Protein AF-0000000074849051 (afdb_homodimer)

Organism: Aplysia californica (NCBI:txid6500)

Solvent-accessible surface area (backbone atoms only — not comparable to full-atom values): 46881 Å² total; per-residue (Å²): 101,28,69,49,35,49,88,45,81,68,52,44,63,36,78,54,76,57,68,26,38,43,44,54,73,72,44,50,68,68,58,51,54,48,49,62,74,66,61,69,73,44,70,70,88,76,58,57,57,84,92,44,90,79,45,52,95,54,55,62,46,37,62,56,48,67,58,47,50,63,47,38,49,69,78,51,81,70,65,53,46,27,7,44,43,78,42,66,39,64,47,84,60,92,54,93,43,56,38,79,38,84,91,42,92,59,33,42,12,37,44,28,42,34,34,11,22,23,81,80,28,41,59,44,35,72,48,74,52,65,50,76,85,75,53,90,62,57,90,92,46,53,68,52,47,45,51,52,51,60,66,37,54,90,53,55,62,67,64,25,32,40,21,35,45,48,85,61,42,42,58,64,49,44,52,53,35,44,75,37,43,18,34,34,38,26,33,40,55,72,83,43,71,86,49,62,66,69,63,25,66,93,67,36,85,72,49,69,77,48,76,60,48,71,47,73,59,88,65,35,31,37,35,37,38,26,59,97,56,77,45,37,38,40,25,50,76,54,74,91,50,64,40,83,42,80,41,82,26,88,90,32,79,92,36,42,39,81,42,68,42,45,44,61,57,55,53,44,68,68,30,48,51,9,42,60,51,32,52,51,61,43,58,69,54,36,79,75,69,89,53,85,47,73,62,53,33,51,48,53,46,52,50,40,51,49,52,54,39,48,42,52,51,43,40,72,72,69,45,89,68,49,72,66,55,43,51,49,51,52,49,46,69,68,45,47,64,54,43,52,48,44,53,54,48,44,49,66,50,78,55,75,68,63,44,40,47,27,35,58,65,56,74,40,58,34,64,50,89,50,84,82,53,50,49,57,9,57,52,42,45,61,70,74,36,86,39,70,14,60,29,23,25,70,58,66,69,42,32,25,36,61,67,57,35,45,43,36,53,27,63,36,91,54,44,48,63,57,54,53,59,70,77,100,100,30,69,49,35,50,90,44,81,69,51,45,64,35,77,53,77,58,68,28,37,41,45,54,73,73,45,51,67,68,57,51,54,48,50,61,74,65,62,69,72,45,70,69,86,77,59,57,57,84,94,44,90,80,46,52,95,54,54,61,46,38,61,58,49,67,59,46,52,62,48,38,49,69,79,49,82,72,66,53,45,27,7,45,44,79,43,66,40,63,46,84,58,92,56,94,45,57,39,78,39,86,90,41,94,60,32,44,11,36,43,26,42,33,33,13,21,24,84,81,26,42,60,43,35,73,48,74,52,64,51,76,85,74,52,89,62,57,90,92,46,53,66,52,50,45,51,52,52,61,65,38,55,90,53,53,63,68,63,26,32,38,23,36,45,48,87,62,42,42,57,65,49,44,52,55,35,44,75,38,42,17,35,35,37,27,34,38,54,73,83,43,72,85,50,62,67,70,64,24,66,94,65,34,84,73,47,69,77,50,77,58,48,72,47,72,60,90,64,34,32,36,37,38,38,26,59,96,54,76,45,35,37,39,25,48,78,54,73,91,51,63,40,84,42,80,40,81,27,87,90,33,80,93,36,42,39,82,44,67,43,43,44,62,57,55,54,45,68,67,31,48,50,7,42,61,51,31,51,53,60,42,58,68,53,36,79,74,68,88,52,86,46,73,59,54,32,52,48,54,46,53,50,40,50,49,52,53,40,48,43,51,51,44,38,73,73,69,44,89,66,48,72,67,56,44,51,49,52,52,47,46,69,70,44,47,65,56,44,50,48,46,52,54,49,44,48,67,50,80,56,75,67,64,43,40,48,26,38,57,64,57,73,39,58,34,65,50,88,50,84,81,52,50,49,57,9,57,50,41,45,61,70,75,35,85,40,70,13,61,29,23,24,71,59,66,70,41,32,24,37,61,66,59,34,45,44,37,52,26,63,36,90,54,42,49,62,56,54,53,58,70,78,99

Secondary structure (DSSP, 8-state):
-TTS--SSGGGGG---TTT--THHHHS-HHHHHHHHHH--SS-GGGPPPTTSTT--TTTTTHHHHHHHHHHHHHS----SEEEEEEEEEE--S--TT-EE-TTSSS-EEEEEEEEEETTT--EEEEEE---GGGS---TTS-HHHHHHHHHTGGGTTS--EEEE-TTT--HHHHHHHHHTT-EEEEE--TTSTT--GGGSTTT----TTPPPEEEEETTEEEEEEESSSEEEEEESS--S-EEEEEEE-TTSGGGEEEEEEEHHHHHHHHHTTHHHHHHHHHHTT---S--SSHHHHHHHHHHHHHHHHHHHHHHHTT----HHHHHHHHHHHHHHHHHHHHHHHHHHTT-HHHHH-TTSTT---EE-SSTT--PBPHHHHHTT---B-SEEETTTTEE--TTTHHHHHHH-SSHHHHHHHHH-/-TTS--SSGGGGG---TTT--THHHHS-HHHHHHHHHH--SS-GGGPPPTTSTT--TTTTTHHHHHHHHHHHHHS----SEEEEEEEEEE--S--TT-EE-TTSSS-EEEEEEEEEETTT--EEEEEE---GGGS---TTS-HHHHHHHHHTGGGTTS--EEEE-TTT--HHHHHHHHHTT-EEEEE--TTSTT--GGGSTTT----TTPPPEEEEETTEEEEEEESSSEEEEEESS--S-EEEEEEE-TTSGGGEEEEEEEHHHHHHHHHTTHHHHHHHHHHTT---S--SSHHHHHHHHHHHHHHHHHHHHHHHTT----HHHHHHHHHHHHHHHHHHHHHHHHHHTT-HHHHH-TTSS----EE-SSTT--PBPHHHHHTT---B-SEEETTTTEE--TTTHHHHHHH-SSHHHHHHHHH-

InterPro domains:
  IPR029526 PiggyBac transposable element-derived protein [PF13843] (1-310)

Foldseek 3Di:
DLVDDDPDLCCQCPVDPPDHHCVCLQDNSVVVVVCQVPPWDDDPVPADDPPDPPHDLCRRQVVVCVVQFVVLQVPDDADQEKEKDKDFQAADADDPQWAACPVDPRGIGWIKIFMARLPLLRTRGIDTGRDPVNDDDDPVDDPLLVVVCVRCVVPFLPQHEYFYEQVRDAPVSQVVRVVRNYKYKYWHDCPGPPRDPCQDCVNDPDDAQDDWDWDDDVQKIWIWDAHPHIIIMIINPDDQAWDWDWDADCPDDVRTDIHTHGVSVVVNVSRNCSNVVNNVQLSSRADDDHDNDNSVSVVSSSVSSVLSNVVSVCVVVPDDDDSVRSVVVVCCVVRVVVSVVVLVVVLVVLDLPQLQCVVPPAFDKDFDPDQVDFAFAPLCVLQPHGDTARIDGPSNRGGHDPPPGSVLSRHPSDSNVSVVVVVD/DLVDDDPDLCCQCPVDPPDHHCVCLQDNSVVVVVCQVPPWDDDPVPADDPPDPPHDLCRRCVVVCVVQFVVLQVPDDADQEKEKDKDFQAADADDPQWAACPVDPRGIGWIKIFMARLPLLRTRGIDTGRDPVNDDDDPVDDPLLVVVCVRCVVPFLPQHEYFYEQVRDAPVSQVVRVVRNYKYKYWHDCPGPPRDPCQDCVNDPDDAQDDWDWDDDVQKIWIWDAHPHIIIMIINPDDQAWDWDWDADCPDDVRTDIHTHGVSVVVNVSRNCSNVVNNVQLSSRADDDHDNDNSVSVVSSSVSSVLSNVVSVCVVVPDDDDSVRSVVVVCCVVRVVVSVVVLVVVLVVLDLPQLQCVVPPAFDKDFDPDQVDFAFAPLCVLQPHGDTARIDGPSNRGGHDPPPLSVLSRHPSDSNVSVVVVVD

Structure (mmCIF, N/CA/C/O backbone):
data_AF-0000000074849051-model_v1
#
loop_
_entity.id
_entity.type
_entity.pdbx_description
1 polymer 'PiggyBac transposable element-derived protein 4-like'
#
loop_
_atom_site.group_PDB
_atom_site.id
_atom_site.type_symbol
_atom_site.label_atom_id
_atom_site.label_alt_id
_atom_site.label_comp_id
_atom_site.label_asym_id
_atom_site.label_entity_id
_atom_site.label_seq_id
_atom_site.pdbx_PDB_ins_code
_atom_site.Cartn_x
_atom_site.Cartn_y
_atom_site.Cartn_z
_atom_site.occupancy
_atom_site.B_iso_or_equiv
_atom_site.auth_seq_id
_atom_site.auth_comp_id
_atom_site.auth_asym_id
_atom_site.auth_atom_id
_atom_site.pdbx_PDB_model_num
ATOM 1 N N . MET A 1 1 ? -8.211 10.969 10.969 1 91.62 1 MET A N 1
ATOM 2 C CA . MET A 1 1 ? -6.832 10.531 10.758 1 91.62 1 MET A CA 1
ATOM 3 C C . MET A 1 1 ? -6.629 10.023 9.336 1 91.62 1 MET A C 1
ATOM 5 O O . MET A 1 1 ? -5.516 10.078 8.805 1 91.62 1 MET A O 1
ATOM 9 N N . GLY A 1 2 ? -7.699 9.547 8.672 1 90.75 2 GLY A N 1
ATOM 10 C CA . GLY A 1 2 ? -7.633 9.062 7.297 1 90.75 2 GLY A CA 1
ATOM 11 C C . GLY A 1 2 ? -7.344 10.164 6.293 1 90.75 2 GLY A C 1
ATOM 12 O O . GLY A 1 2 ? -6.801 9.906 5.219 1 90.75 2 GLY A O 1
ATOM 13 N N . PHE A 1 3 ? -7.629 11.406 6.699 1 89.38 3 PHE A N 1
ATOM 14 C CA . PHE A 1 3 ? -7.426 12.539 5.805 1 89.38 3 PHE A CA 1
ATOM 15 C C . PHE A 1 3 ? -5.945 12.883 5.695 1 89.38 3 PHE A C 1
ATOM 17 O O . PHE A 1 3 ? -5.5 13.414 4.676 1 89.38 3 PHE A O 1
ATOM 24 N N . SER A 1 4 ? -5.277 12.68 6.734 1 90.06 4 SER A N 1
ATOM 25 C CA . SER A 1 4 ? -3.861 13.023 6.809 1 90.06 4 SER A CA 1
ATOM 26 C C . SER A 1 4 ? -3.074 11.961 7.566 1 90.06 4 SER A C 1
ATOM 28 O O . SER A 1 4 ? -2.607 12.211 8.68 1 90.06 4 SER A O 1
ATOM 30 N N . PRO A 1 5 ? -2.883 10.875 6.871 1 91.5 5 PRO A N 1
ATOM 31 C CA . PRO A 1 5 ? -2.186 9.789 7.559 1 91.5 5 PRO A CA 1
ATOM 32 C C . PRO A 1 5 ? -0.757 10.156 7.953 1 91.5 5 PRO A C 1
ATOM 34 O O . PRO A 1 5 ? -0.067 10.852 7.203 1 91.5 5 PRO A O 1
ATOM 37 N N . LYS A 1 6 ? -0.43 9.797 9.18 1 91.31 6 LYS A N 1
ATOM 38 C CA . LYS A 1 6 ? 0.93 9.953 9.688 1 91.31 6 LYS A CA 1
ATOM 39 C C . LYS A 1 6 ? 1.585 8.594 9.922 1 91.31 6 LYS A C 1
ATOM 41 O O . LYS A 1 6 ? 0.894 7.586 10.078 1 91.31 6 LYS A O 1
ATOM 46 N N . LYS A 1 7 ? 2.84 8.539 9.859 1 88.94 7 LYS A N 1
ATOM 47 C CA . LYS A 1 7 ? 3.553 7.277 10.031 1 88.94 7 LYS A CA 1
ATOM 48 C C . LYS A 1 7 ? 3.32 6.695 11.422 1 88.94 7 LYS A C 1
ATOM 50 O O . LYS A 1 7 ? 3.023 5.508 11.562 1 88.94 7 LYS A O 1
ATOM 55 N N . SER A 1 8 ? 3.506 7.559 12.375 1 90.75 8 SER A N 1
ATOM 56 C CA . SER A 1 8 ? 3.275 7.125 13.742 1 90.75 8 SER A CA 1
ATOM 57 C C . SER A 1 8 ? 2.07 7.832 14.352 1 90.75 8 SER A C 1
ATOM 59 O O . SER A 1 8 ? 1.768 8.977 13.992 1 90.75 8 SER A O 1
ATOM 61 N N . LEU A 1 9 ? 1.43 7.098 15.273 1 91.88 9 LEU A N 1
ATOM 62 C CA . LEU A 1 9 ? 0.254 7.656 15.93 1 91.88 9 LEU A CA 1
ATOM 63 C C . LEU A 1 9 ? 0.605 8.938 16.672 1 91.88 9 LEU A C 1
ATOM 65 O O . LEU A 1 9 ? -0.176 9.891 16.688 1 91.88 9 LEU A O 1
ATOM 69 N N . GLU A 1 10 ? 1.734 9 17.234 1 91.5 10 GLU A N 1
ATOM 70 C CA . GLU A 1 10 ? 2.152 10.141 18.047 1 91.5 10 GLU A CA 1
ATOM 71 C C . GLU A 1 10 ? 2.348 11.383 17.188 1 91.5 10 GLU A C 1
ATOM 73 O O . GLU A 1 10 ? 2.291 12.508 17.688 1 91.5 10 GLU A O 1
ATOM 78 N N . ASP A 1 11 ? 2.51 11.164 15.914 1 92 11 ASP A N 1
ATOM 79 C CA . ASP A 1 11 ? 2.805 12.258 15 1 92 11 ASP A CA 1
ATOM 80 C C . ASP A 1 11 ? 1.589 13.164 14.82 1 92 11 ASP A C 1
ATOM 82 O O . ASP A 1 11 ? 1.72 14.312 14.375 1 92 11 ASP A O 1
ATOM 86 N N . TYR A 1 12 ? 0.43 12.664 15.164 1 92.94 12 TYR A N 1
ATOM 87 C CA . TYR A 1 12 ? -0.77 13.484 15.062 1 92.94 12 TYR A CA 1
ATOM 88 C C . TYR A 1 12 ? -0.746 14.609 16.094 1 92.94 12 TYR A C 1
ATOM 90 O O . TYR A 1 12 ? -1.435 15.625 15.93 1 92.94 12 TYR A O 1
ATOM 98 N N . TRP A 1 13 ? 0.063 14.438 17.172 1 91.88 13 TRP A N 1
ATOM 99 C CA . TRP A 1 13 ? 0.177 15.43 18.234 1 91.88 13 TRP A CA 1
ATOM 100 C C . TRP A 1 13 ? 1.517 16.156 18.156 1 91.88 13 TRP A C 1
ATOM 102 O O . TRP A 1 13 ? 1.895 16.875 19.094 1 91.88 13 TRP A O 1
ATOM 112 N N . ASP A 1 14 ? 2.229 15.836 17 1 88.81 14 ASP A N 1
ATOM 113 C CA . ASP A 1 14 ? 3.49 16.531 16.766 1 88.81 14 ASP A CA 1
ATOM 114 C C . ASP A 1 14 ? 3.252 17.984 16.406 1 88.81 14 ASP A C 1
ATOM 116 O O . ASP A 1 14 ? 2.328 18.312 15.648 1 88.81 14 ASP A O 1
ATOM 120 N N . SER A 1 15 ? 4.062 18.938 16.922 1 85.12 15 SER A N 1
ATOM 121 C CA . SER A 1 15 ? 3.84 20.359 16.766 1 85.12 15 SER A CA 1
ATOM 122 C C . SER A 1 15 ? 4.789 20.953 15.727 1 85.12 15 SER A C 1
ATOM 124 O O . SER A 1 15 ? 4.984 22.172 15.672 1 85.12 15 SER A O 1
ATOM 126 N N . TYR A 1 16 ? 5.355 20.109 14.961 1 87.25 16 TYR A N 1
ATOM 127 C CA . TYR A 1 16 ? 6.203 20.641 13.891 1 87.25 16 TYR A CA 1
ATOM 128 C C . TYR A 1 16 ? 5.41 21.562 12.977 1 87.25 16 TYR A C 1
ATOM 130 O O . TYR A 1 16 ? 4.32 21.203 12.516 1 87.25 16 TYR A O 1
ATOM 138 N N . TRP A 1 17 ? 5.871 22.656 12.602 1 82.31 17 TRP A N 1
ATOM 139 C CA . TRP A 1 17 ? 5.125 23.797 12.062 1 82.31 17 TRP A CA 1
ATOM 140 C C . TRP A 1 17 ? 4.535 23.453 10.703 1 82.31 17 TRP A C 1
ATOM 142 O O . TRP A 1 17 ? 3.459 23.938 10.344 1 82.31 17 TRP A O 1
ATOM 152 N N . LEU A 1 18 ? 5.125 22.719 9.945 1 83.62 18 LEU A N 1
ATOM 153 C CA . LEU A 1 18 ? 4.75 22.531 8.547 1 83.62 18 LEU A CA 1
ATOM 154 C C . LEU A 1 18 ? 3.584 21.562 8.43 1 83.62 18 LEU A C 1
ATOM 156 O O . LEU A 1 18 ? 2.75 21.688 7.531 1 83.62 18 LEU A O 1
ATOM 160 N N . PHE A 1 19 ? 3.48 20.562 9.297 1 85.62 19 PHE A N 1
ATOM 161 C CA . PHE A 1 19 ? 2.432 19.562 9.109 1 85.62 19 PHE A CA 1
ATOM 162 C C . PHE A 1 19 ? 1.684 19.312 10.406 1 85.62 19 PHE A C 1
ATOM 164 O O . PHE A 1 19 ? 1.195 18.203 10.648 1 85.62 19 PHE A O 1
ATOM 171 N N . GLU A 1 20 ? 1.668 20.328 11.219 1 85.44 20 GLU A N 1
ATOM 172 C CA . GLU A 1 20 ? 0.929 20.234 12.477 1 85.44 20 GLU A CA 1
ATOM 173 C C . GLU A 1 20 ? -0.567 20.078 12.227 1 85.44 20 GLU A C 1
ATOM 175 O O . GLU A 1 20 ? -1.123 20.703 11.32 1 85.44 20 GLU A O 1
ATOM 180 N N . THR A 1 21 ? -1.175 19.094 12.961 1 85.69 21 THR A N 1
ATOM 181 C CA . THR A 1 21 ? -2.623 18.906 12.938 1 85.69 21 THR A CA 1
ATOM 182 C C . THR A 1 21 ? -3.246 19.344 14.258 1 85.69 21 THR A C 1
ATOM 184 O O . THR A 1 21 ? -2.539 19.531 15.25 1 85.69 21 THR A O 1
ATOM 187 N N . LYS A 1 22 ? -4.551 19.531 14.305 1 84.81 22 LYS A N 1
ATOM 188 C CA . LYS A 1 22 ? -5.223 20.062 15.484 1 84.81 22 LYS A CA 1
ATOM 189 C C . LYS A 1 22 ? -5.848 18.938 16.312 1 84.81 22 LYS A C 1
ATOM 191 O O . LYS A 1 22 ? -6.859 19.156 16.984 1 84.81 22 LYS A O 1
ATOM 196 N N . PHE A 1 23 ? -5.277 17.797 16.281 1 88.62 23 PHE A N 1
ATOM 197 C CA . PHE A 1 23 ? -5.785 16.688 17.078 1 88.62 23 PHE A CA 1
ATOM 198 C C . PHE A 1 23 ? -5.629 16.969 18.562 1 88.62 23 PHE A C 1
ATOM 200 O O . PHE A 1 23 ? -6.457 16.531 19.375 1 88.62 23 PHE A O 1
ATOM 207 N N . SER A 1 24 ? -4.559 17.719 18.859 1 87.06 24 SER A N 1
ATOM 208 C CA . SER A 1 24 ? -4.305 18.047 20.266 1 87.06 24 SER A CA 1
ATOM 209 C C . SER A 1 24 ? -5.398 18.938 20.828 1 87.06 24 SER A C 1
ATOM 211 O O . SER A 1 24 ? -5.664 18.922 22.031 1 87.06 24 SER A O 1
ATOM 213 N N . ASP A 1 25 ? -6.012 19.703 19.922 1 81.75 25 ASP A N 1
ATOM 214 C CA . ASP A 1 25 ? -7.102 20.578 20.328 1 81.75 25 ASP A CA 1
ATOM 215 C C . ASP A 1 25 ? -8.367 19.781 20.625 1 81.75 25 ASP A C 1
ATOM 217 O O . ASP A 1 25 ? -9.227 20.234 21.391 1 81.75 25 ASP A O 1
ATOM 221 N N . VAL A 1 26 ? -8.469 18.672 20.109 1 87.62 26 VAL A N 1
ATOM 222 C CA . VAL A 1 26 ? -9.664 17.844 20.266 1 87.62 26 VAL A CA 1
ATOM 223 C C . VAL A 1 26 ? -9.508 16.922 21.469 1 87.62 26 VAL A C 1
ATOM 225 O O . VAL A 1 26 ? -10.391 16.844 22.328 1 87.62 26 VAL A O 1
ATOM 228 N N . LEU A 1 27 ? -8.414 16.234 21.5 1 89.31 27 LEU A N 1
ATOM 229 C CA . LEU A 1 27 ? -8.141 15.273 22.562 1 89.31 27 LEU A CA 1
ATOM 230 C C . LEU A 1 27 ? -6.637 15.125 22.797 1 89.31 27 LEU A C 1
ATOM 232 O O . LEU A 1 27 ? -5.855 15.156 21.828 1 89.31 27 LEU A O 1
ATOM 236 N N . SER A 1 28 ? -6.277 14.945 24.078 1 91.12 28 SER A N 1
ATOM 237 C CA . SER A 1 28 ? -4.863 14.719 24.359 1 91.12 28 SER A CA 1
ATOM 238 C C . SER A 1 28 ? -4.41 13.359 23.812 1 91.12 28 SER A C 1
ATOM 240 O O . SER A 1 28 ? -5.219 12.445 23.672 1 91.12 28 SER A O 1
ATOM 242 N N . ARG A 1 29 ? -3.135 13.234 23.531 1 93.56 29 ARG A N 1
ATOM 243 C CA . ARG A 1 29 ? -2.559 11.992 23.016 1 93.56 29 ARG A CA 1
ATOM 244 C C . ARG A 1 29 ? -2.785 10.844 23.984 1 93.56 29 ARG A C 1
ATOM 246 O O . ARG A 1 29 ? -3.219 9.758 23.594 1 93.56 29 ARG A O 1
ATOM 253 N N . HIS A 1 30 ? -2.5 11.102 25.219 1 93.31 30 HIS A N 1
ATOM 254 C CA . HIS A 1 30 ? -2.637 10.078 26.25 1 93.31 30 HIS A CA 1
ATOM 255 C C . HIS A 1 30 ? -4.074 9.578 26.344 1 93.31 30 HIS A C 1
ATOM 257 O O . HIS A 1 30 ? -4.312 8.375 26.453 1 93.31 30 HIS A O 1
ATOM 263 N N . ARG A 1 31 ? -4.977 10.531 26.328 1 92.81 31 ARG A N 1
ATOM 264 C CA . ARG A 1 31 ? -6.383 10.141 26.391 1 92.81 31 ARG A CA 1
ATOM 265 C C . ARG A 1 31 ? -6.777 9.305 25.172 1 92.81 31 ARG A C 1
ATOM 267 O O . ARG A 1 31 ? -7.48 8.305 25.297 1 92.81 31 ARG A O 1
ATOM 274 N N . TYR A 1 32 ? -6.375 9.711 24.047 1 94.31 32 TYR A N 1
ATOM 275 C CA . TYR A 1 32 ? -6.664 8.953 22.844 1 94.31 32 TYR A CA 1
ATOM 276 C C . TYR A 1 32 ? -6.145 7.523 22.953 1 94.31 32 TYR A C 1
ATOM 278 O O . TYR A 1 32 ? -6.863 6.57 22.641 1 94.31 32 TYR A O 1
ATOM 286 N N . GLN A 1 33 ? -4.895 7.379 23.375 1 94 33 GLN A N 1
ATOM 287 C CA . GLN A 1 33 ? -4.262 6.066 23.484 1 94 33 GLN A CA 1
ATOM 288 C C . GLN A 1 33 ? -4.984 5.199 24.516 1 94 33 GLN A C 1
ATOM 290 O O . GLN A 1 33 ? -5.125 3.99 24.328 1 94 33 GLN A O 1
ATOM 295 N N . MET A 1 34 ? -5.465 5.812 25.547 1 94.75 34 MET A N 1
ATOM 296 C CA . MET A 1 34 ? -6.234 5.09 26.562 1 94.75 34 MET A CA 1
ATOM 297 C C . MET A 1 34 ? -7.555 4.594 25.984 1 94.75 34 MET A C 1
ATOM 299 O O . MET A 1 34 ? -7.938 3.443 26.203 1 94.75 34 MET A O 1
ATOM 303 N N . LEU A 1 35 ? -8.219 5.48 25.281 1 93.69 35 LEU A N 1
ATOM 304 C CA . LEU A 1 35 ? -9.484 5.109 24.672 1 93.69 35 LEU A CA 1
ATOM 305 C C . LEU A 1 35 ? -9.305 3.967 23.672 1 93.69 35 LEU A C 1
ATOM 307 O O . LEU A 1 35 ? -10.109 3.033 23.641 1 93.69 35 LEU A O 1
ATOM 311 N N . GLN A 1 36 ? -8.266 4.02 22.938 1 93.19 36 GLN A N 1
ATOM 312 C CA . GLN A 1 36 ? -7.984 2.973 21.969 1 93.19 36 GLN A CA 1
ATOM 313 C C . GLN A 1 36 ? -7.668 1.648 22.656 1 93.19 36 GLN A C 1
ATOM 315 O O . GLN A 1 36 ? -8.133 0.591 22.219 1 93.19 36 GLN A O 1
ATOM 320 N N . ALA A 1 37 ? -6.934 1.688 23.734 1 92.5 37 ALA A N 1
ATOM 321 C CA . ALA A 1 37 ? -6.504 0.49 24.453 1 92.5 37 ALA A CA 1
ATOM 322 C C . ALA A 1 37 ? -7.691 -0.208 25.109 1 92.5 37 ALA A C 1
ATOM 324 O O . ALA A 1 37 ? -7.742 -1.439 25.156 1 92.5 37 ALA A O 1
ATOM 325 N N . PHE A 1 38 ? -8.68 0.625 25.516 1 92.94 38 PHE A N 1
ATOM 326 C CA . PHE A 1 38 ? -9.758 0.041 26.297 1 92.94 38 PHE A CA 1
ATOM 327 C C . PHE A 1 38 ? -11.055 -0.009 25.5 1 92.94 38 PHE A C 1
ATOM 329 O O . PHE A 1 38 ? -12.117 -0.334 26.047 1 92.94 38 PHE A O 1
ATOM 336 N N . PHE A 1 39 ? -10.906 0.268 24.297 1 94.25 39 PHE A N 1
ATOM 337 C CA . PHE A 1 39 ? -12.102 0.277 23.453 1 94.25 39 PHE A CA 1
ATOM 338 C C . PHE A 1 39 ? -12.664 -1.131 23.297 1 94.25 39 PHE A C 1
ATOM 340 O O . PHE A 1 39 ? -11.938 -2.057 22.938 1 94.25 39 PHE A O 1
ATOM 347 N N . HIS A 1 40 ? -13.852 -1.395 23.688 1 93.25 40 HIS A N 1
ATOM 348 C CA . HIS A 1 40 ? -14.57 -2.652 23.516 1 93.25 40 HIS A CA 1
ATOM 349 C C . HIS A 1 40 ? -16.047 -2.408 23.219 1 93.25 40 HIS A C 1
ATOM 351 O O . HIS A 1 40 ? -16.609 -1.412 23.672 1 93.25 40 HIS A O 1
ATOM 357 N N . VAL A 1 41 ? -16.578 -3.273 22.469 1 92.06 41 VAL A N 1
ATOM 358 C CA . VAL A 1 41 ? -17.984 -3.119 22.078 1 92.06 41 VAL A CA 1
ATOM 359 C C . VAL A 1 41 ? -18.844 -4.156 22.812 1 92.06 41 VAL A C 1
ATOM 361 O O . VAL A 1 41 ? -20.062 -4.09 22.766 1 92.06 41 VAL A O 1
ATOM 364 N N . SER A 1 42 ? -18.172 -5.098 23.391 1 91.75 42 SER A N 1
ATOM 365 C CA . SER A 1 42 ? -18.859 -6.141 24.141 1 91.75 42 SER A CA 1
ATOM 366 C C . SER A 1 42 ? -18.172 -6.422 25.469 1 91.75 42 SER A C 1
ATOM 368 O O . SER A 1 42 ? -17 -6.086 25.641 1 91.75 42 SER A O 1
ATOM 370 N N . ASP A 1 43 ? -19.031 -7.023 26.297 1 88.19 43 ASP A N 1
ATOM 371 C CA . ASP A 1 43 ? -18.469 -7.387 27.594 1 88.19 43 ASP A CA 1
ATOM 372 C C . ASP A 1 43 ? -17.625 -8.656 27.484 1 88.19 43 ASP A C 1
ATOM 374 O O . ASP A 1 43 ? -18.156 -9.742 27.219 1 88.19 43 ASP A O 1
ATOM 378 N N . ILE A 1 44 ? -16.406 -8.531 27.719 1 79.94 44 ILE A N 1
ATOM 379 C CA . ILE A 1 44 ? -15.422 -9.594 27.547 1 79.94 44 ILE A CA 1
ATOM 380 C C . ILE A 1 44 ? -15.664 -10.695 28.578 1 79.94 44 ILE A C 1
ATOM 382 O O . ILE A 1 44 ? -15.391 -11.867 28.328 1 79.94 44 ILE A O 1
ATOM 386 N N . GLN A 1 45 ? -16.219 -10.305 29.672 1 81.56 45 GLN A N 1
ATOM 387 C CA . GLN A 1 45 ? -16.406 -11.242 30.766 1 81.56 45 GLN A CA 1
ATOM 388 C C . GLN A 1 45 ? -17.438 -12.305 30.422 1 81.56 45 GLN A C 1
ATOM 390 O O . GLN A 1 45 ? -17.422 -13.406 30.969 1 81.56 45 GLN A O 1
ATOM 395 N N . THR A 1 46 ? -18.234 -12.039 29.469 1 82.62 46 THR A N 1
ATOM 396 C CA . THR A 1 46 ? -19.328 -12.938 29.125 1 82.62 46 THR A CA 1
ATOM 397 C C . THR A 1 46 ? -18.938 -13.852 27.953 1 82.62 46 THR A C 1
ATOM 399 O O . THR A 1 46 ? -19.703 -14.742 27.578 1 82.62 46 THR A O 1
ATOM 402 N N . HIS A 1 47 ? -17.703 -13.758 27.547 1 85.62 47 HIS A N 1
ATOM 403 C CA . HIS A 1 47 ? -17.328 -14.484 26.328 1 85.62 47 HIS A CA 1
ATOM 404 C C . HIS A 1 47 ? -16.844 -15.898 26.656 1 85.62 47 HIS A C 1
ATOM 406 O O . HIS A 1 47 ? -16.156 -16.094 27.656 1 85.62 47 HIS A O 1
ATOM 412 N N . ILE A 1 48 ? -17.281 -16.766 25.812 1 88.81 48 ILE A N 1
ATOM 413 C CA . ILE A 1 48 ? -16.875 -18.172 25.938 1 88.81 48 ILE A CA 1
ATOM 414 C C . ILE A 1 48 ? -15.562 -18.391 25.203 1 88.81 48 ILE A C 1
ATOM 416 O O . ILE A 1 48 ? -15.43 -18.016 24.031 1 88.81 48 ILE A O 1
ATOM 420 N N . PRO A 1 49 ? -14.617 -18.922 25.906 1 86.88 49 PRO A N 1
ATOM 421 C CA . PRO A 1 49 ? -13.312 -19.141 25.266 1 86.88 49 PRO A CA 1
ATOM 422 C C . PRO A 1 49 ? -13.367 -20.203 24.172 1 86.88 49 PRO A C 1
ATOM 424 O O . PRO A 1 49 ? -14.281 -21.031 24.141 1 86.88 49 PRO A O 1
ATOM 427 N N . ARG A 1 50 ? -12.406 -20.141 23.328 1 86 50 ARG A N 1
ATOM 428 C CA . ARG A 1 50 ? -12.312 -21.062 22.219 1 86 50 ARG A CA 1
ATOM 429 C C . ARG A 1 50 ? -12.156 -22.5 22.719 1 86 50 ARG A C 1
ATOM 431 O O . ARG A 1 50 ? -11.422 -22.766 23.672 1 86 50 ARG A O 1
ATOM 438 N N . GLY A 1 51 ? -12.812 -23.406 22.016 1 84.88 51 GLY A N 1
ATOM 439 C CA . GLY A 1 51 ? -12.727 -24.797 22.391 1 84.88 51 GLY A CA 1
ATOM 440 C C . GLY A 1 51 ? -13.906 -25.266 23.234 1 84.88 51 GLY A C 1
ATOM 441 O O . GLY A 1 51 ? -14.117 -26.469 23.391 1 84.88 51 GLY A O 1
ATOM 442 N N . GLN A 1 52 ? -14.547 -24.297 23.781 1 89.25 52 GLN A N 1
ATOM 443 C CA . GLN A 1 52 ? -15.711 -24.641 24.578 1 89.25 52 GLN A CA 1
ATOM 444 C C . GLN A 1 52 ? -17 -24.562 23.766 1 89.25 52 GLN A C 1
ATOM 446 O O . GLN A 1 52 ? -17.031 -23.891 22.734 1 89.25 52 GLN A O 1
ATOM 451 N N . ASP A 1 53 ? -17.953 -25.219 24.266 1 87.88 53 ASP A N 1
ATOM 452 C CA . ASP A 1 53 ? -19.25 -25.219 23.594 1 87.88 53 ASP A CA 1
ATOM 453 C C . ASP A 1 53 ? -19.906 -23.844 23.641 1 87.88 53 ASP A C 1
ATOM 455 O O . ASP A 1 53 ? -19.922 -23.203 24.688 1 87.88 53 ASP A O 1
ATOM 459 N N . GLY A 1 54 ? -20.281 -23.422 22.484 1 86.75 54 GLY A N 1
ATOM 460 C CA . GLY A 1 54 ? -20.938 -22.141 22.422 1 86.75 54 GLY A CA 1
ATOM 461 C C . GLY A 1 54 ? -20.016 -21.016 22 1 86.75 54 GLY A C 1
ATOM 462 O O . GLY A 1 54 ? -20.422 -19.844 21.984 1 86.75 54 GLY A O 1
ATOM 463 N N . TYR A 1 55 ? -18.906 -21.375 21.75 1 90.62 55 TYR A N 1
ATOM 464 C CA . TYR A 1 55 ? -17.922 -20.375 21.328 1 90.62 55 TYR A CA 1
ATOM 465 C C . TYR A 1 55 ? -18.391 -19.672 20.062 1 90.62 55 TYR A C 1
ATOM 467 O O . TYR A 1 55 ? -18.812 -20.312 19.094 1 90.62 55 TYR A O 1
ATOM 475 N N . LYS A 1 56 ? -18.359 -18.344 20.156 1 91.31 56 LYS A N 1
ATOM 476 C CA . LYS A 1 56 ? -18.656 -17.484 19 1 91.31 56 LYS A CA 1
ATOM 477 C C . LYS A 1 56 ? -17.453 -16.625 18.641 1 91.31 56 LYS A C 1
ATOM 479 O O . LYS A 1 56 ? -17.109 -15.68 19.359 1 91.31 56 LYS A O 1
ATOM 484 N N . PRO A 1 57 ? -16.875 -16.875 17.5 1 93 57 PRO A N 1
ATOM 485 C CA . PRO A 1 57 ? -15.641 -16.188 17.125 1 93 57 PRO A CA 1
ATOM 486 C C . PRO A 1 57 ? -15.82 -14.672 17.047 1 93 57 PRO A C 1
ATOM 488 O O . PRO A 1 57 ? -14.883 -13.914 17.328 1 93 57 PRO A O 1
ATOM 491 N N . LEU A 1 58 ? -17.062 -14.242 16.75 1 95.06 58 LEU A N 1
ATOM 492 C CA . LEU A 1 58 ? -17.281 -12.82 16.516 1 95.06 58 LEU A CA 1
ATOM 493 C C . LEU A 1 58 ? -17.953 -12.18 17.734 1 95.06 58 LEU A C 1
ATOM 495 O O . LEU A 1 58 ? -18.5 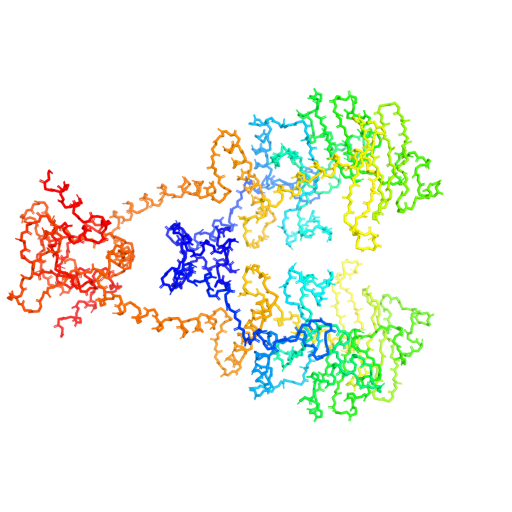-11.078 17.641 1 95.06 58 LEU A O 1
ATOM 499 N N . ALA A 1 59 ? -17.875 -12.766 18.844 1 93.88 59 ALA A N 1
ATOM 500 C CA . ALA A 1 59 ? -18.578 -12.305 20.031 1 93.88 59 ALA A CA 1
ATOM 501 C C . ALA A 1 59 ? -18.156 -10.883 20.406 1 93.88 59 ALA A C 1
ATOM 503 O O . ALA A 1 59 ? -18.984 -10.078 20.812 1 93.88 59 ALA A O 1
ATOM 504 N N . LYS A 1 60 ? -16.906 -10.57 20.219 1 93.56 60 LYS A N 1
ATOM 505 C CA . LYS A 1 60 ? -16.359 -9.289 20.656 1 93.56 60 LYS A CA 1
ATOM 506 C C . LYS A 1 60 ? -16.875 -8.148 19.781 1 93.56 60 LYS A C 1
ATOM 508 O O . LYS A 1 60 ? -16.812 -6.98 20.188 1 93.56 60 LYS A O 1
ATOM 513 N N . ILE A 1 61 ? -17.375 -8.438 18.578 1 95.56 61 ILE A N 1
ATOM 514 C CA . ILE A 1 61 ? -17.812 -7.391 17.656 1 95.56 61 ILE A CA 1
ATOM 515 C C . ILE A 1 61 ? -19.297 -7.594 17.328 1 95.56 61 ILE A C 1
ATOM 517 O O . ILE A 1 61 ? -19.891 -6.777 16.609 1 95.56 61 ILE A O 1
ATOM 521 N N . GLN A 1 62 ? -19.938 -8.57 17.875 1 95.25 62 GLN A N 1
ATOM 522 C CA . GLN A 1 62 ? -21.281 -9 17.516 1 95.25 62 GLN A CA 1
ATOM 523 C C . GLN A 1 62 ? -22.297 -7.895 17.766 1 95.25 62 GLN A C 1
ATOM 525 O O . GLN A 1 62 ? -23.188 -7.648 16.953 1 95.25 62 GLN A O 1
ATOM 530 N N . PRO A 1 63 ? -22.203 -7.203 18.906 1 95.94 63 PRO A N 1
ATOM 531 C CA . PRO A 1 63 ? -23.188 -6.145 19.156 1 95.94 63 PRO A CA 1
ATOM 532 C C . PRO A 1 63 ? -23.172 -5.078 18.062 1 95.94 63 PRO A C 1
ATOM 534 O O . PRO A 1 63 ? -24.234 -4.555 17.703 1 95.94 63 PRO A O 1
ATOM 537 N N . LEU A 1 64 ? -22.031 -4.762 17.578 1 96.75 64 LEU A N 1
ATOM 538 C CA . LEU A 1 64 ? -21.953 -3.777 16.5 1 96.75 64 LEU A CA 1
ATOM 539 C C . LEU A 1 64 ? -22.547 -4.328 15.211 1 96.75 64 LEU A C 1
ATOM 541 O O . LEU A 1 64 ? -23.25 -3.611 14.5 1 96.75 64 LEU A O 1
ATOM 545 N N . LEU A 1 65 ? -22.312 -5.523 14.93 1 97.44 65 LEU A N 1
ATOM 546 C CA . LEU A 1 65 ? -22.875 -6.176 13.758 1 97.44 65 LEU A CA 1
ATOM 547 C C . LEU A 1 65 ? -24.391 -6.211 13.836 1 97.44 65 LEU A C 1
ATOM 549 O O . LEU A 1 65 ? -25.078 -5.922 12.852 1 97.44 65 LEU A O 1
ATOM 553 N N . ASP A 1 66 ? -24.859 -6.543 15.008 1 96.62 66 ASP A N 1
ATOM 554 C CA . ASP A 1 66 ? -26.312 -6.645 15.219 1 96.62 66 ASP A CA 1
ATOM 555 C C . ASP A 1 66 ? -26.984 -5.289 15.031 1 96.62 66 ASP A C 1
ATOM 557 O O . ASP A 1 66 ? -28.141 -5.223 14.625 1 96.62 66 ASP A O 1
ATOM 561 N N . LEU A 1 67 ? -26.25 -4.312 15.32 1 96.12 67 LEU A N 1
ATOM 562 C CA . LEU A 1 67 ? -26.797 -2.963 15.195 1 96.12 67 LEU A CA 1
ATOM 563 C C . LEU A 1 67 ? -26.734 -2.486 13.75 1 96.12 67 LEU A C 1
ATOM 565 O O . LEU A 1 67 ? -27.688 -1.903 13.234 1 96.12 67 LEU A O 1
ATOM 569 N N . LEU A 1 68 ? -25.703 -2.738 13.055 1 97.12 68 LEU A N 1
ATOM 570 C CA . LEU A 1 68 ? -25.391 -2.111 11.773 1 97.12 68 LEU A CA 1
ATOM 571 C C . LEU A 1 68 ? -26.016 -2.895 10.625 1 97.12 68 LEU A C 1
ATOM 573 O O . LEU A 1 68 ? -26.625 -2.311 9.734 1 97.12 68 LEU A O 1
ATOM 577 N N . VAL A 1 69 ? -25.922 -4.207 10.578 1 96.56 69 VAL A N 1
ATOM 578 C CA . VAL A 1 69 ? -26.203 -5.031 9.414 1 96.56 69 VAL A CA 1
ATOM 579 C C . VAL A 1 69 ? -27.688 -4.918 9.055 1 96.56 69 VAL A C 1
ATOM 581 O O . VAL A 1 69 ? -28.031 -4.68 7.895 1 96.56 69 VAL A O 1
ATOM 584 N N . PRO A 1 70 ? -28.562 -4.969 10.055 1 95.75 70 PRO A N 1
ATOM 585 C CA . PRO A 1 70 ? -29.984 -4.82 9.703 1 95.75 70 PRO A CA 1
ATOM 586 C C . PRO A 1 70 ? -30.297 -3.445 9.125 1 95.75 70 PRO A C 1
ATOM 588 O O . PRO A 1 70 ? -31.219 -3.314 8.312 1 95.75 70 PRO A O 1
ATOM 591 N N . GLN A 1 71 ? -29.531 -2.488 9.492 1 95.44 71 GLN A N 1
ATOM 592 C CA . GLN A 1 71 ? -29.781 -1.126 9.039 1 95.44 71 GLN A CA 1
ATOM 593 C C . GLN A 1 71 ? -29.375 -0.951 7.578 1 95.44 71 GLN A C 1
ATOM 595 O O . GLN A 1 71 ? -29.922 -0.098 6.875 1 95.44 71 GLN A O 1
ATOM 600 N N . LEU A 1 72 ? -28.484 -1.693 7.109 1 96.31 72 LEU A N 1
ATOM 601 C CA . LEU A 1 72 ? -28 -1.589 5.738 1 96.31 72 LEU A CA 1
ATOM 602 C C . LEU A 1 72 ? -29.141 -1.778 4.742 1 96.31 72 LEU A C 1
ATOM 604 O O . LEU A 1 72 ? -29.234 -1.04 3.76 1 96.31 72 LEU A O 1
ATOM 608 N N . SER A 1 73 ? -29.984 -2.748 5.039 1 92.19 73 SER A N 1
ATOM 609 C CA . SER A 1 73 ? -31.078 -3.07 4.121 1 92.19 73 SER A CA 1
ATOM 610 C C . SER A 1 73 ? -32.344 -2.27 4.445 1 92.19 73 SER A C 1
ATOM 612 O O . SER A 1 73 ? -33.219 -2.109 3.596 1 92.19 73 SER A O 1
ATOM 614 N N . ALA A 1 74 ? -32.375 -1.733 5.602 1 93.31 74 ALA A N 1
ATOM 615 C CA . ALA A 1 74 ? -33.594 -1.056 6.051 1 93.31 74 ALA A CA 1
ATOM 616 C C . ALA A 1 74 ? -33.75 0.312 5.391 1 93.31 74 ALA A C 1
ATOM 618 O O . ALA A 1 74 ? -34.844 0.762 5.113 1 93.31 74 ALA A O 1
ATOM 619 N N . VAL A 1 75 ? -32.688 0.922 5.059 1 92.94 75 VAL A N 1
ATOM 620 C CA . VAL A 1 75 ? -32.781 2.33 4.68 1 92.94 75 VAL A CA 1
ATOM 621 C C . VAL A 1 75 ? -32.531 2.479 3.182 1 92.94 75 VAL A C 1
ATOM 623 O O . VAL A 1 75 ? -32.562 3.59 2.646 1 92.94 75 VAL A O 1
ATOM 626 N N . TYR A 1 76 ? -32.344 1.351 2.453 1 95.38 76 TYR A N 1
ATOM 627 C CA . TYR A 1 76 ? -31.938 1.444 1.053 1 95.38 76 TYR A CA 1
ATOM 628 C C . TYR A 1 76 ? -32.469 0.258 0.257 1 95.38 76 TYR A C 1
ATOM 630 O O . TYR A 1 76 ? -32.375 -0.887 0.709 1 95.38 76 TYR A O 1
ATOM 638 N N . TYR A 1 77 ? -33.031 0.562 -0.891 1 95.06 77 TYR A N 1
ATOM 639 C CA . TYR A 1 77 ? -33.438 -0.468 -1.838 1 95.06 77 TYR A CA 1
ATOM 640 C C . TYR A 1 77 ? -32.562 -0.443 -3.084 1 95.06 77 TYR A C 1
ATOM 642 O O . TYR A 1 77 ? -32.469 0.584 -3.76 1 95.06 77 TYR A O 1
ATOM 650 N N . PRO A 1 78 ? -31.969 -1.51 -3.414 1 96.94 78 PRO A N 1
ATOM 651 C CA . PRO A 1 78 ? -30.969 -1.527 -4.477 1 96.94 78 PRO A CA 1
ATOM 652 C C . PRO A 1 78 ? -31.578 -1.514 -5.875 1 96.94 78 PRO A C 1
ATOM 654 O O . PRO A 1 78 ? -32.781 -1.714 -6.023 1 96.94 78 PRO A O 1
ATOM 657 N N . HIS A 1 79 ? -30.781 -1.213 -6.879 1 97.62 79 HIS A N 1
ATOM 658 C CA . HIS A 1 79 ? -31.141 -1.405 -8.281 1 97.62 79 HIS A CA 1
ATOM 659 C C . HIS A 1 79 ? -31.25 -2.887 -8.617 1 97.62 79 HIS A C 1
ATOM 661 O O . HIS A 1 79 ? -31.047 -3.744 -7.758 1 97.62 79 HIS A O 1
ATOM 667 N N . ARG A 1 80 ? -31.594 -3.145 -9.82 1 98.19 80 ARG A N 1
ATOM 668 C CA . ARG A 1 80 ? -31.828 -4.512 -10.273 1 98.19 80 ARG A CA 1
ATOM 669 C C . ARG A 1 80 ? -30.562 -5.348 -10.188 1 98.19 80 ARG A C 1
ATOM 671 O O . ARG A 1 80 ? -30.609 -6.52 -9.805 1 98.19 80 ARG A O 1
ATOM 678 N N . GLU A 1 81 ? -29.453 -4.742 -10.508 1 98.69 81 GLU A N 1
ATOM 679 C CA . GLU A 1 81 ? -28.188 -5.461 -10.578 1 98.69 81 GLU A CA 1
ATOM 680 C C . GLU A 1 81 ? -27.469 -5.457 -9.227 1 98.69 81 GLU A C 1
ATOM 682 O O . GLU A 1 81 ? -27.219 -4.395 -8.656 1 98.69 81 GLU A O 1
ATOM 687 N N . ILE A 1 82 ? -27.172 -6.578 -8.742 1 98.56 82 ILE A N 1
ATOM 688 C CA . ILE A 1 82 ? -26.484 -6.773 -7.465 1 98.56 82 ILE A CA 1
ATOM 689 C C . ILE A 1 82 ? -25.234 -7.621 -7.676 1 98.56 82 ILE A C 1
ATOM 691 O O . ILE A 1 82 ? -25.203 -8.492 -8.547 1 98.56 82 ILE A O 1
ATOM 695 N N . SER A 1 83 ? -24.203 -7.359 -6.957 1 98.56 83 SER A N 1
ATOM 696 C CA . SER A 1 83 ? -22.969 -8.148 -7.066 1 98.56 83 SER A CA 1
ATOM 697 C C . SER A 1 83 ? -22.531 -8.68 -5.703 1 98.56 83 SER A C 1
ATOM 699 O O . SER A 1 83 ? -22.781 -8.047 -4.676 1 98.56 83 SER A O 1
ATOM 701 N N . ILE A 1 84 ? -21.938 -9.852 -5.676 1 98.44 84 ILE A N 1
ATOM 702 C CA . ILE A 1 84 ? -21.422 -10.469 -4.465 1 98.44 84 ILE A CA 1
ATOM 703 C C . ILE A 1 84 ? -19.938 -10.805 -4.664 1 98.44 84 ILE A C 1
ATOM 705 O O . ILE A 1 84 ? -19.531 -11.227 -5.75 1 98.44 84 ILE A O 1
ATOM 709 N N . ASP A 1 85 ? -19.109 -10.555 -3.746 1 97.69 85 ASP A N 1
ATOM 710 C CA . ASP A 1 85 ? -17.688 -10.867 -3.781 1 97.69 85 ASP A CA 1
ATOM 711 C C . ASP A 1 85 ? -17.062 -10.75 -2.393 1 97.69 85 ASP A C 1
ATOM 713 O O . ASP A 1 85 ? -17.766 -10.445 -1.419 1 97.69 85 ASP A O 1
ATOM 717 N N . GLU A 1 86 ? -15.82 -11.047 -2.297 1 96.38 86 GLU A N 1
ATOM 718 C CA . GLU A 1 86 ? -15.102 -10.984 -1.029 1 96.38 86 GLU A CA 1
ATOM 719 C C . GLU A 1 86 ? -14.406 -9.641 -0.851 1 96.38 86 GLU A C 1
ATOM 721 O O . GLU A 1 86 ? -13.852 -9.086 -1.806 1 96.38 86 GLU A O 1
ATOM 726 N N . SER A 1 87 ? -14.586 -9.055 0.251 1 97.06 87 SER A N 1
ATOM 727 C CA . SER A 1 87 ? -13.836 -7.891 0.708 1 97.06 87 SER A CA 1
ATOM 728 C C . SER A 1 87 ? -12.867 -8.258 1.827 1 97.06 87 SER A C 1
ATOM 730 O O . SER A 1 87 ? -13.086 -9.227 2.555 1 97.06 87 SER A O 1
ATOM 732 N N . MET A 1 88 ? -11.758 -7.543 1.958 1 96.31 88 MET A N 1
ATOM 733 C CA . MET A 1 88 ? -10.758 -7.867 2.971 1 96.31 88 MET A CA 1
ATOM 734 C C . MET A 1 88 ? -10.602 -6.723 3.971 1 96.31 88 MET A C 1
ATOM 736 O O . MET A 1 88 ? -10.438 -5.566 3.578 1 96.31 88 MET A O 1
ATOM 740 N N . ALA A 1 89 ? -10.695 -7.016 5.23 1 96.56 89 ALA A N 1
ATOM 741 C CA . ALA A 1 89 ? -10.289 -6.109 6.301 1 96.56 89 ALA A CA 1
ATOM 742 C C . ALA A 1 89 ? -8.867 -6.406 6.754 1 96.56 89 ALA A C 1
ATOM 744 O O . ALA A 1 89 ? -8.594 -7.469 7.316 1 96.56 89 ALA A O 1
ATOM 745 N N . ARG A 1 90 ? -8.039 -5.473 6.562 1 95.25 90 ARG A N 1
ATOM 746 C CA . ARG A 1 90 ? -6.617 -5.676 6.805 1 95.25 90 ARG A CA 1
ATOM 747 C C . ARG A 1 90 ? -6.344 -5.93 8.281 1 95.25 90 ARG A C 1
ATOM 749 O O . ARG A 1 90 ? -6.812 -5.184 9.141 1 95.25 90 ARG A O 1
ATOM 756 N N . PHE A 1 91 ? -5.633 -7.008 8.602 1 96.56 91 PHE A N 1
ATOM 757 C CA . PHE A 1 91 ? -5.172 -7.352 9.938 1 96.56 91 PHE A CA 1
ATOM 758 C C . PHE A 1 91 ? -3.994 -8.32 9.875 1 96.56 91 PHE A C 1
ATOM 760 O O . PHE A 1 91 ? -4.078 -9.367 9.227 1 96.56 91 PHE A O 1
ATOM 767 N N . LYS A 1 92 ? -2.887 -8 10.57 1 93.19 92 LYS A N 1
ATOM 768 C CA . LYS A 1 92 ? -1.688 -8.836 10.484 1 93.19 92 LYS A CA 1
ATOM 769 C C . LYS A 1 92 ? -1.382 -9.484 11.836 1 93.19 92 LYS A C 1
ATOM 771 O O . LYS A 1 92 ? -0.411 -10.234 11.961 1 93.19 92 LYS A O 1
ATOM 776 N N . GLY A 1 93 ? -2.174 -9.242 12.797 1 92.62 93 GLY A N 1
ATOM 777 C CA . GLY A 1 93 ? -1.939 -9.82 14.109 1 92.62 93 GLY A CA 1
ATOM 778 C C . GLY A 1 93 ? -2.363 -11.273 14.203 1 92.62 93 GLY A C 1
ATOM 779 O O . GLY A 1 93 ? -2.67 -11.906 13.188 1 92.62 93 GLY A O 1
ATOM 780 N N . ARG A 1 94 ? -2.271 -11.805 15.328 1 89.94 94 ARG A N 1
ATOM 781 C CA . ARG A 1 94 ? -2.615 -13.211 15.555 1 89.94 94 ARG A CA 1
ATOM 782 C C . ARG A 1 94 ? -4.121 -13.383 15.727 1 89.94 94 ARG A C 1
ATOM 784 O O . ARG A 1 94 ? -4.727 -12.758 16.594 1 89.94 94 ARG A O 1
ATOM 791 N N . CYS A 1 95 ? -4.703 -14.156 14.867 1 92.88 95 CYS A N 1
ATOM 792 C CA . CYS A 1 95 ? -6.113 -14.523 14.914 1 92.88 95 CYS A CA 1
ATOM 793 C C . CYS A 1 95 ? -6.375 -15.789 14.102 1 92.88 95 CYS A C 1
ATOM 795 O O . CYS A 1 95 ? -5.879 -15.93 12.984 1 92.88 95 CYS A O 1
ATOM 797 N N . HIS A 1 96 ? -7.102 -16.688 14.711 1 90.56 96 HIS A N 1
ATOM 798 C CA . HIS A 1 96 ? -7.223 -18.016 14.141 1 90.56 96 HIS A CA 1
ATOM 799 C C . HIS A 1 96 ? -8.031 -18 12.844 1 90.56 96 HIS A C 1
ATOM 801 O O . HIS A 1 96 ? -7.914 -18.906 12.016 1 90.56 96 HIS A O 1
ATOM 807 N N . PHE A 1 97 ? -8.875 -17.031 12.648 1 94.06 97 PHE A N 1
ATOM 808 C CA . PHE A 1 97 ? -9.672 -17.047 11.43 1 94.06 97 PHE A CA 1
ATOM 809 C C . PHE A 1 97 ? -9.172 -15.992 10.438 1 94.06 97 PHE A C 1
ATOM 811 O O . PHE A 1 97 ? -9.898 -15.594 9.523 1 94.06 97 PHE A O 1
ATOM 818 N N . ARG A 1 98 ? -8 -15.484 10.672 1 94.62 98 ARG A N 1
ATOM 819 C CA . ARG A 1 98 ? -7.352 -14.633 9.688 1 94.62 98 ARG A CA 1
ATOM 820 C C . ARG A 1 98 ? -7.133 -15.375 8.375 1 94.62 98 ARG A C 1
ATOM 822 O O . ARG A 1 98 ? -6.805 -16.562 8.375 1 94.62 98 ARG A O 1
ATOM 829 N N . GLN A 1 99 ? -7.352 -14.664 7.266 1 94.88 99 GLN A N 1
ATOM 830 C CA . GLN A 1 99 ? -7.23 -15.266 5.941 1 94.88 99 GLN A CA 1
ATOM 831 C C . GLN A 1 99 ? -6.043 -14.688 5.176 1 94.88 99 GLN A C 1
ATOM 833 O O . GLN A 1 99 ? -5.586 -13.578 5.477 1 94.88 99 GLN A O 1
ATOM 838 N N . PHE A 1 100 ? -5.461 -15.477 4.352 1 91.88 100 PHE A N 1
ATOM 839 C CA . PHE A 1 100 ? -4.426 -15.055 3.414 1 91.88 100 PHE A CA 1
ATOM 840 C C . PHE A 1 100 ? -4.914 -15.18 1.977 1 91.88 100 PHE A C 1
ATOM 842 O O . PHE A 1 100 ? -5.18 -16.297 1.502 1 91.88 100 PHE A O 1
ATOM 849 N N . MET A 1 101 ? -5.137 -14.039 1.288 1 91.25 101 MET A N 1
ATOM 850 C CA . MET A 1 101 ? -5.594 -13.961 -0.097 1 91.25 101 MET A CA 1
ATOM 851 C C . MET A 1 101 ? -4.539 -13.297 -0.977 1 91.25 101 MET A C 1
ATOM 853 O O . MET A 1 101 ? -4.531 -12.07 -1.122 1 91.25 101 MET A O 1
ATOM 857 N N . PRO A 1 102 ? -3.682 -14.039 -1.703 1 84.88 102 PRO A N 1
ATOM 858 C CA . PRO A 1 102 ? -2.533 -13.484 -2.424 1 84.88 102 PRO A CA 1
ATOM 859 C C . PRO A 1 102 ? -2.943 -12.609 -3.607 1 84.88 102 PRO A C 1
ATOM 861 O O . PRO A 1 102 ? -2.207 -11.695 -3.986 1 84.88 102 PRO A O 1
ATOM 864 N N . ASP A 1 103 ? -4.102 -12.875 -4.199 1 83.19 103 ASP A N 1
ATOM 865 C CA . ASP A 1 103 ? -4.496 -12.18 -5.422 1 83.19 103 ASP A CA 1
ATOM 866 C C . ASP A 1 103 ? -5.188 -10.859 -5.102 1 83.19 103 ASP A C 1
ATOM 868 O O . ASP A 1 103 ? -5.465 -10.062 -6.004 1 83.19 103 ASP A O 1
ATOM 872 N N . LYS A 1 104 ? -5.52 -10.68 -3.816 1 85.88 104 LYS A N 1
ATOM 873 C CA . LYS A 1 104 ? -6.164 -9.438 -3.414 1 85.88 104 LYS A CA 1
ATOM 874 C C . LYS A 1 104 ? -5.129 -8.398 -2.984 1 85.88 104 LYS A C 1
ATOM 876 O O . LYS A 1 104 ? -4.039 -8.75 -2.529 1 85.88 104 LYS A O 1
ATOM 881 N N . PRO A 1 105 ? -5.457 -7.152 -3.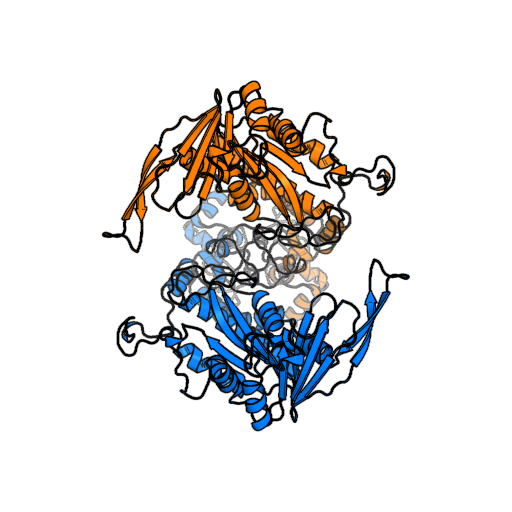23 1 82.75 105 PRO A N 1
ATOM 882 C CA . PRO A 1 105 ? -4.539 -6.109 -2.762 1 82.75 105 PRO A CA 1
ATOM 883 C C . PRO A 1 105 ? -4.215 -6.234 -1.276 1 82.75 105 PRO A C 1
ATOM 885 O O . PRO A 1 105 ? -3.059 -6.074 -0.878 1 82.75 105 PRO A O 1
ATOM 888 N N . THR A 1 106 ? -5.238 -6.391 -0.47 1 89 106 THR A N 1
ATOM 889 C CA . THR A 1 106 ? -5.051 -6.762 0.929 1 89 106 THR A CA 1
ATOM 890 C C . THR A 1 106 ? -4.953 -8.273 1.081 1 89 106 THR A C 1
ATOM 892 O O . THR A 1 106 ? -5.957 -8.984 0.987 1 89 106 THR A O 1
ATOM 895 N N . LYS A 1 107 ? -3.732 -8.695 1.372 1 88.75 107 LYS A N 1
ATOM 896 C CA . LYS A 1 107 ? -3.482 -10.125 1.286 1 88.75 107 LYS A CA 1
ATOM 897 C C . LYS A 1 107 ? -3.842 -10.828 2.594 1 88.75 107 LYS A C 1
ATOM 899 O O . LYS A 1 107 ? -4.242 -11.992 2.592 1 88.75 107 LYS A O 1
ATOM 904 N N . ARG A 1 108 ? -3.625 -10.086 3.688 1 93.38 108 ARG A N 1
ATOM 905 C CA . ARG A 1 108 ? -3.842 -10.711 4.992 1 93.38 108 ARG A CA 1
ATOM 906 C C . ARG A 1 108 ? -4.883 -9.938 5.797 1 93.38 108 ARG A C 1
ATOM 908 O O . ARG A 1 108 ? -4.867 -8.703 5.824 1 93.38 108 ARG A O 1
ATOM 915 N N . GLY A 1 109 ? -5.793 -10.617 6.352 1 96.94 109 GLY A N 1
ATOM 916 C CA . GLY A 1 109 ? -6.816 -10.016 7.184 1 96.94 109 GLY A CA 1
ATOM 917 C C . GLY A 1 109 ? -8.078 -10.852 7.277 1 96.94 109 GLY A C 1
ATOM 918 O O . GLY A 1 109 ? -8.016 -12.086 7.332 1 96.94 109 GLY A O 1
ATOM 919 N N . PHE A 1 110 ? -9.133 -10.203 7.434 1 97.81 110 PHE A N 1
ATOM 920 C CA . PHE A 1 110 ? -10.414 -10.883 7.57 1 97.81 110 PHE A CA 1
ATOM 921 C C . PHE A 1 110 ? -11.195 -10.852 6.262 1 97.81 110 PHE A C 1
ATOM 923 O O . PHE A 1 110 ? -11.305 -9.797 5.625 1 97.81 110 PHE A O 1
ATOM 930 N N . LYS A 1 111 ? -11.625 -12.016 5.906 1 97.06 111 LYS A N 1
ATOM 931 C CA . LYS A 1 111 ? -12.453 -12.148 4.711 1 97.06 111 LYS A CA 1
ATOM 932 C C . LYS A 1 111 ? -13.914 -11.828 5.02 1 97.06 111 LYS A C 1
ATOM 934 O O . LYS A 1 111 ? -14.5 -12.414 5.934 1 97.06 111 LYS A O 1
ATOM 939 N N . VAL A 1 112 ? -14.453 -10.859 4.277 1 97.94 112 VAL A N 1
ATOM 940 C CA . VAL A 1 112 ? -15.844 -10.469 4.441 1 97.94 112 VAL A CA 1
ATOM 941 C C . VAL A 1 112 ? -16.594 -10.664 3.127 1 97.94 112 VAL A C 1
ATOM 943 O O . VAL A 1 112 ? -16.234 -10.086 2.1 1 97.94 112 VAL A O 1
ATOM 946 N N . PHE A 1 113 ? -17.625 -11.516 3.154 1 97.94 113 PHE A N 1
ATOM 947 C CA . PHE A 1 113 ? -18.516 -11.617 2.004 1 97.94 113 PHE A CA 1
ATOM 948 C C . PHE A 1 113 ? -19.5 -10.445 1.968 1 97.94 113 PHE A C 1
ATOM 950 O O . PHE A 1 113 ? -20.234 -10.219 2.926 1 97.94 113 PHE A O 1
ATOM 957 N N . VAL A 1 114 ? -19.453 -9.727 0.879 1 98.38 114 VAL A N 1
ATOM 958 C CA . VAL A 1 114 ? -20.266 -8.516 0.808 1 98.38 114 VAL A CA 1
ATOM 959 C C . VAL A 1 114 ? -21.156 -8.562 -0.432 1 98.38 114 VAL A C 1
ATOM 961 O O . VAL A 1 114 ? -20.734 -9.031 -1.489 1 98.38 114 VAL A O 1
ATOM 964 N N . VAL A 1 115 ? -22.375 -8.172 -0.299 1 98.38 115 VAL A N 1
ATOM 965 C CA . VAL A 1 115 ? -23.312 -7.934 -1.392 1 98.38 115 VAL A CA 1
ATOM 966 C C . VAL A 1 115 ? -23.5 -6.434 -1.602 1 98.38 115 VAL A C 1
ATOM 968 O O . VAL A 1 115 ? -23.797 -5.699 -0.656 1 98.38 115 VAL A O 1
ATOM 971 N N . CYS A 1 116 ? -23.281 -5.992 -2.812 1 98.62 116 CYS A N 1
ATOM 972 C CA . CYS A 1 116 ? -23.359 -4.566 -3.105 1 98.62 116 CYS A CA 1
ATOM 973 C C . CYS A 1 116 ? -24.297 -4.289 -4.27 1 98.62 116 CYS A C 1
ATOM 975 O O . CYS A 1 116 ? -24.531 -5.168 -5.102 1 98.62 116 CYS A O 1
ATOM 977 N N . ASP A 1 117 ? -24.906 -3.143 -4.23 1 98.56 117 ASP A N 1
ATOM 978 C CA . ASP A 1 117 ? -25.531 -2.621 -5.441 1 98.56 117 ASP A CA 1
ATOM 979 C C . ASP A 1 117 ? -24.484 -2.43 -6.551 1 98.56 117 ASP A C 1
ATOM 981 O O . ASP A 1 117 ? -23.484 -1.742 -6.352 1 98.56 117 ASP A O 1
ATOM 985 N N . ALA A 1 118 ? -24.719 -2.99 -7.695 1 98.25 118 ALA A N 1
ATOM 986 C CA . ALA A 1 118 ? -23.703 -3.01 -8.75 1 98.25 118 ALA A CA 1
ATOM 987 C C . ALA A 1 118 ? -23.594 -1.645 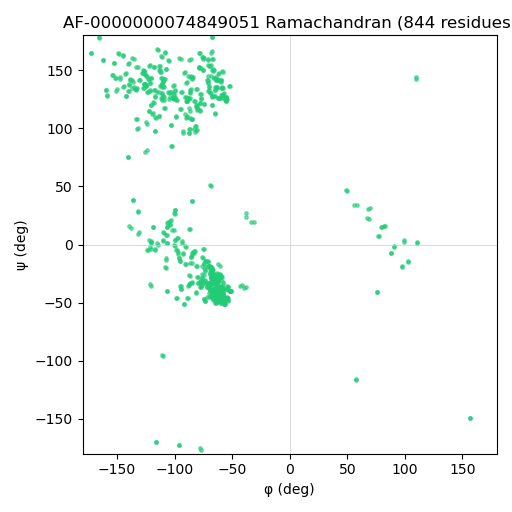-9.43 1 98.25 118 ALA A C 1
ATOM 989 O O . ALA A 1 118 ? -22.641 -1.385 -10.164 1 98.25 118 ALA A O 1
ATOM 990 N N . ARG A 1 119 ? -24.469 -0.76 -9.195 1 97 119 ARG A N 1
ATOM 991 C CA . ARG A 1 119 ? -24.5 0.516 -9.898 1 97 119 ARG A CA 1
ATOM 992 C C . ARG A 1 119 ? -23.859 1.619 -9.062 1 97 119 ARG A C 1
ATOM 994 O O . ARG A 1 119 ? -23.094 2.439 -9.586 1 97 119 ARG A O 1
ATOM 1001 N N . ASN A 1 120 ? -24.219 1.667 -7.789 1 96.75 120 ASN A N 1
ATOM 1002 C CA . ASN A 1 120 ? -23.656 2.75 -6.98 1 96.75 120 ASN A CA 1
ATOM 1003 C C . ASN A 1 120 ? -22.781 2.217 -5.855 1 96.75 120 ASN A C 1
ATOM 1005 O O . ASN A 1 120 ? -22.297 2.986 -5.027 1 96.75 120 ASN A O 1
ATOM 1009 N N . TYR A 1 121 ? -22.688 0.871 -5.691 1 97.94 121 TYR A N 1
ATOM 1010 C CA . TYR A 1 121 ? -21.688 0.187 -4.875 1 97.94 121 TYR A CA 1
ATOM 1011 C C . TYR A 1 121 ? -22.062 0.235 -3.398 1 97.94 121 TYR A C 1
ATOM 1013 O O . TYR A 1 121 ? -21.219 0.054 -2.527 1 97.94 121 TYR A O 1
ATOM 1021 N N . TYR A 1 122 ? -23.391 0.609 -3.096 1 98.38 122 TYR A N 1
ATOM 1022 C CA . TYR A 1 122 ? -23.922 0.541 -1.739 1 98.38 122 TYR A CA 1
ATOM 1023 C C . TYR A 1 122 ? -23.828 -0.875 -1.185 1 98.38 122 TYR A C 1
ATOM 1025 O O . TYR A 1 122 ? -24.234 -1.836 -1.841 1 98.38 122 TYR A O 1
ATOM 1033 N N . ALA A 1 123 ? -23.219 -1.033 -0.02 1 98.69 123 ALA A N 1
ATOM 1034 C CA . ALA A 1 123 ? -23.156 -2.34 0.627 1 98.69 123 ALA A CA 1
ATOM 1035 C C . ALA A 1 123 ? -24.5 -2.721 1.229 1 98.69 123 ALA A C 1
ATOM 1037 O O . ALA A 1 123 ? -24.984 -2.062 2.152 1 98.69 123 ALA A O 1
ATOM 1038 N N . LEU A 1 124 ? -25.047 -3.811 0.8 1 98.44 124 LEU A N 1
ATOM 1039 C CA . LEU A 1 124 ? -26.406 -4.223 1.161 1 98.44 124 LEU A CA 1
ATOM 1040 C C . LEU A 1 124 ? -26.375 -5.164 2.363 1 98.44 124 LEU A C 1
ATOM 1042 O O . LEU A 1 124 ? -27.297 -5.145 3.188 1 98.44 124 LEU A O 1
ATOM 1046 N N . ASN A 1 125 ? -25.438 -5.98 2.387 1 98.19 125 ASN A N 1
ATOM 1047 C CA . ASN A 1 125 ? -25.297 -7.008 3.412 1 98.19 125 ASN A CA 1
ATOM 1048 C C . ASN A 1 125 ? -23.875 -7.555 3.453 1 98.19 125 ASN A C 1
ATOM 1050 O O . ASN A 1 125 ? -23.094 -7.359 2.514 1 98.19 125 ASN A O 1
ATOM 1054 N N . LEU A 1 126 ? -23.531 -8.164 4.621 1 98.31 126 LEU A N 1
ATOM 1055 C CA . LEU A 1 126 ? -22.188 -8.727 4.727 1 98.31 126 LEU A CA 1
ATOM 1056 C C . LEU A 1 126 ? -22.172 -9.883 5.723 1 98.31 126 LEU A C 1
ATOM 1058 O O . LEU A 1 126 ? -23.062 -10.016 6.547 1 98.31 126 LEU A O 1
ATOM 1062 N N . MET A 1 127 ? -21.219 -10.758 5.559 1 96.88 127 MET A N 1
ATOM 1063 C CA . MET A 1 127 ? -20.938 -11.859 6.469 1 96.88 127 MET A CA 1
ATOM 1064 C C . MET A 1 127 ? -19.422 -12.094 6.598 1 96.88 127 MET A C 1
ATOM 1066 O O . MET A 1 127 ? -18.719 -12.203 5.594 1 96.88 127 MET A O 1
ATOM 1070 N N . ILE A 1 128 ? -18.953 -12.117 7.848 1 97.31 128 ILE A N 1
ATOM 1071 C CA . ILE A 1 128 ? -17.531 -12.305 8.094 1 97.31 128 ILE A CA 1
ATOM 1072 C C . ILE A 1 128 ? -17.203 -13.789 8.141 1 97.31 128 ILE A C 1
ATOM 1074 O O . ILE A 1 128 ? -17.891 -14.57 8.805 1 97.31 128 ILE A O 1
ATOM 1078 N N . TYR A 1 129 ? -16.203 -14.164 7.422 1 96.75 129 TYR A N 1
ATOM 1079 C CA . TYR A 1 129 ? -15.781 -15.562 7.379 1 96.75 129 TYR A CA 1
ATOM 1080 C C . TYR A 1 129 ? -14.922 -15.906 8.586 1 96.75 129 TYR A C 1
ATOM 1082 O O . TYR A 1 129 ? -13.867 -15.312 8.797 1 96.75 129 TYR A O 1
ATOM 1090 N N . THR A 1 130 ? -15.336 -16.828 9.422 1 94.81 130 THR A N 1
ATOM 1091 C CA . THR A 1 130 ? -14.602 -17.219 10.625 1 94.81 130 THR A CA 1
ATOM 1092 C C . THR A 1 130 ? -14.211 -18.703 10.562 1 94.81 130 THR A C 1
ATOM 1094 O O . THR A 1 130 ? -13.844 -19.297 11.578 1 94.81 130 THR A O 1
ATOM 1097 N N . GLY A 1 131 ? -14.312 -19.25 9.391 1 90.81 131 GLY A N 1
ATOM 1098 C CA . GLY A 1 131 ? -14.102 -20.672 9.211 1 90.81 131 GLY A CA 1
ATOM 1099 C C . GLY A 1 131 ? -15.383 -21.422 8.883 1 90.81 131 GLY A C 1
ATOM 1100 O O . GLY A 1 131 ? -16.453 -21.094 9.398 1 90.81 131 GLY A O 1
ATOM 1101 N N . LYS A 1 132 ? -15.32 -22.453 8.023 1 85.44 132 LYS A N 1
ATOM 1102 C CA . LYS A 1 132 ? -16.484 -23.203 7.547 1 85.44 132 LYS A CA 1
ATOM 1103 C C . LYS A 1 132 ? -17.219 -23.844 8.711 1 85.44 132 LYS A C 1
ATOM 1105 O O . LYS A 1 132 ? -18.453 -23.938 8.688 1 85.44 132 LYS A O 1
ATOM 1110 N N . GLU A 1 133 ? -16.516 -24.125 9.75 1 81.19 133 GLU A N 1
ATOM 1111 C CA . GLU A 1 133 ? -17.078 -24.859 10.875 1 81.19 133 GLU A CA 1
ATOM 1112 C C . GLU A 1 133 ? -18.031 -23.984 11.688 1 81.19 133 GLU A C 1
ATOM 1114 O O . GLU A 1 133 ? -18.891 -24.5 12.414 1 81.19 133 GLU A O 1
ATOM 1119 N N . HIS A 1 134 ? -17.953 -22.734 11.438 1 83.81 134 HIS A N 1
ATOM 1120 C CA . HIS A 1 134 ? -18.75 -21.844 12.273 1 83.81 134 HIS A CA 1
ATOM 1121 C C . HIS A 1 134 ? -20.047 -21.438 11.555 1 83.81 134 HIS A C 1
ATOM 1123 O O . HIS A 1 134 ? -20.844 -20.688 12.109 1 83.81 134 HIS A O 1
ATOM 1129 N N . PHE A 1 135 ? -20.156 -21.953 10.336 1 83.75 135 PHE A N 1
ATOM 1130 C CA . PHE A 1 135 ? -21.375 -21.719 9.586 1 83.75 135 PHE A CA 1
ATOM 1131 C C . PHE A 1 135 ? -22.312 -22.922 9.695 1 83.75 135 PHE A C 1
ATOM 1133 O O . PHE A 1 135 ? -21.891 -24.062 9.539 1 83.75 135 PHE A O 1
ATOM 1140 N N . VAL A 1 136 ? -23.469 -22.641 10.133 1 82.5 136 VAL A N 1
ATOM 1141 C CA . VAL A 1 136 ? -24.469 -23.703 10.172 1 82.5 136 VAL A CA 1
ATOM 1142 C C . VAL A 1 136 ? -25.094 -23.875 8.789 1 82.5 136 VAL A C 1
ATOM 1144 O O . VAL A 1 136 ? -26.016 -23.141 8.414 1 82.5 136 VAL A O 1
ATOM 1147 N N . VAL A 1 137 ? -24.609 -24.844 8.07 1 85.81 137 VAL A N 1
ATOM 1148 C CA . VAL A 1 137 ? -25.062 -25.078 6.707 1 85.81 137 VAL A CA 1
ATOM 1149 C C . VAL A 1 137 ? -26.047 -26.234 6.68 1 85.81 137 VAL A C 1
ATOM 1151 O O . VAL A 1 137 ? -25.766 -27.312 7.203 1 85.81 137 VAL A O 1
ATOM 1154 N N . PRO A 1 138 ? -27.156 -25.984 6.141 1 87.44 138 PRO A N 1
ATOM 1155 C CA . PRO A 1 138 ? -28.109 -27.094 5.984 1 87.44 138 PRO A CA 1
ATOM 1156 C C . PRO A 1 138 ? -27.547 -28.234 5.152 1 87.44 138 PRO A C 1
ATOM 1158 O O . PRO A 1 138 ? -26.734 -28.016 4.246 1 87.44 138 PRO A O 1
ATOM 1161 N N . GLN A 1 139 ? -27.953 -29.453 5.41 1 85.06 139 GLN A N 1
ATOM 1162 C CA . GLN A 1 139 ? -27.422 -30.656 4.801 1 85.06 139 GLN A CA 1
ATOM 1163 C C . GLN A 1 139 ? -27.672 -30.672 3.295 1 85.06 139 GLN A C 1
ATOM 1165 O O . GLN A 1 139 ? -26.891 -31.266 2.535 1 85.06 139 GLN A O 1
ATOM 1170 N N . ASP A 1 140 ? -28.672 -29.969 2.826 1 83.88 140 ASP A N 1
ATOM 1171 C CA . ASP A 1 140 ? -29.078 -30.062 1.428 1 83.88 140 ASP A CA 1
ATOM 1172 C C . ASP A 1 140 ? -28.406 -28.984 0.585 1 83.88 140 ASP A C 1
ATOM 1174 O O . ASP A 1 140 ? -28.641 -28.891 -0.621 1 83.88 140 ASP A O 1
ATOM 1178 N N . LYS A 1 141 ? -27.547 -28.219 1.274 1 86.69 141 LYS A N 1
ATOM 1179 C CA . LYS A 1 141 ? -26.953 -27.094 0.544 1 86.69 141 LYS A CA 1
ATOM 1180 C C . LYS A 1 141 ? -25.438 -27.094 0.677 1 86.69 141 LYS A C 1
ATOM 1182 O O . LYS A 1 141 ? -24.891 -27.547 1.681 1 86.69 141 LYS A O 1
ATOM 1187 N N . SER A 1 142 ? -24.844 -26.625 -0.37 1 88.75 142 SER A N 1
ATOM 1188 C CA . SER A 1 142 ? -23.422 -26.359 -0.281 1 88.75 142 SER A CA 1
ATOM 1189 C C . SER A 1 142 ? -23.141 -25.094 0.505 1 88.75 142 SER A C 1
ATOM 1191 O O . SER A 1 142 ? -24.047 -24.281 0.729 1 88.75 142 SER A O 1
ATOM 1193 N N . PHE A 1 143 ? -21.953 -24.938 0.961 1 90.38 143 PHE A N 1
ATOM 1194 C CA . PHE A 1 143 ? -21.547 -23.75 1.705 1 90.38 143 PHE A CA 1
ATOM 1195 C C . PHE A 1 143 ? -21.844 -22.484 0.916 1 90.38 143 PHE A C 1
ATOM 1197 O O . PHE A 1 143 ? -22.438 -21.531 1.445 1 90.38 143 PHE A O 1
ATOM 1204 N N . THR A 1 144 ? -21.5 -22.5 -0.33 1 91.19 144 THR A N 1
ATOM 1205 C CA . THR A 1 144 ? -21.656 -21.328 -1.168 1 91.19 144 THR A CA 1
ATOM 1206 C C . THR A 1 144 ? -23.141 -21.016 -1.379 1 91.19 144 THR A C 1
ATOM 1208 O O . THR A 1 144 ? -23.547 -19.844 -1.366 1 91.19 144 THR A O 1
ATOM 1211 N N . GLU A 1 145 ? -23.906 -22.031 -1.626 1 93.19 145 GLU A N 1
ATOM 1212 C CA . GLU A 1 145 ? -25.344 -21.844 -1.793 1 93.19 145 GLU A CA 1
ATOM 1213 C C . GLU A 1 145 ? -25.969 -21.234 -0.539 1 93.19 145 GLU A C 1
ATOM 1215 O O . GLU A 1 145 ? -26.797 -20.312 -0.626 1 93.19 145 GLU A O 1
ATOM 1220 N N . HIS A 1 146 ? -25.578 -21.766 0.574 1 94.06 146 HIS A N 1
ATOM 1221 C CA . HIS A 1 146 ? -26.078 -21.234 1.833 1 94.06 146 HIS A CA 1
ATOM 1222 C C . HIS A 1 146 ? -25.656 -19.781 2.025 1 94.06 146 HIS A C 1
ATOM 1224 O O . HIS A 1 146 ? -26.484 -18.938 2.404 1 94.06 146 HIS A O 1
ATOM 1230 N N . LEU A 1 147 ? -24.438 -19.531 1.782 1 95.62 147 LEU A N 1
ATOM 1231 C CA . LEU A 1 147 ? -23.875 -18.188 1.927 1 95.62 147 LEU A CA 1
ATOM 1232 C C . LEU A 1 147 ? -24.641 -17.188 1.066 1 95.62 147 LEU A C 1
ATOM 1234 O O . LEU A 1 147 ? -25.109 -16.172 1.567 1 95.62 147 LEU A O 1
ATOM 1238 N N . VAL A 1 148 ? -24.812 -17.5 -0.231 1 97.5 148 VAL A N 1
ATOM 1239 C CA . VAL A 1 148 ? -25.438 -16.594 -1.185 1 97.5 148 VAL A CA 1
ATOM 1240 C C . VAL A 1 148 ? -26.906 -16.391 -0.82 1 97.5 148 VAL A C 1
ATOM 1242 O O . VAL A 1 148 ? -27.406 -15.266 -0.792 1 97.5 148 VAL A O 1
ATOM 1245 N N . THR A 1 149 ? -27.594 -17.484 -0.496 1 95.94 149 THR A N 1
ATOM 1246 C CA . THR A 1 149 ? -29.016 -17.391 -0.181 1 95.94 149 THR A CA 1
ATOM 1247 C C . THR A 1 149 ? -29.219 -16.609 1.112 1 95.94 149 THR A C 1
ATOM 1249 O O . THR A 1 149 ? -30.203 -15.875 1.248 1 95.94 149 THR A O 1
ATOM 1252 N N . THR A 1 150 ? -28.281 -16.719 2.051 1 95.19 150 THR A N 1
ATOM 1253 C CA . THR A 1 150 ? -28.375 -15.969 3.303 1 95.19 150 THR A CA 1
ATOM 1254 C C . THR A 1 150 ? -28.141 -14.484 3.07 1 95.19 150 THR A C 1
ATOM 1256 O O . THR A 1 150 ? -28.906 -13.648 3.553 1 95.19 150 THR A O 1
ATOM 1259 N N . LEU A 1 151 ? -27.188 -14.172 2.342 1 96.94 151 LEU A N 1
ATOM 1260 C CA . LEU A 1 151 ? -26.828 -12.789 2.078 1 96.94 151 LEU A CA 1
ATOM 1261 C C . LEU A 1 151 ? -27.891 -12.102 1.233 1 96.94 151 LEU A C 1
ATOM 1263 O O . LEU A 1 151 ? -28.141 -10.898 1.385 1 96.94 151 LEU A O 1
ATOM 1267 N N . MET A 1 152 ? -28.641 -12.867 0.366 1 97.56 152 MET A N 1
ATOM 1268 C CA . MET A 1 152 ? -29.609 -12.32 -0.569 1 97.56 152 MET A CA 1
ATOM 1269 C C . MET A 1 152 ? -31.031 -12.461 -0.014 1 97.56 152 MET A C 1
ATOM 1271 O O . MET A 1 152 ? -32 -12.086 -0.678 1 97.56 152 MET A O 1
ATOM 1275 N N . ALA A 1 153 ? -31.141 -12.938 1.174 1 95.44 153 ALA A N 1
ATOM 1276 C CA . ALA A 1 153 ? -32.438 -13.32 1.733 1 95.44 153 ALA A CA 1
ATOM 1277 C C . ALA A 1 153 ? -33.469 -12.195 1.586 1 95.44 153 ALA A C 1
ATOM 1279 O O . ALA A 1 153 ? -34.594 -12.43 1.203 1 95.44 153 ALA A O 1
ATOM 1280 N N . ARG A 1 154 ? -33.094 -10.992 1.783 1 95.19 154 ARG A N 1
ATOM 1281 C CA . ARG A 1 154 ? -34 -9.859 1.771 1 95.19 154 ARG A CA 1
ATOM 1282 C C . ARG A 1 154 ? -34.25 -9.367 0.347 1 95.19 154 ARG A C 1
ATOM 1284 O O . ARG A 1 154 ? -35.156 -8.555 0.109 1 95.19 154 ARG A O 1
ATOM 1291 N N . TYR A 1 155 ? -33.531 -9.914 -0.584 1 96.88 155 TYR A N 1
ATOM 1292 C CA . TYR A 1 155 ? -33.594 -9.367 -1.937 1 96.88 155 TYR A CA 1
ATOM 1293 C C . TYR A 1 155 ? -34.062 -10.43 -2.932 1 96.88 155 TYR A C 1
ATOM 1295 O O . TYR A 1 155 ? -34.125 -10.164 -4.133 1 96.88 155 TYR A O 1
ATOM 1303 N N . MET A 1 156 ? -34.375 -11.578 -2.414 1 96.38 156 MET A N 1
ATOM 1304 C CA . MET A 1 156 ? -34.906 -12.648 -3.248 1 96.38 156 MET A CA 1
ATOM 1305 C C . MET A 1 156 ? -36.375 -12.414 -3.576 1 96.38 156 MET A C 1
ATOM 1307 O O . MET A 1 156 ? -37.062 -11.711 -2.842 1 96.38 156 MET A O 1
ATOM 1311 N N . ASP A 1 157 ? -36.812 -12.922 -4.711 1 96.69 157 ASP A N 1
ATOM 1312 C CA . ASP A 1 157 ? -38.188 -12.844 -5.172 1 96.69 157 ASP A CA 1
ATOM 1313 C C . ASP A 1 157 ? -38.594 -11.414 -5.527 1 96.69 157 ASP A C 1
ATOM 1315 O O . ASP A 1 157 ? -39.719 -11 -5.324 1 96.69 157 ASP A O 1
ATOM 1319 N N . LYS A 1 158 ? -37.625 -10.664 -5.965 1 96.69 158 LYS A N 1
ATOM 1320 C CA . LYS A 1 158 ? -37.906 -9.258 -6.25 1 96.69 158 LYS A CA 1
ATOM 1321 C C . LYS A 1 158 ? -37.375 -8.867 -7.637 1 96.69 158 LYS A C 1
ATOM 1323 O O . LYS A 1 158 ? -37.281 -7.684 -7.957 1 96.69 158 LYS A O 1
ATOM 1328 N N . GLY A 1 159 ? -37 -9.836 -8.375 1 97.38 159 GLY A N 1
ATOM 1329 C CA . GLY A 1 159 ? -36.625 -9.594 -9.766 1 97.38 159 GLY A CA 1
ATOM 1330 C C . GLY A 1 159 ? -35.188 -9.094 -9.922 1 97.38 159 GLY A C 1
ATOM 1331 O O . GLY A 1 159 ? -34.844 -8.523 -10.961 1 97.38 159 GLY A O 1
ATOM 1332 N N . HIS A 1 160 ? -34.375 -9.219 -8.945 1 98.38 160 HIS A N 1
ATOM 1333 C CA . HIS A 1 160 ? -32.969 -8.789 -9.008 1 98.38 160 HIS A CA 1
ATOM 1334 C C . HIS A 1 160 ? -32.156 -9.758 -9.836 1 98.38 160 HIS A C 1
ATOM 1336 O O . HIS A 1 160 ? -32.562 -10.875 -10.117 1 98.38 160 HIS A O 1
ATOM 1342 N N . VAL A 1 161 ? -30.984 -9.289 -10.32 1 98.69 161 VAL A N 1
ATOM 1343 C CA . VAL A 1 161 ? -29.984 -10.109 -11 1 98.69 161 VAL A CA 1
ATOM 1344 C C . VAL A 1 161 ? -28.672 -10.086 -10.219 1 98.69 161 VAL A C 1
ATOM 1346 O O . VAL A 1 161 ? -28.109 -9.016 -9.977 1 98.69 161 VAL A O 1
ATOM 1349 N N . LEU A 1 162 ? -28.25 -11.203 -9.859 1 98.75 162 LEU A N 1
ATOM 1350 C CA . LEU A 1 162 ? -27.047 -11.328 -9.031 1 98.75 162 LEU A CA 1
ATOM 1351 C C . LEU A 1 162 ? -25.844 -11.688 -9.891 1 98.75 162 LEU A C 1
ATOM 1353 O O . LEU A 1 162 ? -25.906 -12.625 -10.688 1 98.75 162 LEU A O 1
ATOM 1357 N N . PHE A 1 163 ? -24.812 -10.914 -9.766 1 98.81 163 PHE A N 1
ATOM 1358 C CA . PHE A 1 163 ? -23.562 -11.172 -10.461 1 98.81 163 PHE A CA 1
ATOM 1359 C C . PHE A 1 163 ? -22.516 -11.742 -9.508 1 98.81 163 PHE A C 1
ATOM 1361 O O . PHE A 1 163 ? -22.328 -11.211 -8.414 1 98.81 163 PHE A O 1
ATOM 1368 N N . MET A 1 164 ? -21.859 -12.812 -9.859 1 97.56 164 MET A N 1
ATOM 1369 C CA . MET A 1 164 ? -20.906 -13.453 -8.953 1 97.56 164 MET A CA 1
ATOM 1370 C C . MET A 1 164 ? -19.781 -14.109 -9.734 1 97.56 164 MET A C 1
ATOM 1372 O O . MET A 1 164 ? -19.859 -14.273 -10.953 1 97.56 164 MET A O 1
ATOM 1376 N N . ASP A 1 165 ? -18.688 -14.453 -9.102 1 96.12 165 ASP A N 1
ATOM 1377 C CA . ASP A 1 165 ? -17.531 -15.047 -9.766 1 96.12 165 ASP A CA 1
ATOM 1378 C C . ASP A 1 165 ? -17.547 -16.562 -9.664 1 96.12 165 ASP A C 1
ATOM 1380 O O . ASP A 1 165 ? -18.547 -17.156 -9.227 1 96.12 165 ASP A O 1
ATOM 1384 N N . ASN A 1 166 ? -16.5 -17.234 -10.086 1 94.62 166 ASN A N 1
ATOM 1385 C CA . ASN A 1 166 ? -16.469 -18.688 -10.234 1 94.62 166 ASN A CA 1
ATOM 1386 C C . ASN A 1 166 ? -16.453 -19.391 -8.875 1 94.62 166 ASN A C 1
ATOM 1388 O O . ASN A 1 166 ? -16.75 -20.578 -8.781 1 94.62 166 ASN A O 1
ATOM 1392 N N . PHE A 1 167 ? -16.188 -18.641 -7.844 1 93.5 167 PHE A N 1
ATOM 1393 C CA . PHE A 1 167 ? -16.234 -19.203 -6.5 1 93.5 167 PHE A CA 1
ATOM 1394 C C . PHE A 1 167 ? -17.656 -19.531 -6.102 1 93.5 167 PHE A C 1
ATOM 1396 O O . PHE A 1 167 ? -17.906 -20.578 -5.484 1 93.5 167 PHE A O 1
ATOM 1403 N N . TYR A 1 168 ? -18.516 -18.703 -6.512 1 96.06 168 TYR A N 1
ATOM 1404 C CA . TYR A 1 168 ? -19.906 -18.812 -6.082 1 96.06 168 TYR A CA 1
ATOM 1405 C C . TYR A 1 168 ? -20.734 -19.578 -7.102 1 96.06 168 TYR A C 1
ATOM 1407 O O . TYR A 1 168 ? -21.594 -20.375 -6.73 1 96.06 168 TYR A O 1
ATOM 1415 N N . SER A 1 169 ? -20.469 -19.422 -8.32 1 95.94 169 SER A N 1
ATOM 1416 C CA . SER A 1 169 ? -21.328 -19.812 -9.422 1 95.94 169 SER A CA 1
ATOM 1417 C C . SER A 1 169 ? -21.453 -21.328 -9.539 1 95.94 169 SER A C 1
ATOM 1419 O O . SER A 1 169 ? -20.438 -22.031 -9.5 1 95.94 169 SER A O 1
ATOM 1421 N N . SER A 1 170 ? -22.609 -21.828 -9.633 1 95.06 170 SER A N 1
ATOM 1422 C CA . SER A 1 170 ? -22.938 -23.219 -9.922 1 95.06 170 SER A CA 1
ATOM 1423 C C . SER A 1 170 ? -24.328 -23.328 -10.57 1 95.06 170 SER A C 1
ATOM 1425 O O . SER A 1 170 ? -25.203 -22.516 -10.297 1 95.06 170 SER A O 1
ATOM 1427 N N . PRO A 1 171 ? -24.438 -24.297 -11.461 1 94.69 171 PRO A N 1
ATOM 1428 C CA . PRO A 1 171 ? -25.75 -24.484 -12.062 1 94.69 171 PRO A CA 1
ATOM 1429 C C . PRO A 1 171 ? -26.859 -24.688 -11.023 1 94.69 171 PRO A C 1
ATOM 1431 O O . PRO A 1 171 ? -27.953 -24.141 -11.172 1 94.69 171 PRO A O 1
ATOM 1434 N N . SER A 1 172 ? -26.547 -25.406 -9.992 1 93.81 172 SER A N 1
ATOM 1435 C CA . SER A 1 172 ? -27.531 -25.656 -8.938 1 93.81 172 SER A CA 1
ATOM 1436 C C . SER A 1 172 ? -27.938 -24.375 -8.242 1 93.81 172 SER A C 1
ATOM 1438 O O . SER A 1 172 ? -29.141 -24.125 -8.031 1 93.81 172 SER A O 1
ATOM 1440 N N . LEU A 1 173 ? -26.984 -23.594 -7.871 1 96 173 LEU A N 1
ATOM 1441 C CA . LEU A 1 173 ? -27.281 -22.328 -7.223 1 96 173 LEU A CA 1
ATOM 1442 C C . LEU A 1 173 ? -28.094 -21.422 -8.141 1 96 173 LEU A C 1
ATOM 1444 O O . LEU A 1 173 ? -29.047 -20.781 -7.691 1 96 173 LEU A O 1
ATOM 1448 N N . PHE A 1 174 ? -27.781 -21.406 -9.43 1 97.25 174 PHE A N 1
ATOM 1449 C CA . PHE A 1 174 ? -28.484 -20.562 -10.391 1 97.25 174 PHE A CA 1
ATOM 1450 C C . PHE A 1 174 ? -29.938 -20.984 -10.523 1 97.25 174 PHE A C 1
ATOM 1452 O O . PHE A 1 174 ? -30.828 -20.141 -10.617 1 97.25 174 PHE A O 1
ATOM 1459 N N . ALA A 1 175 ? -30.109 -22.281 -10.539 1 95.25 175 ALA A N 1
ATOM 1460 C CA . ALA A 1 175 ? -31.469 -22.797 -10.586 1 95.25 175 ALA A CA 1
ATOM 1461 C C . ALA A 1 175 ? -32.25 -22.375 -9.352 1 95.25 175 ALA A C 1
ATOM 1463 O O . ALA A 1 175 ? -33.438 -21.984 -9.461 1 95.25 175 ALA A O 1
ATOM 1464 N N . THR A 1 176 ? -31.594 -22.469 -8.195 1 95 176 THR A N 1
ATOM 1465 C CA . THR A 1 176 ? -32.219 -22.078 -6.941 1 95 176 THR A CA 1
ATOM 1466 C C . THR A 1 176 ? -32.625 -20.609 -6.973 1 95 176 THR A C 1
ATOM 1468 O O . THR A 1 176 ? -33.75 -20.266 -6.594 1 95 176 THR A O 1
ATOM 1471 N N . LEU A 1 177 ? -31.766 -19.797 -7.391 1 97.38 177 LEU A N 1
ATOM 1472 C CA . LEU A 1 177 ? -32.031 -18.359 -7.461 1 97.38 177 LEU A CA 1
ATOM 1473 C C . LEU A 1 177 ? -33.156 -18.062 -8.453 1 97.38 177 LEU A C 1
ATOM 1475 O O . LEU A 1 177 ? -34.031 -17.25 -8.18 1 97.38 177 LEU A O 1
ATOM 1479 N N . GLN A 1 178 ? -33.094 -18.703 -9.594 1 96.56 178 GLN A N 1
ATOM 1480 C CA . GLN A 1 178 ? -34.125 -18.531 -10.609 1 96.56 178 GLN A CA 1
ATOM 1481 C C . GLN A 1 178 ? -35.5 -18.906 -10.062 1 96.56 178 GLN A C 1
ATOM 1483 O O . GLN A 1 178 ? -36.5 -18.234 -10.352 1 96.56 178 GLN A O 1
ATOM 1488 N N . GLY A 1 179 ? -35.5 -19.969 -9.352 1 95.62 179 GLY A N 1
ATOM 1489 C CA . GLY A 1 179 ? -36.75 -20.406 -8.727 1 95.62 179 GLY A CA 1
ATOM 1490 C C . GLY A 1 179 ? -37.312 -19.375 -7.766 1 95.62 179 GLY A C 1
ATOM 1491 O O . GLY A 1 179 ? -38.531 -19.359 -7.52 1 95.62 179 GLY A O 1
ATOM 1492 N N . ALA A 1 180 ? -36.438 -18.578 -7.25 1 96.62 180 ALA A N 1
ATOM 1493 C CA . ALA A 1 180 ? -36.844 -17.5 -6.34 1 96.62 180 ALA A CA 1
ATOM 1494 C C . ALA A 1 180 ? -36.906 -16.172 -7.066 1 96.62 180 ALA A C 1
ATOM 1496 O O . ALA A 1 180 ? -36.562 -15.125 -6.492 1 96.62 180 ALA A O 1
ATOM 1497 N N . LEU A 1 181 ? -37.125 -16.172 -8.336 1 97.25 181 LEU A N 1
ATOM 1498 C CA . LEU A 1 181 ? -37.312 -15 -9.18 1 97.25 181 LEU A CA 1
ATOM 1499 C C . LEU A 1 181 ? -36.094 -14.086 -9.102 1 97.25 181 LEU A C 1
ATOM 1501 O O . LEU A 1 181 ? -36.25 -12.859 -9.023 1 97.25 181 LEU A O 1
ATOM 1505 N N . THR A 1 182 ? -35 -14.602 -8.961 1 98 182 THR A N 1
ATOM 1506 C CA . THR A 1 182 ? -33.719 -13.875 -8.93 1 98 182 THR A CA 1
ATOM 1507 C C . THR A 1 182 ? -32.781 -14.383 -10.023 1 98 182 THR A C 1
ATOM 1509 O O . THR A 1 182 ? -32.438 -15.57 -10.062 1 98 182 THR A O 1
ATOM 1512 N N . GLY A 1 183 ? -32.5 -13.5 -10.953 1 98.12 183 GLY A N 1
ATOM 1513 C CA . GLY A 1 183 ? -31.562 -13.867 -12 1 98.12 183 GLY A CA 1
ATOM 1514 C C . GLY A 1 183 ? -30.141 -13.977 -11.508 1 98.12 183 GLY A C 1
ATOM 1515 O O . GLY A 1 183 ? -29.781 -13.438 -10.461 1 98.12 183 GLY A O 1
ATOM 1516 N N . ALA A 1 184 ? -29.328 -14.695 -12.25 1 98.25 184 ALA A N 1
ATOM 1517 C CA . ALA A 1 184 ? -27.922 -14.867 -11.875 1 98.25 184 ALA A CA 1
ATOM 1518 C C . ALA A 1 184 ? -27.016 -14.906 -13.109 1 98.25 184 ALA A C 1
ATOM 1520 O O . ALA A 1 184 ? -27.391 -15.469 -14.141 1 98.25 184 ALA A O 1
ATOM 1521 N N . VAL A 1 185 ? -25.969 -14.234 -13.016 1 98.5 185 VAL A N 1
ATOM 1522 C CA . VAL A 1 185 ? -24.922 -14.219 -14.047 1 98.5 185 VAL A CA 1
ATOM 1523 C C . VAL A 1 185 ? -23.547 -14.375 -13.406 1 98.5 185 VAL A C 1
ATOM 1525 O O . VAL A 1 185 ? -23.25 -13.734 -12.391 1 98.5 185 VAL A O 1
ATOM 1528 N N . GLY A 1 186 ? -22.672 -15.242 -13.945 1 97.94 186 GLY A N 1
ATOM 1529 C CA . GLY A 1 186 ? -21.359 -15.383 -13.352 1 97.94 186 GLY A CA 1
ATOM 1530 C C . GLY A 1 186 ? -20.422 -16.25 -14.164 1 97.94 186 GLY A C 1
ATOM 1531 O O . GLY A 1 186 ? -20.859 -16.906 -15.117 1 97.94 186 GLY A O 1
ATOM 1532 N N . THR A 1 187 ? -19.203 -16.219 -13.914 1 97.31 187 THR A N 1
ATOM 1533 C CA . THR A 1 187 ? -18.234 -17.156 -14.484 1 97.31 187 THR A CA 1
ATOM 1534 C C . THR A 1 187 ? -18.281 -18.5 -13.758 1 97.31 187 THR A C 1
ATOM 1536 O O . THR A 1 187 ? -18.75 -18.562 -12.617 1 97.31 187 THR A O 1
ATOM 1539 N N . VAL A 1 188 ? -17.938 -19.547 -14.406 1 96.19 188 VAL A N 1
ATOM 1540 C CA . VAL A 1 188 ? -18 -20.875 -13.805 1 96.19 188 VAL A CA 1
ATOM 1541 C C . VAL A 1 188 ? -16.781 -21.688 -14.211 1 96.19 188 VAL A C 1
ATOM 1543 O O . VAL A 1 188 ? -16.312 -21.578 -15.344 1 96.19 188 VAL A O 1
ATOM 1546 N N . VAL A 1 189 ? -16.25 -22.375 -13.273 1 94.62 189 VAL A N 1
ATOM 1547 C CA . VAL A 1 189 ? -15.125 -23.266 -13.57 1 94.62 189 VAL A CA 1
ATOM 1548 C C . VAL A 1 189 ? -15.633 -24.516 -14.289 1 94.62 189 VAL A C 1
ATOM 1550 O O . VAL A 1 189 ? -16.75 -24.984 -14.031 1 94.62 189 VAL A O 1
ATOM 1553 N N . GLU A 1 190 ? -14.844 -25.078 -15.094 1 91.62 190 GLU A N 1
ATOM 1554 C CA . GLU A 1 190 ? -15.258 -26.188 -15.93 1 91.62 190 GLU A CA 1
ATOM 1555 C C . GLU A 1 190 ? -15.508 -27.438 -15.094 1 91.62 190 GLU A C 1
ATOM 1557 O O . GLU A 1 190 ? -16.266 -28.328 -15.5 1 91.62 190 GLU A O 1
ATOM 1562 N N . SER A 1 191 ? -14.883 -27.531 -13.961 1 92.19 191 SER A N 1
ATOM 1563 C CA . SER A 1 191 ? -14.984 -28.734 -13.133 1 92.19 191 SER A CA 1
ATOM 1564 C C . SER A 1 191 ? -16.234 -28.703 -12.273 1 92.19 191 SER A C 1
ATOM 1566 O O . SER A 1 191 ? -16.547 -29.672 -11.586 1 92.19 191 SER A O 1
ATOM 1568 N N . ARG A 1 192 ? -16.984 -27.578 -12.305 1 92.31 192 ARG A N 1
ATOM 1569 C CA . ARG A 1 192 ? -18.188 -27.453 -11.492 1 92.31 192 ARG A CA 1
ATOM 1570 C C . ARG A 1 192 ? -19.203 -28.531 -11.852 1 92.31 192 ARG A C 1
ATOM 1572 O O . ARG A 1 192 ? -19.406 -28.828 -13.031 1 92.31 192 ARG A O 1
ATOM 1579 N N . ARG A 1 193 ? -19.859 -29.016 -10.766 1 90.56 193 ARG A N 1
ATOM 1580 C CA . ARG A 1 193 ? -20.875 -30.031 -10.977 1 90.56 193 ARG A CA 1
ATOM 1581 C C . ARG A 1 193 ? -21.984 -29.531 -11.883 1 90.56 193 ARG A C 1
ATOM 1583 O O . ARG A 1 193 ? -22.438 -28.391 -11.75 1 90.56 193 ARG A O 1
ATOM 1590 N N . ASP A 1 194 ? -22.438 -30.328 -12.898 1 90.19 194 ASP A N 1
ATOM 1591 C CA . ASP A 1 194 ? -23.578 -30.094 -13.789 1 90.19 194 ASP A CA 1
ATOM 1592 C C . ASP A 1 194 ? -23.234 -29.062 -14.859 1 90.19 194 ASP A C 1
ATOM 1594 O O . ASP A 1 194 ? -24.125 -28.562 -15.555 1 90.19 194 ASP A O 1
ATOM 1598 N N . PHE A 1 195 ? -21.969 -28.688 -14.906 1 93.5 195 PHE A N 1
ATOM 1599 C CA . PHE A 1 195 ? -21.531 -27.906 -16.062 1 93.5 195 PHE A CA 1
ATOM 1600 C C . PHE A 1 195 ? -21.516 -28.766 -17.312 1 93.5 195 PHE A C 1
ATOM 1602 O O . PHE A 1 195 ? -21.109 -29.922 -17.281 1 93.5 195 PHE A O 1
ATOM 1609 N N . PRO A 1 196 ? -22.016 -28.266 -18.438 1 93.5 196 PRO A N 1
ATOM 1610 C CA . PRO A 1 196 ? -22.109 -29.094 -19.641 1 93.5 196 PRO A CA 1
ATOM 1611 C C . PRO A 1 196 ? -20.766 -29.672 -20.078 1 93.5 196 PRO A C 1
ATOM 1613 O O . PRO A 1 196 ? -19.812 -28.922 -20.312 1 93.5 196 PRO A O 1
ATOM 1616 N N . ALA A 1 197 ? -20.75 -30.875 -20.297 1 92.19 197 ALA A N 1
ATOM 1617 C CA . ALA A 1 197 ? -19.531 -31.578 -20.703 1 92.19 197 ALA A CA 1
ATOM 1618 C C . ALA A 1 197 ? -19.031 -31.094 -22.062 1 92.19 197 ALA A C 1
ATOM 1620 O O . ALA A 1 197 ? -17.828 -31.078 -22.328 1 92.19 197 ALA A O 1
ATOM 1621 N N . GLU A 1 198 ? -19.969 -30.656 -22.906 1 91.94 198 GLU A N 1
ATOM 1622 C CA . GLU A 1 198 ? -19.672 -30.234 -24.266 1 91.94 198 GLU A CA 1
ATOM 1623 C C . GLU A 1 198 ? -18.828 -28.953 -24.281 1 91.94 198 GLU A C 1
ATOM 1625 O O . GLU A 1 198 ? -18.125 -28.672 -25.25 1 91.94 198 GLU A O 1
ATOM 1630 N N . LEU A 1 199 ? -18.922 -28.25 -23.188 1 94.19 199 LEU A N 1
ATOM 1631 C CA . LEU A 1 199 ? -18.234 -26.953 -23.141 1 94.19 199 LEU A CA 1
ATOM 1632 C C . LEU A 1 199 ? -16.891 -27.078 -22.453 1 94.19 199 LEU A C 1
ATOM 1634 O O . LEU A 1 199 ? -16.109 -26.109 -22.422 1 94.19 199 LEU A O 1
ATOM 1638 N N . LYS A 1 200 ? -16.594 -28.188 -21.922 1 93.44 200 LYS A N 1
ATOM 1639 C CA . LYS A 1 200 ? -15.312 -28.375 -21.25 1 93.44 200 LYS A CA 1
ATOM 1640 C C . LYS A 1 200 ? -14.156 -28.312 -22.234 1 93.44 200 LYS A C 1
ATOM 1642 O O . LYS A 1 200 ? -14.305 -28.703 -23.391 1 93.44 200 LYS A O 1
ATOM 1647 N N . ARG A 1 201 ? -13.023 -27.891 -21.766 1 91.31 201 ARG A N 1
ATOM 1648 C CA . ARG A 1 201 ? -11.844 -27.688 -22.594 1 91.31 201 ARG A CA 1
ATOM 1649 C C . ARG A 1 201 ? -11.453 -28.969 -23.328 1 91.31 201 ARG A C 1
ATOM 1651 O O . ARG A 1 201 ? -10.977 -28.938 -24.453 1 91.31 201 ARG A O 1
ATOM 1658 N N . ALA A 1 202 ? -11.586 -30.125 -22.625 1 90.44 202 ALA A N 1
ATOM 1659 C CA . ALA A 1 202 ? -11.227 -31.422 -23.188 1 90.44 202 ALA A CA 1
ATOM 1660 C C . ALA A 1 202 ? -12.062 -31.734 -24.422 1 90.44 202 ALA A C 1
ATOM 1662 O O . ALA A 1 202 ? -11.594 -32.406 -25.344 1 90.44 202 ALA A O 1
ATOM 1663 N N . ASN A 1 203 ? -13.289 -31.203 -24.469 1 91.62 203 ASN A N 1
ATOM 1664 C CA . ASN A 1 203 ? -14.219 -31.562 -25.531 1 91.62 203 ASN A CA 1
ATOM 1665 C C . ASN A 1 203 ? -14.398 -30.406 -26.516 1 91.62 203 ASN A C 1
ATOM 1667 O O . ASN A 1 203 ? -14.898 -30.609 -27.625 1 91.62 203 ASN A O 1
ATOM 1671 N N . LEU A 1 204 ? -14.086 -29.266 -26.109 1 91.75 204 LEU A N 1
ATOM 1672 C CA . LEU A 1 204 ? -14.25 -28.078 -26.953 1 91.75 204 LEU A CA 1
ATOM 1673 C C . LEU A 1 204 ? -12.984 -27.234 -26.953 1 91.75 204 LEU A C 1
ATOM 1675 O O . LEU A 1 204 ? -12.75 -26.453 -26.031 1 91.75 204 LEU A O 1
ATOM 1679 N N . ILE A 1 205 ? -12.18 -27.359 -28 1 91.31 205 ILE A N 1
ATOM 1680 C CA . ILE A 1 205 ? -10.977 -26.562 -28.141 1 91.31 205 ILE A CA 1
ATOM 1681 C C . ILE A 1 205 ? -11.32 -25.234 -28.812 1 91.31 205 ILE A C 1
ATOM 1683 O O . ILE A 1 205 ? -11.883 -25.219 -29.922 1 91.31 205 ILE A O 1
ATOM 1687 N N . LEU A 1 206 ? -11.156 -24.156 -28.078 1 91.44 206 LEU A N 1
ATOM 1688 C CA . LEU A 1 206 ? -11.414 -22.828 -28.594 1 91.44 206 LEU A CA 1
ATOM 1689 C C . LEU A 1 206 ? -10.117 -22.047 -28.75 1 91.44 206 LEU A C 1
ATOM 1691 O O . LEU A 1 206 ? -9.227 -22.141 -27.906 1 91.44 206 LEU A O 1
ATOM 1695 N N . LYS A 1 207 ? -9.938 -21.375 -29.812 1 88.44 207 LYS A N 1
ATOM 1696 C CA . LYS A 1 207 ? -8.82 -20.469 -30.062 1 88.44 207 LYS A CA 1
ATOM 1697 C C . LYS A 1 207 ? -9.289 -19.016 -30.094 1 88.44 207 LYS A C 1
ATOM 1699 O O . LYS A 1 207 ? -10.492 -18.75 -30.203 1 88.44 207 LYS A O 1
ATOM 1704 N N . LYS A 1 208 ? -8.336 -18.188 -29.922 1 87.12 208 LYS A N 1
ATOM 1705 C CA . LYS A 1 208 ? -8.633 -16.766 -30 1 87.12 208 LYS A CA 1
ATOM 1706 C C . LYS A 1 208 ? -9.289 -16.422 -31.328 1 87.12 208 LYS A C 1
ATOM 1708 O O . LYS A 1 208 ? -8.781 -16.781 -32.406 1 87.12 208 LYS A O 1
ATOM 1713 N N . GLY A 1 209 ? -10.445 -15.82 -31.234 1 82.5 209 GLY A N 1
ATOM 1714 C CA . GLY A 1 209 ? -11.133 -15.422 -32.438 1 82.5 209 GLY A CA 1
ATOM 1715 C C . GLY A 1 209 ? -12.289 -16.344 -32.812 1 82.5 209 GLY A C 1
ATOM 1716 O O . GLY A 1 209 ? -13.133 -15.992 -33.625 1 82.5 209 GLY A O 1
ATOM 1717 N N . ASP A 1 210 ? -12.383 -17.547 -32.219 1 89 210 ASP A N 1
ATOM 1718 C CA . ASP A 1 210 ? -13.484 -18.453 -32.469 1 89 210 ASP A CA 1
ATOM 1719 C C . ASP A 1 210 ? -14.805 -17.891 -31.938 1 89 210 ASP A C 1
ATOM 1721 O O . ASP A 1 210 ? -14.805 -17.062 -31.016 1 89 210 ASP A O 1
ATOM 1725 N N . ASP A 1 211 ? -15.891 -18.234 -32.594 1 90.62 211 ASP A N 1
ATOM 1726 C CA . ASP A 1 211 ? -17.203 -17.844 -32.094 1 90.62 211 ASP A CA 1
ATOM 1727 C C . ASP A 1 211 ? -17.531 -18.484 -30.75 1 90.62 211 ASP A C 1
ATOM 1729 O O . ASP A 1 211 ? -17.141 -19.625 -30.5 1 90.62 211 ASP A O 1
ATOM 1733 N N . PRO A 1 212 ? -18.188 -17.766 -29.938 1 95.38 212 PRO A N 1
ATOM 1734 C CA . PRO A 1 212 ? -18.609 -18.359 -28.672 1 95.38 212 PRO A CA 1
ATOM 1735 C C . PRO A 1 212 ? -19.562 -19.547 -28.875 1 95.38 212 PRO A C 1
ATOM 1737 O O . PRO A 1 212 ? -20.312 -19.578 -29.844 1 95.38 212 PRO A O 1
ATOM 1740 N N . VAL A 1 213 ? -19.5 -20.531 -28.031 1 96 213 VAL A N 1
ATOM 1741 C CA . VAL A 1 213 ? -20.359 -21.703 -28.094 1 96 213 VAL A CA 1
ATOM 1742 C C . VAL A 1 213 ? -21.328 -21.688 -26.922 1 96 213 VAL A C 1
ATOM 1744 O O . VAL A 1 213 ? -20.922 -21.578 -25.766 1 96 213 VAL A O 1
ATOM 1747 N N . PHE A 1 214 ? -22.625 -21.797 -27.25 1 96.31 214 PHE A N 1
ATOM 1748 C CA . PHE A 1 214 ? -23.688 -21.703 -26.234 1 96.31 214 PHE A CA 1
ATOM 1749 C C . PHE A 1 214 ? -24.359 -23.062 -26.031 1 96.31 214 PHE A C 1
ATOM 1751 O O . PHE A 1 214 ? -24.484 -23.844 -26.969 1 96.31 214 PHE A O 1
ATOM 1758 N N . TYR A 1 215 ? -24.641 -23.344 -24.859 1 95.75 215 TYR A N 1
ATOM 1759 C CA . TYR A 1 215 ? -25.484 -24.453 -24.469 1 95.75 215 TYR A CA 1
ATOM 1760 C C . TYR A 1 215 ? -26.625 -24 -23.578 1 95.75 215 TYR A C 1
ATOM 1762 O O . TYR A 1 215 ? -26.438 -23.141 -22.703 1 95.75 215 TYR A O 1
ATOM 1770 N N . ARG A 1 216 ? -27.797 -24.516 -23.812 1 93.75 216 ARG A N 1
ATOM 1771 C CA . ARG A 1 216 ? -28.953 -24.094 -23.031 1 93.75 216 ARG A CA 1
ATOM 1772 C C . ARG A 1 216 ? -29.625 -25.297 -22.359 1 93.75 216 ARG A C 1
ATOM 1774 O O . ARG A 1 216 ? -29.734 -26.375 -22.953 1 93.75 216 ARG A O 1
ATOM 1781 N N . SER A 1 217 ? -29.859 -25.156 -21.172 1 91.06 217 SER A N 1
ATOM 1782 C CA . SER A 1 217 ? -30.719 -26.062 -20.406 1 91.06 217 SER A CA 1
ATOM 1783 C C . SER A 1 217 ? -31.844 -25.312 -19.719 1 91.06 217 SER A C 1
ATOM 1785 O O . SER A 1 217 ? -31.625 -24.609 -18.719 1 91.06 217 SER A O 1
ATOM 1787 N N . ASN A 1 218 ? -33.062 -25.406 -20.203 1 88.25 218 ASN A N 1
ATOM 1788 C CA . ASN A 1 218 ? -34.188 -24.641 -19.734 1 88.25 218 ASN A CA 1
ATOM 1789 C C . ASN A 1 218 ? -33.938 -23.141 -19.828 1 88.25 218 ASN A C 1
ATOM 1791 O O . ASN A 1 218 ? -33.594 -22.625 -20.906 1 88.25 218 ASN A O 1
ATOM 1795 N N . ASP A 1 219 ? -33.906 -22.531 -18.719 1 88.62 219 ASP A N 1
ATOM 1796 C CA . ASP A 1 219 ? -33.75 -21.094 -18.75 1 88.62 219 ASP A CA 1
ATOM 1797 C C . ASP A 1 219 ? -32.312 -20.672 -18.422 1 88.62 219 ASP A C 1
ATOM 1799 O O . ASP A 1 219 ? -32.031 -19.484 -18.281 1 88.62 219 ASP A O 1
ATOM 1803 N N . MET A 1 220 ? -31.484 -21.625 -18.438 1 95.19 220 MET A N 1
ATOM 1804 C CA . MET A 1 220 ? -30.078 -21.344 -18.109 1 95.19 220 MET A CA 1
ATOM 1805 C C . MET A 1 220 ? -29.203 -21.5 -19.359 1 95.19 220 MET A C 1
ATOM 1807 O O . MET A 1 220 ? -29.375 -22.438 -20.125 1 95.19 220 MET A O 1
ATOM 1811 N N . VAL A 1 221 ? -28.438 -20.531 -19.594 1 96.88 221 VAL A N 1
ATOM 1812 C CA . VAL A 1 221 ? -27.547 -20.531 -20.734 1 96.88 221 VAL A CA 1
ATOM 1813 C C . VAL A 1 221 ? -26.094 -20.578 -20.25 1 96.88 221 VAL A C 1
ATOM 1815 O O . VAL A 1 221 ? -25.734 -19.906 -19.297 1 96.88 221 VAL A O 1
ATOM 1818 N N . ALA A 1 222 ? -25.297 -21.469 -20.797 1 97.19 222 ALA A N 1
ATOM 1819 C CA . ALA A 1 222 ? -23.859 -21.547 -20.594 1 97.19 222 ALA A CA 1
ATOM 1820 C C . ALA A 1 222 ? -23.094 -21.188 -21.859 1 97.19 222 ALA A C 1
ATOM 1822 O O . ALA A 1 222 ? -23.516 -21.531 -22.969 1 97.19 222 ALA A O 1
ATOM 1823 N N . VAL A 1 223 ? -22.078 -20.438 -21.734 1 96.62 223 VAL A N 1
ATOM 1824 C CA . VAL A 1 223 ? -21.312 -20.047 -22.906 1 96.62 223 VAL A CA 1
ATOM 1825 C C . VAL A 1 223 ? -19.812 -20.188 -22.625 1 96.62 223 VAL A C 1
ATOM 1827 O O . VAL A 1 223 ? -19.359 -19.891 -21.516 1 96.62 223 VAL A O 1
ATOM 1830 N N . SER A 1 224 ? -19.047 -20.719 -23.5 1 96.69 224 SER A N 1
ATOM 1831 C CA . SER A 1 224 ? -17.578 -20.719 -23.5 1 96.69 224 SER A CA 1
ATOM 1832 C C . SER A 1 224 ? -17.031 -19.844 -24.609 1 96.69 224 SER A C 1
ATOM 1834 O O . SER A 1 224 ? -17.484 -19.922 -25.75 1 96.69 224 SER A O 1
ATOM 1836 N N . TRP A 1 225 ? -16.141 -18.938 -24.219 1 94.56 225 TRP A N 1
ATOM 1837 C CA . TRP A 1 225 ? -15.609 -17.938 -25.141 1 94.56 225 TRP A CA 1
ATOM 1838 C C . TRP A 1 225 ? -14.117 -17.719 -24.906 1 94.56 225 TRP A C 1
ATOM 1840 O O . TRP A 1 225 ? -13.664 -17.688 -23.75 1 94.56 225 TRP A O 1
ATOM 1850 N N . HIS A 1 226 ? -13.336 -17.734 -26 1 92.62 226 HIS A N 1
ATOM 1851 C CA . HIS A 1 226 ? -11.898 -17.547 -25.891 1 92.62 226 HIS A CA 1
ATOM 1852 C C . HIS A 1 226 ? -11.453 -16.266 -26.609 1 92.62 226 HIS A C 1
ATOM 1854 O O . HIS A 1 226 ? -11.484 -16.203 -27.844 1 92.62 226 HIS A O 1
ATOM 1860 N N . ASP A 1 227 ? -11.07 -15.266 -25.828 1 87.25 227 ASP A N 1
ATOM 1861 C CA . ASP A 1 227 ? -10.414 -14.078 -26.375 1 87.25 227 ASP A CA 1
ATOM 1862 C C . ASP A 1 227 ? -8.945 -14.023 -25.969 1 87.25 227 ASP A C 1
ATOM 1864 O O . ASP A 1 227 ? -8.117 -14.773 -26.5 1 87.25 227 ASP A O 1
ATOM 1868 N N . THR A 1 228 ? -8.68 -13.273 -24.875 1 81.06 228 THR A N 1
ATOM 1869 C CA . THR A 1 228 ? -7.332 -13.344 -24.328 1 81.06 228 THR A CA 1
ATOM 1870 C C . THR A 1 228 ? -7.141 -14.625 -23.516 1 81.06 228 THR A C 1
ATOM 1872 O O . THR A 1 228 ? -6.082 -15.258 -23.594 1 81.06 228 THR A O 1
ATOM 1875 N N . LYS A 1 229 ? -8.203 -14.969 -22.859 1 88.81 229 LYS A N 1
ATOM 1876 C CA . LYS A 1 229 ? -8.281 -16.234 -22.125 1 88.81 229 LYS A CA 1
ATOM 1877 C C . LYS A 1 229 ? -9.648 -16.875 -22.297 1 88.81 229 LYS A C 1
ATOM 1879 O O . LYS A 1 229 ? -10.617 -16.219 -22.688 1 88.81 229 LYS A O 1
ATOM 1884 N N . ARG A 1 230 ? -9.648 -18.125 -22.125 1 93.75 230 ARG A N 1
ATOM 1885 C CA . ARG A 1 230 ? -10.922 -18.844 -22.172 1 93.75 230 ARG A CA 1
ATOM 1886 C C . ARG A 1 230 ? -11.758 -18.531 -20.938 1 93.75 230 ARG A C 1
ATOM 1888 O O . ARG A 1 230 ? -11.25 -18.516 -19.812 1 93.75 230 ARG A O 1
ATOM 1895 N N . VAL A 1 231 ? -12.992 -18.219 -21.172 1 95.12 231 VAL A N 1
ATOM 1896 C CA . VAL A 1 231 ? -13.898 -17.938 -20.062 1 95.12 231 VAL A CA 1
ATOM 1897 C C . VAL A 1 231 ? -15.203 -18.688 -20.25 1 95.12 231 VAL A C 1
ATOM 1899 O O . VAL A 1 231 ? -15.711 -18.797 -21.375 1 95.12 231 VAL A O 1
ATOM 1902 N N . ASN A 1 232 ? -15.719 -19.328 -19.219 1 97.06 232 ASN A N 1
ATOM 1903 C CA . ASN A 1 232 ? -17.047 -19.938 -19.172 1 97.06 232 ASN A CA 1
ATOM 1904 C C . ASN A 1 232 ? -18.016 -19.109 -18.328 1 97.06 232 ASN A C 1
ATOM 1906 O O . ASN A 1 232 ? -17.672 -18.703 -17.219 1 97.06 232 ASN A O 1
ATOM 1910 N N . LEU A 1 233 ? -19.172 -18.859 -18.891 1 97.69 233 LEU A N 1
ATOM 1911 C CA . LEU A 1 233 ? -20.156 -18.062 -18.172 1 97.69 233 LEU A CA 1
ATOM 1912 C C . LEU A 1 233 ? -21.5 -18.781 -18.094 1 97.69 233 LEU A C 1
ATOM 1914 O O . LEU A 1 233 ? -21.797 -19.625 -18.938 1 97.69 233 LEU A O 1
ATOM 1918 N N . LEU A 1 234 ? -22.219 -18.547 -17.078 1 97.25 234 LEU A N 1
ATOM 1919 C CA . LEU A 1 234 ? -23.578 -19.031 -16.859 1 97.25 234 LEU A CA 1
ATOM 1920 C C . LEU A 1 234 ? -24.531 -17.859 -16.656 1 97.25 234 LEU A C 1
ATOM 1922 O O . LEU A 1 234 ? -24.188 -16.875 -16.016 1 97.25 234 LEU A O 1
ATOM 1926 N N . SER A 1 235 ? -25.719 -17.922 -17.234 1 98.06 235 SER A N 1
ATOM 1927 C CA . SER A 1 235 ? -26.719 -16.891 -17.031 1 98.06 235 SER A CA 1
ATOM 1928 C C . SER A 1 235 ? -28.125 -17.469 -17.078 1 98.06 235 SER A C 1
ATOM 1930 O O . SER A 1 235 ? -28.406 -18.391 -17.844 1 98.06 235 SER A O 1
ATOM 1932 N N . THR A 1 236 ? -28.953 -16.922 -16.266 1 97.94 236 THR A N 1
ATOM 1933 C CA . THR A 1 236 ? -30.375 -17.281 -16.297 1 97.94 236 THR A CA 1
ATOM 1934 C C . THR A 1 236 ? -31.203 -16.156 -16.906 1 97.94 236 THR A C 1
ATOM 1936 O O . THR A 1 236 ? -32.438 -16.266 -16.984 1 97.94 236 THR A O 1
ATOM 1939 N N . VAL A 1 237 ? -30.547 -15.086 -17.328 1 97 237 VAL A N 1
ATOM 1940 C CA . VAL A 1 237 ? -31.328 -13.93 -17.781 1 97 237 VAL A CA 1
ATOM 1941 C C . VAL A 1 237 ? -30.969 -13.602 -19.219 1 97 237 VAL A C 1
ATOM 1943 O O . VAL A 1 237 ? -31.547 -12.695 -19.828 1 97 237 VAL A O 1
ATOM 1946 N N . HIS A 1 238 ? -30.062 -14.312 -19.75 1 96.31 238 HIS A N 1
ATOM 1947 C CA . HIS A 1 238 ? -29.594 -13.992 -21.094 1 96.31 238 HIS A CA 1
ATOM 1948 C C . HIS A 1 238 ? -29.922 -15.117 -22.078 1 96.31 238 HIS A C 1
ATOM 1950 O O . HIS A 1 238 ? -30.328 -16.203 -21.672 1 96.31 238 HIS A O 1
ATOM 1956 N N . THR A 1 239 ? -29.734 -14.742 -23.375 1 93.94 239 THR A N 1
ATOM 1957 C CA . THR A 1 239 ? -29.844 -15.688 -24.469 1 93.94 239 THR A CA 1
ATOM 1958 C C . THR A 1 239 ? -28.5 -15.844 -25.188 1 93.94 239 THR A C 1
ATOM 1960 O O . THR A 1 239 ? -27.453 -15.484 -24.641 1 93.94 239 THR A O 1
ATOM 1963 N N . ASN A 1 240 ? -28.453 -16.5 -26.328 1 91.69 240 ASN A N 1
ATOM 1964 C CA . ASN A 1 240 ? -27.219 -16.766 -27.047 1 91.69 240 ASN A CA 1
ATOM 1965 C C . ASN A 1 240 ? -26.828 -15.594 -27.953 1 91.69 240 ASN A C 1
ATOM 1967 O O . ASN A 1 240 ? -26.234 -15.781 -29 1 91.69 240 ASN A O 1
ATOM 1971 N N . ASN A 1 241 ? -27.062 -14.375 -27.469 1 92.5 241 ASN A N 1
ATOM 1972 C CA . ASN A 1 241 ? -26.766 -13.188 -28.25 1 92.5 241 ASN A CA 1
ATOM 1973 C C . ASN A 1 241 ? -25.312 -12.758 -28.094 1 92.5 241 ASN A C 1
ATOM 1975 O O . ASN A 1 241 ? -24.703 -13 -27.062 1 92.5 241 ASN A O 1
ATOM 1979 N N . THR A 1 242 ? -24.797 -12.258 -29.188 1 93.12 242 THR A N 1
ATOM 1980 C CA . THR A 1 242 ? -23.438 -11.703 -29.188 1 93.12 242 THR A CA 1
ATOM 1981 C C . THR A 1 242 ? -23.453 -10.242 -29.625 1 93.12 242 THR A C 1
ATOM 1983 O O . THR A 1 242 ? -24.438 -9.773 -30.203 1 93.12 242 THR A O 1
ATOM 1986 N N . VAL A 1 243 ? -22.516 -9.484 -29.234 1 90.56 243 VAL A N 1
ATOM 1987 C CA . VAL A 1 243 ? -22.344 -8.102 -29.656 1 90.56 243 VAL A CA 1
ATOM 1988 C C . VAL A 1 243 ? -21.016 -7.949 -30.406 1 90.56 243 VAL A C 1
ATOM 1990 O O . VAL A 1 243 ? -20 -8.5 -29.984 1 90.56 243 VAL A O 1
ATOM 1993 N N . HIS A 1 244 ? -21.094 -7.266 -31.562 1 88.94 244 HIS A N 1
ATOM 1994 C CA . HIS A 1 244 ? -19.906 -7.008 -32.344 1 88.94 244 HIS A CA 1
ATOM 1995 C C . HIS A 1 244 ? -19.109 -5.832 -31.797 1 88.94 244 HIS A C 1
ATOM 1997 O O . HIS A 1 244 ? -19.656 -4.746 -31.594 1 88.94 244 HIS A O 1
ATOM 2003 N N . LYS A 1 245 ? -17.906 -6.105 -31.344 1 86.75 245 LYS A N 1
ATOM 2004 C CA . LYS A 1 245 ? -17.062 -5.051 -30.797 1 86.75 245 LYS A CA 1
ATOM 2005 C C . LYS A 1 245 ? -15.734 -4.965 -31.562 1 86.75 245 LYS A C 1
ATOM 2007 O O . LYS A 1 245 ? -15.203 -5.98 -32 1 86.75 245 LYS A O 1
ATOM 2012 N N . ARG A 1 246 ? -15.211 -3.641 -31.766 1 83.19 246 ARG A N 1
ATOM 2013 C CA . ARG A 1 246 ? -13.883 -3.395 -32.312 1 83.19 246 ARG A CA 1
ATOM 2014 C C . ARG A 1 246 ? -12.883 -3.1 -31.203 1 83.19 246 ARG A C 1
ATOM 2016 O O . ARG A 1 246 ? -13.047 -2.137 -30.453 1 83.19 246 ARG A O 1
ATOM 2023 N N . ILE A 1 247 ? -11.969 -4.059 -30.984 1 80.81 247 ILE A N 1
ATOM 2024 C CA . ILE A 1 247 ? -10.992 -3.881 -29.922 1 80.81 247 ILE A CA 1
ATOM 2025 C C . ILE A 1 247 ? -9.617 -3.615 -30.516 1 80.81 247 ILE A C 1
ATOM 2027 O O . ILE A 1 247 ? -9.289 -4.129 -31.594 1 80.81 247 ILE A O 1
ATOM 2031 N N . ARG A 1 248 ? -8.867 -2.717 -29.828 1 78.5 248 ARG A N 1
ATOM 2032 C CA . ARG A 1 248 ? -7.516 -2.381 -30.266 1 78.5 248 ARG A CA 1
ATOM 2033 C C . ARG A 1 248 ? -6.609 -3.607 -30.219 1 78.5 248 ARG A C 1
ATOM 2035 O O . ARG A 1 248 ? -6.66 -4.398 -29.281 1 78.5 248 ARG A O 1
ATOM 2042 N N . ALA A 1 249 ? -5.957 -3.943 -31.281 1 74.94 249 ALA A N 1
ATOM 2043 C CA . ALA A 1 249 ? -5.008 -5.047 -31.406 1 74.94 249 ALA A CA 1
ATOM 2044 C C . ALA A 1 249 ? -3.729 -4.594 -32.094 1 74.94 249 ALA A C 1
ATOM 2046 O O . ALA A 1 249 ? -3.754 -4.191 -33.25 1 74.94 249 ALA A O 1
ATOM 2047 N N . LYS A 1 250 ? -2.646 -4.5 -31.312 1 74.75 250 LYS A N 1
ATOM 2048 C CA . LYS A 1 250 ? -1.373 -3.984 -31.797 1 74.75 250 LYS A CA 1
ATOM 2049 C C . LYS A 1 250 ? -0.945 -4.703 -33.062 1 74.75 250 LYS A C 1
ATOM 2051 O O . LYS A 1 250 ? -0.44 -4.074 -34 1 74.75 250 LYS A 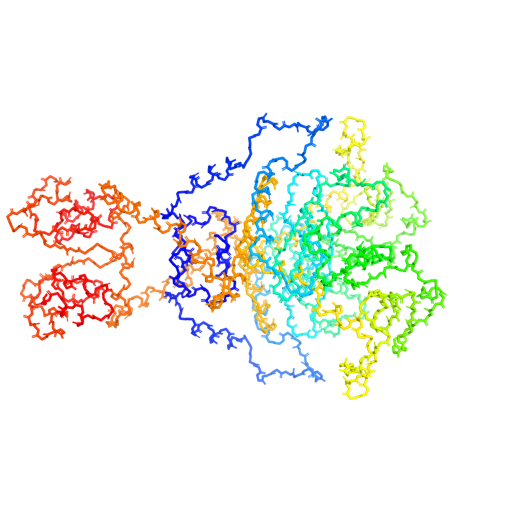O 1
ATOM 2056 N N . ASP A 1 251 ? -1.15 -6.109 -33.188 1 70.69 251 ASP A N 1
ATOM 2057 C CA . ASP A 1 251 ? -0.634 -6.91 -34.281 1 70.69 251 ASP A CA 1
ATOM 2058 C C . ASP A 1 251 ? -1.646 -6.988 -35.406 1 70.69 251 ASP A C 1
ATOM 2060 O O . ASP A 1 251 ? -1.367 -7.582 -36.469 1 70.69 251 ASP A O 1
ATOM 2064 N N . ALA A 1 252 ? -2.816 -6.336 -35.188 1 75.38 252 ALA A N 1
ATOM 2065 C CA . ALA A 1 252 ? -3.826 -6.41 -36.25 1 75.38 252 ALA A CA 1
ATOM 2066 C C . ALA A 1 252 ? -3.639 -5.289 -37.25 1 75.38 252 ALA A C 1
ATOM 2068 O O . ALA A 1 252 ? -3.15 -4.211 -36.906 1 75.38 252 ALA A O 1
ATOM 2069 N N . PRO A 1 253 ? -3.928 -5.668 -38.469 1 76 253 PRO A N 1
ATOM 2070 C CA . PRO A 1 253 ? -3.904 -4.613 -39.469 1 76 253 PRO A CA 1
ATOM 2071 C C . PRO A 1 253 ? -4.816 -3.439 -39.125 1 76 253 PRO A C 1
ATOM 2073 O O . PRO A 1 253 ? -6 -3.639 -38.844 1 76 253 PRO A O 1
ATOM 2076 N N . GLY A 1 254 ? -4.371 -2.174 -39.031 1 79.56 254 GLY A N 1
ATOM 2077 C CA . GLY A 1 254 ? -5.117 -0.97 -38.688 1 79.56 254 GLY A CA 1
ATOM 2078 C C . GLY A 1 254 ? -5.188 -0.704 -37.219 1 79.56 254 GLY A C 1
ATOM 2079 O O . GLY A 1 254 ? -5.805 0.269 -36.781 1 79.56 254 GLY A O 1
ATOM 2080 N N . GLY A 1 255 ? -4.676 -1.733 -36.469 1 81 255 GLY A N 1
ATOM 2081 C CA . GLY A 1 255 ? -4.578 -1.523 -35.031 1 81 255 GLY A CA 1
ATOM 2082 C C . GLY A 1 255 ? -5.816 -1.975 -34.281 1 81 255 GLY A C 1
ATOM 2083 O O . GLY A 1 255 ? -5.922 -1.77 -33.062 1 81 255 GLY A O 1
ATOM 2084 N N . TYR A 1 256 ? -6.918 -2.502 -35.094 1 83.88 256 TYR A N 1
ATOM 2085 C CA . TYR A 1 256 ? -8.156 -2.939 -34.438 1 83.88 256 TYR A CA 1
ATOM 2086 C C . TYR A 1 256 ? -8.555 -4.332 -34.938 1 83.88 256 TYR A C 1
ATOM 2088 O O . TYR A 1 256 ? -8.258 -4.711 -36.062 1 83.88 256 TYR A O 1
ATOM 2096 N N . ARG A 1 257 ? -9.031 -5.113 -34.094 1 82.12 257 ARG A N 1
ATOM 2097 C CA . ARG A 1 257 ? -9.625 -6.395 -34.469 1 82.12 257 ARG A CA 1
ATOM 2098 C C . ARG A 1 257 ? -11.094 -6.461 -34.031 1 82.12 257 ARG A C 1
ATOM 2100 O O . ARG A 1 257 ? -11.484 -5.863 -33.031 1 82.12 257 ARG A O 1
ATOM 2107 N N . SER A 1 258 ? -11.898 -7.129 -34.938 1 83.56 258 SER A N 1
ATOM 2108 C CA . SER A 1 258 ? -13.32 -7.309 -34.656 1 83.56 258 SER A CA 1
ATOM 2109 C C . SER A 1 258 ? -13.57 -8.617 -33.906 1 83.56 258 SER A C 1
ATOM 2111 O O . SER A 1 258 ? -13.008 -9.656 -34.25 1 83.56 258 SER A O 1
ATOM 2113 N N . VAL A 1 259 ? -14.281 -8.469 -32.75 1 86.5 259 VAL A N 1
ATOM 2114 C CA . VAL A 1 259 ? -14.594 -9.672 -31.984 1 86.5 259 VAL A CA 1
ATOM 2115 C C . VAL A 1 259 ? -16.094 -9.75 -31.719 1 86.5 259 VAL A C 1
ATOM 2117 O O . VAL A 1 259 ? -16.75 -8.719 -31.531 1 86.5 259 VAL A O 1
ATOM 2120 N N . ASP A 1 260 ? -16.719 -10.984 -31.844 1 88.31 260 ASP A N 1
ATOM 2121 C CA . ASP A 1 260 ? -18.078 -11.234 -31.422 1 88.31 260 ASP A CA 1
ATOM 2122 C C . ASP A 1 260 ? -18.141 -11.641 -29.953 1 88.31 260 ASP A C 1
ATOM 2124 O O . ASP A 1 260 ? -18 -12.82 -29.625 1 88.31 260 ASP A O 1
ATOM 2128 N N . LYS A 1 261 ? -18.391 -10.703 -29.062 1 92 261 LYS A N 1
ATOM 2129 C CA . LYS A 1 261 ? -18.406 -10.914 -27.609 1 92 261 LYS A CA 1
ATOM 2130 C C . LYS A 1 261 ? -19.812 -11.312 -27.141 1 92 261 LYS A C 1
ATOM 2132 O O . LYS A 1 261 ? -20.797 -10.656 -27.469 1 92 261 LYS A O 1
ATOM 2137 N N . PRO A 1 262 ? -19.891 -12.445 -26.484 1 95 262 PRO A N 1
ATOM 2138 C CA . PRO A 1 262 ? -21.203 -12.766 -25.906 1 95 262 PRO A CA 1
ATOM 2139 C C . PRO A 1 262 ? -21.766 -11.633 -25.047 1 95 262 PRO A C 1
ATOM 2141 O O . PRO A 1 262 ? -21.031 -11.055 -24.234 1 95 262 PRO A O 1
ATOM 2144 N N . VAL A 1 263 ? -23.062 -11.32 -25.188 1 96.19 263 VAL A N 1
ATOM 2145 C CA . VAL A 1 263 ? -23.703 -10.281 -24.406 1 96.19 263 VAL A CA 1
ATOM 2146 C C . VAL A 1 263 ? -23.578 -10.586 -22.922 1 96.19 263 VAL A C 1
ATOM 2148 O O . VAL A 1 263 ? -23.406 -9.672 -22.109 1 96.19 263 VAL A O 1
ATOM 2151 N N . ILE A 1 264 ? -23.578 -11.906 -22.609 1 96.75 264 ILE A N 1
ATOM 2152 C CA . ILE A 1 264 ? -23.422 -12.344 -21.219 1 96.75 264 ILE A CA 1
ATOM 2153 C C . ILE A 1 264 ? -22.109 -11.828 -20.656 1 96.75 264 ILE A C 1
ATOM 2155 O O . ILE A 1 264 ? -22.062 -11.328 -19.531 1 96.75 264 ILE A O 1
ATOM 2159 N N . ALA A 1 265 ? -21.062 -11.938 -21.422 1 95.5 265 ALA A N 1
ATOM 2160 C CA . ALA A 1 265 ? -19.75 -11.5 -20.969 1 95.5 265 ALA A CA 1
ATOM 2161 C C . ALA A 1 265 ? -19.703 -9.984 -20.797 1 95.5 265 ALA A C 1
ATOM 2163 O O . ALA A 1 265 ? -19.125 -9.477 -19.828 1 95.5 265 ALA A O 1
ATOM 2164 N N . ASP A 1 266 ? -20.312 -9.289 -21.672 1 94.19 266 ASP A N 1
ATOM 2165 C CA . ASP A 1 266 ? -20.359 -7.828 -21.609 1 94.19 266 ASP A CA 1
ATOM 2166 C C . ASP A 1 266 ? -21.109 -7.359 -20.375 1 94.19 266 ASP A C 1
ATOM 2168 O O . ASP A 1 266 ? -20.641 -6.473 -19.656 1 94.19 266 ASP A O 1
ATOM 2172 N N . THR A 1 267 ? -22.25 -7.949 -20.156 1 95.94 267 THR A N 1
ATOM 2173 C CA . THR A 1 267 ? -23.062 -7.609 -19 1 95.94 267 THR A CA 1
ATOM 2174 C C . THR A 1 267 ? -22.344 -7.953 -17.703 1 95.94 267 THR A C 1
ATOM 2176 O O . THR A 1 267 ? -22.328 -7.16 -16.766 1 95.94 267 THR A O 1
ATOM 2179 N N . TYR A 1 268 ? -21.75 -9.094 -17.719 1 97.25 268 TYR A N 1
ATOM 2180 C CA . TYR A 1 268 ? -20.984 -9.531 -16.547 1 97.25 268 TYR A CA 1
ATOM 2181 C C . TYR A 1 268 ? -19.906 -8.523 -16.188 1 97.25 268 TYR A C 1
ATOM 2183 O O . TYR A 1 268 ? -19.797 -8.109 -15.031 1 97.25 268 TYR A O 1
ATOM 2191 N N . ASN A 1 269 ? -19.141 -8.078 -17.156 1 94.06 269 ASN A N 1
ATOM 2192 C CA . ASN A 1 269 ? -18.031 -7.148 -16.953 1 94.06 269 ASN A CA 1
ATOM 2193 C C . ASN A 1 269 ? -18.531 -5.797 -16.438 1 94.06 269 ASN A C 1
ATOM 2195 O O . ASN A 1 269 ? -17.828 -5.121 -15.688 1 94.06 269 ASN A O 1
ATOM 2199 N N . SER A 1 270 ? -19.703 -5.465 -16.75 1 95.75 270 SER A N 1
ATOM 2200 C CA . SER A 1 270 ? -20.25 -4.164 -16.391 1 95.75 270 SER A CA 1
ATOM 2201 C C . SER A 1 270 ? -20.719 -4.137 -14.93 1 95.75 270 SER A C 1
ATOM 2203 O O . SER A 1 270 ? -20.688 -3.088 -14.289 1 95.75 270 SER A O 1
ATOM 2205 N N . PHE A 1 271 ? -21.125 -5.352 -14.391 1 97.88 271 PHE A N 1
ATOM 2206 C CA . PHE A 1 271 ? -21.844 -5.273 -13.117 1 97.88 271 PHE A CA 1
ATOM 2207 C C . PHE A 1 271 ? -21.156 -6.117 -12.055 1 97.88 271 PHE A C 1
ATOM 2209 O O . PHE A 1 271 ? -21.5 -6.043 -10.875 1 97.88 271 PHE A O 1
ATOM 2216 N N . MET A 1 272 ? -20.094 -6.875 -12.398 1 97.56 272 MET A N 1
ATOM 2217 C CA . MET A 1 272 ? -19.406 -7.723 -11.43 1 97.56 272 MET A CA 1
ATOM 2218 C C . MET A 1 272 ? -18.547 -6.887 -10.492 1 97.56 272 MET A C 1
ATOM 2220 O O . MET A 1 272 ? -18.25 -7.305 -9.367 1 97.56 272 MET A O 1
ATOM 2224 N N . GLY A 1 273 ? -18.172 -5.703 -10.812 1 96.12 273 GLY A N 1
ATOM 2225 C CA . GLY A 1 273 ? -17.172 -4.918 -10.102 1 96.12 273 GLY A CA 1
ATOM 2226 C C . GLY A 1 273 ? -17.75 -4.129 -8.938 1 96.12 273 GLY A C 1
ATOM 2227 O O . GLY A 1 273 ? -17.109 -3.209 -8.43 1 96.12 273 GLY A O 1
ATOM 2228 N N . GLY A 1 274 ? -18.953 -4.402 -8.523 1 96.94 274 GLY A N 1
ATOM 2229 C CA . GLY A 1 274 ? -19.578 -3.627 -7.469 1 96.94 274 GLY A CA 1
ATOM 2230 C C . GLY A 1 274 ? -18.797 -3.643 -6.164 1 96.94 274 GLY A C 1
ATOM 2231 O O . GLY A 1 274 ? -18.547 -2.59 -5.578 1 96.94 274 GLY A O 1
ATOM 2232 N N . VAL A 1 275 ? -18.406 -4.816 -5.75 1 97.56 275 VAL A N 1
ATOM 2233 C CA . VAL A 1 275 ? -17.703 -4.961 -4.48 1 97.56 275 VAL A CA 1
ATOM 2234 C C . VAL A 1 275 ? -16.297 -4.367 -4.598 1 97.56 275 VAL A C 1
ATOM 2236 O O . VAL A 1 275 ? -15.789 -3.756 -3.652 1 97.56 275 VAL A O 1
ATOM 2239 N N . ASP A 1 276 ? -15.656 -4.539 -5.734 1 95.69 276 ASP A N 1
ATOM 2240 C CA . ASP A 1 276 ? -14.344 -3.953 -5.965 1 95.69 276 ASP A CA 1
ATOM 2241 C C . ASP A 1 276 ? -14.391 -2.432 -5.844 1 95.69 276 ASP A C 1
ATOM 2243 O O . ASP A 1 276 ? -13.5 -1.825 -5.242 1 95.69 276 ASP A O 1
ATOM 2247 N N . HIS A 1 277 ? -15.422 -1.873 -6.441 1 97.25 277 HIS A N 1
ATOM 2248 C CA . HIS A 1 277 ? -15.578 -0.426 -6.355 1 97.25 277 HIS A CA 1
ATOM 2249 C C . HIS A 1 277 ? -15.898 0.009 -4.926 1 97.25 277 HIS A C 1
ATOM 2251 O O . HIS A 1 277 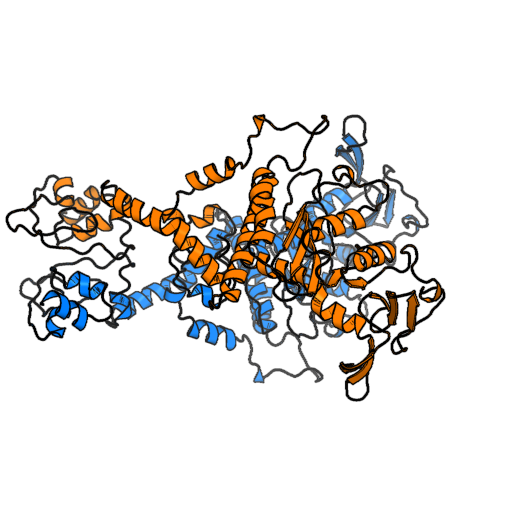? -15.391 1.032 -4.461 1 97.25 277 HIS A O 1
ATOM 2257 N N . PHE A 1 278 ? -16.734 -0.73 -4.281 1 97.75 278 PHE A N 1
ATOM 2258 C CA . PHE A 1 278 ? -17 -0.494 -2.865 1 97.75 278 PHE A CA 1
ATOM 2259 C C . PHE A 1 278 ? -15.703 -0.488 -2.062 1 97.75 278 PHE A C 1
ATOM 2261 O O . PHE A 1 278 ? -15.469 0.419 -1.262 1 97.75 278 PHE A O 1
ATOM 2268 N N . ASP A 1 279 ? -14.828 -1.47 -2.303 1 96.69 279 ASP A N 1
ATOM 2269 C CA . ASP A 1 279 ? -13.547 -1.569 -1.615 1 96.69 279 ASP A CA 1
ATOM 2270 C C . ASP A 1 279 ? -12.664 -0.356 -1.914 1 96.69 279 ASP A C 1
ATOM 2272 O O . ASP A 1 279 ? -11.93 0.115 -1.043 1 96.69 279 ASP A O 1
ATOM 2276 N N . GLN A 1 280 ? -12.734 0.083 -3.154 1 94.75 280 GLN A N 1
ATOM 2277 C CA . GLN A 1 280 ? -11.969 1.268 -3.527 1 94.75 280 GLN A CA 1
ATOM 2278 C C . GLN A 1 280 ? -12.422 2.488 -2.732 1 94.75 280 GLN A C 1
ATOM 2280 O O . GLN A 1 280 ? -11.594 3.275 -2.268 1 94.75 280 GLN A O 1
ATOM 2285 N N . LEU A 1 281 ? -13.695 2.635 -2.59 1 95.88 281 LEU A N 1
ATOM 2286 C CA . LEU A 1 281 ? -14.242 3.746 -1.82 1 95.88 281 LEU A CA 1
ATOM 2287 C C . LEU A 1 281 ? -13.836 3.648 -0.354 1 95.88 281 LEU A C 1
ATOM 2289 O O . LEU A 1 281 ? -13.516 4.66 0.273 1 95.88 281 LEU A O 1
ATOM 2293 N N . MET A 1 282 ? -13.82 2.453 0.094 1 95.38 282 MET A N 1
ATOM 2294 C CA . MET A 1 282 ? -13.469 2.197 1.486 1 95.38 282 MET A CA 1
ATOM 2295 C C . MET A 1 282 ? -12.008 2.572 1.755 1 95.38 282 MET A C 1
ATOM 2297 O O . MET A 1 282 ? -11.672 3.025 2.85 1 95.38 282 MET A O 1
ATOM 2301 N N . LYS A 1 283 ? -11.18 2.43 0.797 1 92.5 283 LYS A N 1
ATOM 2302 C CA . LYS A 1 283 ? -9.742 2.6 0.958 1 92.5 283 LYS A CA 1
ATOM 2303 C C . LYS A 1 283 ? -9.352 4.074 0.921 1 92.5 283 LYS A C 1
ATOM 2305 O O . LYS A 1 283 ? -8.281 4.453 1.391 1 92.5 283 LYS A O 1
ATOM 2310 N N . ASN A 1 284 ? -10.141 4.988 0.418 1 89.81 284 ASN A N 1
ATOM 2311 C CA . ASN A 1 284 ? -9.797 6.383 0.164 1 89.81 284 ASN A CA 1
ATOM 2312 C C . ASN A 1 284 ? -9.422 7.113 1.452 1 89.81 284 ASN A C 1
ATOM 2314 O O . ASN A 1 284 ? -8.477 7.902 1.469 1 89.81 284 ASN A O 1
ATOM 2318 N N . TYR A 1 285 ? -10.062 6.918 2.537 1 92.06 285 TYR A N 1
ATOM 2319 C CA . TYR A 1 285 ? -9.812 7.598 3.803 1 92.06 285 TYR A CA 1
ATOM 2320 C C . TYR A 1 285 ? -9.844 6.617 4.969 1 92.06 285 TYR A C 1
ATOM 2322 O O . TYR A 1 285 ? -10.344 6.941 6.047 1 92.06 285 TYR A O 1
ATOM 2330 N N . ALA A 1 286 ? -9.312 5.48 4.68 1 92.75 286 ALA A N 1
ATOM 2331 C CA . ALA A 1 286 ? -9.336 4.422 5.684 1 92.75 286 ALA A CA 1
ATOM 2332 C C . ALA A 1 286 ? -8.398 4.742 6.844 1 92.75 286 ALA A C 1
ATOM 2334 O O . ALA A 1 286 ? -7.461 5.527 6.695 1 92.75 286 ALA A O 1
ATOM 2335 N N . TYR A 1 287 ? -8.711 4.191 7.984 1 93.69 287 TYR A N 1
ATOM 2336 C CA . TYR A 1 287 ? -7.82 4.277 9.141 1 93.69 287 TYR A CA 1
ATOM 2337 C C . TYR A 1 287 ? -6.43 3.758 8.797 1 93.69 287 TYR A C 1
ATOM 2339 O O . TYR A 1 287 ? -6.277 2.615 8.352 1 93.69 287 TYR A O 1
ATOM 2347 N N . PRO A 1 288 ? -5.414 4.555 9.023 1 91.88 288 PRO A N 1
ATOM 2348 C CA . PRO A 1 288 ? -4.109 4.25 8.43 1 91.88 288 PRO A CA 1
ATOM 2349 C C . PRO A 1 288 ? -3.227 3.418 9.359 1 91.88 288 PRO A C 1
ATOM 2351 O O . PRO A 1 288 ? -2.176 2.926 8.945 1 91.88 288 PRO A O 1
ATOM 2354 N N . HIS A 1 289 ? -3.559 3.162 10.586 1 92.94 289 HIS A N 1
ATOM 2355 C CA . HIS A 1 289 ? -2.633 2.564 11.547 1 92.94 289 HIS A CA 1
ATOM 2356 C C . HIS A 1 289 ? -2.973 1.098 11.797 1 92.94 289 HIS A C 1
ATOM 2358 O O . HIS A 1 289 ? -4.098 0.664 11.531 1 92.94 289 HIS A O 1
ATOM 2364 N N . ARG A 1 290 ? -1.971 0.429 12.266 1 90.12 290 ARG A N 1
ATOM 2365 C CA . ARG A 1 290 ? -2.133 -0.985 12.586 1 90.12 290 ARG A CA 1
ATOM 2366 C C . ARG A 1 290 ? -2.992 -1.168 13.828 1 90.12 290 ARG A C 1
ATOM 2368 O O . ARG A 1 290 ? -2.939 -0.351 14.75 1 90.12 290 ARG A O 1
ATOM 2375 N N . ASN A 1 291 ? -3.799 -2.186 13.75 1 92.12 291 ASN A N 1
ATOM 2376 C CA . ASN A 1 291 ? -4.602 -2.562 14.914 1 92.12 291 ASN A CA 1
ATOM 2377 C C . ASN A 1 291 ? -3.979 -3.736 15.664 1 92.12 291 ASN A C 1
ATOM 2379 O O . ASN A 1 291 ? -3.561 -4.719 15.055 1 92.12 291 ASN A O 1
ATOM 2383 N N . TYR A 1 292 ? -3.883 -3.619 16.969 1 90.81 292 TYR A N 1
ATOM 2384 C CA . TYR A 1 292 ? -3.311 -4.691 17.781 1 90.81 292 TYR A CA 1
ATOM 2385 C C . TYR A 1 292 ? -4.367 -5.734 18.125 1 90.81 292 TYR A C 1
ATOM 2387 O O . TYR A 1 292 ? -4.047 -6.914 18.297 1 90.81 292 TYR A O 1
ATOM 2395 N N . LYS A 1 293 ? -5.52 -5.281 18.281 1 94 293 LYS A N 1
ATOM 2396 C CA . LYS A 1 293 ? -6.645 -6.172 18.547 1 94 293 LYS A CA 1
ATOM 2397 C C . LYS A 1 293 ? -7.461 -6.426 17.281 1 94 293 LYS A C 1
ATOM 2399 O O . LYS A 1 293 ? -7.777 -5.492 16.547 1 94 293 LYS A O 1
ATOM 2404 N N . TRP A 1 294 ? -7.824 -7.691 17.125 1 95.44 294 TRP A N 1
ATOM 2405 C CA . TRP A 1 294 ? -8.453 -8.062 15.859 1 95.44 294 TRP A CA 1
ATOM 2406 C C . TRP A 1 294 ? -9.805 -7.363 15.695 1 95.44 294 TRP A C 1
ATOM 2408 O O . TRP A 1 294 ? -10.18 -6.984 14.586 1 95.44 294 TRP A O 1
ATOM 2418 N N . TYR A 1 295 ? -10.562 -7.199 16.781 1 95.56 295 TYR A N 1
ATOM 2419 C CA . TYR A 1 295 ? -11.906 -6.641 16.656 1 95.56 295 TYR A CA 1
ATOM 2420 C C . TYR A 1 295 ? -11.844 -5.137 16.406 1 95.56 295 TYR A C 1
ATOM 2422 O O . TYR A 1 295 ? -12.828 -4.531 15.969 1 95.56 295 TYR A O 1
ATOM 2430 N N . HIS A 1 296 ? -10.688 -4.445 16.656 1 96.31 296 HIS A N 1
ATOM 2431 C CA . HIS A 1 296 ? -10.508 -3.055 16.266 1 96.31 296 HIS A CA 1
ATOM 2432 C C . HIS A 1 296 ? -10.461 -2.922 14.742 1 96.31 296 HIS A C 1
ATOM 2434 O O . HIS A 1 296 ? -10.984 -1.962 14.18 1 96.31 296 HIS A O 1
ATOM 2440 N N . ALA A 1 297 ? -9.789 -3.896 14.133 1 96.81 297 ALA A N 1
ATOM 2441 C CA . ALA A 1 297 ? -9.711 -3.891 12.672 1 96.81 297 ALA A CA 1
ATOM 2442 C C . ALA A 1 297 ? -11.094 -3.979 12.047 1 96.81 297 ALA A C 1
ATOM 2444 O O . ALA A 1 297 ? -11.406 -3.244 11.109 1 96.81 297 ALA A O 1
ATOM 2445 N N . LEU A 1 298 ? -11.906 -4.801 12.594 1 97.62 298 LEU A N 1
ATOM 2446 C CA . LEU A 1 298 ? -13.258 -4.969 12.086 1 97.62 298 LEU A CA 1
ATOM 2447 C C . LEU A 1 298 ? -14.117 -3.754 12.414 1 97.62 298 LEU A C 1
ATOM 2449 O O . LEU A 1 298 ? -15 -3.379 11.641 1 97.62 298 LEU A O 1
ATOM 2453 N N . TYR A 1 299 ? -13.883 -3.18 13.594 1 97.19 299 TYR A N 1
ATOM 2454 C CA . TYR A 1 299 ? -14.578 -1.946 13.945 1 97.19 299 TYR A CA 1
ATOM 2455 C C . TYR A 1 299 ? -14.328 -0.863 12.906 1 97.19 299 TYR A C 1
ATOM 2457 O O . TYR A 1 299 ? -15.273 -0.214 12.438 1 97.19 299 TYR A O 1
ATOM 2465 N N . HIS A 1 300 ? -13.07 -0.627 12.594 1 97 300 HIS A N 1
ATOM 2466 C CA . HIS A 1 300 ? -12.727 0.4 11.617 1 97 300 HIS A CA 1
ATOM 2467 C C . HIS A 1 300 ? -13.305 0.071 10.242 1 97 300 HIS A C 1
ATOM 2469 O O . HIS A 1 300 ? -13.734 0.968 9.516 1 97 300 HIS A O 1
ATOM 2475 N N . TYR A 1 301 ? -13.32 -1.22 9.883 1 97.81 301 TYR A N 1
ATOM 2476 C CA . TYR A 1 301 ? -13.93 -1.658 8.625 1 97.81 301 TYR A CA 1
ATOM 2477 C C . TYR A 1 301 ? -15.406 -1.288 8.578 1 97.81 301 TYR A C 1
ATOM 2479 O O . TYR A 1 301 ? -15.875 -0.698 7.602 1 97.81 301 TYR A O 1
ATOM 2487 N N . LEU A 1 302 ? -16.094 -1.632 9.625 1 98.06 302 LEU A N 1
ATOM 2488 C CA . LEU A 1 302 ? -17.531 -1.381 9.688 1 98.06 302 LEU A CA 1
ATOM 2489 C C . LEU A 1 302 ? -17.812 0.116 9.742 1 98.06 302 LEU A C 1
ATOM 2491 O O . LEU A 1 302 ? -18.812 0.581 9.172 1 98.06 302 LEU A O 1
ATOM 2495 N N . LYS A 1 303 ? -17.016 0.81 10.445 1 96.5 303 LYS A N 1
ATOM 2496 C CA . LYS A 1 303 ? -17.141 2.264 10.484 1 96.5 303 LYS A CA 1
ATOM 2497 C C . LYS A 1 303 ? -17 2.863 9.086 1 96.5 303 LYS A C 1
ATOM 2499 O O . LYS A 1 303 ? -17.812 3.68 8.672 1 96.5 303 LYS A O 1
ATOM 2504 N N . ASP A 1 304 ? -15.977 2.479 8.359 1 97 304 ASP A N 1
ATOM 2505 C CA . ASP A 1 304 ? -15.75 2.986 7.008 1 97 304 ASP A CA 1
ATOM 2506 C C . ASP A 1 304 ? -16.891 2.584 6.074 1 97 304 ASP A C 1
ATOM 2508 O O . ASP A 1 304 ? -17.297 3.369 5.219 1 97 304 ASP A O 1
ATOM 2512 N N . LEU A 1 305 ? -17.359 1.356 6.262 1 98.12 305 LEU A N 1
ATOM 2513 C CA . LEU A 1 305 ? -18.5 0.901 5.492 1 98.12 305 LEU A CA 1
ATOM 2514 C C . LEU A 1 305 ? -19.703 1.825 5.699 1 98.12 305 LEU A C 1
ATOM 2516 O O . LEU A 1 305 ? -20.359 2.221 4.738 1 98.12 305 LEU A O 1
ATOM 2520 N N . SER A 1 306 ? -19.922 2.166 6.922 1 97.69 306 SER A N 1
ATOM 2521 C CA . SER A 1 306 ? -21.031 3.049 7.258 1 97.69 306 SER A CA 1
ATOM 2522 C C . SER A 1 306 ? -20.859 4.426 6.629 1 97.69 306 SER A C 1
ATOM 2524 O O . SER A 1 306 ? -21.828 5.027 6.152 1 97.69 306 SER A O 1
ATOM 2526 N N . LEU A 1 307 ? -19.672 4.918 6.641 1 97.31 307 LEU A N 1
ATOM 2527 C CA . LEU A 1 307 ? -19.375 6.227 6.066 1 97.31 307 LEU A CA 1
ATOM 2528 C C . LEU A 1 307 ? -19.578 6.207 4.551 1 97.31 307 LEU A C 1
ATOM 2530 O O . LEU A 1 307 ? -20.125 7.152 3.979 1 97.31 307 LEU A O 1
ATOM 2534 N N . VAL A 1 308 ? -19.125 5.168 3.865 1 97.88 308 VAL A N 1
ATOM 2535 C CA . VAL A 1 308 ? -19.281 5.031 2.422 1 97.88 308 VAL A CA 1
ATOM 2536 C C . VAL A 1 308 ? -20.766 4.945 2.074 1 97.88 308 VAL A C 1
ATOM 2538 O O . VAL A 1 308 ? -21.25 5.684 1.216 1 97.88 308 VAL A O 1
ATOM 2541 N N . ASN A 1 309 ? -21.516 4.066 2.789 1 98.19 309 ASN A N 1
ATOM 2542 C CA . ASN A 1 309 ? -22.953 3.941 2.568 1 98.19 309 ASN A CA 1
ATOM 2543 C C . ASN A 1 309 ? -23.672 5.258 2.834 1 98.19 309 ASN A C 1
ATOM 2545 O O . ASN A 1 309 ? -24.578 5.637 2.082 1 98.19 309 ASN A O 1
ATOM 2549 N N . GLY A 1 310 ? -23.25 5.906 3.932 1 97.5 310 GLY A N 1
ATOM 2550 C CA . GLY A 1 310 ? -23.859 7.195 4.242 1 97.5 310 GLY A CA 1
ATOM 2551 C C . GLY A 1 310 ? -23.672 8.219 3.141 1 97.5 310 GLY A C 1
ATOM 2552 O O . GLY A 1 310 ? -24.609 8.953 2.797 1 97.5 310 GLY A O 1
ATOM 2553 N N . CYS A 1 311 ? -22.516 8.32 2.615 1 97.56 311 CYS A N 1
ATOM 2554 C CA . CYS A 1 311 ? -22.234 9.25 1.527 1 97.56 311 CYS A CA 1
ATOM 2555 C C . CYS A 1 311 ? -23.078 8.93 0.3 1 97.56 311 CYS A C 1
ATOM 2557 O O . CYS A 1 311 ? -23.641 9.828 -0.327 1 97.56 311 CYS A O 1
ATOM 2559 N N . ILE A 1 312 ? -23.203 7.648 -0.046 1 97.44 312 ILE A N 1
ATOM 2560 C CA . ILE A 1 312 ? -23.984 7.207 -1.199 1 97.44 312 ILE A CA 1
ATOM 2561 C C . ILE A 1 312 ? -25.453 7.609 -1.022 1 97.44 312 ILE A C 1
ATOM 2563 O O . ILE A 1 312 ? -26.094 8.078 -1.968 1 97.44 312 ILE A O 1
ATOM 2567 N N . LEU A 1 313 ? -25.969 7.469 0.188 1 96.94 313 LEU A N 1
ATOM 2568 C CA . LEU A 1 313 ? -27.344 7.848 0.481 1 96.94 313 LEU A CA 1
ATOM 2569 C C . LEU A 1 313 ? -27.547 9.352 0.316 1 96.94 313 LEU A C 1
ATOM 2571 O O . LEU A 1 313 ? -28.562 9.789 -0.227 1 96.94 313 LEU A O 1
ATOM 2575 N N . MET A 1 314 ? -26.562 10.07 0.759 1 96.19 314 MET A N 1
ATOM 2576 C CA . MET A 1 314 ? -26.656 11.523 0.648 1 96.19 314 MET A CA 1
ATOM 2577 C C . MET A 1 314 ? -26.688 11.953 -0.814 1 96.19 314 MET A C 1
ATOM 2579 O O . MET A 1 314 ? -27.453 12.836 -1.188 1 96.19 314 MET A O 1
ATOM 2583 N N . VAL A 1 315 ? -25.875 11.359 -1.593 1 95.62 315 VAL A N 1
ATOM 2584 C CA . VAL A 1 315 ? -25.812 11.68 -3.016 1 95.62 315 VAL A CA 1
ATOM 2585 C C . VAL A 1 315 ? -27.109 11.258 -3.695 1 95.62 315 VAL A C 1
ATOM 2587 O O . VAL A 1 315 ? -27.641 11.992 -4.527 1 95.62 315 VAL A O 1
ATOM 2590 N N . ARG A 1 316 ? -27.609 10.141 -3.398 1 93.44 316 ARG A N 1
ATOM 2591 C CA . ARG A 1 316 ? -28.859 9.648 -3.959 1 93.44 316 ARG A CA 1
ATOM 2592 C C . ARG A 1 316 ? -30.016 10.586 -3.633 1 93.44 316 ARG A C 1
ATOM 2594 O O . ARG A 1 316 ? -30.938 10.758 -4.441 1 93.44 316 ARG A O 1
ATOM 2601 N N . ASP A 1 317 ? -29.953 11.141 -2.459 1 92.88 317 ASP A N 1
ATOM 2602 C CA . ASP A 1 317 ? -31 12.047 -2.016 1 92.88 317 ASP A CA 1
ATOM 2603 C C . ASP A 1 317 ? -30.891 13.398 -2.719 1 92.88 317 ASP A C 1
ATOM 2605 O O . ASP A 1 317 ? -31.688 14.297 -2.465 1 92.88 317 ASP A O 1
ATOM 2609 N N . GLY A 1 318 ? -29.922 13.625 -3.514 1 91.88 318 GLY A N 1
ATOM 2610 C CA . GLY A 1 318 ? -29.859 14.812 -4.355 1 91.88 318 GLY A CA 1
ATOM 2611 C C . GLY A 1 318 ? -28.781 15.797 -3.93 1 91.88 318 GLY A C 1
ATOM 2612 O O . GLY A 1 318 ? -28.594 16.828 -4.57 1 91.88 318 GLY A O 1
ATOM 2613 N N . HIS A 1 319 ? -28.047 15.422 -2.881 1 91.94 319 HIS A N 1
ATOM 2614 C CA . HIS A 1 319 ? -27 16.328 -2.424 1 91.94 319 HIS A CA 1
ATOM 2615 C C . HIS A 1 319 ? -25.703 16.109 -3.199 1 91.94 319 HIS A C 1
ATOM 2617 O O . HIS A 1 319 ? -25.359 14.961 -3.525 1 91.94 319 HIS A O 1
ATOM 2623 N N . SER A 1 320 ? -25.172 17.141 -3.594 1 91.56 320 SER A N 1
ATOM 2624 C CA . SER A 1 320 ? -23.859 17.047 -4.23 1 91.56 320 SER A CA 1
ATOM 2625 C C . SER A 1 320 ? -22.734 17.109 -3.201 1 91.56 320 SER A C 1
ATOM 2627 O O . SER A 1 320 ? -22.562 18.109 -2.516 1 91.56 320 SER A O 1
ATOM 2629 N N . THR A 1 321 ? -22.219 16 -2.84 1 93 321 THR A N 1
ATOM 2630 C CA . THR A 1 321 ? -21.125 15.945 -1.866 1 93 321 THR A CA 1
ATOM 2631 C C . THR A 1 321 ? -20.078 14.914 -2.285 1 93 321 THR A C 1
ATOM 2633 O O . THR A 1 321 ? -20.406 13.93 -2.941 1 93 321 THR A O 1
ATOM 2636 N N . SER A 1 322 ? -18.875 15.219 -2.059 1 93.44 322 SER A N 1
ATOM 2637 C CA . SER A 1 322 ? -17.797 14.25 -2.248 1 93.44 322 SER A CA 1
ATOM 2638 C C . SER A 1 322 ? -17.578 13.406 -0.996 1 93.44 322 SER A C 1
ATOM 2640 O O . SER A 1 322 ? -18.062 13.75 0.083 1 93.44 322 SER A O 1
ATOM 2642 N N . ALA A 1 323 ? -16.969 12.25 -1.202 1 93.5 323 ALA A N 1
ATOM 2643 C CA . ALA A 1 323 ? -16.641 11.398 -0.059 1 93.5 323 ALA A CA 1
ATOM 2644 C C . ALA A 1 323 ? -15.875 12.18 1.005 1 93.5 323 ALA A C 1
ATOM 2646 O O . ALA A 1 323 ? -16.141 12.039 2.201 1 93.5 323 ALA A O 1
ATOM 2647 N N . LYS A 1 324 ? -14.984 13.023 0.561 1 93.31 324 LYS A N 1
ATOM 2648 C CA . LYS A 1 324 ? -14.18 13.852 1.458 1 93.31 324 LYS A CA 1
ATOM 2649 C C . LYS A 1 324 ? -15.055 14.828 2.238 1 93.31 324 LYS A C 1
ATOM 2651 O O . LYS A 1 324 ? -14.969 14.906 3.465 1 93.31 324 LYS A O 1
ATOM 2656 N N . ASP A 1 325 ? -15.875 15.516 1.526 1 94.12 325 ASP A N 1
ATOM 2657 C CA . ASP A 1 325 ? -16.719 16.547 2.15 1 94.12 325 ASP A CA 1
ATOM 2658 C C . ASP A 1 325 ? -17.75 15.914 3.086 1 94.12 325 ASP A C 1
ATOM 2660 O O . ASP A 1 325 ? -18.047 16.469 4.141 1 94.12 325 ASP A O 1
ATOM 2664 N N . PHE A 1 326 ? -18.312 14.844 2.682 1 96.25 326 PHE A N 1
ATOM 2665 C CA . PHE A 1 326 ? -19.25 14.141 3.553 1 96.25 326 PHE A CA 1
ATOM 2666 C C . PHE A 1 326 ? -18.578 13.758 4.867 1 96.25 326 PHE A C 1
ATOM 2668 O O . PHE A 1 326 ? -19.141 13.992 5.941 1 96.25 326 PHE A O 1
ATOM 2675 N N . ARG A 1 327 ? -17.391 13.156 4.797 1 94.69 327 ARG A N 1
ATOM 2676 C CA . ARG A 1 327 ? -16.656 12.75 5.992 1 94.69 327 ARG A CA 1
ATOM 2677 C C . ARG A 1 327 ? -16.312 13.953 6.863 1 94.69 327 ARG A C 1
ATOM 2679 O O . ARG A 1 327 ? -16.391 13.875 8.094 1 94.69 327 ARG A O 1
ATOM 2686 N N . LYS A 1 328 ? -15.93 15.102 6.207 1 93.75 328 LYS A N 1
ATOM 2687 C CA . LYS A 1 328 ? -15.68 16.328 6.953 1 93.75 328 LYS A CA 1
ATOM 2688 C C . LYS A 1 328 ? -16.922 16.75 7.734 1 93.75 328 LYS A C 1
ATOM 2690 O O . LYS A 1 328 ? -16.828 17.156 8.898 1 93.75 328 LYS A O 1
ATOM 2695 N N . SER A 1 329 ? -18.047 16.688 7.051 1 94.62 329 SER A N 1
ATOM 2696 C CA . SER A 1 329 ? -19.297 17.078 7.691 1 94.62 329 SER A CA 1
ATOM 2697 C C . SER A 1 329 ? -19.594 16.203 8.898 1 94.62 329 SER A C 1
ATOM 2699 O O . SER A 1 329 ? -20.078 16.688 9.922 1 94.62 329 SER A O 1
ATOM 2701 N N . VAL A 1 330 ? -19.375 14.93 8.734 1 95.25 330 VAL A N 1
ATOM 2702 C CA . VAL A 1 330 ? -19.594 14 9.844 1 95.25 330 VAL A CA 1
ATOM 2703 C C . VAL A 1 330 ? -18.656 14.336 11 1 95.25 330 VAL A C 1
ATOM 2705 O O . VAL A 1 330 ? -19.078 14.375 12.156 1 95.25 330 VAL A O 1
ATOM 2708 N N . VAL A 1 331 ? -17.375 14.586 10.703 1 93.69 331 VAL A N 1
ATOM 2709 C CA . VAL A 1 331 ? -16.391 14.938 11.719 1 93.69 331 VAL A CA 1
ATOM 2710 C C . VAL A 1 331 ? -16.812 16.219 12.445 1 93.69 331 VAL A C 1
ATOM 2712 O O . VAL A 1 331 ? -16.781 16.266 13.672 1 93.69 331 VAL A O 1
ATOM 2715 N N . ASP A 1 332 ? -17.219 17.188 11.688 1 91.44 332 ASP A N 1
ATOM 2716 C CA . ASP A 1 332 ? -17.641 18.453 12.273 1 91.44 332 ASP A CA 1
ATOM 2717 C C . ASP A 1 332 ? -18.844 18.266 13.203 1 91.44 332 ASP A C 1
ATOM 2719 O O . ASP A 1 332 ? -18.891 18.828 14.289 1 91.44 332 ASP A O 1
ATOM 2723 N N . ALA A 1 333 ? -19.75 17.438 12.758 1 93.06 333 ALA A N 1
ATOM 2724 C CA . ALA A 1 333 ? -20.969 17.188 13.547 1 93.06 333 ALA A CA 1
ATOM 2725 C C . ALA A 1 333 ? -20.625 16.469 14.852 1 93.06 333 ALA A C 1
ATOM 2727 O O . ALA A 1 333 ? -21.266 16.703 15.875 1 93.06 333 ALA A O 1
ATOM 2728 N N . LEU A 1 334 ? -19.625 15.656 14.828 1 91.62 334 LEU A N 1
ATOM 2729 C CA . LEU A 1 334 ? -19.297 14.844 16 1 91.62 334 LEU A CA 1
ATOM 2730 C C . LEU A 1 334 ? -18.359 15.602 16.938 1 91.62 334 LEU A C 1
ATOM 2732 O O . LEU A 1 334 ? -18.438 15.445 18.156 1 91.62 334 LEU A O 1
ATOM 2736 N N . ILE A 1 335 ? -17.406 16.422 16.453 1 89.25 335 ILE A N 1
ATOM 2737 C CA . ILE A 1 335 ? -16.312 16.938 17.25 1 89.25 335 ILE A CA 1
ATOM 2738 C C . ILE A 1 335 ? -16.547 18.422 17.562 1 89.25 335 ILE A C 1
ATOM 2740 O O . ILE A 1 335 ? -16.281 18.875 18.672 1 89.25 335 ILE A O 1
ATOM 2744 N N . ARG A 1 336 ? -17.031 19.25 16.688 1 80.94 336 ARG A N 1
ATOM 2745 C CA . ARG A 1 336 ? -17.094 20.703 16.797 1 80.94 336 ARG A CA 1
ATOM 2746 C C . ARG A 1 336 ? -17.906 21.125 18.016 1 80.94 336 ARG A C 1
ATOM 2748 O O . ARG A 1 336 ? -17.516 22.031 18.766 1 80.94 336 ARG A O 1
ATOM 2755 N N . PRO A 1 337 ? -19.016 20.438 18.219 1 77.56 337 PRO A N 1
ATOM 2756 C CA . PRO A 1 337 ? -19.781 20.844 19.391 1 77.56 337 PRO A CA 1
ATOM 2757 C C . PRO A 1 337 ? -19 20.656 20.703 1 77.56 337 PRO A C 1
ATOM 2759 O O . PRO A 1 337 ? -19.141 21.453 21.625 1 77.56 337 PRO A O 1
ATOM 2762 N N . HIS A 1 338 ? -18.203 19.688 20.703 1 77.31 338 HIS A N 1
ATOM 2763 C CA . HIS A 1 338 ? -17.422 19.422 21.906 1 77.31 338 HIS A CA 1
ATOM 2764 C C . HIS A 1 338 ? -16.266 20.391 22.047 1 77.31 338 HIS A C 1
ATOM 2766 O O . HIS A 1 338 ? -15.859 20.734 23.156 1 77.31 338 HIS A O 1
ATOM 2772 N N . MET A 1 339 ? -15.711 20.734 20.922 1 73.75 339 MET A N 1
ATOM 2773 C CA . MET A 1 339 ? -14.602 21.688 20.938 1 73.75 339 MET A CA 1
ATOM 2774 C C . MET A 1 339 ? -15.07 23.047 21.422 1 73.75 339 MET A C 1
ATOM 2776 O O . MET A 1 339 ? -14.375 23.719 22.188 1 73.75 339 MET A O 1
ATOM 2780 N N . ILE A 1 340 ? -16.172 23.453 21.016 1 57.5 340 ILE A N 1
ATOM 2781 C CA . ILE A 1 340 ? -16.766 24.734 21.406 1 57.5 340 ILE A CA 1
ATOM 2782 C C . ILE A 1 340 ? -17.047 24.719 22.906 1 57.5 340 ILE A C 1
ATOM 2784 O O . ILE A 1 340 ? -16.75 25.703 23.609 1 57.5 340 ILE A O 1
ATOM 2788 N N . ARG A 1 341 ? -17.547 23.672 23.375 1 57.09 341 ARG A N 1
ATOM 2789 C CA . ARG A 1 341 ? -17.828 23.578 24.797 1 57.09 341 ARG A CA 1
ATOM 2790 C C . ARG A 1 341 ? -16.562 23.672 25.625 1 57.09 341 ARG A C 1
ATOM 2792 O O . ARG A 1 341 ? -16.531 24.344 26.656 1 57.09 341 ARG A O 1
ATOM 2799 N N . ARG A 1 342 ? -15.594 22.969 25.062 1 60 342 ARG A N 1
ATOM 2800 C CA . ARG A 1 342 ? -14.312 22.984 25.766 1 60 342 ARG A CA 1
ATOM 2801 C C . ARG A 1 342 ? -13.711 24.391 25.797 1 60 342 ARG A C 1
ATOM 2803 O O . ARG A 1 342 ? -13.148 24.797 26.812 1 60 342 ARG A O 1
ATOM 2810 N N . GLN A 1 343 ? -13.766 24.969 24.594 1 55.59 343 GLN A N 1
ATOM 2811 C CA . GLN A 1 343 ? -13.273 26.344 24.516 1 55.59 343 GLN A CA 1
ATOM 2812 C C . GLN A 1 343 ? -14.047 27.266 25.453 1 55.59 343 GLN A C 1
ATOM 2814 O O . GLN A 1 343 ? -13.453 28.125 26.109 1 55.59 343 GLN A O 1
ATOM 2819 N N . ASN A 1 344 ? -15.375 26.953 25.484 1 48.22 344 ASN A N 1
ATOM 2820 C CA . ASN A 1 344 ? -16.219 27.734 26.391 1 48.22 344 ASN A CA 1
ATOM 2821 C C . ASN A 1 344 ? -15.914 27.406 27.844 1 48.22 344 ASN A C 1
ATOM 2823 O O . ASN A 1 344 ? -15.906 28.312 28.703 1 48.22 344 ASN A O 1
ATOM 2827 N N . ASP A 1 345 ? -15.75 26.125 28.016 1 47.25 345 ASP A N 1
ATOM 2828 C CA . ASP A 1 345 ? -15.438 25.719 29.375 1 47.25 345 ASP A CA 1
ATOM 2829 C C . ASP A 1 345 ? -14.047 26.203 29.797 1 47.25 345 ASP A C 1
ATOM 2831 O O . ASP A 1 345 ? -13.828 26.578 30.953 1 47.25 345 ASP A O 1
ATOM 2835 N N . ARG A 1 346 ? -13.039 26.047 28.828 1 48.12 346 ARG A N 1
ATOM 2836 C CA . ARG A 1 346 ? -11.688 26.547 29.094 1 48.12 346 ARG A CA 1
ATOM 2837 C C . ARG A 1 346 ? -11.703 28.047 29.328 1 48.12 346 ARG A C 1
ATOM 2839 O O . ARG A 1 346 ? -10.914 28.562 30.125 1 48.12 346 ARG A O 1
ATOM 2846 N N . HIS A 1 347 ? -12.531 28.672 28.562 1 41.81 347 HIS A N 1
ATOM 2847 C CA . HIS A 1 347 ? -12.688 30.094 28.844 1 41.81 347 HIS A CA 1
ATOM 2848 C C . HIS A 1 347 ? -13.055 30.328 30.297 1 41.81 347 HIS A C 1
ATOM 2850 O O . HIS A 1 347 ? -12.648 31.328 30.891 1 41.81 347 HIS A O 1
ATOM 2856 N N . GLN A 1 348 ? -13.828 29.391 30.766 1 37.25 348 GLN A N 1
ATOM 2857 C CA . GLN A 1 348 ? -14.133 29.625 32.156 1 37.25 348 GLN A CA 1
ATOM 2858 C C . GLN A 1 348 ? -12.93 29.328 33.062 1 37.25 348 GLN A C 1
ATOM 2860 O O . GLN A 1 348 ? -12.727 29.984 34.094 1 37.25 348 GLN A O 1
ATOM 2865 N N . THR A 1 349 ? -12.297 28.156 32.875 1 37.72 349 THR A N 1
ATOM 2866 C CA . THR A 1 349 ? -11.156 27.859 33.719 1 37.72 349 THR A CA 1
ATOM 2867 C C . THR A 1 349 ? -9.891 28.516 33.188 1 37.72 349 THR A C 1
ATOM 2869 O O . THR A 1 349 ? -9.57 28.406 32 1 37.72 349 THR A O 1
ATOM 2872 N N . ASN A 1 350 ? -9.297 29.688 33.531 1 39.53 350 ASN A N 1
ATOM 2873 C CA . ASN A 1 350 ? -8.172 30.578 33.281 1 39.53 350 ASN A CA 1
ATOM 2874 C C . ASN A 1 350 ? -6.887 29.797 33.031 1 39.53 350 ASN A C 1
ATOM 2876 O O . ASN A 1 350 ? -6.051 29.656 33.906 1 39.53 350 ASN A O 1
ATOM 2880 N N . ASN A 1 351 ? -6.809 28.641 32.562 1 40.06 351 ASN A N 1
ATOM 2881 C CA . ASN A 1 351 ? -5.543 27.906 32.594 1 40.06 351 ASN A CA 1
ATOM 2882 C C . ASN A 1 351 ? -4.539 28.5 31.609 1 40.06 351 ASN A C 1
ATOM 2884 O O . ASN A 1 351 ? -4.93 29.125 30.609 1 40.06 351 ASN A O 1
ATOM 2888 N N . ALA A 1 352 ? -3.162 28.562 31.844 1 44.12 352 ALA A N 1
ATOM 2889 C CA . ALA A 1 352 ? -1.892 28.969 31.25 1 44.12 352 ALA A CA 1
ATOM 2890 C C . ALA A 1 352 ? -1.836 28.609 29.766 1 44.12 352 ALA A C 1
ATOM 2892 O O . ALA A 1 352 ? -1.313 29.359 28.953 1 44.12 352 ALA A O 1
ATOM 2893 N N . VAL A 1 353 ? -2.371 27.5 29.359 1 44.75 353 VAL A N 1
ATOM 2894 C CA . VAL A 1 353 ? -2.123 26.938 28.031 1 44.75 353 VAL A CA 1
ATOM 2895 C C . VAL A 1 353 ? -2.83 27.766 26.969 1 44.75 353 VAL A C 1
ATOM 2897 O O . VAL A 1 353 ? -2.266 28.047 25.906 1 44.75 353 VAL A O 1
ATOM 2900 N N . ASP A 1 354 ? -3.973 28.328 27.297 1 50.22 354 ASP A N 1
ATOM 2901 C CA . ASP A 1 354 ? -4.773 29.016 26.297 1 50.22 354 ASP A CA 1
ATOM 2902 C C . ASP A 1 354 ? -4.215 30.406 26 1 50.22 354 ASP A C 1
ATOM 2904 O O . ASP A 1 354 ? -4.293 30.891 24.875 1 50.22 354 ASP A O 1
ATOM 2908 N N . ARG A 1 355 ? -3.615 31 27.031 1 58.84 355 ARG A N 1
ATOM 2909 C CA . ARG A 1 355 ? -3.088 32.344 26.844 1 58.84 355 ARG A CA 1
ATOM 2910 C C . ARG A 1 355 ? -1.938 32.344 25.844 1 58.84 355 ARG A C 1
ATOM 2912 O O . ARG A 1 355 ? -1.718 33.312 25.125 1 58.84 355 ARG A O 1
ATOM 2919 N N . LEU A 1 356 ? -1.274 31.156 25.906 1 54.84 356 LEU A N 1
ATOM 2920 C CA . LEU A 1 356 ? -0.069 31.125 25.078 1 54.84 356 LEU A CA 1
ATOM 2921 C C . LEU A 1 356 ? -0.398 30.688 23.656 1 54.84 356 LEU A C 1
ATOM 2923 O O . LEU A 1 356 ? 0.428 30.844 22.75 1 54.84 356 LEU A O 1
ATOM 2927 N N . ASN A 1 357 ? -1.372 30 23.484 1 46.97 357 ASN A N 1
ATOM 2928 C CA . ASN A 1 357 ? -1.719 29.609 22.125 1 46.97 357 ASN A CA 1
ATOM 2929 C C . ASN A 1 357 ? -2.178 30.797 21.297 1 46.97 357 ASN A C 1
ATOM 2931 O O . ASN A 1 357 ? -3.379 31.047 21.156 1 46.97 357 ASN A O 1
ATOM 2935 N N . ALA A 1 358 ? -1.473 31.812 21.281 1 46.25 358 ALA A N 1
ATOM 2936 C CA . ALA A 1 358 ? -1.578 33.031 20.5 1 46.25 358 ALA A CA 1
ATOM 2937 C C . ALA A 1 358 ? -2.035 32.75 19.078 1 46.25 358 ALA A C 1
ATOM 2939 O O . ALA A 1 358 ? -2.52 33.656 18.391 1 46.25 358 ALA A O 1
ATOM 2940 N N . ALA A 1 359 ? -1.548 31.656 18.641 1 41.25 359 ALA A N 1
ATOM 2941 C CA . ALA A 1 359 ? -1.904 31.344 17.266 1 41.25 359 ALA A CA 1
ATOM 2942 C C . ALA A 1 359 ? -3.416 31.406 17.062 1 41.25 359 ALA A C 1
ATOM 2944 O O . ALA A 1 359 ? -3.895 31.484 15.922 1 41.25 359 ALA A O 1
ATOM 2945 N N . ALA A 1 360 ? -4.172 30.938 17.984 1 40.41 360 ALA A N 1
ATOM 2946 C CA . ALA A 1 360 ? -5.617 31.078 17.859 1 40.41 360 ALA A CA 1
ATOM 2947 C C . ALA A 1 360 ? -6.02 32.562 17.906 1 40.41 360 ALA A C 1
ATOM 2949 O O . ALA A 1 360 ? -5.527 33.312 18.734 1 40.41 360 ALA A O 1
ATOM 2950 N N . PHE A 1 361 ? -6.582 33.281 16.812 1 47.28 361 PHE A N 1
ATOM 2951 C CA . PHE A 1 361 ? -7.125 34.469 16.188 1 47.28 361 PHE A CA 1
ATOM 2952 C C . PHE A 1 361 ? -7.84 35.344 17.219 1 47.28 361 PHE A C 1
ATOM 2954 O O . PHE A 1 361 ? -8.312 36.438 16.891 1 47.28 361 PHE A O 1
ATOM 2961 N N . GLY A 1 362 ? -7.578 35.188 18.484 1 55.41 362 GLY A N 1
ATOM 2962 C CA . GLY A 1 362 ? -8.719 35.812 19.125 1 55.41 362 GLY A CA 1
ATOM 2963 C C . GLY A 1 362 ? -8.344 36.656 20.312 1 55.41 362 GLY A C 1
ATOM 2964 O O . GLY A 1 362 ? -9.211 37.125 21.062 1 55.41 362 GLY A O 1
ATOM 2965 N N . HIS A 1 363 ? -6.91 37.062 20.547 1 70.75 363 HIS A N 1
ATOM 2966 C CA . HIS A 1 363 ? -6.695 37.844 21.766 1 70.75 363 HIS A CA 1
ATOM 2967 C C . HIS A 1 363 ? -6.523 39.312 21.422 1 70.75 363 HIS A C 1
ATOM 2969 O O . HIS A 1 363 ? -5.414 39.75 21.125 1 70.75 363 HIS A O 1
ATOM 2975 N N . PHE A 1 364 ? -7.562 40 21.297 1 77.44 364 PHE A N 1
ATOM 2976 C CA . PHE A 1 364 ? -7.543 41.438 21.016 1 77.44 364 PHE A CA 1
ATOM 2977 C C . PHE A 1 364 ? -8.023 42.219 22.234 1 77.44 364 PHE A C 1
ATOM 2979 O O . PHE A 1 364 ? -8.961 41.812 22.906 1 77.44 364 PHE A O 1
ATOM 2986 N N . PRO A 1 365 ? -7.27 43.312 22.5 1 80.5 365 PRO A N 1
ATOM 2987 C CA . PRO A 1 365 ? -7.66 44.094 23.672 1 80.5 365 PRO A CA 1
ATOM 2988 C C . PRO A 1 365 ? -9.031 44.75 23.5 1 80.5 365 PRO A C 1
ATOM 2990 O O . PRO A 1 365 ? -9.438 45.062 22.391 1 80.5 365 PRO A O 1
ATOM 2993 N N . ALA A 1 366 ? -9.773 44.812 24.531 1 82.19 366 ALA A N 1
ATOM 2994 C CA . ALA A 1 366 ? -11.039 45.531 24.625 1 82.19 366 ALA A CA 1
ATOM 2995 C C . ALA A 1 366 ? -11.102 46.344 25.891 1 82.19 366 ALA A C 1
ATOM 2997 O O . ALA A 1 366 ? -10.375 46.094 26.859 1 82.19 366 ALA A O 1
ATOM 2998 N N . LYS A 1 367 ? -11.875 47.406 25.828 1 83.06 367 LYS A N 1
ATOM 2999 C CA . LYS A 1 367 ? -12.102 48.25 27.016 1 83.06 367 LYS A CA 1
ATOM 3000 C C . LYS A 1 367 ? -13.227 47.688 27.875 1 83.06 367 LYS A C 1
ATOM 3002 O O . LYS A 1 367 ? -14.188 47.094 27.359 1 83.06 367 LYS A O 1
ATOM 3007 N N . PHE A 1 368 ? -12.969 47.844 29.141 1 81.81 368 PHE A N 1
ATOM 3008 C CA . PHE A 1 368 ? -14.055 47.469 30.047 1 81.81 368 PHE A CA 1
ATOM 3009 C C . PHE A 1 368 ? -15.266 48.375 29.812 1 81.81 368 PHE A C 1
ATOM 3011 O O . PHE A 1 368 ? -15.117 49.562 29.562 1 81.81 368 PHE A O 1
ATOM 3018 N N . ALA A 1 369 ? -16.469 47.875 29.891 1 80.25 369 ALA A N 1
ATOM 3019 C CA . ALA A 1 369 ? -17.703 48.594 29.703 1 80.25 369 ALA A CA 1
ATOM 3020 C C . ALA A 1 369 ? -17.859 49.688 30.75 1 80.25 369 ALA A C 1
ATOM 3022 O O . ALA A 1 369 ? -18.297 50.812 30.438 1 80.25 369 ALA A O 1
ATOM 3023 N N . ASP A 1 370 ? -17.531 49.344 31.938 1 76.81 370 ASP A N 1
ATOM 3024 C CA . ASP A 1 370 ? -17.562 50.312 33.031 1 76.81 370 ASP A CA 1
ATOM 3025 C C . ASP A 1 370 ? -16.219 51.031 33.188 1 76.81 370 ASP A C 1
ATOM 3027 O O . ASP A 1 370 ? -15.211 50.406 33.562 1 76.81 370 ASP A O 1
ATOM 3031 N N . PRO A 1 371 ? -16.172 52.281 32.844 1 76.38 371 PRO A N 1
ATOM 3032 C CA . PRO A 1 371 ? -14.906 53.031 32.906 1 76.38 371 PRO A CA 1
ATOM 3033 C C . PRO A 1 371 ? -14.344 53.094 34.312 1 76.38 371 PRO A C 1
ATOM 3035 O O . PRO A 1 371 ? -13.156 53.375 34.5 1 76.38 371 PRO A O 1
ATOM 3038 N N . LYS A 1 372 ? -15.164 52.844 35.25 1 82.62 372 LYS A N 1
ATOM 3039 C CA . LYS A 1 372 ? -14.695 52.875 36.625 1 82.62 372 LYS A CA 1
ATOM 3040 C C . LYS A 1 372 ? -14.07 51.562 37.031 1 82.62 372 LYS A C 1
ATOM 3042 O O . LYS A 1 372 ? -13.344 51.5 38.031 1 82.62 372 LYS A O 1
ATOM 3047 N N . HIS A 1 373 ? -14.336 50.625 36.281 1 80.25 373 HIS A N 1
ATOM 3048 C CA . HIS A 1 373 ? -13.789 49.281 36.562 1 80.25 373 HIS A CA 1
ATOM 3049 C C . HIS A 1 373 ? -12.367 49.156 36.062 1 80.25 373 HIS A C 1
ATOM 3051 O O . HIS A 1 373 ? -12.148 49.062 34.844 1 80.25 373 HIS A O 1
ATOM 3057 N N . ARG A 1 374 ? -11.445 49.25 36.938 1 85.69 374 ARG A N 1
ATOM 3058 C CA . ARG A 1 374 ? -10.031 49.188 36.562 1 85.69 374 ARG A CA 1
ATOM 3059 C C . ARG A 1 374 ? -9.312 48.094 37.375 1 85.69 374 ARG A C 1
ATOM 3061 O O . ARG A 1 374 ? -8.664 48.375 38.375 1 85.69 374 ARG A O 1
ATOM 3068 N N . PRO A 1 375 ? -9.484 46.875 36.938 1 86.94 375 PRO A N 1
ATOM 3069 C CA . PRO A 1 375 ? -8.781 45.812 37.625 1 86.94 375 PRO A CA 1
ATOM 3070 C C . PRO A 1 375 ? -7.27 45.875 37.438 1 86.94 375 PRO A C 1
ATOM 3072 O O . PRO A 1 375 ? -6.781 46.594 36.562 1 86.94 375 PRO A O 1
ATOM 3075 N N . VAL A 1 376 ? -6.621 45.094 38.281 1 87.94 376 VAL A N 1
ATOM 3076 C CA . VAL A 1 376 ? -5.164 45.094 38.281 1 87.94 376 VAL A CA 1
ATOM 3077 C C . VAL A 1 376 ? -4.66 44.188 37.156 1 87.94 376 VAL A C 1
ATOM 3079 O O . VAL A 1 376 ? -5.238 43.125 36.906 1 87.94 376 VAL A O 1
ATOM 3082 N N . CYS A 1 377 ? -3.732 44.656 36.438 1 89.06 377 CYS A N 1
ATOM 3083 C CA . CYS A 1 377 ? -3.086 43.875 35.375 1 89.06 377 CYS A CA 1
ATOM 3084 C C . CYS A 1 377 ? -2.521 42.562 35.906 1 89.06 377 CYS A C 1
ATOM 3086 O O . CYS A 1 377 ? -1.767 42.562 36.906 1 89.06 377 CYS A O 1
ATOM 3088 N N . LYS A 1 378 ? -2.854 41.562 35.344 1 86.44 378 LYS A N 1
ATOM 3089 C CA . LYS A 1 378 ? -2.416 40.25 35.781 1 86.44 378 LYS A CA 1
ATOM 3090 C C . LYS A 1 378 ? -0.899 40.094 35.688 1 86.44 378 LYS A C 1
ATOM 3092 O O . LYS A 1 378 ? -0.265 39.5 36.531 1 86.44 378 LYS A O 1
ATOM 3097 N N . VAL A 1 379 ? -0.276 40.625 34.719 1 87.44 379 VAL A N 1
ATOM 3098 C CA . VAL A 1 379 ? 1.162 40.531 34.5 1 87.44 379 VAL A CA 1
ATOM 3099 C C . VAL A 1 379 ? 1.907 41.406 35.469 1 87.44 379 VAL A C 1
ATOM 3101 O O . VAL A 1 379 ? 2.879 41 36.094 1 87.44 379 VAL A O 1
ATOM 3104 N N . CYS A 1 380 ? 1.429 42.656 35.594 1 86.44 380 CYS A N 1
ATOM 3105 C CA . CYS A 1 380 ? 2.057 43.562 36.562 1 86.44 380 CYS A CA 1
ATOM 3106 C C . CYS A 1 380 ? 1.915 43.031 37.969 1 86.44 380 CYS A C 1
ATOM 3108 O O . CYS A 1 380 ? 2.838 43.188 38.781 1 86.44 380 CYS A O 1
ATOM 3110 N N . ALA A 1 381 ? 0.838 42.438 38.25 1 86.44 381 ALA A N 1
ATOM 3111 C CA . ALA A 1 381 ? 0.608 41.906 39.562 1 86.44 381 ALA A CA 1
ATOM 3112 C C . ALA A 1 381 ? 1.623 40.812 39.906 1 86.44 381 ALA A C 1
ATOM 3114 O O . ALA A 1 381 ? 1.985 40.625 41.094 1 86.44 381 ALA A O 1
ATOM 3115 N N . SER A 1 382 ? 2.027 40.125 38.906 1 83.81 382 SER A N 1
ATOM 3116 C CA . SER A 1 382 ? 2.969 39.031 39.125 1 83.81 382 SER A CA 1
ATOM 3117 C C . SER A 1 382 ? 4.316 39.562 39.625 1 83.81 382 SER A C 1
ATOM 3119 O O . SER A 1 382 ? 5.07 38.812 40.25 1 83.81 382 SER A O 1
ATOM 3121 N N . VAL A 1 383 ? 4.621 40.781 39.312 1 86.12 383 VAL A N 1
ATOM 3122 C CA . VAL A 1 383 ? 5.863 41.375 39.812 1 86.12 383 VAL A CA 1
ATOM 3123 C C . VAL A 1 383 ? 5.566 42.375 40.938 1 86.12 383 VAL A C 1
ATOM 3125 O O . VAL A 1 383 ? 6.355 43.281 41.188 1 86.12 383 VAL A O 1
ATOM 3128 N N . LYS A 1 384 ? 4.43 42.281 41.531 1 81.75 384 LYS A N 1
ATOM 3129 C CA . LYS A 1 384 ? 4 43.062 42.688 1 81.75 384 LYS A CA 1
ATOM 3130 C C . LYS A 1 384 ? 3.818 44.531 42.344 1 81.75 384 LYS A C 1
ATOM 3132 O O . LYS A 1 384 ? 4.098 45.406 43.156 1 81.75 384 LYS A O 1
ATOM 3137 N N . LYS A 1 385 ? 3.621 44.812 41.156 1 83.5 385 LYS A N 1
ATOM 3138 C CA . LYS A 1 385 ? 3.252 46.156 40.719 1 83.5 385 LYS A CA 1
ATOM 3139 C C . LYS A 1 385 ? 1.752 46.25 40.438 1 83.5 385 LYS A C 1
ATOM 3141 O O . LYS A 1 385 ? 1.16 45.344 39.844 1 83.5 385 LYS A O 1
ATOM 3146 N N . ARG A 1 386 ? 1.259 47.156 41.062 1 82.12 386 ARG A N 1
ATOM 3147 C CA . ARG A 1 386 ? -0.178 47.344 40.875 1 82.12 386 ARG A CA 1
ATOM 3148 C C . ARG A 1 386 ? -0.471 48.344 39.781 1 82.12 386 ARG A C 1
ATOM 3150 O O . ARG A 1 386 ? -0.258 49.562 39.938 1 82.12 386 ARG A O 1
ATOM 3157 N N . ALA A 1 387 ? -0.743 47.938 38.625 1 85.19 387 ALA A N 1
ATOM 3158 C CA . ALA A 1 387 ? -1.163 48.781 37.531 1 85.19 387 ALA A CA 1
ATOM 3159 C C . ALA A 1 387 ? -2.633 48.562 37.188 1 85.19 387 ALA A C 1
ATOM 3161 O O . ALA A 1 387 ? -3.055 47.406 36.938 1 85.19 387 ALA A O 1
ATOM 3162 N N . GLN A 1 388 ? -3.332 49.562 37.344 1 85.62 388 GLN A N 1
ATOM 3163 C CA . GLN A 1 388 ? -4.746 49.5 36.969 1 85.62 388 GLN A CA 1
ATOM 3164 C C . GLN A 1 388 ? -4.938 49.594 35.469 1 85.62 388 GLN A C 1
ATOM 3166 O O . GLN A 1 388 ? -4.316 50.438 34.812 1 85.62 388 GLN A O 1
ATOM 3171 N N . CYS A 1 389 ? -5.699 48.656 34.969 1 86.12 389 CYS A N 1
ATOM 3172 C CA . CYS A 1 389 ? -5.852 48.562 33.531 1 86.12 389 CYS A CA 1
ATOM 3173 C C . CYS A 1 389 ? -7.273 48.938 33.125 1 86.12 389 CYS A C 1
ATOM 3175 O O . CYS A 1 389 ? -8.234 48.625 33.844 1 86.12 389 CYS A O 1
ATOM 3177 N N . ARG A 1 390 ? -7.289 49.625 31.938 1 84.81 390 ARG A N 1
ATOM 3178 C CA . ARG A 1 390 ? -8.57 49.938 31.312 1 84.81 390 ARG A CA 1
ATOM 3179 C C . ARG A 1 390 ? -8.938 48.875 30.266 1 84.81 390 ARG A C 1
ATOM 3181 O O . ARG A 1 390 ? -10.094 48.781 29.859 1 84.81 390 ARG A O 1
ATOM 3188 N N . HIS A 1 391 ? -7.977 48.125 29.938 1 87 391 HIS A N 1
ATOM 3189 C CA . HIS A 1 391 ? -8.164 47.156 28.859 1 87 391 HIS A CA 1
ATOM 3190 C C . HIS A 1 391 ? -7.996 45.75 29.359 1 87 391 HIS A C 1
ATOM 3192 O O . HIS A 1 391 ? -7.387 45.5 30.406 1 87 391 HIS A O 1
ATOM 3198 N N . TYR A 1 392 ? -8.656 44.844 28.672 1 84.44 392 TYR A N 1
ATOM 3199 C CA . TYR A 1 392 ? -8.562 43.438 28.984 1 84.44 392 TYR A CA 1
ATOM 3200 C C . TYR A 1 392 ? -8.633 42.594 27.719 1 84.44 392 TYR A C 1
ATOM 3202 O O . TYR A 1 392 ? -8.938 43.125 26.625 1 84.44 392 TYR A O 1
ATOM 3210 N N . CYS A 1 393 ? -8.234 41.375 27.797 1 79.31 393 CYS A N 1
ATOM 3211 C CA . CYS A 1 393 ? -8.461 40.406 26.734 1 79.31 393 CYS A CA 1
ATOM 3212 C C . CYS A 1 393 ? -9.773 39.656 26.953 1 79.31 393 CYS A C 1
ATOM 3214 O O . CYS A 1 393 ? -9.922 38.906 27.922 1 79.31 393 CYS A O 1
ATOM 3216 N N . PRO A 1 394 ? -10.688 39.938 26.062 1 75.94 394 PRO A N 1
ATOM 3217 C CA . PRO A 1 394 ? -11.984 39.281 26.25 1 75.94 394 PRO A CA 1
ATOM 3218 C C . PRO A 1 394 ? -11.898 37.781 26.172 1 75.94 394 PRO A C 1
ATOM 3220 O O . PRO A 1 394 ? -12.695 37.062 26.797 1 75.94 394 PRO A O 1
ATOM 3223 N N . THR A 1 395 ? -10.992 37.312 25.406 1 71.38 395 THR A N 1
ATOM 3224 C CA . THR A 1 395 ? -10.844 35.875 25.234 1 71.38 395 THR A CA 1
ATOM 3225 C C . THR A 1 395 ? -10.328 35.219 26.5 1 71.38 395 THR A C 1
ATOM 3227 O O . THR A 1 395 ? -10.805 34.156 26.891 1 71.38 395 THR A O 1
ATOM 3230 N N . CYS A 1 396 ? -9.445 35.875 27.109 1 72.62 396 CYS A N 1
ATOM 3231 C CA . CYS A 1 396 ? -8.844 35.344 28.328 1 72.62 396 CYS A CA 1
ATOM 3232 C C . CYS A 1 396 ? -9.531 35.906 29.562 1 72.62 396 CYS A C 1
ATOM 3234 O O . CYS A 1 396 ? -9.344 35.406 30.672 1 72.62 396 CYS A O 1
ATOM 3236 N N . ASN A 1 397 ? -10.336 36.875 29.453 1 78.06 397 ASN A N 1
ATOM 3237 C CA . ASN A 1 397 ? -10.984 37.625 30.531 1 78.06 397 ASN A CA 1
ATOM 3238 C C . ASN A 1 397 ? -9.984 38.062 31.609 1 78.06 397 ASN A C 1
ATOM 3240 O O . ASN A 1 397 ? -10.203 37.812 32.812 1 78.06 397 ASN A O 1
ATOM 3244 N N . VAL A 1 398 ? -8.898 38.594 31.188 1 83.5 398 VAL A N 1
ATOM 3245 C CA . VAL A 1 398 ? -7.844 39.062 32.062 1 83.5 398 VAL A CA 1
ATOM 3246 C C . VAL A 1 398 ? -7.492 40.531 31.734 1 83.5 398 VAL A C 1
ATOM 3248 O O . VAL A 1 398 ? -7.449 40.906 30.547 1 83.5 398 VAL A O 1
ATOM 3251 N N . ALA A 1 399 ? -7.363 41.344 32.781 1 87 399 ALA A N 1
ATOM 3252 C CA . ALA A 1 399 ? -6.941 42.719 32.594 1 87 399 ALA A CA 1
ATOM 3253 C C . ALA A 1 399 ? -5.441 42.812 32.344 1 87 399 ALA A C 1
ATOM 3255 O O . ALA A 1 399 ? -4.648 42.188 33.062 1 87 399 ALA A O 1
ATOM 3256 N N . LEU A 1 400 ? -5.078 43.406 31.297 1 87.5 400 LEU A N 1
ATOM 3257 C CA . LEU A 1 400 ? -3.674 43.531 30.922 1 87.5 400 LEU A CA 1
ATOM 3258 C C . LEU A 1 400 ? -3.346 44.938 30.438 1 87.5 400 LEU A C 1
ATOM 3260 O O . LEU A 1 400 ? -4.16 45.594 29.781 1 87.5 400 LEU A O 1
ATOM 3264 N N . CYS A 1 401 ? -2.17 45.375 30.859 1 87 401 CYS A N 1
ATOM 3265 C CA . CYS A 1 401 ? -1.665 46.594 30.266 1 87 401 CYS A CA 1
ATOM 3266 C C . CYS A 1 401 ? -1.426 46.438 28.781 1 87 401 CYS A C 1
ATOM 3268 O O . CYS A 1 401 ? -0.973 45.375 28.328 1 87 401 CYS A O 1
ATOM 3270 N N . ILE A 1 402 ? -1.866 47.438 28.031 1 82.81 402 ILE A N 1
ATOM 3271 C CA . ILE A 1 402 ? -1.723 47.375 26.578 1 82.81 402 ILE A CA 1
ATOM 3272 C C . ILE A 1 402 ? -0.242 47.375 26.203 1 82.81 402 ILE A C 1
ATOM 3274 O O . ILE A 1 402 ? 0.156 46.688 25.234 1 82.81 402 ILE A O 1
ATOM 3278 N N . ASP A 1 403 ? 0.476 48.062 27.078 1 77.38 403 ASP A N 1
ATOM 3279 C CA . ASP A 1 403 ? 1.905 48.156 26.812 1 77.38 403 ASP A CA 1
ATOM 3280 C C . ASP A 1 403 ? 2.66 46.938 27.344 1 77.38 403 ASP A C 1
ATOM 3282 O O . ASP A 1 403 ? 2.785 46.781 28.562 1 77.38 403 ASP A O 1
ATOM 3286 N N . ASN A 1 404 ? 3.145 46.031 26.469 1 81.06 404 ASN A N 1
ATOM 3287 C CA . ASN A 1 404 ? 4.062 44.938 26.734 1 81.06 404 ASN A CA 1
ATOM 3288 C C . ASN A 1 404 ? 3.361 43.781 27.438 1 81.06 404 ASN A C 1
ATOM 3290 O O . ASN A 1 404 ? 3.594 42.625 27.109 1 81.06 404 ASN A O 1
ATOM 3294 N N . CYS A 1 405 ? 2.457 44.156 28.438 1 85.94 405 CYS A N 1
ATOM 3295 C CA . CYS A 1 405 ? 1.87 43.094 29.234 1 85.94 405 CYS A CA 1
ATOM 3296 C C . CYS A 1 405 ? 0.959 42.219 28.391 1 85.94 405 CYS A C 1
ATOM 3298 O O . CYS A 1 405 ? 0.906 41 28.594 1 85.94 405 CYS A O 1
ATOM 3300 N N . PHE A 1 406 ? 0.239 42.812 27.516 1 84 406 PHE A N 1
ATOM 3301 C CA . PHE A 1 406 ? -0.639 42.031 26.641 1 84 406 PHE A CA 1
ATOM 3302 C C . PHE A 1 406 ? 0.156 41 25.844 1 84 406 PHE A C 1
ATOM 3304 O O . PHE A 1 406 ? -0.25 39.844 25.719 1 84 406 PHE A O 1
ATOM 3311 N N . ARG A 1 407 ? 1.215 41.438 25.344 1 80.38 407 ARG A N 1
ATOM 3312 C CA . ARG A 1 407 ? 2.102 40.562 24.594 1 80.38 407 ARG A CA 1
ATOM 3313 C C . ARG A 1 407 ? 2.703 39.469 25.484 1 80.38 407 ARG A C 1
ATOM 3315 O O . ARG A 1 407 ? 2.699 38.312 25.141 1 80.38 407 ARG A O 1
ATOM 3322 N N . ILE A 1 408 ? 3.191 39.875 26.578 1 80.69 408 ILE A N 1
ATOM 3323 C CA . ILE A 1 408 ? 3.867 38.969 27.5 1 80.69 408 ILE A CA 1
ATOM 3324 C C . ILE A 1 408 ? 2.906 37.875 27.938 1 80.69 408 ILE A C 1
ATOM 3326 O O . ILE A 1 408 ? 3.262 36.688 27.953 1 80.69 408 ILE A O 1
ATOM 3330 N N . TYR A 1 409 ? 1.806 38.281 28.281 1 81.56 409 TYR A N 1
ATOM 3331 C CA . TYR A 1 409 ? 0.814 37.344 28.766 1 81.56 409 TYR A CA 1
ATOM 3332 C C . TYR A 1 409 ? 0.522 36.281 27.719 1 81.56 409 TYR A C 1
ATOM 3334 O O . TYR A 1 409 ? 0.353 35.094 28.062 1 81.56 409 TYR A O 1
ATOM 3342 N N . HIS A 1 410 ? 0.485 36.656 26.5 1 76.5 410 HIS A N 1
ATOM 3343 C CA . HIS A 1 410 ? 0.002 35.75 25.469 1 76.5 410 HIS A CA 1
ATOM 3344 C C . HIS A 1 410 ? 1.16 35.062 24.75 1 76.5 410 HIS A C 1
ATOM 3346 O O . HIS A 1 410 ? 0.944 34.219 23.875 1 76.5 410 HIS A O 1
ATOM 3352 N N . THR A 1 411 ? 2.381 35.406 25.047 1 74.12 411 THR A N 1
ATOM 3353 C CA . THR A 1 411 ? 3.508 34.812 24.344 1 74.12 411 THR A CA 1
ATOM 3354 C C . THR A 1 411 ? 4.441 34.094 25.328 1 74.12 411 THR A C 1
ATOM 3356 O O . THR A 1 411 ? 5.094 33.125 24.969 1 74.12 411 THR A O 1
ATOM 3359 N N . ALA A 1 412 ? 4.539 34.656 26.438 1 73.44 412 ALA A N 1
ATOM 3360 C CA . ALA A 1 412 ? 5.535 34.156 27.375 1 73.44 412 ALA A CA 1
ATOM 3361 C C . ALA A 1 412 ? 4.953 33.031 28.25 1 73.44 412 ALA A C 1
ATOM 3363 O O . ALA A 1 412 ? 3.842 33.156 28.766 1 73.44 412 ALA A O 1
ATOM 3364 N N . LYS A 1 413 ? 5.586 31.859 28.297 1 73.19 413 LYS A N 1
ATOM 3365 C CA . LYS A 1 413 ? 5.207 30.75 29.188 1 73.19 413 LYS A CA 1
ATOM 3366 C C . LYS A 1 413 ? 5.281 31.188 30.656 1 73.19 413 LYS A C 1
ATOM 3368 O O . LYS A 1 413 ? 4.355 30.922 31.422 1 73.19 413 LYS A O 1
ATOM 3373 N N . ASP A 1 414 ? 6.414 31.844 31.016 1 74.62 414 ASP A N 1
ATOM 3374 C CA . ASP A 1 414 ? 6.598 32.406 32.344 1 74.62 414 ASP A CA 1
ATOM 3375 C C . ASP A 1 414 ? 6.41 33.906 32.344 1 74.62 414 ASP A C 1
ATOM 3377 O O . ASP A 1 414 ? 7.32 34.656 31.984 1 74.62 414 ASP A O 1
ATOM 3381 N N . ILE A 1 415 ? 5.297 34.344 32.812 1 80.44 415 ILE A N 1
ATOM 3382 C CA . ILE A 1 415 ? 4.875 35.75 32.781 1 80.44 415 ILE A CA 1
ATOM 3383 C C . ILE A 1 415 ? 5.762 36.562 33.688 1 80.44 415 ILE A C 1
ATOM 3385 O O . ILE A 1 415 ? 6.164 37.688 33.344 1 80.44 415 ILE A O 1
ATOM 3389 N N . LYS A 1 416 ? 6.145 36.094 34.844 1 81.75 416 LYS A N 1
ATOM 3390 C CA . LYS A 1 416 ? 6.941 36.812 35.844 1 81.75 416 LYS A CA 1
ATOM 3391 C C . LYS A 1 416 ? 8.344 37.125 35.281 1 81.75 416 LYS A C 1
ATOM 3393 O O . LYS A 1 416 ? 8.82 38.25 35.375 1 81.75 416 LYS A O 1
ATOM 3398 N N . GLU A 1 417 ? 8.867 36.125 34.781 1 78.19 417 GLU A N 1
ATOM 3399 C CA . GLU A 1 417 ? 10.227 36.281 34.281 1 78.19 417 GLU A CA 1
ATOM 3400 C C . GLU A 1 417 ? 10.266 37.25 33.094 1 78.19 417 GLU A C 1
ATOM 3402 O O . GLU A 1 417 ? 11.164 38.094 33 1 78.19 417 GLU A O 1
ATOM 3407 N N . ALA A 1 418 ? 9.352 37.125 32.25 1 79.5 418 ALA A N 1
ATOM 3408 C CA . ALA A 1 418 ? 9.305 37.969 31.047 1 79.5 418 ALA A CA 1
ATOM 3409 C C . ALA A 1 418 ? 9.086 39.438 31.438 1 79.5 418 ALA A C 1
ATOM 3411 O O . ALA A 1 418 ? 9.688 40.344 30.828 1 79.5 418 ALA A O 1
ATOM 3412 N N . ARG A 1 419 ? 8.242 39.75 32.438 1 84 419 ARG A N 1
ATOM 3413 C CA . ARG A 1 419 ? 7.965 41.125 32.875 1 84 419 ARG A CA 1
ATOM 3414 C C . ARG A 1 419 ? 9.164 41.719 33.594 1 84 419 ARG A C 1
ATOM 3416 O O . ARG A 1 419 ? 9.453 42.906 33.469 1 84 419 ARG A O 1
ATOM 3423 N N . GLN A 1 420 ? 9.859 40.906 34.281 1 77.12 420 GLN A N 1
ATOM 3424 C CA . GLN A 1 420 ? 11.047 41.344 35.031 1 77.12 420 GLN A CA 1
ATOM 3425 C C . GLN A 1 420 ? 12.156 41.75 34.062 1 77.12 420 GLN A C 1
ATOM 3427 O O . GLN A 1 420 ? 12.883 42.719 34.312 1 77.12 420 GLN A O 1
ATOM 3432 N N . GLN A 1 421 ? 12.258 41.125 33 1 74.94 421 GLN A N 1
ATOM 3433 C CA . GLN A 1 421 ? 13.281 41.406 31.984 1 74.94 421 GLN A CA 1
ATOM 3434 C C . GLN A 1 421 ? 13.023 42.75 31.312 1 74.94 421 GLN A C 1
ATOM 3436 O O . GLN A 1 421 ? 13.961 43.406 30.859 1 74.94 421 GLN A O 1
ATOM 3441 N N . LEU A 1 422 ? 11.812 43.156 31.156 1 72.75 422 LEU A N 1
ATOM 3442 C CA . LEU A 1 422 ? 11.453 44.438 30.547 1 72.75 422 LEU A CA 1
ATOM 3443 C C . LEU A 1 422 ? 11.75 45.594 31.5 1 72.75 422 LEU A C 1
ATOM 3445 O O . LEU A 1 422 ? 12.023 46.719 31.047 1 72.75 422 LEU A O 1
ATOM 3449 N N . THR A 1 423 ? 11.672 45.469 32.812 1 61.12 423 THR A N 1
ATOM 3450 C CA . THR A 1 423 ? 11.898 46.531 33.812 1 61.12 423 THR A CA 1
ATOM 3451 C C . THR A 1 423 ? 13.391 46.656 34.125 1 61.12 423 THR A C 1
ATOM 3453 O O . THR A 1 423 ? 13.797 47.625 34.781 1 61.12 423 THR A O 1
ATOM 3456 N N . GLN A 1 424 ? 14.242 45.812 33.656 1 53.53 424 GLN A N 1
ATOM 3457 C CA . GLN A 1 424 ? 15.68 46 33.812 1 53.53 424 GLN A CA 1
ATOM 3458 C C . GLN A 1 424 ? 16.266 46.688 32.562 1 53.53 424 GLN A C 1
ATOM 3460 O O . GLN A 1 424 ? 15.789 46.5 31.453 1 53.53 424 GLN A O 1
ATOM 3465 N N . MET B 1 1 ? 5.883 16.656 2.148 1 91.88 1 MET B N 1
ATOM 3466 C CA . MET B 1 1 ? 4.613 16.016 1.818 1 91.88 1 MET B CA 1
ATOM 3467 C C . MET B 1 1 ? 4.609 14.555 2.275 1 91.88 1 MET B C 1
ATOM 3469 O O . MET B 1 1 ? 3.549 13.992 2.557 1 91.88 1 MET B O 1
ATOM 3473 N N . GLY B 1 2 ? 5.793 13.914 2.406 1 91.06 2 GLY B N 1
ATOM 3474 C CA . GLY B 1 2 ? 5.914 12.547 2.875 1 91.06 2 GLY B CA 1
ATOM 3475 C C . GLY B 1 2 ? 5.535 12.375 4.336 1 91.06 2 GLY B C 1
ATOM 3476 O O . GLY B 1 2 ? 5.109 11.297 4.75 1 91.06 2 GLY B O 1
ATOM 3477 N N . PHE B 1 3 ? 5.602 13.484 5.07 1 89.75 3 PHE B N 1
ATOM 3478 C CA . PHE B 1 3 ? 5.293 13.438 6.496 1 89.75 3 PHE B CA 1
ATOM 3479 C C . PHE B 1 3 ? 3.789 13.344 6.723 1 89.75 3 PHE B C 1
ATOM 3481 O O . PHE B 1 3 ? 3.34 12.805 7.734 1 89.75 3 PHE B O 1
ATOM 3488 N N . SER B 1 4 ? 3.086 13.93 5.871 1 90.38 4 SER B N 1
ATOM 3489 C CA . SER B 1 4 ? 1.632 13.984 5.988 1 90.38 4 SER B CA 1
ATOM 3490 C C . SER B 1 4 ? 0.962 13.805 4.629 1 90.38 4 SER B C 1
ATOM 3492 O O . SER B 1 4 ? 0.383 14.758 4.09 1 90.38 4 SER B O 1
ATOM 3494 N N . PRO B 1 5 ? 0.982 12.57 4.199 1 91.56 5 PRO B N 1
ATOM 3495 C CA . PRO B 1 5 ? 0.409 12.336 2.871 1 91.56 5 PRO B CA 1
ATOM 3496 C C . PRO B 1 5 ? -1.084 12.648 2.811 1 91.56 5 PRO B C 1
ATOM 3498 O O . PRO B 1 5 ? -1.814 12.383 3.768 1 91.56 5 PRO B O 1
ATOM 3501 N N . LYS B 1 6 ? -1.442 13.336 1.74 1 91.31 6 LYS B N 1
ATOM 3502 C CA . LYS B 1 6 ? -2.842 13.625 1.442 1 91.31 6 LYS B CA 1
ATOM 3503 C C . LYS B 1 6 ? -3.295 12.898 0.18 1 91.31 6 LYS B C 1
ATOM 3505 O O . LYS B 1 6 ? -2.471 12.531 -0.662 1 91.31 6 LYS B O 1
ATOM 3510 N N . LYS B 1 7 ? -4.52 12.617 0.071 1 88.94 7 LYS B N 1
ATOM 3511 C CA . LYS B 1 7 ? -5.043 11.883 -1.078 1 88.94 7 LYS B CA 1
ATOM 3512 C C . LYS B 1 7 ? -4.832 12.664 -2.371 1 88.94 7 LYS B C 1
ATOM 3514 O O . LYS B 1 7 ? -4.371 12.109 -3.371 1 88.94 7 LYS B O 1
ATOM 3519 N N . SER 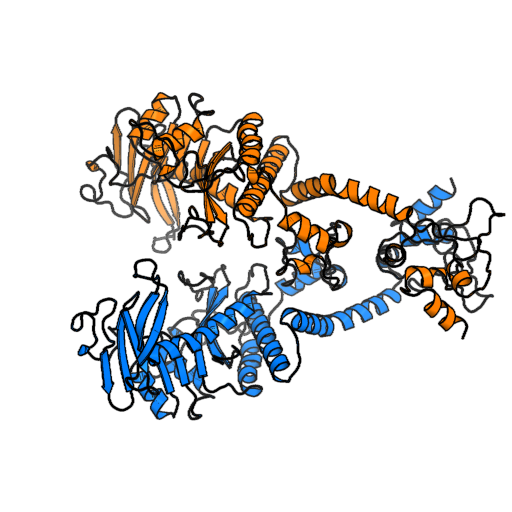B 1 8 ? -5.207 13.906 -2.295 1 90.69 8 SER B N 1
ATOM 3520 C CA . SER B 1 8 ? -5.02 14.758 -3.463 1 90.69 8 SER B CA 1
ATOM 3521 C C . SER B 1 8 ? -3.986 15.852 -3.191 1 90.69 8 SER B C 1
ATOM 3523 O O . SER B 1 8 ? -3.836 16.297 -2.055 1 90.69 8 SER B O 1
ATOM 3525 N N . LEU B 1 9 ? -3.326 16.219 -4.277 1 91.88 9 LEU B N 1
ATOM 3526 C CA . LEU B 1 9 ? -2.303 17.25 -4.16 1 91.88 9 LEU B CA 1
ATOM 3527 C C . LEU B 1 9 ? -2.902 18.562 -3.641 1 91.88 9 LEU B C 1
ATOM 3529 O O . LEU B 1 9 ? -2.279 19.266 -2.84 1 91.88 9 LEU B O 1
ATOM 3533 N N . GLU B 1 10 ? -4.062 18.859 -4.031 1 91.62 10 GLU B N 1
ATOM 3534 C CA . GLU B 1 10 ? -4.715 20.109 -3.664 1 91.62 10 GLU B CA 1
ATOM 3535 C C . GLU B 1 10 ? -5.027 20.156 -2.17 1 91.62 10 GLU B C 1
ATOM 3537 O O . GLU B 1 10 ? -5.18 21.234 -1.593 1 91.62 10 GLU B O 1
ATOM 3542 N N . ASP B 1 11 ? -5.055 19 -1.566 1 92 11 ASP B N 1
ATOM 3543 C CA . ASP B 1 11 ? -5.438 18.891 -0.162 1 92 11 ASP B CA 1
ATOM 3544 C C . ASP B 1 11 ? -4.363 19.484 0.746 1 92 11 ASP B C 1
ATOM 3546 O O . ASP B 1 11 ? -4.629 19.812 1.905 1 92 11 ASP B O 1
ATOM 3550 N N . TYR B 1 12 ? -3.178 19.641 0.221 1 93 12 TYR B N 1
ATOM 3551 C CA . TYR B 1 12 ? -2.111 20.234 1.017 1 93 12 TYR B CA 1
ATOM 3552 C C . TYR B 1 12 ? -2.379 21.719 1.264 1 93 12 TYR B C 1
ATOM 3554 O O . TYR B 1 12 ? -1.836 22.297 2.201 1 93 12 TYR B O 1
ATOM 3562 N N . TRP B 1 13 ? -3.225 22.328 0.403 1 91.88 13 TRP B N 1
ATOM 3563 C CA . TRP B 1 13 ? -3.566 23.75 0.52 1 91.88 13 TRP B CA 1
ATOM 3564 C C . TRP B 1 13 ? -4.992 23.922 1.034 1 91.88 13 TRP B C 1
ATOM 3566 O O . TRP B 1 13 ? -5.543 25.016 0.996 1 91.88 13 TRP B O 1
ATOM 3576 N N . ASP B 1 14 ? -5.555 22.703 1.442 1 88.75 14 ASP B N 1
ATOM 3577 C CA . ASP B 1 14 ? -6.887 22.75 2.033 1 88.75 14 ASP B CA 1
ATOM 3578 C C . ASP B 1 14 ? -6.852 23.375 3.428 1 88.75 14 ASP B C 1
ATOM 3580 O O . ASP B 1 14 ? -5.934 23.109 4.207 1 88.75 14 ASP B O 1
ATOM 3584 N N . SER B 1 15 ? -7.84 24.219 3.775 1 84.94 15 SER B N 1
ATOM 3585 C CA . SER B 1 15 ? -7.824 24.984 5.023 1 84.94 15 SER B CA 1
ATOM 3586 C C . SER B 1 15 ? -8.781 24.391 6.047 1 84.94 15 SER B C 1
ATOM 3588 O O . SER B 1 15 ? -9.172 25.047 7.008 1 84.94 15 SER B O 1
ATOM 3590 N N . TYR B 1 16 ? -9.148 23.188 5.816 1 87 16 TYR B N 1
ATOM 3591 C CA . TYR B 1 16 ? -9.984 22.531 6.82 1 87 16 TYR B CA 1
ATOM 3592 C C . TYR B 1 16 ? -9.273 22.5 8.172 1 87 16 TYR B C 1
ATOM 3594 O O . TYR B 1 16 ? -8.109 22.094 8.258 1 87 16 TYR B O 1
ATOM 3602 N N . TRP B 1 17 ? -9.875 22.797 9.234 1 82.25 17 TRP B N 1
ATOM 3603 C CA . TRP B 1 17 ? -9.266 23.188 10.508 1 82.25 17 TRP B CA 1
ATOM 3604 C C . TRP B 1 17 ? -8.531 22 11.133 1 82.25 17 TRP B C 1
ATOM 3606 O O . TRP B 1 17 ? -7.523 22.188 11.812 1 82.25 17 TRP B O 1
ATOM 3616 N N . LEU B 1 18 ? -8.945 20.891 10.984 1 83.69 18 LEU B N 1
ATOM 3617 C CA . LEU B 1 18 ? -8.438 19.734 11.727 1 83.69 18 LEU B CA 1
ATOM 3618 C C . LEU B 1 18 ? -7.129 19.234 11.117 1 83.69 18 LEU B C 1
ATOM 3620 O O . LEU B 1 18 ? -6.266 18.719 11.836 1 83.69 18 LEU B O 1
ATOM 3624 N N . PHE B 1 19 ? -6.945 19.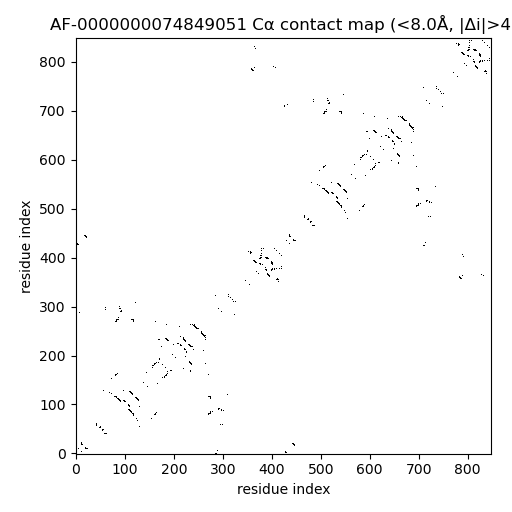328 9.812 1 85.69 19 PHE B N 1
ATOM 3625 C CA . PHE B 1 19 ? -5.746 18.734 9.227 1 85.69 19 PHE B CA 1
ATOM 3626 C C . PHE B 1 19 ? -5.066 19.719 8.281 1 85.69 19 PHE B C 1
ATOM 3628 O O . PHE B 1 19 ? -4.441 19.312 7.301 1 85.69 19 PHE B O 1
ATOM 3635 N N . GLU B 1 20 ? -5.25 20.969 8.578 1 85.25 20 GLU B N 1
ATOM 3636 C CA . GLU B 1 20 ? -4.602 22 7.785 1 85.25 20 GLU B CA 1
ATOM 3637 C C . GLU B 1 20 ? -3.082 21.938 7.93 1 85.25 20 GLU B C 1
ATOM 3639 O O . GLU B 1 20 ? -2.566 21.703 9.023 1 85.25 20 GLU B O 1
ATOM 3644 N N . THR B 1 21 ? -2.387 22 6.75 1 85.75 21 THR B N 1
ATOM 3645 C CA . THR B 1 21 ? -0.932 22.094 6.742 1 85.75 21 THR B CA 1
ATOM 3646 C C . THR B 1 21 ? -0.484 23.484 6.309 1 85.75 21 THR B C 1
ATOM 3648 O O . THR B 1 21 ? -1.283 24.266 5.785 1 85.75 21 THR B O 1
ATOM 3651 N N . LYS B 1 22 ? 0.767 23.828 6.512 1 84.94 22 LYS B N 1
ATOM 3652 C CA . LYS B 1 22 ? 1.26 25.172 6.246 1 84.94 22 LYS B CA 1
ATOM 3653 C C . LYS B 1 22 ? 1.988 25.25 4.906 1 84.94 22 LYS B C 1
ATOM 3655 O O . LYS B 1 22 ? 2.902 26.047 4.727 1 84.94 22 LYS B O 1
ATOM 3660 N N . PHE B 1 23 ? 1.597 24.438 3.996 1 88.5 23 PHE B N 1
ATOM 3661 C CA . PHE B 1 23 ? 2.211 24.453 2.674 1 88.5 23 PHE B CA 1
ATOM 3662 C C . PHE B 1 23 ? 1.905 25.766 1.954 1 88.5 23 PHE B C 1
ATOM 3664 O O . PHE B 1 23 ? 2.725 26.25 1.175 1 88.5 23 PHE B O 1
ATOM 3671 N N . SER B 1 24 ? 0.714 26.297 2.277 1 87.06 24 SER B N 1
ATOM 3672 C CA . SER B 1 24 ? 0.308 27.547 1.65 1 87.06 24 SER B CA 1
ATOM 3673 C C . SER B 1 24 ? 1.206 28.703 2.086 1 87.06 24 SER B C 1
ATOM 3675 O O . SER B 1 24 ? 1.379 29.672 1.347 1 87.06 24 SER B O 1
ATOM 3677 N N . ASP B 1 25 ? 1.766 28.531 3.283 1 81.88 25 ASP B N 1
ATOM 3678 C CA . ASP B 1 25 ? 2.674 29.547 3.803 1 81.88 25 ASP B CA 1
ATOM 3679 C C . ASP B 1 25 ? 4.02 29.5 3.084 1 81.88 25 ASP B C 1
ATOM 3681 O O . ASP B 1 25 ? 4.746 30.5 3.049 1 81.88 25 ASP B O 1
ATOM 3685 N N . VAL B 1 26 ? 4.32 28.438 2.531 1 87.5 26 VAL B N 1
ATOM 3686 C CA . VAL B 1 26 ? 5.613 28.234 1.883 1 87.5 26 VAL B CA 1
ATOM 3687 C C . VAL B 1 26 ? 5.508 28.609 0.403 1 87.5 26 VAL B C 1
ATOM 3689 O O . VAL B 1 26 ? 6.332 29.359 -0.116 1 87.5 26 VAL B O 1
ATOM 3692 N N . LEU B 1 27 ? 4.539 28.062 -0.24 1 89.25 27 LEU B N 1
ATOM 3693 C CA . LEU B 1 27 ? 4.328 28.266 -1.669 1 89.25 27 LEU B CA 1
ATOM 3694 C C . LEU B 1 27 ? 2.854 28.141 -2.029 1 89.25 27 LEU B C 1
ATOM 3696 O O . LEU B 1 27 ? 2.15 27.281 -1.475 1 89.25 27 LEU B O 1
ATOM 3700 N N . SER B 1 28 ? 2.436 29 -3.008 1 91.25 28 SER B N 1
ATOM 3701 C CA . SER B 1 28 ? 1.056 28.859 -3.463 1 91.25 28 SER B CA 1
ATOM 3702 C C . SER B 1 28 ? 0.852 27.562 -4.23 1 91.25 28 SER B C 1
ATOM 3704 O O . SER B 1 28 ? 1.798 27.016 -4.805 1 91.25 28 SER B O 1
ATOM 3706 N N . ARG B 1 29 ? -0.363 27.062 -4.234 1 93.62 29 ARG B N 1
ATOM 3707 C CA . ARG B 1 29 ? -0.707 25.828 -4.934 1 93.62 29 ARG B CA 1
ATOM 3708 C C . ARG B 1 29 ? -0.383 25.922 -6.422 1 93.62 29 ARG B C 1
ATOM 3710 O O . ARG B 1 29 ? 0.235 25.031 -6.992 1 93.62 29 ARG B O 1
ATOM 3717 N N . HIS B 1 30 ? -0.797 27 -7.004 1 93.5 30 HIS B N 1
ATOM 3718 C CA . HIS B 1 30 ? -0.584 27.203 -8.43 1 93.5 30 HIS B CA 1
ATOM 3719 C C . HIS B 1 30 ? 0.902 27.203 -8.773 1 93.5 30 HIS B C 1
ATOM 3721 O O . HIS B 1 30 ? 1.312 26.594 -9.766 1 93.5 30 HIS B O 1
ATOM 3727 N N . ARG B 1 31 ? 1.648 27.891 -7.949 1 92.94 31 ARG B N 1
ATOM 3728 C CA . ARG B 1 31 ? 3.088 27.922 -8.18 1 92.94 31 ARG B CA 1
ATOM 3729 C C . ARG B 1 31 ? 3.691 26.516 -8.062 1 92.94 31 ARG B C 1
ATOM 3731 O O . ARG B 1 31 ? 4.527 26.125 -8.875 1 92.94 31 ARG B O 1
ATOM 3738 N N . TYR B 1 32 ? 3.314 25.828 -7.086 1 94.44 32 TYR B N 1
ATOM 3739 C CA . TYR B 1 32 ? 3.809 24.469 -6.906 1 94.44 32 TYR B CA 1
ATOM 3740 C C . TYR B 1 32 ? 3.504 23.609 -8.125 1 94.44 32 TYR B C 1
ATOM 3742 O O . TYR B 1 32 ? 4.379 22.906 -8.633 1 94.44 32 TYR B O 1
ATOM 3750 N N . GLN B 1 33 ? 2.256 23.672 -8.586 1 94.12 33 GLN B N 1
ATOM 3751 C CA . GLN B 1 33 ? 1.822 22.875 -9.727 1 94.12 33 GLN B CA 1
ATOM 3752 C C . GLN B 1 33 ? 2.588 23.266 -10.992 1 94.12 33 GLN B C 1
ATOM 3754 O O . GLN B 1 33 ? 2.924 22.406 -11.805 1 94.12 33 GLN B O 1
ATOM 3759 N N . MET B 1 34 ? 2.898 24.531 -11.109 1 94.88 34 MET B N 1
ATOM 3760 C CA . MET B 1 34 ? 3.688 25 -12.242 1 94.88 34 MET B CA 1
ATOM 3761 C C . MET B 1 34 ? 5.113 24.453 -12.18 1 94.88 34 MET B C 1
ATOM 3763 O O . MET B 1 34 ? 5.648 23.984 -13.188 1 94.88 34 MET B O 1
ATOM 3767 N N . LEU B 1 35 ? 5.695 24.531 -11.008 1 93.81 35 LEU B N 1
ATOM 3768 C CA . LEU B 1 35 ? 7.051 24.031 -10.82 1 93.81 35 LEU B CA 1
ATOM 3769 C C . LEU B 1 35 ? 7.121 22.547 -11.117 1 93.81 35 LEU B C 1
ATOM 3771 O O . LEU B 1 35 ? 8.062 22.078 -11.766 1 93.81 35 LEU B O 1
ATOM 3775 N N . GLN B 1 36 ? 6.137 21.828 -10.695 1 93.25 36 GLN B N 1
ATOM 3776 C CA . GLN B 1 36 ? 6.09 20.391 -10.93 1 93.25 36 GLN B CA 1
ATOM 3777 C C . GLN B 1 36 ? 5.93 20.078 -12.414 1 93.25 36 GLN B C 1
ATOM 3779 O O . GLN B 1 36 ? 6.586 19.188 -12.938 1 93.25 36 GLN B O 1
ATOM 3784 N N . ALA B 1 37 ? 5.117 20.828 -13.109 1 92.62 37 ALA B N 1
ATOM 3785 C CA . ALA B 1 37 ? 4.824 20.594 -14.523 1 92.62 37 ALA B CA 1
ATOM 3786 C C . ALA B 1 37 ? 6.051 20.875 -15.383 1 92.62 37 ALA B C 1
ATOM 3788 O O . ALA B 1 37 ? 6.289 20.172 -16.375 1 92.62 37 ALA B O 1
ATOM 3789 N N . PHE B 1 38 ? 6.871 21.859 -14.906 1 93 38 PHE B N 1
ATOM 3790 C CA . PHE B 1 38 ? 7.961 22.281 -15.773 1 93 38 PHE B CA 1
ATOM 3791 C C . PHE B 1 38 ? 9.305 21.828 -15.219 1 93 38 PHE B C 1
ATOM 3793 O O . PHE B 1 38 ? 10.359 22.234 -15.719 1 93 38 PHE B O 1
ATOM 3800 N N . PHE B 1 39 ? 9.203 21.016 -14.258 1 94.25 39 PHE B N 1
ATOM 3801 C CA . PHE B 1 39 ? 10.438 20.547 -13.648 1 94.25 39 PHE B CA 1
ATOM 3802 C C . PHE B 1 39 ? 11.219 19.672 -14.609 1 94.25 39 PHE B C 1
ATOM 3804 O O . PHE B 1 39 ? 10.672 18.703 -15.148 1 94.25 39 PHE B O 1
ATOM 3811 N N . HIS B 1 40 ? 12.414 20 -14.969 1 93.25 40 HIS B N 1
ATOM 3812 C CA . HIS B 1 40 ? 13.328 19.219 -15.797 1 93.25 40 HIS B CA 1
ATOM 3813 C C . HIS B 1 40 ? 14.766 19.375 -15.328 1 93.25 40 HIS B C 1
ATOM 3815 O O . HIS B 1 40 ? 15.141 20.422 -14.797 1 93.25 40 HIS B O 1
ATOM 3821 N N . VAL B 1 41 ? 15.477 18.344 -15.484 1 92.06 41 VAL B N 1
ATOM 3822 C CA . VAL B 1 41 ? 16.859 18.359 -15.016 1 92.06 41 VAL B CA 1
ATOM 3823 C C . VAL B 1 41 ? 17.812 18.422 -16.219 1 92.06 41 VAL B C 1
ATOM 3825 O O . VAL B 1 41 ? 19.016 18.625 -16.047 1 92.06 41 VAL B O 1
ATOM 3828 N N . SER B 1 42 ? 17.25 18.219 -17.375 1 91.69 42 SER B N 1
ATOM 3829 C CA . SER B 1 42 ? 18.047 18.281 -18.594 1 91.69 42 SER B CA 1
ATOM 3830 C C . SER B 1 42 ? 17.312 19.047 -19.688 1 91.69 42 SER B C 1
ATOM 3832 O O . SER B 1 42 ? 16.094 19.219 -19.625 1 91.69 42 SER B O 1
ATOM 3834 N N . ASP B 1 43 ? 18.188 19.453 -20.609 1 88.19 43 ASP B N 1
ATOM 3835 C CA . ASP B 1 43 ? 17.609 20.172 -21.75 1 88.19 43 ASP B CA 1
ATOM 3836 C C . ASP B 1 43 ? 16.969 19.203 -22.734 1 88.19 43 ASP B C 1
ATOM 3838 O O . ASP B 1 43 ? 17.672 18.406 -23.375 1 88.19 43 ASP B O 1
ATOM 3842 N N . ILE B 1 44 ? 15.727 19.281 -22.875 1 79.69 44 ILE B N 1
ATOM 3843 C CA . ILE B 1 44 ? 14.938 18.359 -23.688 1 79.69 44 ILE B CA 1
ATOM 3844 C C . ILE B 1 44 ? 15.273 18.547 -25.156 1 79.69 44 ILE B C 1
ATOM 3846 O O . ILE B 1 44 ? 15.203 17.594 -25.953 1 79.69 44 ILE B O 1
ATOM 3850 N N . GLN B 1 45 ? 15.688 19.719 -25.469 1 81.38 45 GLN B N 1
ATOM 3851 C CA . GLN B 1 45 ? 15.93 20.047 -26.875 1 81.38 45 GLN B CA 1
ATOM 3852 C C . GLN B 1 45 ? 17.141 19.281 -27.406 1 81.38 45 GLN B C 1
ATOM 3854 O O . GLN B 1 45 ? 17.25 19.047 -28.609 1 81.38 45 GLN B O 1
ATOM 3859 N N . THR B 1 46 ? 17.938 18.812 -26.562 1 82.25 46 THR B N 1
ATOM 3860 C CA . THR B 1 46 ? 19.172 18.156 -26.969 1 82.25 46 THR B CA 1
ATOM 3861 C C . THR B 1 46 ? 19 16.641 -26.984 1 82.25 46 THR B C 1
ATOM 3863 O O . THR B 1 46 ? 19.922 15.914 -27.391 1 82.25 46 THR B O 1
ATOM 3866 N N . HIS B 1 47 ? 17.797 16.188 -26.75 1 85.31 47 HIS B N 1
ATOM 3867 C CA . HIS B 1 47 ? 17.625 14.75 -26.594 1 85.31 47 HIS B CA 1
ATOM 3868 C C . HIS B 1 47 ? 17.344 14.086 -27.938 1 85.31 47 HIS B C 1
ATOM 3870 O O . HIS B 1 47 ? 16.625 14.648 -28.781 1 85.31 47 HIS B O 1
ATOM 3876 N N . ILE B 1 48 ? 17.953 12.953 -28.062 1 88.56 48 ILE B N 1
ATOM 3877 C CA . ILE B 1 48 ? 17.766 12.148 -29.266 1 88.56 48 ILE B CA 1
ATOM 3878 C C . ILE B 1 48 ? 16.562 11.234 -29.094 1 88.56 48 ILE B C 1
ATOM 3880 O O . ILE B 1 48 ? 16.469 10.516 -28.094 1 88.56 48 ILE B O 1
ATOM 3884 N N . PRO B 1 49 ? 15.656 11.312 -30.016 1 86.69 49 PRO B N 1
ATOM 3885 C CA . PRO B 1 49 ? 14.453 10.477 -29.891 1 86.69 49 PRO B CA 1
ATOM 3886 C C . PRO B 1 49 ? 14.75 8.984 -30.031 1 86.69 49 PRO B C 1
ATOM 3888 O O . PRO B 1 49 ? 15.781 8.609 -30.594 1 86.69 49 PRO B O 1
ATOM 3891 N N . ARG B 1 50 ? 13.867 8.242 -29.547 1 85.88 50 ARG B N 1
ATOM 3892 C CA . ARG B 1 50 ? 14 6.785 -29.594 1 85.88 50 ARG B CA 1
ATOM 3893 C C . ARG B 1 50 ? 14.039 6.293 -31.031 1 85.88 50 ARG B C 1
ATOM 3895 O O . ARG B 1 50 ? 13.289 6.777 -31.891 1 85.88 50 ARG B O 1
ATOM 3902 N N . GLY B 1 51 ? 14.875 5.297 -31.266 1 84.62 51 GLY B N 1
ATOM 3903 C CA . GLY B 1 51 ? 14.977 4.746 -32.625 1 84.62 51 GLY B CA 1
ATOM 3904 C C . GLY B 1 51 ? 16.141 5.305 -33.406 1 84.62 51 GLY B C 1
ATOM 3905 O O . GLY B 1 51 ? 16.531 4.746 -34.438 1 84.62 51 GLY B O 1
ATOM 3906 N N . GLN B 1 52 ? 16.594 6.41 -32.906 1 89.06 52 GLN B N 1
ATOM 3907 C CA . GLN B 1 52 ? 17.734 7.02 -33.594 1 89.06 52 GLN B CA 1
ATOM 3908 C C . GLN B 1 52 ? 19.047 6.625 -32.938 1 89.06 52 GLN B C 1
ATOM 3910 O O . GLN B 1 52 ? 19.062 6.223 -31.766 1 89.06 52 GLN B O 1
ATOM 3915 N N . ASP B 1 53 ? 20.047 6.77 -33.656 1 87.69 53 ASP B N 1
ATOM 3916 C CA . ASP B 1 53 ? 21.375 6.445 -33.156 1 87.69 53 ASP B CA 1
ATOM 3917 C C . ASP B 1 53 ? 21.797 7.41 -32.062 1 87.69 53 ASP B C 1
ATOM 3919 O O . ASP B 1 53 ? 21.625 8.625 -32.188 1 87.69 53 ASP B O 1
ATOM 3923 N N . GLY B 1 54 ? 22.172 6.812 -31 1 86.69 54 GLY B N 1
ATOM 3924 C CA . GLY B 1 54 ? 22.641 7.629 -29.891 1 86.69 54 GLY B CA 1
ATOM 3925 C C . GLY B 1 54 ? 21.594 7.84 -28.828 1 86.69 54 GLY B C 1
ATOM 3926 O O . GLY B 1 54 ? 21.797 8.594 -27.875 1 86.69 54 GLY B O 1
ATOM 3927 N N . TYR B 1 55 ? 20.578 7.254 -29.031 1 90.5 55 TYR B N 1
ATOM 3928 C CA . TYR B 1 55 ? 19.484 7.355 -28.062 1 90.5 55 TYR B CA 1
ATOM 3929 C C . TYR B 1 55 ? 19.938 6.859 -26.703 1 90.5 55 TYR B C 1
ATOM 3931 O O . TYR B 1 55 ? 20.516 5.777 -26.578 1 90.5 55 TYR B O 1
ATOM 3939 N N . LYS B 1 56 ? 19.688 7.719 -25.734 1 91.19 56 LYS B N 1
ATOM 3940 C CA . LYS B 1 56 ? 19.938 7.379 -24.328 1 91.19 56 LYS B CA 1
ATOM 3941 C C . LYS B 1 56 ? 18.656 7.441 -23.516 1 91.19 56 LYS B C 1
ATOM 3943 O O . LYS B 1 56 ? 18.125 8.523 -23.25 1 91.19 56 LYS B O 1
ATOM 3948 N N . PRO B 1 57 ? 18.203 6.301 -23.062 1 92.88 57 PRO B N 1
ATOM 3949 C CA . PRO B 1 57 ? 16.906 6.25 -22.375 1 92.88 57 PRO B CA 1
ATOM 3950 C C . PRO B 1 57 ? 16.859 7.125 -21.125 1 92.88 57 PRO B C 1
ATOM 3952 O O . PRO B 1 57 ? 15.812 7.652 -20.766 1 92.88 57 PRO B O 1
ATOM 3955 N N . LEU B 1 58 ? 18.047 7.328 -20.516 1 94.94 58 LEU B N 1
ATOM 3956 C CA . LEU B 1 58 ? 18.062 8.047 -19.25 1 94.94 58 LEU B CA 1
ATOM 3957 C C . LEU B 1 58 ? 18.531 9.484 -19.438 1 94.94 58 LEU B C 1
ATOM 3959 O O . LEU B 1 58 ? 18.922 10.148 -18.484 1 94.94 58 LEU B O 1
ATOM 3963 N N . ALA B 1 59 ? 18.453 9.984 -20.594 1 93.75 59 ALA B N 1
ATOM 3964 C CA . ALA B 1 59 ? 18.984 11.305 -20.922 1 93.75 59 ALA B CA 1
ATOM 3965 C C . ALA B 1 59 ? 18.344 12.383 -20.062 1 93.75 59 ALA B C 1
ATOM 3967 O O . ALA B 1 59 ? 19 13.328 -19.625 1 93.75 59 ALA B O 1
ATOM 3968 N N . LYS B 1 60 ? 17.062 12.242 -19.797 1 93.5 60 LYS B N 1
ATOM 3969 C CA . LYS B 1 60 ? 16.312 13.281 -19.094 1 93.5 60 LYS B CA 1
ATOM 3970 C C . LYS B 1 60 ? 16.703 13.359 -17.625 1 93.5 60 LYS B C 1
ATOM 3972 O O . LYS B 1 60 ? 16.438 14.359 -16.969 1 93.5 60 LYS B O 1
ATOM 3977 N N . ILE B 1 61 ? 17.328 12.305 -17.078 1 95.5 61 ILE B N 1
ATOM 3978 C CA . ILE B 1 61 ? 17.688 12.289 -15.656 1 95.5 61 ILE B CA 1
ATOM 3979 C C . ILE B 1 61 ? 19.188 12.125 -15.5 1 95.5 61 ILE B C 1
ATOM 3981 O O . ILE B 1 61 ? 19.703 12.164 -14.383 1 95.5 61 ILE B O 1
ATOM 3985 N N . GLN B 1 62 ? 19.938 12.07 -16.562 1 95.19 62 GLN B N 1
ATOM 3986 C CA . GLN B 1 62 ? 21.359 11.734 -16.562 1 95.19 62 GLN B CA 1
ATOM 3987 C C . GLN B 1 62 ? 22.172 12.766 -15.789 1 95.19 62 GLN B C 1
ATOM 3989 O O . GLN B 1 62 ? 23.062 12.398 -15.016 1 95.19 62 GLN B O 1
ATOM 3994 N N . PRO B 1 63 ? 21.875 14.047 -15.953 1 95.81 63 PRO B N 1
ATOM 3995 C CA . PRO B 1 63 ? 22.672 15.023 -15.195 1 95.81 63 PRO B CA 1
ATOM 3996 C C . PRO B 1 63 ? 22.578 14.805 -13.688 1 95.81 63 PRO B C 1
ATOM 3998 O O . PRO B 1 63 ? 23.562 15.008 -12.977 1 95.81 63 PRO B O 1
ATOM 4001 N N . LEU B 1 64 ? 21.438 14.445 -13.234 1 96.75 64 LEU B N 1
ATOM 4002 C CA . LEU B 1 64 ? 21.281 14.188 -11.805 1 96.75 64 LEU B CA 1
ATOM 4003 C C . LEU B 1 64 ? 22.047 12.938 -11.398 1 96.75 64 LEU B C 1
ATOM 4005 O O . LEU B 1 64 ? 22.688 12.914 -10.344 1 96.75 64 LEU B O 1
ATOM 4009 N N . LEU B 1 65 ? 22.031 11.953 -12.188 1 97.38 65 LEU B N 1
ATOM 4010 C CA . LEU B 1 65 ? 22.766 10.727 -11.93 1 97.38 65 LEU B CA 1
ATOM 4011 C C . LEU B 1 65 ? 24.266 11 -11.891 1 97.38 65 LEU B C 1
ATOM 4013 O O . LEU B 1 65 ? 24.969 10.5 -11.008 1 97.38 65 LEU B O 1
ATOM 4017 N N . ASP B 1 66 ? 24.703 11.797 -12.836 1 96.56 66 ASP B N 1
ATOM 4018 C CA . ASP B 1 66 ? 26.109 12.125 -12.938 1 96.56 66 ASP B CA 1
ATOM 4019 C C . ASP B 1 66 ? 26.594 12.906 -11.703 1 96.56 66 ASP B C 1
ATOM 4021 O O . ASP B 1 66 ? 27.75 12.805 -11.312 1 96.56 66 ASP B O 1
ATOM 4025 N N . LEU B 1 67 ? 25.703 13.586 -11.172 1 96 67 LEU B N 1
ATOM 4026 C CA . LEU B 1 67 ? 26.031 14.383 -9.992 1 96 67 LEU B CA 1
ATOM 4027 C C . LEU B 1 67 ? 26.016 13.523 -8.734 1 96 67 LEU B C 1
ATOM 4029 O O . LEU B 1 67 ? 26.906 13.633 -7.887 1 96 67 LEU B O 1
ATOM 4033 N N . LEU B 1 68 ? 25.094 12.672 -8.594 1 97.06 68 LEU B N 1
ATOM 4034 C CA . LEU B 1 68 ? 24.797 12 -7.336 1 97.06 68 LEU B CA 1
ATOM 4035 C C . LEU B 1 68 ? 25.609 10.719 -7.191 1 97.06 68 LEU B C 1
ATOM 4037 O O . LEU B 1 68 ? 26.188 10.469 -6.137 1 97.06 68 LEU B O 1
ATOM 4041 N N . VAL B 1 69 ? 25.703 9.875 -8.195 1 96.44 69 VAL B N 1
ATOM 4042 C CA . VAL B 1 69 ? 26.203 8.508 -8.102 1 96.44 69 VAL B CA 1
ATOM 4043 C C . VAL B 1 69 ? 27.672 8.523 -7.684 1 96.44 69 VAL B C 1
ATOM 4045 O O . VAL B 1 69 ? 28.078 7.812 -6.758 1 96.44 69 VAL B O 1
ATOM 4048 N N . PRO B 1 70 ? 28.484 9.422 -8.266 1 95.62 70 PRO B N 1
ATOM 4049 C CA . PRO B 1 70 ? 29.875 9.453 -7.832 1 95.62 70 PRO B CA 1
ATOM 4050 C C . PRO B 1 70 ? 30.031 9.875 -6.375 1 95.62 70 PRO B C 1
ATOM 4052 O O . PRO B 1 70 ? 30.984 9.453 -5.703 1 95.62 70 PRO B O 1
ATOM 4055 N N . GLN B 1 71 ? 29.094 10.625 -5.902 1 95.31 71 GLN B N 1
ATOM 4056 C CA . GLN B 1 71 ? 29.188 11.125 -4.535 1 95.31 71 GLN B CA 1
ATOM 4057 C C . GLN B 1 71 ? 28.859 10.023 -3.525 1 95.31 71 GLN B C 1
ATOM 4059 O O . GLN B 1 71 ? 29.328 10.07 -2.383 1 95.31 71 GLN B O 1
ATOM 4064 N N . LEU B 1 72 ? 28.125 9.078 -3.887 1 96.25 72 LEU B N 1
ATOM 4065 C CA . LEU B 1 72 ? 27.734 7.992 -2.994 1 96.25 72 LEU B CA 1
ATOM 4066 C C . LEU B 1 72 ? 28.969 7.27 -2.443 1 96.25 72 LEU B C 1
ATOM 4068 O O . LEU B 1 72 ? 29.016 6.961 -1.251 1 96.25 72 LEU B O 1
ATOM 4072 N N . SER B 1 73 ? 29.938 7.051 -3.336 1 92 73 SER B N 1
ATOM 4073 C CA . SER B 1 73 ? 31.125 6.301 -2.941 1 92 73 SER B CA 1
ATOM 4074 C C . SER B 1 73 ? 32.219 7.23 -2.424 1 92 73 SER B C 1
ATOM 4076 O O . SER B 1 73 ? 33.125 6.793 -1.705 1 92 73 SER B O 1
ATOM 4078 N N . ALA B 1 74 ? 32.094 8.461 -2.707 1 93.12 74 ALA B N 1
ATOM 4079 C CA . ALA B 1 74 ? 33.156 9.414 -2.367 1 93.12 74 ALA B CA 1
ATOM 4080 C C . ALA B 1 74 ? 33.156 9.742 -0.876 1 93.12 74 ALA B C 1
ATOM 4082 O O . ALA B 1 74 ? 34.188 9.961 -0.273 1 93.12 74 ALA B O 1
ATOM 4083 N N . VAL B 1 75 ? 32.031 9.672 -0.274 1 92.75 75 VAL B N 1
ATOM 4084 C CA . VAL B 1 75 ? 31.938 10.234 1.067 1 92.75 75 VAL B CA 1
ATOM 4085 C C . VAL B 1 75 ? 31.781 9.109 2.09 1 92.75 75 VAL B C 1
ATOM 4087 O O . VAL B 1 75 ? 31.688 9.367 3.293 1 92.75 75 VAL B O 1
ATOM 4090 N N . TYR B 1 76 ? 31.828 7.836 1.639 1 95.25 76 TYR B N 1
ATOM 4091 C CA . TYR B 1 76 ? 31.531 6.734 2.545 1 95.25 76 TYR B CA 1
ATOM 4092 C C . TYR B 1 76 ? 32.281 5.477 2.145 1 95.25 76 TYR B C 1
ATOM 4094 O O . TYR B 1 76 ? 32.344 5.125 0.963 1 95.25 76 TYR B O 1
ATOM 4102 N N . TYR B 1 77 ? 32.906 4.855 3.125 1 94.94 77 TYR B N 1
ATOM 4103 C CA . TYR B 1 77 ? 33.531 3.557 2.934 1 94.94 77 TYR B CA 1
ATOM 4104 C C . TYR B 1 77 ? 32.75 2.463 3.658 1 94.94 77 TYR B C 1
ATOM 4106 O O . TYR B 1 77 ? 32.562 2.535 4.871 1 94.94 77 TYR B O 1
ATOM 4114 N N . PRO B 1 78 ? 32.344 1.468 2.98 1 96.88 78 PRO B N 1
ATOM 4115 C CA . PRO B 1 78 ? 31.422 0.473 3.551 1 96.88 78 PRO B CA 1
ATOM 4116 C C . PRO B 1 78 ? 32.125 -0.521 4.465 1 96.88 78 PRO B C 1
ATOM 4118 O O . PRO B 1 78 ? 33.375 -0.576 4.488 1 96.88 78 PRO B O 1
ATOM 4121 N N . HIS B 1 79 ? 31.375 -1.25 5.266 1 97.56 79 HIS B N 1
ATOM 4122 C CA . HIS B 1 79 ? 31.859 -2.41 6.004 1 97.56 79 HIS B CA 1
ATOM 4123 C C . HIS B 1 79 ? 32.219 -3.553 5.062 1 97.56 79 HIS B C 1
ATOM 4125 O O . HIS B 1 79 ? 32.094 -3.42 3.844 1 97.56 79 HIS B O 1
ATOM 4131 N N . ARG B 1 80 ? 32.688 -4.598 5.629 1 98.12 80 ARG B N 1
ATOM 4132 C CA . ARG B 1 80 ? 33.156 -5.742 4.859 1 98.12 80 ARG B CA 1
ATOM 4133 C C . ARG B 1 80 ? 32.031 -6.371 4.055 1 98.12 80 ARG B C 1
ATOM 4135 O O . ARG B 1 80 ? 32.219 -6.773 2.908 1 98.12 80 ARG B O 1
ATOM 4142 N N . GLU B 1 81 ? 30.875 -6.418 4.645 1 98.69 81 GLU B N 1
ATOM 4143 C CA . GLU B 1 81 ? 29.734 -7.105 4.027 1 98.69 81 GLU B CA 1
ATOM 4144 C C . GLU B 1 81 ? 28.938 -6.152 3.146 1 98.69 81 GLU B C 1
ATOM 4146 O O . GLU B 1 81 ? 28.484 -5.102 3.607 1 98.69 81 GLU B O 1
ATOM 4151 N N . ILE B 1 82 ? 28.781 -6.484 1.948 1 98.56 82 ILE B N 1
ATOM 4152 C CA . ILE B 1 82 ? 28.031 -5.711 0.958 1 98.56 82 ILE B CA 1
ATOM 4153 C C . ILE B 1 82 ? 26.938 -6.578 0.333 1 98.56 82 ILE B C 1
ATOM 4155 O O . ILE B 1 82 ? 27.109 -7.793 0.187 1 98.56 82 ILE B O 1
ATOM 4159 N N . SER B 1 83 ? 25.828 -6.02 0.024 1 98.62 83 SER B N 1
ATOM 4160 C CA . SER B 1 83 ? 24.75 -6.766 -0.615 1 98.62 83 SER B CA 1
ATOM 4161 C C . SER B 1 83 ? 24.297 -6.094 -1.907 1 98.62 83 SER B C 1
ATOM 4163 O O . SER B 1 83 ? 24.359 -4.867 -2.027 1 98.62 83 SER B O 1
ATOM 4165 N N . ILE B 1 84 ? 23.891 -6.863 -2.879 1 98.44 84 ILE B N 1
ATOM 4166 C CA . ILE B 1 84 ? 23.375 -6.375 -4.148 1 98.44 84 ILE B CA 1
ATOM 4167 C C . ILE B 1 84 ? 21.984 -6.961 -4.398 1 98.44 84 ILE B C 1
ATOM 4169 O O . ILE B 1 84 ? 21.734 -8.125 -4.09 1 98.44 84 ILE B O 1
ATOM 4173 N N . ASP B 1 85 ? 21.062 -6.219 -4.832 1 97.69 85 ASP B N 1
ATOM 4174 C CA . ASP B 1 85 ? 19.703 -6.648 -5.156 1 97.69 85 ASP B CA 1
ATOM 4175 C C . ASP B 1 85 ? 18.969 -5.586 -5.969 1 97.69 85 ASP B C 1
ATOM 4177 O O . ASP B 1 85 ? 19.547 -4.539 -6.293 1 97.69 85 ASP B O 1
ATOM 4181 N N . GLU B 1 86 ? 17.766 -5.871 -6.344 1 96.5 86 GLU B N 1
ATOM 4182 C CA . GLU B 1 86 ? 16.953 -4.957 -7.137 1 96.5 86 GLU B CA 1
ATOM 4183 C C . GLU B 1 86 ? 16.062 -4.105 -6.242 1 96.5 86 GLU B C 1
ATOM 4185 O O . GLU B 1 86 ? 15.5 -4.605 -5.262 1 96.5 86 GLU B O 1
ATOM 4190 N N . SER B 1 87 ? 16.062 -2.867 -6.453 1 97.12 87 SER B N 1
ATOM 4191 C CA . SER B 1 87 ? 15.109 -1.919 -5.875 1 97.12 87 SER B CA 1
ATOM 4192 C C . SER B 1 87 ? 14.125 -1.413 -6.926 1 97.12 87 SER B C 1
ATOM 4194 O O . SER B 1 87 ? 14.438 -1.395 -8.117 1 97.12 87 SER B O 1
ATOM 4196 N N . MET B 1 88 ? 12.906 -1.049 -6.531 1 96.38 88 MET B N 1
ATOM 4197 C CA . MET B 1 88 ? 11.891 -0.603 -7.484 1 96.38 88 MET B CA 1
ATOM 4198 C C . MET B 1 88 ? 11.492 0.846 -7.219 1 96.38 88 MET B C 1
ATOM 4200 O O . MET B 1 88 ? 11.195 1.213 -6.082 1 96.38 88 MET B O 1
ATOM 4204 N N . ALA B 1 89 ? 11.555 1.664 -8.219 1 96.62 89 ALA B N 1
ATOM 4205 C CA . ALA B 1 89 ? 10.938 2.988 -8.195 1 96.62 89 ALA B CA 1
ATOM 4206 C C . ALA B 1 89 ? 9.539 2.953 -8.812 1 96.62 89 ALA B C 1
ATOM 4208 O O . ALA B 1 89 ? 9.391 2.715 -10.008 1 96.62 89 ALA B O 1
ATOM 4209 N N . ARG B 1 90 ? 8.602 3.244 -8.031 1 95.38 90 ARG B N 1
ATOM 4210 C CA . ARG B 1 90 ? 7.207 3.096 -8.445 1 95.38 90 ARG B CA 1
ATOM 4211 C C . ARG B 1 90 ? 6.867 4.062 -9.578 1 95.38 90 ARG B C 1
ATOM 4213 O O . ARG B 1 90 ? 7.141 5.258 -9.484 1 95.38 90 ARG B O 1
ATOM 4220 N N . PHE B 1 91 ? 6.316 3.555 -10.672 1 96.5 91 PHE B N 1
ATOM 4221 C CA . PHE B 1 91 ? 5.812 4.328 -11.805 1 96.5 91 PHE B CA 1
ATOM 4222 C C . PHE B 1 91 ? 4.805 3.516 -12.609 1 96.5 91 PHE B C 1
ATOM 4224 O O . PHE B 1 91 ? 5.094 2.389 -13.016 1 96.5 91 PHE B O 1
ATOM 4231 N N . LYS B 1 92 ? 3.604 4.082 -12.859 1 93.12 92 LYS B N 1
ATOM 4232 C CA . LYS B 1 92 ? 2.559 3.336 -13.555 1 93.12 92 LYS B CA 1
ATOM 4233 C C . LYS B 1 92 ? 2.254 3.953 -14.922 1 93.12 92 LYS B C 1
ATOM 4235 O O . LYS B 1 92 ? 1.403 3.453 -15.656 1 93.12 92 LYS B O 1
ATOM 4240 N N . GLY B 1 93 ? 2.916 4.988 -15.258 1 92.62 93 GLY B N 1
ATOM 4241 C CA . GLY B 1 93 ? 2.676 5.633 -16.547 1 92.62 93 GLY B CA 1
ATOM 4242 C C . GLY B 1 93 ? 3.311 4.898 -17.703 1 92.62 93 GLY B C 1
ATOM 4243 O O . GLY B 1 93 ? 3.797 3.775 -17.547 1 92.62 93 GLY B O 1
ATOM 4244 N N . ARG B 1 94 ? 3.205 5.43 -18.828 1 89.94 94 ARG B N 1
ATOM 4245 C CA . ARG B 1 94 ? 3.742 4.812 -20.047 1 89.94 94 ARG B CA 1
ATOM 4246 C C . ARG B 1 94 ? 5.238 5.078 -20.172 1 89.94 94 ARG B C 1
ATOM 4248 O O . ARG B 1 94 ? 5.672 6.23 -20.172 1 89.94 94 ARG B O 1
ATOM 4255 N N . CYS B 1 95 ? 5.996 4.02 -20.203 1 92.88 95 CYS B N 1
ATOM 4256 C CA . CYS B 1 95 ? 7.438 4.055 -20.422 1 92.88 95 CYS B CA 1
ATOM 4257 C C . CYS B 1 95 ? 7.949 2.697 -20.891 1 92.88 95 CYS B C 1
ATOM 4259 O O . CYS B 1 95 ? 7.57 1.66 -20.344 1 92.88 95 CYS B O 1
ATOM 4261 N N . HIS B 1 96 ? 8.75 2.748 -21.922 1 90.62 96 HIS B N 1
ATOM 4262 C CA . HIS B 1 96 ? 9.117 1.514 -22.609 1 90.62 96 HIS B CA 1
ATOM 4263 C C . HIS B 1 96 ? 10.008 0.639 -21.734 1 90.62 96 HIS B C 1
ATOM 4265 O O . HIS B 1 96 ? 10.094 -0.574 -21.938 1 90.62 96 HIS B O 1
ATOM 4271 N N . PHE B 1 97 ? 10.695 1.192 -20.781 1 94 97 PHE B N 1
ATOM 4272 C CA . PHE B 1 97 ? 11.578 0.348 -19.984 1 94 97 PHE B CA 1
ATOM 4273 C C . PHE B 1 97 ? 11 0.13 -18.594 1 94 97 PHE B C 1
ATOM 4275 O O . PHE B 1 97 ? 11.727 -0.229 -17.656 1 94 97 PHE B O 1
ATOM 4282 N N . ARG B 1 98 ? 9.766 0.429 -18.422 1 94.5 98 ARG B N 1
ATOM 4283 C CA . ARG B 1 98 ? 9.07 0.072 -17.188 1 94.5 98 ARG B CA 1
ATOM 4284 C C . ARG B 1 98 ? 9.062 -1.438 -16.969 1 94.5 98 ARG B C 1
ATOM 4286 O O . ARG B 1 98 ? 8.93 -2.203 -17.938 1 94.5 98 ARG B O 1
ATOM 4293 N N . GLN B 1 99 ? 9.242 -1.843 -15.719 1 94.94 99 GLN B N 1
ATOM 4294 C CA . GLN B 1 99 ? 9.312 -3.262 -15.383 1 94.94 99 GLN B CA 1
ATOM 4295 C C . GLN B 1 99 ? 8.117 -3.689 -14.539 1 94.94 99 GLN B C 1
ATOM 4297 O O . GLN B 1 99 ? 7.477 -2.857 -13.898 1 94.94 99 GLN B O 1
ATOM 4302 N N . PHE B 1 100 ? 7.719 -4.918 -14.703 1 91.69 100 PHE B N 1
ATOM 4303 C CA . PHE B 1 100 ? 6.711 -5.555 -13.859 1 91.69 100 PHE B CA 1
ATOM 4304 C C . PHE B 1 100 ? 7.328 -6.688 -13.047 1 91.69 100 PHE B C 1
ATOM 4306 O O . PHE B 1 100 ? 7.789 -7.684 -13.602 1 91.69 100 PHE B O 1
ATOM 4313 N N . MET B 1 101 ? 7.434 -6.508 -11.711 1 91.44 101 MET B N 1
ATOM 4314 C CA . MET B 1 101 ? 7.98 -7.48 -10.766 1 91.44 101 MET B CA 1
ATOM 4315 C C . MET B 1 101 ? 6.922 -7.922 -9.766 1 91.44 101 MET B C 1
ATOM 4317 O O . MET B 1 101 ? 6.75 -7.297 -8.711 1 91.44 101 MET B O 1
ATOM 4321 N N . PRO B 1 102 ? 6.242 -9.07 -9.945 1 85 102 PRO B N 1
ATOM 4322 C CA . PRO B 1 102 ? 5.09 -9.477 -9.133 1 85 102 PRO B CA 1
ATOM 4323 C C . PRO B 1 102 ? 5.465 -9.805 -7.695 1 85 102 PRO B C 1
ATOM 4325 O O . PRO B 1 102 ? 4.641 -9.664 -6.785 1 85 102 PRO B O 1
ATOM 4328 N N . ASP B 1 103 ? 6.695 -10.242 -7.457 1 83.44 103 ASP B N 1
ATOM 4329 C CA . ASP B 1 103 ? 7.09 -10.719 -6.137 1 83.44 103 ASP B CA 1
ATOM 4330 C C . ASP B 1 103 ? 7.551 -9.562 -5.25 1 83.44 103 ASP B C 1
ATOM 4332 O O . ASP B 1 103 ? 7.793 -9.75 -4.055 1 83.44 103 ASP B O 1
ATOM 4336 N N . LYS B 1 104 ? 7.73 -8.406 -5.879 1 86.19 104 LYS B N 1
ATOM 4337 C CA . LYS B 1 104 ? 8.141 -7.238 -5.109 1 86.19 104 LYS B CA 1
ATOM 4338 C C . LYS B 1 104 ? 6.934 -6.438 -4.633 1 86.19 104 LYS B C 1
ATOM 4340 O O . LYS B 1 104 ? 5.879 -6.457 -5.27 1 86.19 104 LYS B O 1
ATOM 4345 N N . PRO B 1 105 ? 7.082 -5.82 -3.475 1 82.75 105 PRO B N 1
ATOM 4346 C CA . PRO B 1 105 ? 5.98 -4.973 -3.012 1 82.75 105 PRO B CA 1
ATOM 4347 C C . PRO B 1 105 ? 5.562 -3.932 -4.047 1 82.75 105 PRO B C 1
ATOM 4349 O O . PRO B 1 105 ? 4.367 -3.701 -4.246 1 82.75 105 PRO B O 1
ATOM 4352 N N . THR B 1 106 ? 6.52 -3.246 -4.602 1 89.12 106 THR B N 1
ATOM 4353 C CA . THR B 1 106 ? 6.273 -2.402 -5.77 1 89.12 106 THR B CA 1
ATOM 4354 C C . THR B 1 106 ? 6.395 -3.211 -7.055 1 89.12 106 THR B C 1
ATOM 4356 O O . THR B 1 106 ? 7.5 -3.557 -7.48 1 89.12 106 THR B O 1
ATOM 4359 N N . LYS B 1 107 ? 5.254 -3.422 -7.664 1 88.75 107 LYS B N 1
ATOM 4360 C CA . LYS B 1 107 ? 5.23 -4.387 -8.758 1 88.75 107 LYS B CA 1
ATOM 4361 C C . LYS B 1 107 ? 5.59 -3.727 -10.086 1 88.75 107 LYS B C 1
ATOM 4363 O O . LYS B 1 107 ? 6.156 -4.367 -10.969 1 88.75 107 LYS B O 1
ATOM 4368 N N . ARG B 1 108 ? 5.172 -2.453 -10.188 1 93.25 108 ARG B N 1
ATOM 4369 C CA . ARG B 1 108 ? 5.375 -1.769 -11.461 1 93.25 108 ARG B CA 1
ATOM 4370 C C . ARG B 1 108 ? 6.227 -0.517 -11.281 1 93.25 108 ARG B C 1
ATOM 4372 O O . ARG B 1 108 ? 6.031 0.24 -10.328 1 93.25 108 ARG B O 1
ATOM 4379 N N . GLY B 1 109 ? 7.184 -0.356 -12.094 1 96.94 109 GLY B N 1
ATOM 4380 C CA . GLY B 1 109 ? 8.039 0.819 -12.062 1 96.94 109 GLY B CA 1
ATOM 4381 C C . GLY B 1 109 ? 9.398 0.581 -12.688 1 96.94 109 GLY B C 1
ATOM 4382 O O . GLY B 1 109 ? 9.516 -0.123 -13.695 1 96.94 109 GLY B O 1
ATOM 4383 N N . PHE B 1 110 ? 10.328 1.244 -12.195 1 97.75 110 PHE B N 1
ATOM 4384 C CA . PHE B 1 110 ? 11.68 1.137 -12.719 1 97.75 110 PHE B CA 1
ATOM 4385 C C . PHE B 1 110 ? 12.539 0.251 -11.828 1 97.75 110 PHE B C 1
ATOM 4387 O O . PHE B 1 110 ? 12.539 0.408 -10.602 1 97.75 110 PHE B O 1
ATOM 4394 N N . LYS B 1 111 ? 13.172 -0.672 -12.484 1 97.12 111 LYS B N 1
ATOM 4395 C CA . LYS B 1 111 ? 14.094 -1.56 -11.789 1 97.12 111 LYS B CA 1
ATOM 4396 C C . LYS B 1 111 ? 15.469 -0.903 -11.625 1 97.12 111 LYS B C 1
ATOM 4398 O O . LYS B 1 111 ? 16.062 -0.451 -12.602 1 97.12 111 LYS B O 1
ATOM 4403 N N . VAL B 1 112 ? 15.898 -0.817 -10.359 1 97.94 112 VAL B N 1
ATOM 4404 C CA . VAL B 1 112 ? 17.203 -0.236 -10.047 1 97.94 112 VAL B CA 1
ATOM 4405 C C . VAL B 1 112 ? 18.062 -1.27 -9.336 1 97.94 112 VAL B C 1
ATOM 4407 O O . VAL B 1 112 ? 17.688 -1.788 -8.281 1 97.94 112 VAL B O 1
ATOM 4410 N N . PHE B 1 113 ? 19.219 -1.603 -9.945 1 97.94 113 PHE B N 1
ATOM 4411 C CA . PHE B 1 113 ? 20.188 -2.43 -9.25 1 97.94 113 PHE B CA 1
ATOM 4412 C C . PHE B 1 113 ? 20.984 -1.602 -8.234 1 97.94 113 PHE B C 1
ATOM 4414 O O . PHE B 1 113 ? 21.594 -0.599 -8.594 1 97.94 113 PHE B O 1
ATOM 4421 N N . VAL B 1 114 ? 20.906 -2.029 -7.008 1 98.38 114 VAL B N 1
ATOM 4422 C CA . VAL B 1 114 ? 21.531 -1.232 -5.957 1 98.38 114 VAL B CA 1
ATOM 4423 C C . VAL B 1 114 ? 22.516 -2.098 -5.164 1 98.38 114 VAL B C 1
ATOM 4425 O O . VAL B 1 114 ? 22.25 -3.273 -4.91 1 98.38 114 VAL B O 1
ATOM 4428 N N . VAL B 1 115 ? 23.656 -1.572 -4.855 1 98.38 115 VAL B N 1
ATOM 4429 C CA . VAL B 1 115 ? 24.625 -2.141 -3.924 1 98.38 115 VAL B CA 1
ATOM 4430 C C . VAL B 1 115 ? 24.578 -1.373 -2.605 1 98.38 115 VAL B C 1
ATOM 4432 O O . VAL B 1 115 ? 24.688 -0.145 -2.592 1 98.38 115 VAL B O 1
ATOM 4435 N N . CYS B 1 116 ? 24.406 -2.09 -1.526 1 98.62 116 CYS B N 1
ATOM 4436 C CA . CYS B 1 116 ? 24.281 -1.446 -0.223 1 98.62 116 CYS B CA 1
ATOM 4437 C C . CYS B 1 116 ? 25.266 -2.047 0.779 1 98.62 116 CYS B C 1
ATOM 4439 O O . CYS B 1 116 ? 25.688 -3.193 0.624 1 98.62 116 CYS B O 1
ATOM 4441 N N . ASP B 1 117 ? 25.672 -1.233 1.691 1 98.56 117 ASP B N 1
ATOM 4442 C CA . ASP B 1 117 ? 26.297 -1.774 2.895 1 98.56 117 ASP B CA 1
ATOM 4443 C C . ASP B 1 117 ? 25.344 -2.684 3.652 1 98.56 117 ASP B C 1
ATOM 4445 O O . ASP B 1 117 ? 24.234 -2.27 3.996 1 98.56 117 ASP B O 1
ATOM 4449 N N . ALA B 1 118 ? 25.734 -3.893 3.938 1 98.25 118 ALA B N 1
ATOM 4450 C CA . ALA B 1 118 ? 24.812 -4.887 4.504 1 98.25 118 ALA B CA 1
ATOM 4451 C C . ALA B 1 118 ? 24.547 -4.602 5.98 1 98.25 118 ALA B C 1
ATOM 4453 O O . ALA B 1 118 ? 23.609 -5.16 6.562 1 98.25 118 ALA B O 1
ATOM 4454 N N . ARG B 1 119 ? 25.266 -3.758 6.586 1 96.94 119 ARG B N 1
ATOM 4455 C CA . ARG B 1 119 ? 25.156 -3.537 8.023 1 96.94 119 ARG B CA 1
ATOM 4456 C C . ARG B 1 119 ? 24.281 -2.316 8.328 1 96.94 119 ARG B C 1
ATOM 4458 O O . ARG B 1 119 ? 23.453 -2.346 9.227 1 96.94 119 ARG B O 1
ATOM 4465 N N . ASN B 1 120 ? 24.531 -1.237 7.602 1 96.75 120 ASN B N 1
ATOM 4466 C CA . ASN B 1 120 ? 23.766 -0.036 7.91 1 96.75 120 ASN B CA 1
ATOM 4467 C C . ASN B 1 120 ? 22.891 0.391 6.73 1 96.75 120 ASN B C 1
ATOM 4469 O O . ASN B 1 120 ? 22.219 1.427 6.789 1 96.75 120 ASN B O 1
ATOM 4473 N N . TYR B 1 121 ? 23 -0.298 5.57 1 97.88 121 TYR B N 1
ATOM 4474 C CA . TYR B 1 121 ? 22.062 -0.224 4.457 1 97.88 121 TYR B CA 1
ATOM 4475 C C . TYR B 1 121 ? 22.312 1.021 3.615 1 97.88 121 TYR B C 1
ATOM 4477 O O . TYR B 1 121 ? 21.422 1.463 2.873 1 97.88 121 TYR B O 1
ATOM 4485 N N . TYR B 1 122 ? 23.531 1.683 3.818 1 98.38 122 TYR B N 1
ATOM 4486 C CA . TYR B 1 122 ? 23.969 2.787 2.969 1 98.38 122 TYR B CA 1
ATOM 4487 C C . TYR B 1 122 ? 24.031 2.354 1.509 1 98.38 122 TYR B C 1
ATOM 4489 O O . TYR B 1 122 ? 24.641 1.323 1.188 1 98.38 122 TYR B O 1
ATOM 4497 N N . ALA B 1 123 ? 23.375 3.082 0.627 1 98.69 123 ALA B N 1
ATOM 4498 C CA . ALA B 1 123 ? 23.453 2.791 -0.802 1 98.69 123 ALA B CA 1
ATOM 4499 C C . ALA B 1 123 ? 24.797 3.238 -1.375 1 98.69 123 ALA B C 1
ATOM 4501 O O . ALA B 1 123 ? 25.109 4.434 -1.392 1 98.69 123 ALA B O 1
ATOM 4502 N N . LEU B 1 124 ? 25.531 2.332 -1.929 1 98.38 124 LEU B N 1
ATOM 4503 C CA . LEU B 1 124 ? 26.906 2.574 -2.377 1 98.38 124 LEU B CA 1
ATOM 4504 C C . LEU B 1 124 ? 26.938 2.943 -3.857 1 98.38 124 LEU B C 1
ATOM 4506 O O . LEU B 1 124 ? 27.766 3.742 -4.285 1 98.38 124 LEU B O 1
ATOM 4510 N N . ASN B 1 125 ? 26.125 2.324 -4.574 1 98.19 125 ASN B N 1
ATOM 4511 C CA . ASN B 1 125 ? 26.062 2.486 -6.023 1 98.19 125 ASN B CA 1
ATOM 4512 C C . ASN B 1 125 ? 24.734 1.97 -6.586 1 98.19 125 ASN B C 1
ATOM 4514 O O . ASN B 1 125 ? 24.016 1.232 -5.91 1 98.19 125 ASN B O 1
ATOM 4518 N N . LEU B 1 126 ? 24.406 2.463 -7.797 1 98.25 126 LEU B N 1
ATOM 4519 C CA . LEU B 1 126 ? 23.156 2.002 -8.406 1 98.25 126 LEU B CA 1
ATOM 4520 C C . LEU B 1 126 ? 23.234 2.082 -9.922 1 98.25 126 LEU B C 1
ATOM 4522 O O . LEU B 1 126 ? 24.094 2.785 -10.477 1 98.25 126 LEU B O 1
ATOM 4526 N N . MET B 1 127 ? 22.438 1.281 -10.57 1 96.88 127 MET B N 1
ATOM 4527 C CA . MET B 1 127 ? 22.266 1.283 -12.023 1 96.88 127 MET B CA 1
ATOM 4528 C C . MET B 1 127 ? 20.812 1.016 -12.391 1 96.88 127 MET B C 1
ATOM 4530 O O . MET B 1 127 ? 20.219 0.054 -11.914 1 96.88 127 MET B O 1
ATOM 4534 N N . ILE B 1 128 ? 20.266 1.909 -13.219 1 97.31 128 ILE B N 1
ATOM 4535 C CA . ILE B 1 128 ? 18.859 1.775 -13.625 1 97.31 128 ILE B CA 1
ATOM 4536 C C . ILE B 1 128 ? 18.766 0.862 -14.844 1 97.31 128 ILE B C 1
ATOM 4538 O O . ILE B 1 128 ? 19.5 1.026 -15.812 1 97.31 128 ILE B O 1
ATOM 4542 N N . TYR B 1 129 ? 17.891 -0.084 -14.766 1 96.75 129 TYR B N 1
ATOM 4543 C CA . TYR B 1 129 ? 17.688 -1.022 -15.867 1 96.75 129 TYR B CA 1
ATOM 4544 C C . TYR B 1 129 ? 16.812 -0.414 -16.953 1 96.75 129 TYR B C 1
ATOM 4546 O O . TYR B 1 129 ? 15.656 -0.051 -16.688 1 96.75 129 TYR B O 1
ATOM 4554 N N . THR B 1 130 ? 17.297 -0.247 -18.156 1 94.81 130 THR B N 1
ATOM 4555 C CA . THR B 1 130 ? 16.547 0.348 -19.25 1 94.81 130 THR B CA 1
ATOM 4556 C C . THR B 1 130 ? 16.391 -0.646 -20.406 1 94.81 130 THR B C 1
ATOM 4558 O O . THR B 1 130 ? 16.062 -0.259 -21.516 1 94.81 130 THR B O 1
ATOM 4561 N N . GLY B 1 131 ? 16.656 -1.883 -20.109 1 90.75 131 GLY B N 1
ATOM 4562 C CA . GLY B 1 131 ? 16.688 -2.912 -21.141 1 90.75 131 GLY B CA 1
ATOM 4563 C C . GLY B 1 131 ? 18.078 -3.428 -21.438 1 90.75 131 GLY B C 1
ATOM 4564 O O . GLY B 1 131 ? 19.047 -2.662 -21.422 1 90.75 131 GLY B O 1
ATOM 4565 N N . LYS B 1 132 ? 18.234 -4.73 -21.703 1 85.19 132 LYS B N 1
ATOM 4566 C CA . LYS B 1 132 ? 19.516 -5.375 -21.906 1 85.19 132 LYS B CA 1
ATOM 4567 C C . LYS B 1 132 ? 20.266 -4.738 -23.078 1 85.19 132 LYS B C 1
ATOM 4569 O O . LYS B 1 132 ? 21.5 -4.617 -23.047 1 85.19 132 LYS B O 1
ATOM 4574 N N . GLU B 1 133 ? 19.531 -4.195 -24 1 81.19 133 GLU B N 1
ATOM 4575 C CA . GLU B 1 133 ? 20.109 -3.668 -25.234 1 81.19 133 GLU B CA 1
ATOM 4576 C C . GLU B 1 133 ? 20.859 -2.363 -24.969 1 81.19 133 GLU B C 1
ATOM 4578 O O . GLU B 1 133 ? 21.719 -1.97 -25.766 1 81.19 133 GLU B O 1
ATOM 4583 N N . HIS B 1 134 ? 20.609 -1.827 -23.828 1 83.69 134 HIS B N 1
ATOM 4584 C CA . HIS B 1 134 ? 21.203 -0.519 -23.594 1 83.69 134 HIS B CA 1
ATOM 4585 C C . HIS B 1 134 ? 22.453 -0.636 -22.734 1 83.69 134 HIS B C 1
ATOM 4587 O O . HIS B 1 134 ? 23.109 0.37 -22.438 1 83.69 134 HIS B O 1
ATOM 4593 N N . PHE B 1 135 ? 22.719 -1.907 -22.375 1 83.38 135 PHE B N 1
ATOM 4594 C CA . PHE B 1 135 ? 23.953 -2.162 -21.641 1 83.38 135 PHE B CA 1
ATOM 4595 C C . PHE B 1 135 ? 25.047 -2.654 -22.594 1 83.38 135 PHE B C 1
ATOM 4597 O O . PHE B 1 135 ? 24.812 -3.527 -23.422 1 83.38 135 PHE B O 1
ATOM 4604 N N . VAL B 1 136 ? 26.125 -1.958 -22.562 1 82.19 136 VAL B N 1
ATOM 4605 C CA . VAL B 1 136 ? 27.266 -2.414 -23.344 1 82.19 136 VAL B CA 1
ATOM 4606 C C . VAL B 1 136 ? 28 -3.51 -22.578 1 82.19 136 VAL B C 1
ATOM 4608 O O . VAL B 1 136 ? 28.828 -3.221 -21.703 1 82.19 136 VAL B O 1
ATOM 4611 N N . VAL B 1 137 ? 27.719 -4.742 -22.938 1 85.56 137 VAL B N 1
ATOM 4612 C CA . VAL B 1 137 ? 28.312 -5.883 -22.25 1 85.56 137 VAL B CA 1
ATOM 4613 C C . VAL B 1 137 ? 29.469 -6.457 -23.078 1 85.56 137 VAL B C 1
ATOM 4615 O O . VAL B 1 137 ? 29.297 -6.734 -24.266 1 85.56 137 VAL B O 1
ATOM 4618 N N . PRO B 1 138 ? 30.547 -6.547 -22.469 1 87.19 138 PRO B N 1
ATOM 4619 C CA . PRO B 1 138 ? 31.672 -7.191 -23.156 1 87.19 138 PRO B CA 1
ATOM 4620 C C . PRO B 1 138 ? 31.344 -8.625 -23.578 1 87.19 138 PRO B C 1
ATOM 4622 O O . PRO B 1 138 ? 30.578 -9.32 -22.906 1 87.19 138 PRO B O 1
ATOM 4625 N N . GLN B 1 139 ? 31.891 -9.094 -24.656 1 84.81 139 GLN B N 1
ATOM 4626 C CA . GLN B 1 139 ? 31.594 -10.391 -25.266 1 84.81 139 GLN B CA 1
ATOM 4627 C C . GLN B 1 139 ? 31.953 -11.539 -24.328 1 84.81 139 GLN B C 1
ATOM 4629 O O . GLN B 1 139 ? 31.328 -12.602 -24.375 1 84.81 139 GLN B O 1
ATOM 4634 N N . ASP B 1 140 ? 32.875 -11.32 -23.422 1 83.56 140 ASP B N 1
ATOM 4635 C CA . ASP B 1 140 ? 33.406 -12.414 -22.609 1 83.56 140 ASP B CA 1
ATOM 4636 C C . ASP B 1 140 ? 32.625 -12.516 -21.297 1 83.56 140 ASP B C 1
ATOM 4638 O O . ASP B 1 140 ? 32.938 -13.375 -20.453 1 83.56 140 ASP B O 1
ATOM 4642 N N . LYS B 1 141 ? 31.641 -11.641 -21.172 1 86.56 141 LYS B N 1
ATOM 4643 C CA . LYS B 1 141 ? 30.953 -11.625 -19.891 1 86.56 141 LYS B CA 1
ATOM 4644 C C . LYS B 1 141 ? 29.438 -11.75 -20.078 1 86.56 141 LYS B C 1
ATOM 4646 O O . LYS B 1 141 ? 28.906 -11.336 -21.094 1 86.56 141 LYS B O 1
ATOM 4651 N N . SER B 1 142 ? 28.875 -12.391 -19.094 1 88.62 142 SER B N 1
ATOM 4652 C CA . SER B 1 142 ? 27.406 -12.375 -19.047 1 88.62 142 SER B CA 1
ATOM 4653 C C . SER B 1 142 ? 26.891 -11.031 -18.547 1 88.62 142 SER B C 1
ATOM 4655 O O . SER B 1 142 ? 27.641 -10.234 -17.984 1 88.62 142 SER B O 1
ATOM 4657 N N . PHE B 1 143 ? 25.672 -10.766 -18.797 1 90.31 143 PHE B N 1
ATOM 4658 C CA . PHE B 1 143 ? 25.031 -9.523 -18.359 1 90.31 143 PHE B CA 1
ATOM 4659 C C . PHE B 1 143 ? 25.188 -9.336 -16.844 1 90.31 143 PHE B C 1
ATOM 4661 O O . PHE B 1 143 ? 25.594 -8.258 -16.391 1 90.31 143 PHE B O 1
ATOM 4668 N N . THR B 1 144 ? 24.953 -10.375 -16.141 1 91.19 144 THR B N 1
ATOM 4669 C CA . THR B 1 144 ? 25.016 -10.289 -14.68 1 91.19 144 THR B CA 1
ATOM 4670 C C . THR B 1 144 ? 26.438 -10.047 -14.203 1 91.19 144 THR B C 1
ATOM 4672 O O . THR B 1 144 ? 26.656 -9.273 -13.273 1 91.19 144 THR B O 1
ATOM 4675 N N . GLU B 1 145 ? 27.359 -10.734 -14.789 1 93.19 145 GLU B N 1
ATOM 4676 C CA . GLU B 1 145 ? 28.75 -10.531 -14.43 1 93.19 145 GLU B CA 1
ATOM 4677 C C . GLU B 1 145 ? 29.188 -9.094 -14.688 1 93.19 145 GLU B C 1
ATOM 4679 O O . GLU B 1 145 ? 29.859 -8.477 -13.852 1 93.19 145 GLU B O 1
ATOM 4684 N N . HIS B 1 146 ? 28.781 -8.594 -15.812 1 94.06 146 HIS B N 1
ATOM 4685 C CA . HIS B 1 146 ? 29.109 -7.207 -16.141 1 94.06 146 HIS B CA 1
ATOM 4686 C C . HIS B 1 146 ? 28.469 -6.246 -15.148 1 94.06 146 HIS B C 1
ATOM 4688 O O . HIS B 1 146 ? 29.109 -5.316 -14.664 1 94.06 146 HIS B O 1
ATOM 4694 N N . LEU B 1 147 ? 27.25 -6.484 -14.891 1 95.62 147 LEU B N 1
ATOM 4695 C CA . LEU B 1 147 ? 26.484 -5.648 -13.977 1 95.62 147 LEU B CA 1
ATOM 4696 C C . LEU B 1 147 ? 27.156 -5.602 -12.602 1 95.62 147 LEU B C 1
ATOM 4698 O O . LEU B 1 147 ? 27.422 -4.52 -12.078 1 95.62 147 LEU B O 1
ATOM 4702 N N . VAL B 1 148 ? 27.469 -6.77 -12.031 1 97.56 148 VAL B N 1
ATOM 4703 C CA . VAL B 1 148 ? 28.016 -6.871 -10.688 1 97.56 148 VAL B CA 1
ATOM 4704 C C . VAL B 1 148 ? 29.406 -6.242 -10.648 1 97.56 148 VAL B C 1
ATOM 4706 O O . VAL B 1 148 ? 29.719 -5.465 -9.742 1 97.56 148 VAL B O 1
ATOM 4709 N N . THR B 1 149 ? 30.219 -6.551 -11.656 1 95.94 149 THR B N 1
ATOM 4710 C CA . THR B 1 149 ? 31.578 -6.023 -11.664 1 95.94 149 THR B CA 1
ATOM 4711 C C . THR B 1 149 ? 31.578 -4.508 -11.836 1 95.94 149 THR B C 1
ATOM 4713 O O . THR B 1 149 ? 32.406 -3.811 -11.273 1 95.94 149 THR B O 1
ATOM 4716 N N . THR B 1 150 ? 30.578 -3.986 -12.562 1 95.12 150 THR B N 1
ATOM 4717 C CA . THR B 1 150 ? 30.469 -2.545 -12.75 1 95.12 150 THR B CA 1
ATOM 4718 C C . THR B 1 150 ? 30.031 -1.863 -11.461 1 95.12 150 THR B C 1
ATOM 4720 O O . THR B 1 150 ? 30.625 -0.864 -11.047 1 95.12 150 THR B O 1
ATOM 4723 N N . LEU B 1 151 ? 29.094 -2.395 -10.836 1 96.94 151 LEU B N 1
ATOM 4724 C CA . LEU B 1 151 ? 28.547 -1.817 -9.617 1 96.94 151 LEU B CA 1
ATOM 4725 C C . LEU B 1 151 ? 29.562 -1.898 -8.477 1 96.94 151 LEU B C 1
ATOM 4727 O O . LEU B 1 151 ? 29.609 -1.021 -7.613 1 96.94 151 LEU B O 1
ATOM 4731 N N . MET B 1 152 ? 30.484 -2.926 -8.492 1 97.56 152 MET B N 1
ATOM 4732 C CA . MET B 1 152 ? 31.438 -3.178 -7.414 1 97.56 152 MET B CA 1
ATOM 4733 C C . MET B 1 152 ? 32.812 -2.607 -7.758 1 97.56 152 MET B C 1
ATOM 4735 O O . MET B 1 152 ? 33.75 -2.754 -6.984 1 97.56 152 MET B O 1
ATOM 4739 N N . ALA B 1 153 ? 32.906 -1.945 -8.867 1 95.44 153 ALA B N 1
ATOM 4740 C CA . ALA B 1 153 ? 34.188 -1.54 -9.414 1 95.44 153 ALA B CA 1
ATOM 4741 C C . ALA B 1 153 ? 35.031 -0.821 -8.367 1 95.44 153 ALA B C 1
ATOM 4743 O O . ALA B 1 153 ? 36.219 -1.092 -8.227 1 95.44 153 ALA B O 1
ATOM 4744 N N . ARG B 1 154 ? 34.469 -0.002 -7.566 1 95.19 154 ARG B N 1
ATOM 4745 C CA . ARG B 1 154 ? 35.188 0.815 -6.602 1 95.19 154 ARG B CA 1
ATOM 4746 C C . ARG B 1 154 ? 35.469 0.037 -5.32 1 95.19 154 ARG B C 1
ATOM 4748 O O . ARG B 1 154 ? 36.25 0.485 -4.469 1 95.19 154 ARG B O 1
ATOM 4755 N N . TYR B 1 155 ? 34.938 -1.146 -5.234 1 96.94 155 TYR B N 1
ATOM 4756 C CA . TYR B 1 155 ? 35 -1.865 -3.969 1 96.94 155 TYR B CA 1
ATOM 4757 C C . TYR B 1 155 ? 35.688 -3.213 -4.148 1 96.94 155 TYR B C 1
ATOM 4759 O O . TYR B 1 155 ? 35.812 -3.984 -3.193 1 96.94 155 TYR B O 1
ATOM 4767 N N . MET B 1 156 ? 36.156 -3.453 -5.348 1 96.38 156 MET B N 1
ATOM 4768 C CA . MET B 1 156 ? 36.906 -4.676 -5.633 1 96.38 156 MET B CA 1
ATOM 4769 C C . MET B 1 156 ? 38.344 -4.562 -5.133 1 96.38 156 MET B C 1
ATOM 4771 O O . MET B 1 156 ? 38.875 -3.459 -4.977 1 96.38 156 MET B O 1
ATOM 4775 N N . ASP B 1 157 ? 38.938 -5.68 -4.793 1 96.69 157 ASP B N 1
ATOM 4776 C CA . ASP B 1 157 ? 40.344 -5.785 -4.348 1 96.69 157 ASP B CA 1
ATOM 4777 C C . ASP B 1 157 ? 40.5 -5.145 -2.973 1 96.69 157 ASP B C 1
ATOM 4779 O O . ASP B 1 157 ? 41.562 -4.559 -2.691 1 96.69 157 ASP B O 1
ATOM 4783 N N . LYS B 1 158 ? 39.5 -5.188 -2.18 1 96.69 158 LYS B N 1
ATOM 4784 C CA . LYS B 1 158 ? 39.562 -4.523 -0.881 1 96.69 158 LYS B CA 1
ATOM 4785 C C . LYS B 1 158 ? 39.094 -5.453 0.237 1 96.69 158 LYS B C 1
ATOM 4787 O O . LYS B 1 158 ? 38.844 -5.008 1.354 1 96.69 158 LYS B O 1
ATOM 4792 N N . GLY B 1 159 ? 38.906 -6.676 -0.096 1 97.31 159 GLY B N 1
ATOM 4793 C CA . GLY B 1 159 ? 38.594 -7.672 0.918 1 97.31 159 GLY B CA 1
ATOM 4794 C C . GLY B 1 159 ? 37.125 -7.711 1.304 1 97.31 159 GLY B C 1
ATOM 4795 O O . GLY B 1 159 ? 36.781 -8.234 2.361 1 97.31 159 GLY B O 1
ATOM 4796 N N . HIS B 1 160 ? 36.281 -7.148 0.539 1 98.38 160 HIS B N 1
ATOM 4797 C CA . HIS B 1 160 ? 34.844 -7.152 0.816 1 98.38 160 HIS B CA 1
ATOM 4798 C C . HIS B 1 160 ? 34.219 -8.516 0.506 1 98.38 160 HIS B C 1
ATOM 4800 O O . HIS B 1 160 ? 34.844 -9.344 -0.162 1 98.38 160 HIS B O 1
ATOM 4806 N N . VAL B 1 161 ? 33.062 -8.789 1.085 1 98.69 161 VAL B N 1
ATOM 4807 C CA . VAL B 1 161 ? 32.25 -9.969 0.785 1 98.69 161 VAL B CA 1
ATOM 4808 C C . VAL B 1 161 ? 30.891 -9.547 0.229 1 98.69 161 VAL B C 1
ATOM 4810 O O . VAL B 1 161 ? 30.156 -8.797 0.878 1 98.69 161 VAL B O 1
ATOM 4813 N N . LEU B 1 162 ? 30.625 -10 -0.908 1 98.75 162 LEU B N 1
ATOM 4814 C CA . LEU B 1 162 ? 29.406 -9.609 -1.597 1 98.75 162 LEU B CA 1
ATOM 4815 C C . LEU B 1 162 ? 28.328 -10.68 -1.447 1 98.75 162 LEU B C 1
ATOM 4817 O O . LEU B 1 162 ? 28.594 -11.867 -1.688 1 98.75 162 LEU B O 1
ATOM 4821 N N . PHE B 1 163 ? 27.203 -10.273 -0.993 1 98.81 163 PHE B N 1
ATOM 4822 C CA . PHE B 1 163 ? 26.047 -11.164 -0.857 1 98.81 163 PHE B CA 1
ATOM 4823 C C . PHE B 1 163 ? 25.047 -10.922 -1.972 1 98.81 163 PHE B C 1
ATOM 4825 O O . PHE B 1 163 ? 24.688 -9.773 -2.248 1 98.81 163 PHE B O 1
ATOM 4832 N N . MET B 1 164 ? 24.578 -11.945 -2.631 1 97.5 164 MET B N 1
ATOM 4833 C CA . MET B 1 164 ? 23.672 -11.766 -3.76 1 97.5 164 MET B CA 1
ATOM 4834 C C . MET B 1 164 ? 22.703 -12.945 -3.879 1 97.5 164 MET B C 1
ATOM 4836 O O . MET B 1 164 ? 22.906 -13.984 -3.244 1 97.5 164 MET B O 1
ATOM 4840 N N . ASP B 1 165 ? 21.641 -12.828 -4.621 1 96.19 165 ASP B N 1
ATOM 4841 C CA . ASP B 1 165 ? 20.641 -13.875 -4.758 1 96.19 165 ASP B CA 1
ATOM 4842 C C . ASP B 1 165 ? 20.891 -14.711 -6.016 1 96.19 165 ASP B C 1
ATOM 4844 O O . ASP B 1 165 ? 21.922 -14.57 -6.664 1 96.19 165 ASP B O 1
ATOM 4848 N N . ASN B 1 166 ? 19.984 -15.602 -6.355 1 94.81 166 ASN B N 1
ATOM 4849 C CA . ASN B 1 166 ? 20.172 -16.594 -7.402 1 94.81 166 ASN B CA 1
ATOM 4850 C C . ASN B 1 166 ? 20.172 -15.961 -8.789 1 94.81 166 ASN B C 1
ATOM 4852 O O . ASN B 1 166 ? 20.641 -16.562 -9.758 1 94.81 166 ASN B O 1
ATOM 4856 N N . PHE B 1 167 ? 19.703 -14.734 -8.859 1 93.56 167 PHE B N 1
ATOM 4857 C CA . PHE B 1 167 ? 19.734 -14.008 -10.125 1 93.56 167 PHE B CA 1
ATOM 4858 C C . PHE B 1 167 ? 21.172 -13.688 -10.531 1 93.56 167 PHE B C 1
ATOM 4860 O O . PHE B 1 167 ? 21.516 -13.789 -11.711 1 93.56 167 PHE B O 1
ATOM 4867 N N . TYR B 1 168 ? 21.906 -13.375 -9.57 1 96.12 168 TYR B N 1
ATOM 4868 C CA . TYR B 1 168 ? 23.266 -12.891 -9.812 1 96.12 168 TYR B CA 1
ATOM 4869 C C . TYR B 1 168 ? 24.281 -14.023 -9.727 1 96.12 168 TYR B C 1
ATOM 4871 O O . TYR B 1 168 ? 25.219 -14.078 -10.516 1 96.12 168 TYR B O 1
ATOM 4879 N N . SER B 1 169 ? 24.078 -14.938 -8.867 1 96.06 169 SER B N 1
ATOM 4880 C CA . SER B 1 169 ? 25.078 -15.898 -8.43 1 96.06 169 SER B CA 1
ATOM 4881 C C . SER B 1 169 ? 25.422 -16.891 -9.539 1 96.06 169 SER B C 1
ATOM 4883 O O . SER B 1 169 ? 24.531 -17.438 -10.18 1 96.06 169 SER B O 1
ATOM 4885 N N . SER B 1 170 ? 26.656 -17.078 -9.797 1 95.12 170 SER B N 1
ATOM 4886 C CA . SER B 1 170 ? 27.219 -18.094 -10.68 1 95.12 170 SER B CA 1
ATOM 4887 C C . SER B 1 170 ? 28.641 -18.453 -10.273 1 95.12 170 SER B C 1
ATOM 4889 O O . SER B 1 170 ? 29.375 -17.609 -9.734 1 95.12 170 SER B O 1
ATOM 4891 N N . PRO B 1 171 ? 28.969 -19.719 -10.461 1 94.81 171 PRO B N 1
ATOM 4892 C CA . PRO B 1 171 ? 30.344 -20.109 -10.133 1 94.81 171 PRO B CA 1
ATOM 4893 C C . PRO B 1 171 ? 31.375 -19.25 -10.852 1 94.81 171 PRO B C 1
ATOM 4895 O O . PRO B 1 171 ? 32.375 -18.859 -10.25 1 94.81 171 PRO B O 1
ATOM 4898 N N . SER B 1 172 ? 31.109 -18.906 -12.078 1 93.88 172 SER B N 1
ATOM 4899 C CA . SER B 1 172 ? 32.031 -18.094 -12.852 1 93.88 172 SER B CA 1
ATOM 4900 C C . SER B 1 172 ? 32.219 -16.703 -12.242 1 93.88 172 SER B C 1
ATOM 4902 O O . SER B 1 172 ? 33.312 -16.219 -12.086 1 93.88 172 SER B O 1
ATOM 4904 N N . LEU B 1 173 ? 31.109 -16.094 -11.93 1 96.06 173 LEU B N 1
ATOM 4905 C CA . LEU B 1 173 ? 31.156 -14.773 -11.312 1 96.06 173 LEU B CA 1
ATOM 4906 C C . LEU B 1 173 ? 31.891 -14.828 -9.977 1 96.06 173 LEU B C 1
ATOM 4908 O O . LEU B 1 173 ? 32.688 -13.945 -9.68 1 96.06 173 LEU B O 1
ATOM 4912 N N . PHE B 1 174 ? 31.672 -15.883 -9.195 1 97.31 174 PHE B N 1
ATOM 4913 C CA . PHE B 1 174 ? 32.312 -16.016 -7.891 1 97.31 174 PHE B CA 1
ATOM 4914 C C . PHE B 1 174 ? 33.812 -16.156 -8.031 1 97.31 174 PHE B C 1
ATOM 4916 O O . PHE B 1 174 ? 34.594 -15.594 -7.246 1 97.31 174 PHE B O 1
ATOM 4923 N N . ALA B 1 175 ? 34.188 -16.922 -9.023 1 95.38 175 ALA B N 1
ATOM 4924 C CA . ALA B 1 175 ? 35.625 -17.062 -9.297 1 95.38 175 ALA B CA 1
ATOM 4925 C C . ALA B 1 175 ? 36.25 -15.727 -9.672 1 95.38 175 ALA B C 1
ATOM 4927 O O . ALA B 1 175 ? 37.344 -15.391 -9.219 1 95.38 175 ALA B O 1
ATOM 4928 N N . THR B 1 176 ? 35.5 -14.977 -10.508 1 95.06 176 THR B N 1
ATOM 4929 C CA . THR B 1 176 ? 35.969 -13.664 -10.93 1 95.06 176 THR B CA 1
ATOM 4930 C C . THR B 1 176 ? 36.156 -12.742 -9.734 1 95.06 176 THR B C 1
ATOM 4932 O O . THR B 1 176 ? 37.188 -12.062 -9.609 1 95.06 176 THR B O 1
ATOM 4935 N N . LEU B 1 177 ? 35.219 -12.711 -8.891 1 97.44 177 LEU B N 1
ATOM 4936 C CA . LEU B 1 177 ? 35.25 -11.867 -7.699 1 97.44 177 LEU B CA 1
ATOM 4937 C C . LEU B 1 177 ? 36.406 -12.297 -6.773 1 97.44 177 LEU B C 1
ATOM 4939 O O . LEU B 1 177 ? 37.125 -11.453 -6.238 1 97.44 177 LEU B O 1
ATOM 4943 N N . GLN B 1 178 ? 36.5 -13.578 -6.59 1 96.56 178 GLN B N 1
ATOM 4944 C CA . GLN B 1 178 ? 37.594 -14.109 -5.75 1 96.56 178 GLN B CA 1
ATOM 4945 C C . GLN B 1 178 ? 38.938 -13.695 -6.281 1 96.56 178 GLN B C 1
ATOM 4947 O O . GLN B 1 178 ? 39.844 -13.367 -5.504 1 96.56 178 GLN B O 1
ATOM 4952 N N . GLY B 1 179 ? 39.062 -13.773 -7.555 1 95.69 179 GLY B N 1
ATOM 4953 C CA . GLY B 1 179 ? 40.312 -13.359 -8.188 1 95.69 179 GLY B CA 1
ATOM 4954 C C . GLY B 1 179 ? 40.656 -11.898 -7.934 1 95.69 179 GLY B C 1
ATOM 4955 O O . GLY B 1 179 ? 41.812 -11.516 -7.98 1 95.69 179 GLY B O 1
ATOM 4956 N N . ALA B 1 180 ? 39.625 -11.141 -7.676 1 96.69 180 ALA B N 1
ATOM 4957 C CA . ALA B 1 180 ? 39.781 -9.727 -7.367 1 96.69 180 ALA B CA 1
ATOM 4958 C C . ALA B 1 180 ? 39.688 -9.477 -5.867 1 96.69 180 ALA B C 1
ATOM 4960 O O . ALA B 1 180 ? 39.156 -8.445 -5.43 1 96.69 180 ALA B O 1
ATOM 4961 N N . LEU B 1 181 ? 40.031 -10.445 -5.074 1 97.25 181 LEU B N 1
ATOM 4962 C CA . LEU B 1 181 ? 40.062 -10.375 -3.619 1 97.25 181 LEU B CA 1
ATOM 4963 C C . LEU B 1 181 ? 38.719 -9.945 -3.041 1 97.25 181 LEU B C 1
ATOM 4965 O O . LEU B 1 181 ? 38.688 -9.125 -2.117 1 97.25 181 LEU B O 1
ATOM 4969 N N . THR B 1 182 ? 37.719 -10.312 -3.619 1 98.06 182 THR B N 1
ATOM 4970 C CA . THR B 1 182 ? 36.375 -10.047 -3.162 1 98.06 182 THR B CA 1
ATOM 4971 C C . THR B 1 182 ? 35.594 -11.352 -2.953 1 98.06 182 THR B C 1
ATOM 4973 O O . THR B 1 182 ? 35.438 -12.148 -3.883 1 98.06 182 THR B O 1
ATOM 4976 N N . GLY B 1 183 ? 35.25 -11.586 -1.714 1 98.12 183 GLY B N 1
ATOM 4977 C CA . GLY B 1 183 ? 34.469 -12.773 -1.42 1 98.12 183 GLY B CA 1
ATOM 4978 C C . GLY B 1 183 ? 33.031 -12.672 -1.92 1 98.12 183 GLY B C 1
ATOM 4979 O O . GLY B 1 183 ? 32.531 -11.578 -2.168 1 98.12 183 GLY B O 1
ATOM 4980 N N . ALA B 1 184 ? 32.375 -13.82 -2.082 1 98.25 184 ALA B N 1
ATOM 4981 C CA . ALA B 1 184 ? 31.016 -13.836 -2.557 1 98.25 184 ALA B CA 1
ATOM 4982 C C . ALA B 1 184 ? 30.219 -14.969 -1.895 1 98.25 184 ALA B C 1
ATOM 4984 O O . ALA B 1 184 ? 30.75 -16.062 -1.674 1 98.25 184 ALA B O 1
ATOM 4985 N N . VAL B 1 185 ? 29.062 -14.648 -1.5 1 98.56 185 VAL B N 1
ATOM 4986 C CA . VAL B 1 185 ? 28.125 -15.602 -0.927 1 98.56 185 VAL B CA 1
ATOM 4987 C C . VAL B 1 185 ? 26.734 -15.406 -1.549 1 98.56 185 VAL B C 1
ATOM 4989 O O . VAL B 1 185 ? 26.266 -14.273 -1.691 1 98.56 185 VAL B O 1
ATOM 4992 N N . GLY B 1 186 ? 26.047 -16.484 -1.955 1 98 186 GLY B N 1
ATOM 4993 C CA . GLY B 1 186 ? 24.734 -16.297 -2.529 1 98 186 GLY B CA 1
ATOM 4994 C C . GLY B 1 186 ? 24 -17.609 -2.779 1 98 186 GLY B C 1
ATOM 4995 O O . GLY B 1 186 ? 24.609 -18.688 -2.674 1 98 186 GLY B O 1
ATOM 4996 N N . THR B 1 187 ? 22.781 -17.578 -2.998 1 97.38 187 THR B N 1
ATOM 4997 C CA . THR B 1 187 ? 22.016 -18.734 -3.447 1 97.38 187 THR B CA 1
ATOM 4998 C C . THR B 1 187 ? 22.203 -18.969 -4.945 1 97.38 187 THR B C 1
ATOM 5000 O O . THR B 1 187 ? 22.594 -18.047 -5.672 1 97.38 187 THR B O 1
ATOM 5003 N N . VAL B 1 188 ? 22.062 -20.156 -5.391 1 96.31 188 VAL B N 1
ATOM 5004 C CA . VAL B 1 188 ? 22.281 -20.484 -6.797 1 96.31 188 VAL B CA 1
ATOM 5005 C C . VAL B 1 188 ? 21.234 -21.469 -7.277 1 96.31 188 VAL B C 1
ATOM 5007 O O . VAL B 1 188 ? 20.844 -22.375 -6.531 1 96.31 188 VAL B O 1
ATOM 5010 N N . VAL B 1 189 ? 20.734 -21.25 -8.445 1 94.75 189 VAL B N 1
ATOM 5011 C CA . VAL B 1 189 ? 19.797 -22.188 -9.039 1 94.75 189 VAL B CA 1
ATOM 5012 C C . VAL B 1 189 ? 20.531 -23.422 -9.539 1 94.75 189 VAL B C 1
ATOM 5014 O O . VAL B 1 189 ? 21.672 -23.328 -9.984 1 94.75 189 VAL B O 1
ATOM 5017 N N . GLU B 1 190 ? 19.891 -24.516 -9.531 1 91.88 190 GLU B N 1
ATOM 5018 C CA . GLU B 1 190 ? 20.531 -25.781 -9.859 1 91.88 190 GLU B CA 1
ATOM 5019 C C . GLU B 1 190 ? 20.906 -25.844 -11.336 1 91.88 190 GLU B C 1
ATOM 5021 O O . GLU B 1 190 ? 21.828 -26.578 -11.719 1 91.88 190 GLU B O 1
ATOM 5026 N N . SER B 1 191 ? 20.219 -25.109 -12.156 1 92.25 191 SER B N 1
ATOM 5027 C CA . SER B 1 191 ? 20.438 -25.156 -13.594 1 92.25 191 SER B CA 1
ATOM 5028 C C . SER B 1 191 ? 21.609 -24.281 -14.016 1 92.25 191 SER B C 1
ATOM 5030 O O . SER B 1 191 ? 22.016 -24.281 -15.18 1 92.25 191 SER B O 1
ATOM 5032 N N . ARG B 1 192 ? 22.172 -23.516 -13.047 1 92.38 192 ARG B N 1
ATOM 5033 C CA . ARG B 1 192 ? 23.281 -22.609 -13.359 1 92.38 192 ARG B CA 1
ATOM 5034 C C . ARG B 1 192 ? 24.469 -23.391 -13.914 1 92.38 192 ARG B C 1
ATOM 5036 O O . ARG B 1 192 ? 24.812 -24.469 -13.414 1 92.38 192 ARG B O 1
ATOM 5043 N N . ARG B 1 193 ? 25.109 -22.719 -14.93 1 90.69 193 ARG B N 1
ATOM 5044 C CA . ARG B 1 193 ? 26.281 -23.344 -15.523 1 90.69 193 ARG B CA 1
ATOM 5045 C C . ARG B 1 193 ? 27.359 -23.594 -14.477 1 90.69 193 ARG B C 1
ATOM 5047 O O . ARG B 1 193 ? 27.625 -22.719 -13.641 1 90.69 193 ARG B O 1
ATOM 5054 N N . ASP B 1 194 ? 28.016 -24.797 -14.43 1 90.38 194 ASP B N 1
ATOM 5055 C CA . ASP B 1 194 ? 29.172 -25.172 -13.625 1 90.38 194 ASP B CA 1
ATOM 5056 C C . ASP B 1 194 ? 28.766 -25.453 -12.18 1 90.38 194 ASP B C 1
ATOM 5058 O O . ASP B 1 194 ? 29.625 -25.547 -11.297 1 90.38 194 ASP B O 1
ATOM 5062 N N . PHE B 1 195 ? 27.453 -25.453 -11.961 1 93.75 195 PHE B N 1
ATOM 5063 C CA . PHE B 1 195 ? 27 -25.938 -10.672 1 93.75 195 PHE B CA 1
ATOM 5064 C C . PHE B 1 195 ? 27.203 -27.453 -10.562 1 93.75 195 PHE B C 1
ATOM 5066 O O . PHE B 1 195 ? 26.969 -28.188 -11.523 1 93.75 195 PHE B O 1
ATOM 5073 N N . PRO B 1 196 ? 27.703 -27.969 -9.445 1 93.81 196 PRO B N 1
ATOM 5074 C CA . PRO B 1 196 ? 28.016 -29.391 -9.344 1 93.81 196 PRO B CA 1
ATOM 5075 C C . PRO B 1 196 ? 26.812 -30.281 -9.617 1 93.81 196 PRO B C 1
ATOM 5077 O O . PRO B 1 196 ? 25.781 -30.156 -8.961 1 93.81 196 PRO B O 1
ATOM 5080 N N . ALA B 1 197 ? 26.984 -31.188 -10.438 1 92.5 197 ALA B N 1
ATOM 5081 C CA . ALA B 1 197 ? 25.922 -32.094 -10.836 1 92.5 197 ALA B CA 1
ATOM 5082 C C . ALA B 1 197 ? 25.469 -32.969 -9.656 1 92.5 197 ALA B C 1
ATOM 5084 O O . ALA B 1 197 ? 24.297 -33.312 -9.562 1 92.5 197 ALA B O 1
ATOM 5085 N N . GLU B 1 198 ? 26.391 -33.219 -8.719 1 92.25 198 GLU B N 1
ATOM 5086 C CA . GLU B 1 198 ? 26.125 -34.062 -7.562 1 92.25 198 GLU B CA 1
ATOM 5087 C C . GLU B 1 198 ? 25.109 -33.438 -6.625 1 92.25 198 GLU B C 1
ATOM 5089 O O . GLU B 1 198 ? 24.438 -34.125 -5.859 1 92.25 198 GLU B O 1
ATOM 5094 N N . LEU B 1 199 ? 25 -32.156 -6.734 1 94.44 199 LEU B N 1
ATOM 5095 C CA . LEU B 1 199 ? 24.141 -31.438 -5.793 1 94.44 199 LEU B CA 1
ATOM 5096 C C . LEU B 1 199 ? 22.766 -31.188 -6.41 1 94.44 199 LEU B C 1
ATOM 5098 O O . LEU B 1 199 ? 21.859 -30.703 -5.73 1 94.44 199 LEU B O 1
ATOM 5102 N N . LYS B 1 200 ? 22.609 -31.469 -7.629 1 93.56 200 LYS B N 1
ATOM 5103 C CA . LYS B 1 200 ? 21.328 -31.266 -8.297 1 93.56 200 LYS B CA 1
ATOM 5104 C C . LYS B 1 200 ? 20.25 -32.188 -7.719 1 93.56 200 LYS B C 1
ATOM 5106 O O . LYS B 1 200 ? 20.547 -33.281 -7.293 1 93.56 200 LYS B O 1
ATOM 5111 N N . ARG B 1 201 ? 19.031 -31.719 -7.758 1 91.56 201 ARG B N 1
ATOM 5112 C CA . ARG B 1 201 ? 17.906 -32.438 -7.172 1 91.56 201 ARG B CA 1
ATOM 5113 C C . ARG B 1 201 ? 17.766 -33.844 -7.766 1 91.56 201 ARG B C 1
ATOM 5115 O O . ARG B 1 201 ? 17.375 -34.781 -7.07 1 91.56 201 ARG B O 1
ATOM 5122 N N . ALA B 1 202 ? 18.031 -33.938 -9.094 1 90.56 202 ALA B N 1
ATOM 5123 C CA . ALA B 1 202 ? 17.906 -35.219 -9.789 1 90.56 202 ALA B CA 1
ATOM 5124 C C . ALA B 1 202 ? 18.875 -36.25 -9.219 1 90.56 202 ALA B C 1
ATOM 5126 O O . ALA B 1 202 ? 18.578 -37.469 -9.211 1 90.56 202 ALA B O 1
ATOM 5127 N N . ASN B 1 203 ? 20 -35.781 -8.672 1 91.88 203 ASN B N 1
ATOM 5128 C CA . ASN B 1 203 ? 21.062 -36.688 -8.227 1 91.88 203 ASN B CA 1
ATOM 5129 C C . ASN B 1 203 ? 21.141 -36.75 -6.703 1 91.88 203 ASN B C 1
ATOM 5131 O O . ASN B 1 203 ? 21.75 -37.656 -6.145 1 91.88 203 ASN B O 1
ATOM 5135 N N . LEU B 1 204 ? 20.609 -35.812 -6.074 1 91.94 204 LEU B N 1
ATOM 5136 C CA . LEU B 1 204 ? 20.656 -35.719 -4.617 1 91.94 204 LEU B CA 1
ATOM 5137 C C . LEU B 1 204 ? 19.281 -35.406 -4.039 1 91.94 204 LEU B C 1
ATOM 5139 O O . LEU B 1 204 ? 18.875 -34.25 -4.023 1 91.94 204 LEU B O 1
ATOM 5143 N N . ILE B 1 205 ? 18.609 -36.438 -3.562 1 91.62 205 ILE B N 1
ATOM 5144 C CA . ILE B 1 205 ? 17.312 -36.219 -2.93 1 91.62 205 ILE B CA 1
ATOM 5145 C C . ILE B 1 205 ? 17.5 -35.906 -1.448 1 91.62 205 ILE B C 1
ATOM 5147 O O . ILE B 1 205 ? 18.141 -36.656 -0.723 1 91.62 205 ILE B O 1
ATOM 5151 N N . LEU B 1 206 ? 17.094 -34.719 -1.086 1 91.62 206 LEU B N 1
ATOM 5152 C CA . LEU B 1 206 ? 17.203 -34.281 0.302 1 91.62 206 LEU B CA 1
ATOM 5153 C C . LEU B 1 206 ? 15.812 -34.125 0.923 1 91.62 206 LEU B C 1
ATOM 5155 O O . LEU B 1 206 ? 14.883 -33.656 0.263 1 91.62 206 LEU B O 1
ATOM 5159 N N . LYS B 1 207 ? 15.625 -34.562 2.076 1 88.69 207 LYS B N 1
ATOM 5160 C CA . LYS B 1 207 ? 14.406 -34.375 2.861 1 88.69 207 LYS B CA 1
ATOM 5161 C C . LYS B 1 207 ? 14.656 -33.469 4.055 1 88.69 207 LYS B C 1
ATOM 5163 O O . LYS B 1 207 ? 15.805 -33.219 4.422 1 88.69 207 LYS B O 1
ATOM 5168 N N . LYS B 1 208 ? 13.578 -33 4.531 1 87.25 208 LYS B N 1
ATOM 5169 C CA . LYS B 1 208 ? 13.664 -32.156 5.727 1 87.25 208 LYS B CA 1
ATOM 5170 C C . LYS B 1 208 ? 14.367 -32.875 6.863 1 87.25 208 LYS B C 1
ATOM 5172 O O . LYS B 1 208 ? 14.016 -34.031 7.188 1 87.25 208 LYS B O 1
ATOM 5177 N N . GLY B 1 209 ? 15.406 -32.25 7.355 1 82.44 209 GLY B N 1
ATOM 5178 C CA . GLY B 1 209 ? 16.125 -32.875 8.469 1 82.44 209 GLY B CA 1
ATOM 5179 C C . GLY B 1 209 ? 17.422 -33.531 8.047 1 82.44 209 GLY B C 1
ATOM 5180 O O . GLY B 1 209 ? 18.266 -33.844 8.891 1 82.44 209 GLY B O 1
ATOM 5181 N N . ASP B 1 210 ? 17.641 -33.75 6.742 1 89.12 210 ASP B N 1
ATOM 5182 C CA . ASP B 1 210 ? 18.891 -34.344 6.262 1 89.12 210 ASP B CA 1
ATOM 5183 C C . ASP B 1 210 ? 20.062 -33.375 6.484 1 89.12 210 ASP B C 1
ATOM 5185 O O . ASP B 1 210 ? 19.875 -32.188 6.559 1 89.12 210 ASP B O 1
ATOM 5189 N N . ASP B 1 211 ? 21.234 -33.938 6.68 1 90.56 211 ASP B N 1
ATOM 5190 C CA . ASP B 1 211 ? 22.438 -33.125 6.801 1 90.56 211 ASP B CA 1
ATOM 5191 C C . ASP B 1 211 ? 22.75 -32.406 5.488 1 90.56 211 ASP B C 1
ATOM 5193 O O . ASP B 1 211 ? 22.516 -32.969 4.406 1 90.56 211 ASP B O 1
ATOM 5197 N N . PRO B 1 212 ? 23.219 -31.234 5.594 1 95.44 212 PRO B N 1
ATOM 5198 C CA . PRO B 1 212 ? 23.641 -30.547 4.375 1 95.44 212 PRO B CA 1
ATOM 5199 C C . PRO B 1 212 ? 24.766 -31.266 3.639 1 95.44 212 PRO B C 1
ATOM 5201 O O . PRO B 1 212 ? 25.578 -31.938 4.266 1 95.44 212 PRO B O 1
ATOM 5204 N N . VAL B 1 213 ? 24.797 -31.188 2.35 1 96.06 213 VAL B N 1
ATOM 5205 C CA . VAL B 1 213 ? 25.828 -31.812 1.531 1 96.06 213 VAL B CA 1
ATOM 5206 C C . VAL B 1 213 ? 26.688 -30.734 0.881 1 96.06 213 VAL B C 1
ATOM 5208 O O . VAL B 1 213 ? 26.172 -29.828 0.226 1 96.06 213 VAL B O 1
ATOM 5211 N N . PHE B 1 214 ? 28.016 -30.859 1.1 1 96.44 214 PHE B N 1
ATOM 5212 C CA . PHE B 1 214 ? 28.953 -29.859 0.631 1 96.44 214 PHE B CA 1
ATOM 5213 C C . PHE B 1 214 ? 29.812 -30.406 -0.507 1 96.44 214 PHE B C 1
ATOM 5215 O O . PHE B 1 214 ? 30.156 -31.594 -0.519 1 96.44 214 PHE B O 1
ATOM 5222 N N . TYR B 1 215 ? 30.047 -29.625 -1.439 1 95.88 215 TYR B N 1
ATOM 5223 C CA . TYR B 1 215 ? 31.031 -29.875 -2.49 1 95.88 215 TYR B CA 1
ATOM 5224 C C . TYR B 1 215 ? 32 -28.703 -2.6 1 95.88 215 TYR B C 1
ATOM 5226 O O . TYR B 1 215 ? 31.625 -27.547 -2.479 1 95.88 215 TYR B O 1
ATOM 5234 N N . ARG B 1 216 ? 33.25 -29.016 -2.768 1 93.94 216 ARG B N 1
ATOM 5235 C CA . ARG B 1 216 ? 34.281 -27.969 -2.844 1 93.94 216 ARG B CA 1
ATOM 5236 C C . ARG B 1 216 ? 35.062 -28.062 -4.148 1 93.94 216 ARG B C 1
ATOM 5238 O O . ARG B 1 216 ? 35.375 -29.156 -4.613 1 93.94 216 ARG B O 1
ATOM 5245 N N . SER B 1 217 ? 35.188 -27.016 -4.758 1 91.25 217 SER B N 1
ATOM 5246 C CA . SER B 1 217 ? 36.094 -26.828 -5.879 1 91.25 217 SER B CA 1
ATOM 5247 C C . SER B 1 217 ? 37.062 -25.672 -5.629 1 91.25 217 SER B C 1
ATOM 5249 O O . SER B 1 217 ? 36.656 -24.5 -5.707 1 91.25 217 SER B O 1
ATOM 5251 N N . ASN B 1 218 ? 38.281 -25.938 -5.312 1 88.44 218 ASN B N 1
ATOM 5252 C CA . ASN B 1 218 ? 39.281 -24.922 -4.914 1 88.44 218 ASN B CA 1
ATOM 5253 C C . ASN B 1 218 ? 38.781 -24.141 -3.697 1 88.44 218 ASN B C 1
ATOM 5255 O O . ASN B 1 218 ? 38.469 -24.719 -2.66 1 88.44 218 ASN B O 1
ATOM 5259 N N . ASP B 1 219 ? 38.594 -22.906 -3.914 1 88.75 219 ASP B N 1
ATOM 5260 C CA . ASP B 1 219 ? 38.219 -22.078 -2.768 1 88.75 219 ASP B CA 1
ATOM 5261 C C . ASP B 1 219 ? 36.719 -21.797 -2.75 1 88.75 219 ASP B C 1
ATOM 5263 O O . ASP B 1 219 ? 36.25 -21 -1.943 1 88.75 219 ASP B O 1
ATOM 5267 N N . MET B 1 220 ? 36.031 -22.5 -3.549 1 95.31 220 MET B N 1
ATOM 5268 C CA . MET B 1 220 ? 34.594 -22.297 -3.631 1 95.31 220 MET B CA 1
ATOM 5269 C C . MET B 1 220 ? 33.844 -23.5 -3.055 1 95.31 220 MET B C 1
ATOM 5271 O O . MET B 1 220 ? 34.219 -24.641 -3.293 1 95.31 220 MET B O 1
ATOM 5275 N N . VAL B 1 221 ? 32.938 -23.219 -2.219 1 96.94 221 VAL B N 1
ATOM 5276 C CA . VAL B 1 221 ? 32.156 -24.266 -1.581 1 96.94 221 VAL B CA 1
ATOM 5277 C C . VAL B 1 221 ? 30.688 -24.141 -2.02 1 96.94 221 VAL B C 1
ATOM 5279 O O . VAL B 1 221 ? 30.156 -23.031 -2.104 1 96.94 221 VAL B O 1
ATOM 5282 N N . ALA B 1 222 ? 30.094 -25.219 -2.426 1 97.25 222 ALA B N 1
ATOM 5283 C CA . ALA B 1 222 ? 28.672 -25.328 -2.719 1 97.25 222 ALA B CA 1
ATOM 5284 C C . ALA B 1 222 ? 27.969 -26.203 -1.699 1 97.25 222 ALA B C 1
ATOM 5286 O O . ALA B 1 222 ? 28.516 -27.219 -1.26 1 97.25 222 ALA B O 1
ATOM 5287 N N . VAL B 1 223 ? 26.828 -25.828 -1.286 1 96.75 223 VAL B N 1
ATOM 5288 C CA . VAL B 1 223 ? 26.094 -26.625 -0.303 1 96.75 223 VAL B CA 1
ATOM 5289 C C . VAL B 1 223 ? 24.625 -26.719 -0.695 1 96.75 223 VAL B C 1
ATOM 5291 O O . VAL B 1 223 ? 24.047 -25.734 -1.188 1 96.75 223 VAL B O 1
ATOM 5294 N N . SER B 1 224 ? 24.016 -27.828 -0.643 1 96.75 224 SER B N 1
ATOM 5295 C CA . SER B 1 224 ? 22.578 -28.062 -0.749 1 96.75 224 SER B CA 1
ATOM 5296 C C . SER B 1 224 ? 21.984 -28.484 0.59 1 96.75 224 SER B C 1
ATOM 5298 O O . SER B 1 224 ? 22.516 -29.359 1.26 1 96.75 224 SER B O 1
ATOM 5300 N N . TRP B 1 225 ? 20.953 -27.781 0.993 1 94.62 225 TRP B N 1
ATOM 5301 C CA . TRP B 1 225 ? 20.328 -27.969 2.305 1 94.62 225 TRP B CA 1
ATOM 5302 C C . TRP B 1 225 ? 18.812 -27.891 2.215 1 94.62 225 TRP B C 1
ATOM 5304 O O . TRP B 1 225 ? 18.281 -27.031 1.501 1 94.62 225 TRP B O 1
ATOM 5314 N N . HIS B 1 226 ? 18.141 -28.875 2.836 1 92.75 226 HIS B N 1
ATOM 5315 C CA . HIS B 1 226 ? 16.672 -28.891 2.807 1 92.75 226 HIS B CA 1
ATOM 5316 C C . HIS B 1 226 ? 16.094 -28.75 4.211 1 92.75 226 HIS B C 1
ATOM 5318 O O . HIS B 1 226 ? 16.219 -29.672 5.027 1 92.75 226 HIS B O 1
ATOM 5324 N N . ASP B 1 227 ? 15.492 -27.609 4.5 1 87.38 227 ASP B N 1
ATOM 5325 C CA . ASP B 1 227 ? 14.703 -27.438 5.715 1 87.38 227 ASP B CA 1
ATOM 5326 C C . ASP B 1 227 ? 13.219 -27.297 5.395 1 87.38 227 ASP B C 1
ATOM 5328 O O . ASP B 1 227 ? 12.555 -28.281 5.051 1 87.38 227 ASP B O 1
ATOM 5332 N N . THR B 1 228 ? 12.773 -26.016 5.293 1 81.06 228 THR B N 1
ATOM 5333 C CA . THR B 1 228 ? 11.414 -25.828 4.801 1 81.06 228 THR B CA 1
ATOM 5334 C C . THR B 1 228 ? 11.359 -26 3.285 1 81.06 228 THR B C 1
ATOM 5336 O O . THR B 1 228 ? 10.422 -26.578 2.754 1 81.06 228 THR B O 1
ATOM 5339 N N . LYS B 1 229 ? 12.406 -25.531 2.693 1 89.06 229 LYS B N 1
ATOM 5340 C CA . LYS B 1 229 ? 12.625 -25.703 1.259 1 89.06 229 LYS B CA 1
ATOM 5341 C C . LYS B 1 229 ? 14.086 -26 0.954 1 89.06 229 LYS B C 1
ATOM 5343 O O . LYS B 1 229 ? 14.961 -25.766 1.783 1 89.06 229 LYS B O 1
ATOM 5348 N N . ARG B 1 230 ? 14.266 -26.625 -0.127 1 93.88 230 ARG B N 1
ATOM 5349 C CA . ARG B 1 230 ? 15.625 -26.891 -0.568 1 93.88 230 ARG B CA 1
ATOM 5350 C C . ARG B 1 230 ? 16.312 -25.609 -1.019 1 93.88 230 ARG B C 1
ATOM 5352 O O . ARG B 1 230 ? 15.727 -24.797 -1.73 1 93.88 230 ARG B O 1
ATOM 5359 N N . VAL B 1 231 ? 17.5 -25.422 -0.552 1 95.19 231 VAL B N 1
ATOM 5360 C CA . VAL B 1 231 ? 18.266 -24.234 -0.94 1 95.19 231 VAL B CA 1
ATOM 5361 C C . VAL B 1 231 ? 19.688 -24.641 -1.326 1 95.19 231 VAL B C 1
ATOM 5363 O O . VAL B 1 231 ? 20.281 -25.516 -0.682 1 95.19 231 VAL B O 1
ATOM 5366 N N . ASN B 1 232 ? 20.203 -24.156 -2.428 1 97.12 232 ASN B N 1
ATOM 5367 C CA . ASN B 1 232 ? 21.594 -24.281 -2.844 1 97.12 232 ASN B CA 1
ATOM 5368 C C . ASN B 1 232 ? 22.359 -22.969 -2.645 1 97.12 232 ASN B C 1
ATOM 5370 O O . ASN B 1 232 ? 21.875 -21.906 -3.023 1 97.12 232 ASN B O 1
ATOM 5374 N N . LEU B 1 233 ? 23.516 -23.078 -2.01 1 97.75 233 LEU B N 1
ATOM 5375 C CA . LEU B 1 233 ? 24.312 -21.891 -1.751 1 97.75 233 LEU B CA 1
ATOM 5376 C C . LEU B 1 233 ? 25.734 -22.062 -2.273 1 97.75 233 LEU B C 1
ATOM 5378 O O . LEU B 1 233 ? 26.219 -23.188 -2.391 1 97.75 233 LEU B O 1
ATOM 5382 N N . LEU B 1 234 ? 26.328 -21.016 -2.662 1 97.31 234 LEU B N 1
ATOM 5383 C CA . LEU B 1 234 ? 27.719 -20.922 -3.076 1 97.31 234 LEU B CA 1
ATOM 5384 C C . LEU B 1 234 ? 28.484 -19.922 -2.209 1 97.31 234 LEU B C 1
ATOM 5386 O O . LEU B 1 234 ? 27.938 -18.859 -1.853 1 97.31 234 LEU B O 1
ATOM 5390 N N . SER B 1 235 ? 29.688 -20.203 -1.812 1 98.12 235 SER B N 1
ATOM 5391 C CA . SER B 1 235 ? 30.5 -19.281 -1.037 1 98.12 235 SER B CA 1
ATOM 5392 C C . SER B 1 235 ? 31.984 -19.438 -1.361 1 98.12 235 SER B C 1
ATOM 5394 O O . SER B 1 235 ? 32.469 -20.562 -1.599 1 98.12 235 SER B O 1
ATOM 5396 N N . THR B 1 236 ? 32.656 -18.344 -1.386 1 97.94 236 THR B N 1
ATOM 5397 C CA . THR B 1 236 ? 34.125 -18.375 -1.544 1 97.94 236 THR B CA 1
ATOM 5398 C C . THR B 1 236 ? 34.812 -18.047 -0.226 1 97.94 236 THR B C 1
ATOM 5400 O O . THR B 1 236 ? 36.031 -18 -0.165 1 97.94 236 THR B O 1
ATOM 5403 N N . VAL B 1 237 ? 34.031 -17.828 0.832 1 97 237 VAL B N 1
ATOM 5404 C CA . VAL B 1 237 ? 34.656 -17.375 2.072 1 97 237 VAL B CA 1
ATOM 5405 C C . VAL B 1 237 ? 34.375 -18.359 3.193 1 97 237 VAL B C 1
ATOM 5407 O O . VAL B 1 237 ? 34.844 -18.203 4.316 1 97 237 VAL B O 1
ATOM 5410 N N . HIS B 1 238 ? 33.594 -19.344 2.906 1 96.31 238 HIS B N 1
ATOM 5411 C CA . HIS B 1 238 ? 33.188 -20.281 3.949 1 96.31 238 HIS B CA 1
ATOM 5412 C C . HIS B 1 238 ? 33.75 -21.672 3.691 1 96.31 238 HIS B C 1
ATOM 5414 O O . HIS B 1 238 ? 34.281 -21.953 2.607 1 96.31 238 HIS B O 1
ATOM 5420 N N . THR B 1 239 ? 33.625 -22.484 4.758 1 93.94 239 THR B N 1
ATOM 5421 C CA . THR B 1 239 ? 33.969 -23.906 4.691 1 93.94 239 THR B CA 1
ATOM 5422 C C . THR B 1 239 ? 32.719 -24.766 4.918 1 93.94 239 THR B C 1
ATOM 5424 O O . THR B 1 239 ? 31.594 -24.281 4.793 1 93.94 239 THR B O 1
ATOM 5427 N N . ASN B 1 240 ? 32.875 -26.062 5.098 1 91.62 240 ASN B N 1
ATOM 5428 C CA . ASN B 1 240 ? 31.734 -26.984 5.25 1 91.62 240 ASN B CA 1
ATOM 5429 C C . ASN B 1 240 ? 31.25 -27.031 6.691 1 91.62 240 ASN B C 1
ATOM 5431 O O . ASN B 1 240 ? 30.781 -28.078 7.156 1 91.62 240 ASN B O 1
ATOM 5435 N N . ASN B 1 241 ? 31.266 -25.891 7.359 1 92.38 241 ASN B N 1
ATOM 5436 C CA . ASN B 1 241 ? 30.844 -25.828 8.758 1 92.38 241 ASN B CA 1
ATOM 5437 C C . ASN B 1 241 ? 29.328 -25.688 8.891 1 92.38 241 ASN B C 1
ATOM 5439 O O . ASN B 1 241 ? 28.688 -25.094 8.023 1 92.38 241 ASN B O 1
ATOM 5443 N N . THR B 1 242 ? 28.828 -26.312 9.906 1 93 242 THR B N 1
ATOM 5444 C CA . THR B 1 242 ? 27.406 -26.203 10.242 1 93 242 THR B CA 1
ATOM 5445 C C . THR B 1 242 ? 27.234 -25.672 11.664 1 93 242 THR B C 1
ATOM 5447 O O . THR B 1 242 ? 28.188 -25.688 12.461 1 93 242 THR B O 1
ATOM 5450 N N . VAL B 1 243 ? 26.156 -25.047 11.953 1 90.44 243 VAL B N 1
ATOM 5451 C CA . VAL B 1 243 ? 25.812 -24.578 13.289 1 90.44 243 VAL B CA 1
ATOM 5452 C C . VAL B 1 243 ? 24.531 -25.281 13.766 1 90.44 243 VAL B C 1
ATOM 5454 O O . VAL B 1 243 ? 23.578 -25.438 13.008 1 90.44 243 VAL B O 1
ATOM 5457 N N . HIS B 1 244 ? 24.609 -25.766 15.023 1 88.94 244 HIS B N 1
ATOM 5458 C CA . HIS B 1 244 ? 23.453 -26.422 15.625 1 88.94 244 HIS B CA 1
ATOM 5459 C C 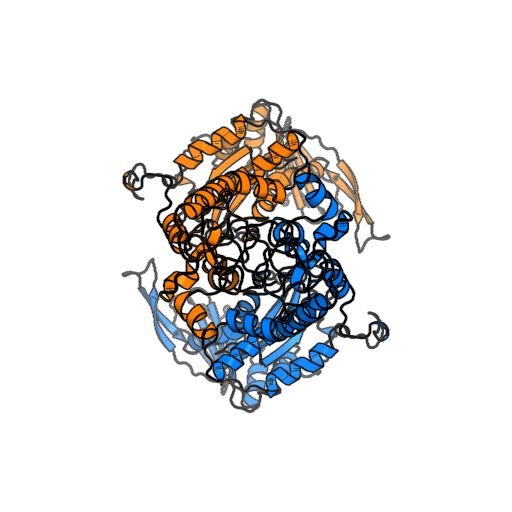. HIS B 1 244 ? 22.453 -25.391 16.141 1 88.94 244 HIS B C 1
ATOM 5461 O O . HIS B 1 244 ? 22.828 -24.5 16.906 1 88.94 244 HIS B O 1
ATOM 5467 N N . LYS B 1 245 ? 21.281 -25.375 15.578 1 86.69 245 LYS B N 1
ATOM 5468 C CA . LYS B 1 245 ? 20.25 -24.438 16.016 1 86.69 245 LYS B CA 1
ATOM 5469 C C . LYS B 1 245 ? 18.984 -25.172 16.438 1 86.69 245 LYS B C 1
ATOM 5471 O O . LYS B 1 245 ? 18.641 -26.219 15.891 1 86.69 245 LYS B O 1
ATOM 5476 N N . ARG B 1 246 ? 18.281 -24.625 17.562 1 83.12 246 ARG B N 1
ATOM 5477 C CA . ARG B 1 246 ? 16.984 -25.109 18 1 83.12 246 ARG B CA 1
ATOM 5478 C C . ARG B 1 246 ? 15.867 -24.203 17.469 1 83.12 246 ARG B C 1
ATOM 5480 O O . ARG B 1 246 ? 15.828 -23.016 17.766 1 83.12 246 ARG B O 1
ATOM 5487 N N . ILE B 1 247 ? 15.102 -24.766 16.531 1 80.81 247 ILE B N 1
ATOM 5488 C CA . ILE B 1 247 ? 14.031 -23.969 15.93 1 80.81 247 ILE B CA 1
ATOM 5489 C C . ILE B 1 247 ? 12.68 -24.484 16.406 1 80.81 247 ILE B C 1
ATOM 5491 O O . ILE B 1 247 ? 12.516 -25.688 16.641 1 80.81 247 ILE B O 1
ATOM 5495 N N . ARG B 1 248 ? 11.766 -23.531 16.625 1 79.06 248 ARG B N 1
ATOM 5496 C CA . ARG B 1 248 ? 10.414 -23.859 17.062 1 79.06 248 ARG B CA 1
ATOM 5497 C C . ARG B 1 248 ? 9.695 -24.719 16 1 79.06 248 ARG B C 1
ATOM 5499 O O . ARG B 1 248 ? 9.789 -24.438 14.812 1 79.06 248 ARG B O 1
ATOM 5506 N N . ALA B 1 249 ? 9.188 -25.828 16.344 1 75.38 249 ALA B N 1
ATOM 5507 C CA . ALA B 1 249 ? 8.43 -26.75 15.484 1 75.38 249 ALA B CA 1
ATOM 5508 C C . ALA B 1 249 ? 7.152 -27.219 16.188 1 75.38 249 ALA B C 1
ATOM 5510 O O . ALA B 1 249 ? 7.215 -27.891 17.203 1 75.38 249 ALA B O 1
ATOM 5511 N N . LYS B 1 250 ? 6.02 -26.703 15.703 1 75.12 250 LYS B N 1
ATOM 5512 C CA . LYS B 1 250 ? 4.727 -26.969 16.328 1 75.12 250 LYS B CA 1
ATOM 5513 C C . LYS B 1 250 ? 4.508 -28.469 16.516 1 75.12 250 LYS B C 1
ATOM 5515 O O . LYS B 1 250 ? 3.99 -28.906 17.547 1 75.12 250 LYS B O 1
ATOM 5520 N N . ASP B 1 251 ? 4.922 -29.359 15.484 1 71.38 251 ASP B N 1
ATOM 5521 C CA . ASP B 1 251 ? 4.613 -30.781 15.492 1 71.38 251 ASP B CA 1
ATOM 5522 C C . ASP B 1 251 ? 5.711 -31.578 16.203 1 71.38 251 ASP B C 1
ATOM 5524 O O . ASP B 1 251 ? 5.602 -32.812 16.359 1 71.38 251 ASP B O 1
ATOM 5528 N N . ALA B 1 252 ? 6.742 -30.812 16.625 1 75.62 252 ALA B N 1
ATOM 5529 C CA . ALA B 1 252 ? 7.828 -31.531 17.297 1 75.62 252 ALA B CA 1
ATOM 5530 C C . ALA B 1 252 ? 7.555 -31.688 18.781 1 75.62 252 ALA B C 1
ATOM 5532 O O . ALA B 1 252 ? 6.883 -30.844 19.391 1 75.62 252 ALA B O 1
ATOM 5533 N N . PRO B 1 253 ? 7.996 -32.844 19.266 1 76.75 253 PRO B N 1
ATOM 5534 C CA . PRO B 1 253 ? 7.883 -33 20.719 1 76.75 253 PRO B CA 1
ATOM 5535 C C . PRO B 1 253 ? 8.57 -31.875 21.5 1 76.75 253 PRO B C 1
ATOM 5537 O O . PRO B 1 253 ? 9.742 -31.578 21.25 1 76.75 253 PRO B O 1
ATOM 5540 N N . GLY B 1 254 ? 7.934 -31.125 22.375 1 80.19 254 GLY B N 1
ATOM 5541 C CA . GLY B 1 254 ? 8.445 -30.016 23.172 1 80.19 254 GLY B CA 1
ATOM 5542 C C . GLY B 1 254 ? 8.359 -28.672 22.469 1 80.19 254 GLY B C 1
ATOM 5543 O O . GLY B 1 254 ? 8.773 -27.656 23 1 80.19 254 GLY B O 1
ATOM 5544 N N . GLY B 1 255 ? 7.957 -28.797 21.156 1 81.62 255 GLY B N 1
ATOM 5545 C CA . GLY B 1 255 ? 7.727 -27.562 20.422 1 81.62 255 GLY B CA 1
ATOM 5546 C C . GLY B 1 255 ? 8.961 -27.047 19.703 1 81.62 255 GLY B C 1
ATOM 5547 O O . GLY B 1 255 ? 8.945 -25.969 19.125 1 81.62 255 GLY B O 1
ATOM 5548 N N . TYR B 1 256 ? 10.18 -27.828 19.875 1 84.44 256 TYR B N 1
ATOM 5549 C CA . TYR B 1 256 ? 11.422 -27.391 19.234 1 84.44 256 TYR B CA 1
ATOM 5550 C C . TYR B 1 256 ? 12.062 -28.547 18.469 1 84.44 256 TYR B C 1
ATOM 5552 O O . TYR B 1 256 ? 11.898 -29.719 18.844 1 84.44 256 TYR B O 1
ATOM 5560 N N . ARG B 1 257 ? 12.594 -28.297 17.391 1 82.31 257 ARG B N 1
ATOM 5561 C CA . ARG B 1 257 ? 13.406 -29.266 16.656 1 82.31 257 ARG B CA 1
ATOM 5562 C C . ARG B 1 257 ? 14.828 -28.75 16.453 1 82.31 257 ARG B C 1
ATOM 5564 O O . ARG B 1 257 ? 15.047 -27.547 16.328 1 82.31 257 ARG B O 1
ATOM 5571 N N . SER B 1 258 ? 15.789 -29.719 16.531 1 83.44 258 SER B N 1
ATOM 5572 C CA . SER B 1 258 ? 17.188 -29.375 16.312 1 83.44 258 SER B CA 1
ATOM 5573 C C . SER B 1 258 ? 17.578 -29.531 14.844 1 83.44 258 SER B C 1
ATOM 5575 O O . SER B 1 258 ? 17.188 -30.516 14.195 1 83.44 258 SER B O 1
ATOM 5577 N N . VAL B 1 259 ? 18.156 -28.438 14.305 1 86.44 259 VAL B N 1
ATOM 5578 C CA . VAL B 1 259 ? 18.594 -28.516 12.906 1 86.44 259 VAL B CA 1
ATOM 5579 C C . VAL B 1 259 ? 20.062 -28.125 12.805 1 86.44 259 VAL B C 1
ATOM 5581 O O . VAL B 1 259 ? 20.547 -27.266 13.547 1 86.44 259 VAL B O 1
ATOM 5584 N N . ASP B 1 260 ? 20.875 -28.875 11.961 1 88.25 260 ASP B N 1
ATOM 5585 C CA . ASP B 1 260 ? 22.234 -28.484 11.609 1 88.25 260 ASP B CA 1
ATOM 5586 C C . ASP B 1 260 ? 22.234 -27.562 10.391 1 88.25 260 ASP B C 1
ATOM 5588 O O . ASP B 1 260 ? 22.281 -28.031 9.25 1 88.25 260 ASP B O 1
ATOM 5592 N N . LYS B 1 261 ? 22.266 -26.25 10.594 1 91.88 261 LYS B N 1
ATOM 5593 C CA . LYS B 1 261 ? 22.203 -25.234 9.539 1 91.88 261 LYS B CA 1
ATOM 5594 C C . LYS B 1 261 ? 23.609 -24.891 9.031 1 91.88 261 LYS B C 1
ATOM 5596 O O . LYS B 1 261 ? 24.5 -24.609 9.828 1 91.88 261 LYS B O 1
ATOM 5601 N N . PRO B 1 262 ? 23.812 -25.047 7.754 1 95.06 262 PRO B N 1
ATOM 5602 C CA . PRO B 1 262 ? 25.109 -24.594 7.246 1 95.06 262 PRO B CA 1
ATOM 5603 C C . PRO B 1 262 ? 25.422 -23.156 7.645 1 95.06 262 PRO B C 1
ATOM 5605 O O . PRO B 1 262 ? 24.562 -22.266 7.551 1 95.06 262 PRO B O 1
ATOM 5608 N N . VAL B 1 263 ? 26.672 -22.875 8.078 1 96.25 263 VAL B N 1
ATOM 5609 C CA . VAL B 1 263 ? 27.094 -21.531 8.461 1 96.25 263 VAL B CA 1
ATOM 5610 C C . VAL B 1 263 ? 26.891 -20.578 7.289 1 96.25 263 VAL B C 1
ATOM 5612 O O . VAL B 1 263 ? 26.531 -19.406 7.488 1 96.25 263 VAL B O 1
ATOM 5615 N N . ILE B 1 264 ? 27.094 -21.109 6.059 1 96.75 264 ILE B N 1
ATOM 5616 C CA . ILE B 1 264 ? 26.891 -20.328 4.848 1 96.75 264 ILE B CA 1
ATOM 5617 C C . ILE B 1 264 ? 25.469 -19.766 4.812 1 96.75 264 ILE B C 1
ATOM 5619 O O . ILE B 1 264 ? 25.266 -18.594 4.508 1 96.75 264 ILE B O 1
ATOM 5623 N N . ALA B 1 265 ? 24.516 -20.594 5.113 1 95.56 265 ALA B N 1
ATOM 5624 C CA . ALA B 1 265 ? 23.125 -20.172 5.09 1 95.56 265 ALA B CA 1
ATOM 5625 C C . ALA B 1 265 ? 22.844 -19.141 6.168 1 95.56 265 ALA B C 1
ATOM 5627 O O . ALA B 1 265 ? 22.109 -18.172 5.926 1 95.56 265 ALA B O 1
ATOM 5628 N N . ASP B 1 266 ? 23.391 -19.312 7.305 1 94.19 266 ASP B N 1
ATOM 5629 C CA . ASP B 1 266 ? 23.203 -18.391 8.414 1 94.19 266 ASP B CA 1
ATOM 5630 C C . ASP B 1 266 ? 23.781 -17.016 8.07 1 94.19 266 ASP B C 1
ATOM 5632 O O . ASP B 1 266 ? 23.125 -15.992 8.281 1 94.19 266 ASP B O 1
ATOM 5636 N N . THR B 1 267 ? 24.984 -17.016 7.559 1 95.94 267 THR B N 1
ATOM 5637 C CA . THR B 1 267 ? 25.656 -15.781 7.172 1 95.94 267 THR B CA 1
ATOM 5638 C C . THR B 1 267 ? 24.891 -15.086 6.051 1 95.94 267 THR B C 1
ATOM 5640 O O . THR B 1 267 ? 24.688 -13.867 6.09 1 95.94 267 THR B O 1
ATOM 5643 N N . TYR B 1 268 ? 24.484 -15.875 5.117 1 97.19 268 TYR B N 1
ATOM 5644 C CA . TYR B 1 268 ? 23.719 -15.336 4 1 97.19 268 TYR B CA 1
ATOM 5645 C C . TYR B 1 268 ? 22.469 -14.617 4.496 1 97.19 268 TYR B C 1
ATOM 5647 O O . TYR B 1 268 ? 22.203 -13.484 4.098 1 97.19 268 TYR B O 1
ATOM 5655 N N . ASN B 1 269 ? 21.703 -15.227 5.383 1 94 269 ASN B N 1
ATOM 5656 C CA . ASN B 1 269 ? 20.469 -14.672 5.898 1 94 269 ASN B CA 1
ATOM 5657 C C . ASN B 1 269 ? 20.703 -13.383 6.68 1 94 269 ASN B C 1
ATOM 5659 O O . ASN B 1 269 ? 19.859 -12.492 6.691 1 94 269 ASN B O 1
ATOM 5663 N N . SER B 1 270 ? 21.844 -13.25 7.215 1 95.81 270 SER B N 1
ATOM 5664 C CA . SER B 1 270 ? 22.156 -12.102 8.055 1 95.81 270 SER B CA 1
ATOM 5665 C C . SER B 1 270 ? 22.5 -10.875 7.207 1 95.81 270 SER B C 1
ATOM 5667 O O . SER B 1 270 ? 22.266 -9.742 7.629 1 95.81 270 SER B O 1
ATOM 5669 N N . PHE B 1 271 ? 23.047 -11.109 5.957 1 97.88 271 PHE B N 1
ATOM 5670 C CA . PHE B 1 271 ? 23.656 -9.961 5.289 1 97.88 271 PHE B CA 1
ATOM 5671 C C . PHE B 1 271 ? 23.016 -9.734 3.924 1 97.88 271 PHE B C 1
ATOM 5673 O O . PHE B 1 271 ? 23.25 -8.719 3.279 1 97.88 271 PHE B O 1
ATOM 5680 N N . MET B 1 272 ? 22.094 -10.625 3.463 1 97.56 272 MET B N 1
ATOM 5681 C CA . MET B 1 272 ? 21.484 -10.477 2.148 1 97.56 272 MET B CA 1
ATOM 5682 C C . MET B 1 272 ? 20.422 -9.375 2.166 1 97.56 272 MET B C 1
ATOM 5684 O O . MET B 1 272 ? 20.109 -8.797 1.125 1 97.56 272 MET B O 1
ATOM 5688 N N . GLY B 1 273 ? 19.922 -8.961 3.264 1 96.19 273 GLY B N 1
ATOM 5689 C CA . GLY B 1 273 ? 18.766 -8.086 3.367 1 96.19 273 GLY B CA 1
ATOM 5690 C C . GLY B 1 273 ? 19.125 -6.613 3.311 1 96.19 273 GLY B C 1
ATOM 5691 O O . GLY B 1 273 ? 18.312 -5.758 3.662 1 96.19 273 GLY B O 1
ATOM 5692 N N . GLY B 1 274 ? 20.312 -6.266 2.926 1 97 274 GLY B N 1
ATOM 5693 C CA . GLY B 1 274 ? 20.734 -4.879 2.93 1 97 274 GLY B CA 1
ATOM 5694 C C . GLY B 1 274 ? 19.875 -3.984 2.057 1 97 274 GLY B C 1
ATOM 5695 O O . GLY B 1 274 ? 19.422 -2.93 2.5 1 97 274 GLY B O 1
ATOM 5696 N N . VAL B 1 275 ? 19.641 -4.426 0.849 1 97.56 275 VAL B N 1
ATOM 5697 C CA . VAL B 1 275 ? 18.875 -3.625 -0.099 1 97.56 275 VAL B CA 1
ATOM 5698 C C . VAL B 1 275 ? 17.406 -3.572 0.333 1 97.56 275 VAL B C 1
ATOM 5700 O O . VAL B 1 275 ? 16.75 -2.541 0.19 1 97.56 275 VAL B O 1
ATOM 5703 N N . ASP B 1 276 ? 16.891 -4.664 0.859 1 95.69 276 ASP B N 1
ATOM 5704 C CA . ASP B 1 276 ? 15.523 -4.688 1.363 1 95.69 276 ASP B CA 1
ATOM 5705 C C . ASP B 1 276 ? 15.328 -3.668 2.482 1 95.69 276 ASP B C 1
ATOM 5707 O O . ASP B 1 276 ? 14.312 -2.965 2.52 1 95.69 276 ASP B O 1
ATOM 5711 N N . HIS B 1 277 ? 16.297 -3.645 3.357 1 97.25 277 HIS B N 1
ATOM 5712 C CA . HIS B 1 277 ? 16.234 -2.68 4.449 1 97.25 277 HIS B CA 1
ATOM 5713 C C . HIS B 1 277 ? 16.375 -1.252 3.934 1 97.25 277 HIS B C 1
ATOM 5715 O O . HIS B 1 277 ? 15.68 -0.345 4.406 1 97.25 277 HIS B O 1
ATOM 5721 N N . PHE B 1 278 ? 17.25 -1.06 3.018 1 97.75 278 PHE B N 1
ATOM 5722 C CA . PHE B 1 278 ? 17.375 0.23 2.348 1 97.75 278 PHE B CA 1
ATOM 5723 C C . PHE B 1 278 ? 16.047 0.666 1.764 1 97.75 278 PHE B C 1
ATOM 5725 O O . PHE B 1 278 ? 15.609 1.804 1.961 1 97.75 278 PHE B O 1
ATOM 5732 N N . ASP B 1 279 ? 15.352 -0.255 1.076 1 96.75 279 ASP B N 1
ATOM 5733 C CA . ASP B 1 279 ? 14.047 0.029 0.48 1 96.75 279 ASP B CA 1
ATOM 5734 C C . ASP B 1 279 ? 13.023 0.394 1.55 1 96.75 279 ASP B C 1
ATOM 5736 O O . ASP B 1 279 ? 12.164 1.25 1.328 1 96.75 279 ASP B O 1
ATOM 5740 N N . GLN B 1 280 ? 13.109 -0.297 2.664 1 94.75 280 GLN B N 1
ATOM 5741 C CA . GLN B 1 280 ? 12.203 0.007 3.766 1 94.75 280 GLN B CA 1
ATOM 5742 C C . GLN B 1 280 ? 12.406 1.436 4.266 1 94.75 280 GLN B C 1
ATOM 5744 O O . GLN B 1 280 ? 11.438 2.148 4.535 1 94.75 280 GLN B O 1
ATOM 5749 N N . LEU B 1 281 ? 13.625 1.832 4.387 1 95.81 281 LEU B N 1
ATOM 5750 C CA . LEU B 1 281 ? 13.945 3.188 4.824 1 95.81 281 LEU B CA 1
ATOM 5751 C C . LEU B 1 281 ? 13.445 4.215 3.811 1 95.81 281 LEU B C 1
ATOM 5753 O O . LEU B 1 281 ? 12.93 5.266 4.191 1 95.81 281 LEU B O 1
ATOM 5757 N N . MET B 1 282 ? 13.578 3.838 2.596 1 95.38 282 MET B N 1
ATOM 5758 C CA . MET B 1 282 ? 13.156 4.719 1.509 1 95.38 282 MET B CA 1
ATOM 5759 C C . MET B 1 282 ? 11.648 4.934 1.535 1 95.38 282 MET B C 1
ATOM 5761 O O . MET B 1 282 ? 11.164 6.016 1.189 1 95.38 282 MET B O 1
ATOM 5765 N N . LYS B 1 283 ? 10.922 3.977 1.955 1 92.5 283 LYS B N 1
ATOM 5766 C CA . LYS B 1 283 ? 9.461 3.986 1.886 1 92.5 283 LYS B CA 1
ATOM 5767 C C . LYS B 1 283 ? 8.859 4.793 3.035 1 92.5 283 LYS B C 1
ATOM 5769 O O . LYS B 1 283 ? 7.707 5.223 2.963 1 92.5 283 LYS B O 1
ATOM 5774 N N . ASN B 1 284 ? 9.531 5.078 4.113 1 89.75 284 ASN B N 1
ATOM 5775 C CA . ASN B 1 284 ? 9 5.672 5.336 1 89.75 284 ASN B CA 1
ATOM 5776 C C . ASN B 1 284 ? 8.422 7.062 5.078 1 89.75 284 ASN B C 1
ATOM 5778 O O . ASN B 1 284 ? 7.371 7.41 5.613 1 89.75 284 ASN B O 1
ATOM 5782 N N . TYR B 1 285 ? 8.992 7.898 4.309 1 92.06 285 TYR B N 1
ATOM 5783 C CA . TYR B 1 285 ? 8.547 9.258 4.043 1 92.06 285 TYR B CA 1
ATOM 5784 C C . TYR B 1 285 ? 8.633 9.586 2.557 1 92.06 285 TYR B C 1
ATOM 5786 O O . TYR B 1 285 ? 9 10.703 2.18 1 92.06 285 TYR B O 1
ATOM 5794 N N . ALA B 1 286 ? 8.297 8.586 1.812 1 92.75 286 ALA B N 1
ATOM 5795 C CA . ALA B 1 286 ? 8.414 8.734 0.363 1 92.75 286 ALA B CA 1
ATOM 5796 C C . ALA B 1 286 ? 7.355 9.695 -0.175 1 92.75 286 ALA B C 1
ATOM 5798 O O . ALA B 1 286 ? 6.32 9.906 0.462 1 92.75 286 ALA B O 1
ATOM 5799 N N . TYR B 1 287 ? 7.66 10.297 -1.288 1 93.75 287 TYR B N 1
ATOM 5800 C CA . TYR B 1 287 ? 6.684 11.117 -1.999 1 93.75 287 TYR B CA 1
ATOM 5801 C C . TYR B 1 287 ? 5.418 10.32 -2.299 1 93.75 287 TYR B C 1
ATOM 5803 O O . TYR B 1 287 ? 5.477 9.266 -2.93 1 93.75 287 TYR B O 1
ATOM 5811 N N . PRO B 1 288 ? 4.277 10.836 -1.896 1 91.94 288 PRO B N 1
ATOM 5812 C CA . PRO B 1 288 ? 3.078 9.992 -1.873 1 91.94 288 PRO B CA 1
ATOM 5813 C C . PRO B 1 288 ? 2.271 10.078 -3.166 1 91.94 288 PRO B C 1
ATOM 5815 O O . PRO B 1 288 ? 1.343 9.297 -3.375 1 91.94 288 PRO B O 1
ATOM 5818 N N . HIS B 1 289 ? 2.551 10.945 -4.098 1 93 289 HIS B N 1
ATOM 5819 C CA . HIS B 1 289 ? 1.662 11.188 -5.227 1 93 289 HIS B CA 1
ATOM 5820 C C . HIS B 1 289 ? 2.203 10.555 -6.5 1 93 289 HIS B C 1
ATOM 5822 O O . HIS B 1 289 ? 3.398 10.266 -6.598 1 93 289 HIS B O 1
ATOM 5828 N N . ARG B 1 290 ? 1.269 10.352 -7.391 1 90.12 290 ARG B N 1
ATOM 5829 C CA . ARG B 1 290 ? 1.622 9.781 -8.688 1 90.12 290 ARG B CA 1
ATOM 5830 C C . ARG B 1 290 ? 2.404 10.781 -9.531 1 90.12 290 ARG B C 1
ATOM 5832 O O . ARG B 1 290 ? 2.152 11.984 -9.469 1 90.12 290 ARG B O 1
ATOM 5839 N N . ASN B 1 291 ? 3.367 10.219 -10.227 1 91.94 291 ASN B N 1
ATOM 5840 C CA . ASN B 1 291 ? 4.129 11.023 -11.18 1 91.94 291 ASN B CA 1
ATOM 5841 C C . ASN B 1 291 ? 3.645 10.812 -12.609 1 91.94 291 ASN B C 1
ATOM 5843 O O . ASN B 1 291 ? 3.436 9.672 -13.031 1 91.94 291 ASN B O 1
ATOM 5847 N N . TYR B 1 292 ? 3.432 11.883 -13.32 1 90.75 292 TYR B N 1
ATOM 5848 C CA . TYR B 1 292 ? 2.973 11.781 -14.703 1 90.75 292 TYR B CA 1
ATOM 5849 C C . TYR B 1 292 ? 4.148 11.586 -15.656 1 90.75 292 TYR B C 1
ATOM 5851 O O . TYR B 1 292 ? 4 10.977 -16.719 1 90.75 292 TYR B O 1
ATOM 5859 N N . LYS B 1 293 ? 5.211 12.141 -15.305 1 94 293 LYS B N 1
ATOM 5860 C CA . LYS B 1 293 ? 6.438 11.992 -16.078 1 94 293 LYS B CA 1
ATOM 5861 C C . LYS B 1 293 ? 7.375 10.977 -15.438 1 94 293 LYS B C 1
ATOM 5863 O O . LYS B 1 293 ? 7.605 11.016 -14.227 1 94 293 LYS B O 1
ATOM 5868 N N . TRP B 1 294 ? 7.934 10.141 -16.297 1 95.44 294 TRP B N 1
ATOM 5869 C CA . TRP B 1 294 ? 8.711 9.023 -15.758 1 95.44 294 TRP B CA 1
ATOM 5870 C C . TRP B 1 294 ? 9.938 9.531 -15.008 1 95.44 294 TRP B C 1
ATOM 5872 O O . TRP B 1 294 ? 10.344 8.945 -14 1 95.44 294 TRP B O 1
ATOM 5882 N N . TYR B 1 295 ? 10.578 10.594 -15.492 1 95.56 295 TYR B N 1
ATOM 5883 C CA . TYR B 1 295 ? 11.82 11.039 -14.875 1 95.56 295 TYR B CA 1
ATOM 5884 C C . TYR B 1 295 ? 11.547 11.742 -13.555 1 95.56 295 TYR B C 1
ATOM 5886 O O . TYR B 1 295 ? 12.461 11.922 -12.742 1 95.56 295 TYR B O 1
ATOM 5894 N N . HIS B 1 296 ? 10.281 12.18 -13.25 1 96.38 296 HIS B N 1
ATOM 5895 C CA . HIS B 1 296 ? 9.922 12.68 -11.922 1 96.38 296 HIS B CA 1
ATOM 5896 C C . HIS B 1 296 ? 9.969 11.562 -10.883 1 96.38 296 HIS B C 1
ATOM 5898 O O . HIS B 1 296 ? 10.391 11.789 -9.75 1 96.38 296 HIS B O 1
ATOM 5904 N N . ALA B 1 297 ? 9.5 10.398 -11.32 1 96.81 297 ALA B N 1
ATOM 5905 C CA . ALA B 1 297 ? 9.531 9.25 -10.422 1 96.81 297 ALA B CA 1
ATOM 5906 C C . ALA B 1 297 ? 10.961 8.922 -10 1 96.81 297 ALA B C 1
ATOM 5908 O O . ALA B 1 297 ? 11.227 8.68 -8.82 1 96.81 297 ALA B O 1
ATOM 5909 N N . LEU B 1 298 ? 11.828 8.969 -10.922 1 97.62 298 LEU B N 1
ATOM 5910 C CA . LEU B 1 298 ? 13.234 8.68 -10.641 1 97.62 298 LEU B CA 1
ATOM 5911 C C . LEU B 1 298 ? 13.867 9.805 -9.836 1 97.62 298 LEU B C 1
ATOM 5913 O O . LEU B 1 298 ? 14.742 9.555 -9 1 97.62 298 LEU B O 1
ATOM 5917 N N . TYR B 1 299 ? 13.461 11.031 -10.125 1 97.19 299 TYR B N 1
ATOM 5918 C CA . TYR B 1 299 ? 13.93 12.164 -9.32 1 97.19 299 TYR B CA 1
ATOM 5919 C C . TYR B 1 299 ? 13.602 11.961 -7.848 1 97.19 299 TYR B C 1
ATOM 5921 O O . TYR B 1 299 ? 14.461 12.133 -6.98 1 97.19 299 TYR B O 1
ATOM 5929 N N . HIS B 1 300 ? 12.344 11.656 -7.566 1 97.06 300 HIS B N 1
ATOM 5930 C CA . HIS B 1 300 ? 11.93 11.461 -6.184 1 97.06 300 HIS B CA 1
ATOM 5931 C C . HIS B 1 300 ? 12.648 10.273 -5.555 1 97.06 300 HIS B C 1
ATOM 5933 O O . HIS B 1 300 ? 12.992 10.312 -4.371 1 97.06 300 HIS B O 1
ATOM 5939 N N . TYR B 1 301 ? 12.898 9.219 -6.34 1 97.81 301 TYR B N 1
ATOM 5940 C CA . TYR B 1 301 ? 13.656 8.07 -5.867 1 97.81 301 TYR B CA 1
ATOM 5941 C C . TYR B 1 301 ? 15.062 8.484 -5.438 1 97.81 301 TYR B C 1
ATOM 5943 O O . TYR B 1 301 ? 15.508 8.141 -4.34 1 97.81 301 TYR B O 1
ATOM 5951 N N . LEU B 1 302 ? 15.711 9.195 -6.305 1 98.06 302 LEU B N 1
ATOM 5952 C CA . LEU B 1 302 ? 17.078 9.617 -6.043 1 98.06 302 LEU B CA 1
ATOM 5953 C C . LEU B 1 302 ? 17.141 10.602 -4.879 1 98.06 302 LEU B C 1
ATOM 5955 O O . LEU B 1 302 ? 18.078 10.586 -4.094 1 98.06 302 LEU B O 1
ATOM 5959 N N . LYS B 1 303 ? 16.172 11.453 -4.832 1 96.44 303 LYS B N 1
ATOM 5960 C CA . LYS B 1 303 ? 16.078 12.375 -3.705 1 96.44 303 LYS B CA 1
ATOM 5961 C C . LYS B 1 303 ? 15.953 11.625 -2.385 1 96.44 303 LYS B C 1
ATOM 5963 O O . LYS B 1 303 ? 16.672 11.914 -1.428 1 96.44 303 LYS B O 1
ATOM 5968 N N . ASP B 1 304 ? 15.07 10.656 -2.311 1 97 304 ASP B N 1
ATOM 5969 C CA . ASP B 1 304 ? 14.867 9.875 -1.096 1 97 304 ASP B CA 1
ATOM 5970 C C . ASP B 1 304 ? 16.125 9.07 -0.752 1 97 304 ASP B C 1
ATOM 5972 O O . ASP B 1 304 ? 16.469 8.93 0.421 1 97 304 ASP B O 1
ATOM 5976 N N . LEU B 1 305 ? 16.75 8.547 -1.798 1 98.12 305 LEU B N 1
ATOM 5977 C CA . LEU B 1 305 ? 18.016 7.84 -1.593 1 98.12 305 LEU B CA 1
ATOM 5978 C C . LEU B 1 305 ? 19.031 8.742 -0.91 1 98.12 305 LEU B C 1
ATOM 5980 O O . LEU B 1 305 ? 19.703 8.328 0.043 1 98.12 305 LEU B O 1
ATOM 5984 N N . SER B 1 306 ? 19.109 9.945 -1.38 1 97.69 306 SER B N 1
ATOM 5985 C CA . SER B 1 306 ? 20.047 10.906 -0.813 1 97.69 306 SER B CA 1
ATOM 5986 C C . SER B 1 306 ? 19.719 11.219 0.641 1 97.69 306 SER B C 1
ATOM 5988 O O . SER B 1 306 ? 20.609 11.359 1.477 1 97.69 306 SER B O 1
ATOM 5990 N N . LEU B 1 307 ? 18.469 11.344 0.923 1 97.31 307 LEU B N 1
ATOM 5991 C CA . LEU B 1 307 ? 18.031 11.633 2.285 1 97.31 307 LEU B CA 1
ATOM 5992 C C . LEU B 1 307 ? 18.328 10.469 3.215 1 97.31 307 LEU B C 1
ATOM 5994 O O . LEU B 1 307 ? 18.781 10.672 4.348 1 97.31 307 LEU B O 1
ATOM 5998 N N . VAL B 1 308 ? 18.109 9.234 2.795 1 97.88 308 VAL B N 1
ATOM 5999 C CA . VAL B 1 308 ? 18.406 8.047 3.588 1 97.88 308 VAL B CA 1
ATOM 6000 C C . VAL B 1 308 ? 19.906 7.953 3.846 1 97.88 308 VAL B C 1
ATOM 6002 O O . VAL B 1 308 ? 20.328 7.797 4.992 1 97.88 308 VAL B O 1
ATOM 6005 N N . ASN B 1 309 ? 20.703 8.102 2.77 1 98.19 309 ASN B N 1
ATOM 6006 C CA . ASN B 1 309 ? 22.156 8.07 2.914 1 98.19 309 ASN B CA 1
ATOM 6007 C C . ASN B 1 309 ? 22.656 9.188 3.836 1 98.19 309 ASN B C 1
ATOM 6009 O O . ASN B 1 309 ? 23.547 8.961 4.66 1 98.19 309 ASN B O 1
ATOM 6013 N N . GLY B 1 310 ? 22.062 10.367 3.641 1 97.44 310 GLY B N 1
ATOM 6014 C CA . GLY B 1 310 ? 22.438 11.477 4.504 1 97.44 310 GLY B CA 1
ATOM 6015 C C . GLY B 1 310 ? 22.172 11.203 5.973 1 97.44 310 GLY B C 1
ATOM 6016 O O . GLY B 1 310 ? 23.016 11.516 6.824 1 97.44 310 GLY B O 1
ATOM 6017 N N . CYS B 1 311 ? 21.047 10.672 6.289 1 97.56 311 CYS B N 1
ATOM 6018 C CA . CYS B 1 311 ? 20.719 10.336 7.668 1 97.56 311 CYS B CA 1
ATOM 6019 C C . CYS B 1 311 ? 21.688 9.312 8.234 1 97.56 311 CYS B C 1
ATOM 6021 O O . CYS B 1 311 ? 22.156 9.445 9.367 1 97.56 311 CYS B O 1
ATOM 6023 N N . ILE B 1 312 ? 22.047 8.289 7.453 1 97.38 312 ILE B N 1
ATOM 6024 C CA . ILE B 1 312 ? 22.969 7.242 7.875 1 97.38 312 ILE B CA 1
ATOM 6025 C C . ILE B 1 312 ? 24.328 7.852 8.188 1 97.38 312 ILE B C 1
ATOM 6027 O O . ILE B 1 312 ? 24.969 7.488 9.188 1 97.38 312 ILE B O 1
ATOM 6031 N N . LEU B 1 313 ? 24.781 8.805 7.371 1 96.88 313 LEU B N 1
ATOM 6032 C CA . LEU B 1 313 ? 26.062 9.469 7.586 1 96.88 313 LEU B CA 1
ATOM 6033 C C . LEU B 1 313 ? 26.031 10.273 8.883 1 96.88 313 LEU B C 1
ATOM 6035 O O . LEU B 1 313 ? 27.016 10.266 9.633 1 96.88 313 LEU B O 1
ATOM 6039 N N . MET B 1 314 ? 24.922 10.898 9.102 1 96.19 314 MET B N 1
ATOM 6040 C CA . MET B 1 314 ? 24.797 11.703 10.32 1 96.19 314 MET B CA 1
ATOM 6041 C C . MET B 1 314 ? 24.875 10.82 11.562 1 96.19 314 MET B C 1
ATOM 6043 O O . MET B 1 314 ? 25.531 11.18 12.539 1 96.19 314 MET B O 1
ATOM 6047 N N . VAL B 1 315 ? 24.219 9.727 11.508 1 95.56 315 VAL B N 1
ATOM 6048 C CA . VAL B 1 315 ? 24.219 8.789 12.625 1 95.56 315 VAL B CA 1
ATOM 6049 C C . VAL B 1 315 ? 25.609 8.203 12.82 1 95.56 315 VAL B C 1
ATOM 6051 O O . VAL B 1 315 ? 26.094 8.078 13.945 1 95.56 315 VAL B O 1
ATOM 6054 N N . ARG B 1 316 ? 26.25 7.848 11.805 1 93.31 316 ARG B N 1
ATOM 6055 C CA . ARG B 1 316 ? 27.609 7.297 11.852 1 93.31 316 ARG B CA 1
ATOM 6056 C C . ARG B 1 316 ? 28.578 8.297 12.477 1 93.31 316 ARG B C 1
ATOM 6058 O O . ARG B 1 316 ? 29.516 7.902 13.172 1 93.31 316 ARG B O 1
ATOM 6065 N N . ASP B 1 317 ? 28.328 9.531 12.18 1 92.69 317 ASP B N 1
ATOM 6066 C CA . ASP B 1 317 ? 29.203 10.586 12.695 1 92.69 317 ASP B CA 1
ATOM 6067 C C . ASP B 1 317 ? 28.938 10.836 14.18 1 92.69 317 ASP B C 1
ATOM 6069 O O . ASP B 1 317 ? 29.562 11.703 14.789 1 92.69 317 ASP B O 1
ATOM 6073 N N . GLY B 1 318 ? 28 10.203 14.773 1 91.88 318 GLY B N 1
ATOM 6074 C CA . GLY B 1 318 ? 27.812 10.25 16.219 1 91.88 318 GLY B CA 1
ATOM 6075 C C . GLY B 1 318 ? 26.578 11.008 16.641 1 91.88 318 GLY B C 1
ATOM 6076 O O . GLY B 1 318 ? 26.281 11.102 17.844 1 91.88 318 GLY B O 1
ATOM 6077 N N . HIS B 1 319 ? 25.828 11.477 15.648 1 91.94 319 HIS B N 1
ATOM 6078 C CA . HIS B 1 319 ? 24.609 12.219 16 1 91.94 319 HIS B CA 1
ATOM 6079 C C . HIS B 1 319 ? 23.438 11.281 16.203 1 91.94 319 HIS B C 1
ATOM 6081 O O . HIS B 1 319 ? 23.281 10.289 15.477 1 91.94 319 HIS B O 1
ATOM 6087 N N . SER B 1 320 ? 22.781 11.508 17.234 1 91.62 320 SER B N 1
ATOM 6088 C CA . SER B 1 320 ? 21.547 10.75 17.438 1 91.62 320 SER B CA 1
ATOM 6089 C C . SER B 1 320 ? 20.359 11.422 16.766 1 91.62 320 SER B C 1
ATOM 6091 O O . SER B 1 320 ? 19.984 12.531 17.125 1 91.62 320 SER B O 1
ATOM 6093 N N . THR B 1 321 ? 19.984 10.977 15.641 1 93.12 321 THR B N 1
ATOM 6094 C CA . THR B 1 321 ? 18.859 11.547 14.914 1 93.12 321 THR B CA 1
ATOM 6095 C C . THR B 1 321 ? 18.016 10.438 14.281 1 93.12 321 THR B C 1
ATOM 6097 O O . THR B 1 321 ? 18.531 9.383 13.914 1 93.12 321 THR B O 1
ATOM 6100 N N . SER B 1 322 ? 16.766 10.609 14.297 1 93.5 322 SER B N 1
ATOM 6101 C CA . SER B 1 322 ? 15.867 9.719 13.57 1 93.5 322 SER B CA 1
ATOM 6102 C C . SER B 1 322 ? 15.703 10.164 12.125 1 93.5 322 SER B C 1
ATOM 6104 O O . SER B 1 322 ? 16.047 11.289 11.766 1 93.5 322 SER B O 1
ATOM 6106 N N . ALA B 1 323 ? 15.266 9.219 11.305 1 93.56 323 ALA B N 1
ATOM 6107 C CA . ALA B 1 323 ? 15 9.555 9.906 1 93.56 323 ALA B CA 1
ATOM 6108 C C . ALA B 1 323 ? 14.039 10.734 9.805 1 93.56 323 ALA B C 1
ATOM 6110 O O . ALA B 1 323 ? 14.234 11.625 8.969 1 93.56 323 ALA B O 1
ATOM 6111 N N . LYS B 1 324 ? 13.078 10.766 10.664 1 93.44 324 LYS B N 1
ATOM 6112 C CA . LYS B 1 324 ? 12.094 11.844 10.695 1 93.44 324 LYS B CA 1
ATOM 6113 C C . LYS B 1 324 ? 12.75 13.172 11.047 1 93.44 324 LYS B C 1
ATOM 6115 O O . LYS B 1 324 ? 12.562 14.164 10.336 1 93.44 324 LYS B O 1
ATOM 6120 N N . ASP B 1 325 ? 13.5 13.164 12.094 1 94.12 325 ASP B N 1
ATOM 6121 C CA . ASP B 1 325 ? 14.117 14.391 12.57 1 94.12 325 ASP B CA 1
ATOM 6122 C C . ASP B 1 325 ? 15.164 14.906 11.578 1 94.12 325 ASP B C 1
ATOM 6124 O O . ASP B 1 325 ? 15.305 16.109 11.383 1 94.12 325 ASP B O 1
ATOM 6128 N N . PHE B 1 326 ? 15.906 14.031 11.039 1 96.31 326 PHE B N 1
ATOM 6129 C CA . PHE B 1 326 ? 16.875 14.43 10.016 1 96.31 326 PHE B CA 1
ATOM 6130 C C . PHE B 1 326 ? 16.172 15.133 8.859 1 96.31 326 PHE B C 1
ATOM 6132 O O . PHE B 1 326 ? 16.609 16.203 8.422 1 96.31 326 PHE B O 1
ATOM 6139 N N . ARG B 1 327 ? 15.102 14.531 8.344 1 94.81 327 ARG B N 1
ATOM 6140 C CA . ARG B 1 327 ? 14.352 15.109 7.234 1 94.81 327 ARG B CA 1
ATOM 6141 C C . ARG B 1 327 ? 13.766 16.469 7.617 1 94.81 327 ARG B C 1
ATOM 6143 O O . ARG B 1 327 ? 13.75 17.391 6.805 1 94.81 327 ARG B O 1
ATOM 6150 N N . LYS B 1 328 ? 13.258 16.578 8.883 1 93.88 328 LYS B N 1
ATOM 6151 C CA . LYS B 1 328 ? 12.773 17.875 9.367 1 93.88 328 LYS B CA 1
ATOM 6152 C C . LYS B 1 328 ? 13.867 18.938 9.312 1 93.88 328 LYS B C 1
ATOM 6154 O O . LYS B 1 328 ? 13.625 20.062 8.898 1 93.88 328 LYS B O 1
ATOM 6159 N N . SER B 1 329 ? 15.039 18.531 9.766 1 94.69 329 SER B N 1
ATOM 6160 C CA . SER B 1 329 ? 16.156 19.453 9.773 1 94.69 329 SER B CA 1
ATOM 6161 C C . SER B 1 329 ? 16.5 19.922 8.359 1 94.69 329 SER B C 1
ATOM 6163 O O . SER B 1 329 ? 16.828 21.094 8.148 1 94.69 329 SER B O 1
ATOM 6165 N N . VAL B 1 330 ? 16.484 18.984 7.453 1 95.31 330 VAL B N 1
ATOM 6166 C CA . VAL B 1 330 ? 16.766 19.328 6.062 1 95.31 330 VAL B CA 1
ATOM 6167 C C . VAL B 1 330 ? 15.703 20.297 5.539 1 95.31 330 VAL B C 1
ATOM 6169 O O . VAL B 1 330 ? 16.031 21.281 4.887 1 95.31 330 VAL B O 1
ATOM 6172 N N . VAL B 1 331 ? 14.422 20.031 5.828 1 93.75 331 VAL B N 1
ATOM 6173 C CA . VAL B 1 331 ? 13.312 20.875 5.402 1 93.75 331 VAL B CA 1
ATOM 6174 C C . VAL B 1 331 ? 13.484 22.281 5.984 1 93.75 331 VAL B C 1
ATOM 6176 O O . VAL B 1 331 ? 13.352 23.266 5.266 1 93.75 331 VAL B O 1
ATOM 6179 N N . ASP B 1 332 ? 13.797 22.344 7.23 1 91.56 332 ASP B N 1
ATOM 6180 C CA . ASP B 1 332 ? 13.977 23.625 7.898 1 91.56 332 ASP B CA 1
ATOM 6181 C C . ASP B 1 332 ? 15.117 24.422 7.258 1 91.56 332 ASP B C 1
ATOM 6183 O O . ASP B 1 332 ? 14.992 25.625 7.039 1 91.56 332 ASP B O 1
ATOM 6187 N N . ALA B 1 333 ? 16.172 23.719 6.957 1 93.25 333 ALA B N 1
ATOM 6188 C CA . ALA B 1 333 ? 17.328 24.375 6.367 1 93.25 333 ALA B CA 1
ATOM 6189 C C . ALA B 1 333 ? 17.016 24.906 4.973 1 93.25 333 ALA B C 1
ATOM 6191 O O . ALA B 1 333 ? 17.531 25.953 4.57 1 93.25 333 ALA B O 1
ATOM 6192 N N . LEU B 1 334 ? 16.156 24.234 4.27 1 91.69 334 LEU B N 1
ATOM 6193 C CA . LEU B 1 334 ? 15.875 24.609 2.889 1 91.69 334 LEU B CA 1
ATOM 6194 C C . LEU B 1 334 ? 14.766 25.656 2.83 1 91.69 334 LEU B C 1
ATOM 6196 O O . LEU B 1 334 ? 14.781 26.531 1.962 1 91.69 334 LEU B O 1
ATOM 6200 N N . ILE B 1 335 ? 13.742 25.641 3.713 1 89.25 335 ILE B N 1
ATOM 6201 C CA . ILE B 1 335 ? 12.516 26.406 3.545 1 89.25 335 ILE B CA 1
ATOM 6202 C C . ILE B 1 335 ? 12.5 27.578 4.523 1 89.25 335 ILE B C 1
ATOM 6204 O O . ILE B 1 335 ? 12.078 28.672 4.172 1 89.25 335 ILE B O 1
ATOM 6208 N N . ARG B 1 336 ? 12.93 27.469 5.742 1 80.88 336 ARG B N 1
ATOM 6209 C CA . ARG B 1 336 ? 12.758 28.438 6.816 1 80.88 336 ARG B CA 1
ATOM 6210 C C . ARG B 1 336 ? 13.406 29.781 6.453 1 80.88 336 ARG B C 1
ATOM 6212 O O . ARG B 1 336 ? 12.812 30.844 6.668 1 80.88 336 ARG B O 1
ATOM 6219 N N . PRO B 1 337 ? 14.578 29.672 5.871 1 77.56 337 PRO B N 1
ATOM 6220 C CA . PRO B 1 337 ? 15.18 30.969 5.516 1 77.56 337 PRO B CA 1
ATOM 6221 C C . PRO B 1 337 ? 14.352 31.75 4.508 1 77.56 337 PRO B C 1
ATOM 6223 O O . PRO B 1 337 ? 14.289 32.969 4.578 1 77.56 337 PRO B O 1
ATOM 6226 N N . HIS B 1 338 ? 13.695 31.047 3.68 1 77.12 338 HIS B N 1
ATOM 6227 C CA . HIS B 1 338 ? 12.875 31.703 2.668 1 77.12 338 HIS B CA 1
ATOM 6228 C C . HIS B 1 338 ? 11.57 32.219 3.264 1 77.12 338 HIS B C 1
ATOM 6230 O O . HIS B 1 338 ? 11.031 33.25 2.816 1 77.12 338 HIS B O 1
ATOM 6236 N N . MET B 1 339 ? 11.07 31.453 4.188 1 73.62 339 MET B N 1
ATOM 6237 C CA . MET B 1 339 ? 9.836 31.875 4.844 1 73.62 339 MET B CA 1
ATOM 6238 C C . MET B 1 339 ? 10.047 33.156 5.648 1 73.62 339 MET B C 1
ATOM 6240 O O . MET B 1 339 ? 9.195 34.062 5.641 1 73.62 339 MET B O 1
ATOM 6244 N N . ILE B 1 340 ? 11.117 33.25 6.277 1 57.66 340 ILE B N 1
ATOM 6245 C CA . ILE B 1 340 ? 11.469 34.406 7.074 1 57.66 340 ILE B CA 1
ATOM 6246 C C . ILE B 1 340 ? 11.633 35.625 6.164 1 57.66 340 ILE B C 1
ATOM 6248 O O . ILE B 1 340 ? 11.141 36.719 6.48 1 57.66 340 ILE B O 1
ATOM 6252 N N . ARG B 1 341 ? 12.242 35.469 5.086 1 57.66 341 ARG B N 1
ATOM 6253 C CA . ARG B 1 341 ? 12.438 36.562 4.148 1 57.66 341 ARG B CA 1
ATOM 6254 C C . ARG B 1 341 ? 11.094 37.062 3.617 1 57.66 341 ARG B C 1
ATOM 6256 O O . ARG B 1 341 ? 10.883 38.281 3.506 1 57.66 341 ARG B O 1
ATOM 6263 N N . ARG B 1 342 ? 10.281 36.031 3.361 1 60.19 342 ARG B N 1
ATOM 6264 C CA . ARG B 1 342 ? 8.961 36.406 2.846 1 60.19 342 ARG B CA 1
ATOM 6265 C C . ARG B 1 342 ? 8.156 37.188 3.885 1 60.19 342 ARG B C 1
ATOM 6267 O O . ARG B 1 342 ? 7.457 38.125 3.549 1 60.19 342 ARG B O 1
ATOM 6274 N N . GLN B 1 343 ? 8.227 36.594 5.09 1 55.72 343 GLN B N 1
ATOM 6275 C CA . GLN B 1 343 ? 7.543 37.281 6.184 1 55.72 343 GLN B CA 1
ATOM 6276 C C . GLN B 1 343 ? 8.094 38.719 6.375 1 55.72 343 GLN B C 1
ATOM 6278 O O . GLN B 1 343 ? 7.332 39.656 6.609 1 55.72 343 GLN B O 1
ATOM 6283 N N . ASN B 1 344 ? 9.445 38.75 6.207 1 48.5 344 ASN B N 1
ATOM 6284 C CA . ASN B 1 344 ? 10.094 40.031 6.316 1 48.5 344 ASN B CA 1
ATOM 6285 C C . ASN B 1 344 ? 9.719 40.938 5.148 1 48.5 344 ASN B C 1
ATOM 6287 O O . ASN B 1 344 ? 9.516 42.156 5.332 1 48.5 344 ASN B O 1
ATOM 6291 N N . ASP B 1 345 ? 9.75 40.312 4.031 1 47.66 345 ASP B N 1
ATOM 6292 C CA . ASP B 1 345 ? 9.391 41.094 2.852 1 47.66 345 ASP B CA 1
ATOM 6293 C C . ASP B 1 345 ? 7.918 41.469 2.881 1 47.66 345 ASP B C 1
ATOM 6295 O O . ASP B 1 345 ? 7.555 42.594 2.455 1 47.66 345 ASP B O 1
ATOM 6299 N N . ARG B 1 346 ? 7.02 40.469 3.271 1 49.22 346 ARG B N 1
ATOM 6300 C CA . ARG B 1 346 ? 5.598 40.75 3.41 1 49.22 346 ARG B CA 1
ATOM 6301 C C . ARG B 1 346 ? 5.363 41.844 4.438 1 49.22 346 ARG B C 1
ATOM 6303 O O . ARG B 1 346 ? 4.441 42.656 4.293 1 49.22 346 ARG B O 1
ATOM 6310 N N . HIS B 1 347 ? 6.148 41.75 5.48 1 41.88 347 HIS B N 1
ATOM 6311 C CA . HIS B 1 347 ? 6.07 42.844 6.438 1 41.88 347 HIS B CA 1
ATOM 6312 C C . HIS B 1 347 ? 6.277 44.188 5.75 1 41.88 347 HIS B C 1
ATOM 6314 O O . HIS B 1 347 ? 5.691 45.188 6.156 1 41.88 347 HIS B O 1
ATOM 6320 N N . GLN B 1 348 ? 7.16 44.094 4.785 1 37.22 348 GLN B N 1
ATOM 6321 C CA . GLN B 1 348 ? 7.316 45.406 4.125 1 37.22 348 GLN B CA 1
ATOM 6322 C C . GLN B 1 348 ? 6.102 45.719 3.262 1 37.22 348 GLN B C 1
ATOM 6324 O O . GLN B 1 348 ? 5.727 46.906 3.127 1 37.22 348 GLN B O 1
ATOM 6329 N N . THR B 1 349 ? 5.684 44.781 2.438 1 37.75 349 THR B N 1
ATOM 6330 C CA . THR B 1 349 ? 4.535 45.094 1.593 1 37.75 349 THR B CA 1
ATOM 6331 C C . THR B 1 349 ? 3.23 44.875 2.348 1 37.75 349 THR B C 1
ATOM 6333 O O . THR B 1 349 ? 3.051 43.844 2.986 1 37.75 349 THR B O 1
ATOM 6336 N N . ASN B 1 350 ? 2.402 45.75 2.971 1 39.69 350 ASN B N 1
ATOM 6337 C CA . ASN B 1 350 ? 1.168 45.906 3.732 1 39.69 350 ASN B CA 1
ATOM 6338 C C . ASN B 1 350 ? 0.071 44.969 3.225 1 39.69 350 ASN B C 1
ATOM 6340 O O . ASN B 1 350 ? -0.832 45.406 2.506 1 39.69 350 ASN B O 1
ATOM 6344 N N . ASN B 1 351 ? 0.251 43.906 2.607 1 40.19 351 ASN B N 1
ATOM 6345 C CA . ASN B 1 351 ? -0.861 43.219 1.945 1 40.19 351 ASN B CA 1
ATOM 6346 C C . ASN B 1 351 ? -1.842 42.656 2.957 1 40.19 351 ASN B C 1
ATOM 6348 O O . ASN B 1 351 ? -1.462 42.344 4.086 1 40.19 351 ASN B O 1
ATOM 6352 N N . ALA B 1 352 ? -3.229 42.594 2.75 1 44.06 352 ALA B N 1
ATOM 6353 C CA . ALA B 1 352 ? -4.484 42.156 3.354 1 44.06 352 ALA B CA 1
ATOM 6354 C C . ALA B 1 352 ? -4.332 40.781 3.998 1 44.06 352 ALA B C 1
ATOM 6356 O O . ALA B 1 352 ? -4.887 40.531 5.07 1 44.06 352 ALA B O 1
ATOM 6357 N N . VAL B 1 353 ? -3.572 39.906 3.436 1 45.06 353 VAL B N 1
ATOM 6358 C CA . VAL B 1 353 ? -3.602 38.5 3.814 1 45.06 353 VAL B CA 1
ATOM 6359 C C . VAL B 1 353 ? -2.928 38.312 5.172 1 45.06 353 VAL B C 1
ATOM 6361 O O . VAL B 1 353 ? -3.416 37.562 6.02 1 45.06 353 VAL B O 1
ATOM 6364 N N . ASP B 1 354 ? -1.916 39.094 5.461 1 50.56 354 ASP B N 1
ATOM 6365 C CA . ASP B 1 354 ? -1.13 38.875 6.672 1 50.56 354 ASP B CA 1
ATOM 6366 C C . ASP B 1 354 ? -1.861 39.406 7.906 1 50.56 354 ASP B C 1
ATOM 6368 O O . ASP B 1 354 ? -1.745 38.812 8.992 1 50.56 354 ASP B O 1
ATOM 6372 N N . ARG B 1 355 ? -2.633 40.469 7.699 1 58.47 355 ARG B N 1
ATOM 6373 C CA . ARG B 1 355 ? -3.338 41.031 8.836 1 58.47 355 ARG B CA 1
ATOM 6374 C C . ARG B 1 355 ? -4.391 40.094 9.375 1 58.47 355 ARG B C 1
ATOM 6376 O O . ARG B 1 355 ? -4.695 40.094 10.57 1 58.47 355 ARG B O 1
ATOM 6383 N N . LEU B 1 356 ? -4.859 39.312 8.352 1 55.12 356 LEU B N 1
ATOM 6384 C CA . LEU B 1 356 ? -5.969 38.438 8.742 1 55.12 356 LEU B CA 1
ATOM 6385 C C . LEU B 1 356 ? -5.461 37.125 9.312 1 55.12 356 LEU B C 1
ATOM 6387 O O . LEU B 1 356 ? -6.215 36.375 9.961 1 55.12 356 LEU B O 1
ATOM 6391 N N . ASN B 1 357 ? -4.375 36.719 8.961 1 47.53 357 ASN B N 1
ATOM 6392 C CA . ASN B 1 357 ? -3.855 35.469 9.508 1 47.53 357 ASN B CA 1
ATOM 6393 C C . ASN B 1 357 ? -3.496 35.625 10.984 1 47.53 357 ASN B C 1
ATOM 6395 O O . ASN B 1 357 ? -2.332 35.844 11.328 1 47.53 357 ASN B O 1
ATOM 6399 N N . ALA B 1 358 ? -4.324 36.094 11.734 1 46.09 358 ALA B N 1
ATOM 6400 C CA . ALA B 1 358 ? -4.324 36.281 13.188 1 46.09 358 ALA B CA 1
ATOM 6401 C C . ALA B 1 358 ? -3.723 35.062 13.875 1 46.09 358 ALA B C 1
ATOM 6403 O O . ALA B 1 358 ? -3.311 35.125 15.039 1 46.09 358 ALA B O 1
ATOM 6404 N N . ALA B 1 359 ? -4.02 33.969 13.242 1 41.34 359 ALA B N 1
ATOM 6405 C CA . ALA B 1 359 ? -3.498 32.781 13.883 1 41.34 359 ALA B CA 1
ATOM 6406 C C . ALA B 1 359 ? -1.997 32.875 14.133 1 41.34 359 ALA B C 1
ATOM 6408 O O . ALA B 1 359 ? -1.425 32.094 14.883 1 41.34 359 ALA B O 1
ATOM 6409 N N . ALA B 1 360 ? -1.308 33.469 13.234 1 40.62 360 ALA B N 1
ATOM 6410 C CA . ALA B 1 360 ? 0.095 33.75 13.531 1 40.62 360 ALA B CA 1
ATOM 6411 C C . ALA B 1 360 ? 0.223 34.75 14.68 1 40.62 360 ALA B C 1
ATOM 6413 O O . ALA B 1 360 ? -0.472 35.781 14.711 1 40.62 360 ALA B O 1
ATOM 6414 N N . PHE B 1 361 ? 0.744 34.406 15.945 1 47.03 361 PHE B N 1
ATOM 6415 C CA . PHE B 1 361 ? 1.119 34.688 17.328 1 47.03 361 PHE B CA 1
ATOM 6416 C C . PHE B 1 361 ? 1.607 36.125 17.469 1 47.03 361 PHE B C 1
ATOM 6418 O O . PHE B 1 361 ? 1.902 36.594 18.578 1 47.03 361 PHE B O 1
ATOM 6425 N N . GLY B 1 362 ? 1.304 37 16.562 1 55.38 362 GLY B N 1
ATOM 6426 C CA . GLY B 1 362 ? 2.279 38.062 16.781 1 55.38 362 GLY B CA 1
ATOM 6427 C C . GLY B 1 362 ? 1.688 39.469 16.656 1 55.38 362 GLY B C 1
ATOM 6428 O O . GLY B 1 362 ? 2.422 40.438 16.625 1 55.38 362 GLY B O 1
ATOM 6429 N N . HIS B 1 363 ? 0.193 39.625 16.703 1 70.75 363 HIS B N 1
ATOM 6430 C CA . HIS B 1 363 ? -0.226 41.031 16.547 1 70.75 363 HIS B CA 1
ATOM 6431 C C . HIS B 1 363 ? -0.598 41.625 17.891 1 70.75 363 HIS B C 1
ATOM 6433 O O . HIS B 1 363 ? -1.739 41.5 18.344 1 70.75 363 HIS B O 1
ATOM 6439 N N . PHE B 1 364 ? 0.333 42.094 18.594 1 77.19 364 PHE B N 1
ATOM 6440 C CA . PHE B 1 364 ? 0.118 42.75 19.891 1 77.19 364 PHE B CA 1
ATOM 6441 C C . PHE B 1 364 ? 0.374 44.219 19.781 1 77.19 364 PHE B C 1
ATOM 6443 O O . PHE B 1 364 ? 1.31 44.656 19.094 1 77.19 364 PHE B O 1
ATOM 6450 N N . PRO B 1 365 ? -0.56 44.969 20.391 1 80.44 365 PRO B N 1
ATOM 6451 C CA . PRO B 1 365 ? -0.39 46.438 20.312 1 80.44 365 PRO B CA 1
ATOM 6452 C C . PRO B 1 365 ? 0.87 46.906 21.016 1 80.44 365 PRO B C 1
ATOM 6454 O O . PRO B 1 365 ? 1.306 46.312 22 1 80.44 365 PRO B O 1
ATOM 6457 N N . ALA B 1 366 ? 1.515 47.844 20.469 1 82.12 366 ALA B N 1
ATOM 6458 C CA . ALA B 1 366 ? 2.645 48.562 21.062 1 82.12 366 ALA B CA 1
ATOM 6459 C C . ALA B 1 366 ? 2.48 50.094 20.922 1 82.12 366 ALA B C 1
ATOM 6461 O O . ALA B 1 366 ? 1.723 50.562 20.062 1 82.12 366 ALA B O 1
ATOM 6462 N N . LYS B 1 367 ? 3.074 50.781 21.828 1 83.62 367 LYS B N 1
ATOM 6463 C CA . LYS B 1 367 ? 3.072 52.25 21.75 1 83.62 367 LYS B CA 1
ATOM 6464 C C . LYS B 1 367 ? 4.199 52.75 20.859 1 83.62 367 LYS B C 1
ATOM 6466 O O . LYS B 1 367 ? 5.281 52.156 20.812 1 83.62 367 LYS B O 1
ATOM 6471 N N . PHE B 1 368 ? 3.828 53.781 20.188 1 81.69 368 PHE B N 1
ATOM 6472 C CA . PHE B 1 368 ? 4.883 54.438 19.422 1 81.69 368 PHE B CA 1
ATOM 6473 C C . PHE B 1 368 ? 5.949 55 20.359 1 81.69 368 PHE B C 1
ATOM 6475 O O . PHE B 1 368 ? 5.629 55.5 21.438 1 81.69 368 PHE B O 1
ATOM 6482 N N . ALA B 1 369 ? 7.215 54.938 20.016 1 80.38 369 ALA B N 1
ATOM 6483 C CA . ALA B 1 369 ? 8.336 55.438 20.797 1 80.38 369 ALA B CA 1
ATOM 6484 C C . ALA B 1 369 ? 8.227 56.938 21.016 1 80.38 369 ALA B C 1
ATOM 6486 O O . ALA B 1 369 ? 8.508 57.438 22.109 1 80.38 369 ALA B O 1
ATOM 6487 N N . ASP B 1 370 ? 7.867 57.594 19.969 1 77 370 ASP B N 1
ATOM 6488 C CA . ASP B 1 370 ? 7.656 59.062 20.047 1 77 370 ASP B CA 1
ATOM 6489 C C . ASP B 1 370 ? 6.215 59.375 20.422 1 77 370 ASP B C 1
ATOM 6491 O O . ASP B 1 370 ? 5.293 59.125 19.641 1 77 370 ASP B O 1
ATOM 6495 N N . PRO B 1 371 ? 5.996 59.875 21.609 1 76.44 371 PRO B N 1
ATOM 6496 C CA . PRO B 1 371 ? 4.633 60.156 22.047 1 76.44 371 PRO B CA 1
ATOM 6497 C C . PRO B 1 371 ? 3.953 61.219 21.172 1 76.44 371 PRO B C 1
ATOM 6499 O O . PRO B 1 371 ? 2.727 61.344 21.188 1 76.44 371 PRO B O 1
ATOM 6502 N N . LYS B 1 372 ? 4.711 61.906 20.453 1 82.81 372 LYS B N 1
ATOM 6503 C CA . LYS B 1 372 ? 4.129 62.938 19.609 1 82.81 372 LYS B CA 1
ATOM 6504 C C . LYS B 1 372 ? 3.689 62.375 18.266 1 82.81 372 LYS B C 1
ATOM 6506 O O . LYS B 1 372 ? 2.9 63 17.547 1 82.81 372 LYS B O 1
ATOM 6511 N N . HIS B 1 373 ? 4.18 61.25 18.031 1 80.25 373 HIS B N 1
ATOM 6512 C CA . HIS B 1 373 ? 3.822 60.594 16.781 1 80.25 373 HIS B CA 1
ATOM 6513 C C . HIS B 1 373 ? 2.48 59.875 16.875 1 80.25 373 HIS B C 1
ATOM 6515 O O . HIS B 1 373 ? 2.371 58.844 17.562 1 80.25 373 HIS B O 1
ATOM 6521 N N . ARG B 1 374 ? 1.483 60.5 16.328 1 85.56 374 ARG B N 1
ATOM 6522 C CA . ARG B 1 374 ? 0.135 59.938 16.391 1 85.56 374 ARG B CA 1
ATOM 6523 C C . ARG B 1 374 ? -0.457 59.781 14.992 1 85.56 374 ARG B C 1
ATOM 6525 O O . ARG B 1 374 ? -1.231 60.625 14.539 1 85.56 374 ARG B O 1
ATOM 6532 N N . PRO B 1 375 ? -0.071 58.719 14.359 1 87.12 375 PRO B N 1
ATOM 6533 C CA . PRO B 1 375 ? -0.643 58.469 13.031 1 87.12 375 PRO B CA 1
ATOM 6534 C C . PRO B 1 375 ? -2.127 58.125 13.086 1 87.12 375 PRO B C 1
ATOM 6536 O O . PRO B 1 375 ? -2.658 57.844 14.164 1 87.12 375 PRO B O 1
ATOM 6539 N N . VAL B 1 376 ? -2.711 58.219 11.898 1 88 376 VAL B N 1
ATOM 6540 C CA . VAL B 1 376 ? -4.145 57.969 11.797 1 88 376 VAL B CA 1
ATOM 6541 C C . VAL B 1 376 ? -4.41 56.469 11.75 1 88 376 VAL B C 1
ATOM 6543 O O . VAL B 1 376 ? -3.66 55.719 11.117 1 88 376 VAL B O 1
ATOM 6546 N N . CYS B 1 377 ? -5.34 56.062 12.508 1 89.12 377 CYS B N 1
ATOM 6547 C CA . CYS B 1 377 ? -5.773 54.656 12.508 1 89.12 377 CYS B CA 1
ATOM 6548 C C . CYS B 1 377 ? -6.164 54.188 11.109 1 89.12 377 CYS B C 1
ATOM 6550 O O . CYS B 1 377 ? -6.98 54.844 10.445 1 89.12 377 CYS B O 1
ATOM 6552 N N . LYS B 1 378 ? -5.629 53.188 10.719 1 86.38 378 LYS B N 1
ATOM 6553 C CA . LYS B 1 378 ? -5.887 52.656 9.383 1 86.38 378 LYS B CA 1
ATOM 6554 C C . LYS B 1 378 ? -7.352 52.25 9.227 1 86.38 378 LYS B C 1
ATOM 6556 O O . LYS B 1 378 ? -7.945 52.469 8.164 1 86.38 378 LYS B O 1
ATOM 6561 N N . VAL B 1 379 ? -7.965 51.719 10.195 1 87.31 379 VAL B N 1
ATOM 6562 C CA . VAL B 1 379 ? -9.344 51.25 10.141 1 87.31 379 VAL B CA 1
ATOM 6563 C C . VAL B 1 379 ? -10.297 52.469 10.164 1 87.31 379 VAL B C 1
ATOM 6565 O O . VAL B 1 379 ? -11.234 52.531 9.367 1 87.31 379 VAL B O 1
ATOM 6568 N N . CYS B 1 380 ? -10.039 53.375 11.07 1 86.38 380 CYS B N 1
ATOM 6569 C CA . CYS B 1 380 ? -10.875 54.562 11.141 1 86.38 380 CYS B CA 1
ATOM 6570 C C . CYS B 1 380 ? -10.766 55.406 9.867 1 86.38 380 CYS B C 1
ATOM 6572 O O . CYS B 1 380 ? -11.758 55.969 9.398 1 86.38 380 CYS B O 1
ATOM 6574 N N . ALA B 1 381 ? -9.625 55.406 9.312 1 86.31 381 ALA B N 1
ATOM 6575 C CA . ALA B 1 381 ? -9.422 56.156 8.086 1 86.31 381 ALA B CA 1
ATOM 6576 C C . ALA B 1 381 ? -10.273 55.594 6.949 1 86.31 381 ALA B C 1
ATOM 6578 O O . ALA B 1 381 ? -10.695 56.344 6.059 1 86.31 381 ALA B O 1
ATOM 6579 N N . SER B 1 382 ? -10.492 54.344 7.023 1 83.69 382 SER B N 1
ATOM 6580 C CA . SER B 1 382 ? -11.266 53.688 5.969 1 83.69 382 SER B CA 1
ATOM 6581 C C . SER B 1 382 ? -12.711 54.188 5.957 1 83.69 382 SER B C 1
ATOM 6583 O O . SER B 1 382 ? -13.383 54.125 4.93 1 83.69 382 SER B O 1
ATOM 6585 N N . VAL B 1 383 ? -13.172 54.656 7.09 1 85.88 383 VAL B N 1
ATOM 6586 C CA . VAL B 1 383 ? -14.531 55.188 7.152 1 85.88 383 VAL B CA 1
ATOM 6587 C C . VAL B 1 383 ? -14.484 56.719 7.25 1 85.88 383 VAL B C 1
ATOM 6589 O O . VAL B 1 383 ? -15.422 57.344 7.754 1 85.88 383 VAL B O 1
ATOM 6592 N N . LYS B 1 384 ? -13.391 57.312 6.898 1 81.62 384 LYS B N 1
ATOM 6593 C CA . LYS B 1 384 ? -13.188 58.781 6.812 1 81.62 384 LYS B CA 1
ATOM 6594 C C . LYS B 1 384 ? -13.211 59.406 8.195 1 81.62 384 LYS B C 1
ATOM 6596 O O . LYS B 1 384 ? -13.688 60.531 8.359 1 81.62 384 LYS B O 1
ATOM 6601 N N . LYS B 1 385 ? -12.961 58.656 9.172 1 83.25 385 LYS B N 1
ATOM 6602 C CA . LYS B 1 385 ? -12.766 59.188 10.516 1 83.25 385 LYS B CA 1
ATOM 6603 C C . LYS B 1 385 ? -11.289 59.281 10.867 1 83.25 385 LYS B C 1
ATOM 6605 O O . LYS B 1 385 ? -10.516 58.375 10.586 1 83.25 385 LYS B O 1
ATOM 6610 N N . ARG B 1 386 ? -10.992 60.375 11.195 1 82.19 386 ARG B N 1
ATOM 6611 C CA . ARG B 1 386 ? -9.594 60.594 11.547 1 82.19 386 ARG B CA 1
ATOM 6612 C C . ARG B 1 386 ? -9.367 60.406 13.047 1 82.19 386 ARG B C 1
ATOM 6614 O O . ARG B 1 386 ? -9.766 61.219 13.859 1 82.19 386 ARG B O 1
ATOM 6621 N N . ALA B 1 387 ? -8.961 59.281 13.453 1 85.19 387 ALA B N 1
ATOM 6622 C CA . ALA B 1 387 ? -8.602 59 14.836 1 85.19 387 ALA B CA 1
ATOM 6623 C C . ALA B 1 387 ? -7.09 58.844 14.984 1 85.19 387 ALA B C 1
ATOM 6625 O O . ALA B 1 387 ? -6.477 58.031 14.273 1 85.19 387 ALA B O 1
ATOM 6626 N N . GLN B 1 388 ? -6.566 59.688 15.711 1 85.69 388 GLN B N 1
ATOM 6627 C CA . GLN B 1 388 ? -5.137 59.594 15.984 1 85.69 388 GLN B CA 1
ATOM 6628 C C . GLN B 1 388 ? -4.848 58.531 17.031 1 85.69 388 GLN B C 1
ATOM 6630 O O . GLN B 1 388 ? -5.543 58.438 18.047 1 85.69 388 GLN B O 1
ATOM 6635 N N . CYS B 1 389 ? -3.91 57.688 16.656 1 86 389 CYS B N 1
ATOM 6636 C CA . CYS B 1 389 ? -3.633 56.531 17.5 1 86 389 CYS B CA 1
ATOM 6637 C C . CYS B 1 389 ? -2.256 56.656 18.141 1 86 389 CYS B C 1
ATOM 6639 O O . CYS B 1 389 ? -1.324 57.156 17.531 1 86 389 CYS B O 1
ATOM 6641 N N . ARG B 1 390 ? -2.264 56.156 19.422 1 84.5 390 ARG B N 1
ATOM 6642 C CA . ARG B 1 390 ? -0.995 56.062 20.141 1 84.5 390 ARG B CA 1
ATOM 6643 C C . ARG B 1 390 ? -0.392 54.688 20 1 84.5 390 ARG B C 1
ATOM 6645 O O . ARG B 1 390 ? 0.794 54.469 20.266 1 84.5 390 ARG B O 1
ATOM 6652 N N . HIS B 1 391 ? -1.187 53.812 19.547 1 87.19 391 HIS B N 1
ATOM 6653 C CA . HIS B 1 391 ? -0.77 52.406 19.5 1 87.19 391 HIS B CA 1
ATOM 6654 C C . HIS B 1 391 ? -0.753 51.906 18.062 1 87.19 391 HIS B C 1
ATOM 6656 O O . HIS B 1 391 ? -1.408 52.469 17.188 1 87.19 391 HIS B O 1
ATOM 6662 N N . TYR B 1 392 ? 0.096 50.938 17.844 1 84.44 392 TYR B N 1
ATOM 6663 C CA . TYR B 1 392 ? 0.197 50.281 16.547 1 84.44 392 TYR B CA 1
ATOM 6664 C C . TYR B 1 392 ? 0.5 48.812 16.688 1 84.44 392 TYR B C 1
ATOM 6666 O O . TYR B 1 392 ? 0.809 48.344 17.781 1 84.44 392 TYR B O 1
ATOM 6674 N N . CYS B 1 393 ? 0.271 48.062 15.664 1 79.44 393 CYS B N 1
ATOM 6675 C CA . CYS B 1 393 ? 0.735 46.688 15.57 1 79.44 393 CYS B CA 1
ATOM 6676 C C . CYS B 1 393 ? 2.127 46.594 14.961 1 79.44 393 CYS B C 1
ATOM 6678 O O . CYS B 1 393 ? 2.309 46.938 13.781 1 79.44 393 CYS B O 1
ATOM 6680 N N . PRO B 1 394 ? 3.053 46.25 15.82 1 76 394 PRO B N 1
ATOM 6681 C CA . PRO B 1 394 ? 4.418 46.188 15.289 1 76 394 PRO B CA 1
ATOM 6682 C C . PRO B 1 394 ? 4.574 45.188 14.141 1 76 394 PRO B C 1
ATOM 6684 O O . PRO B 1 394 ? 5.422 45.375 13.266 1 76 394 PRO B O 1
ATOM 6687 N N . THR B 1 395 ? 3.799 44.188 14.211 1 71.62 395 THR B N 1
ATOM 6688 C CA . THR B 1 395 ? 3.887 43.156 13.195 1 71.62 395 THR B CA 1
ATOM 6689 C C . THR B 1 395 ? 3.385 43.656 11.852 1 71.62 395 THR B C 1
ATOM 6691 O O . THR B 1 395 ? 3.986 43.375 10.812 1 71.62 395 THR B O 1
ATOM 6694 N N . CYS B 1 396 ? 2.367 44.375 11.914 1 72.75 396 CYS B N 1
ATOM 6695 C CA . CYS B 1 396 ? 1.771 44.906 10.688 1 72.75 396 CYS B CA 1
ATOM 6696 C C . CYS B 1 396 ? 2.258 46.312 10.406 1 72.75 396 CYS B C 1
ATOM 6698 O O . CYS B 1 396 ? 2.068 46.844 9.305 1 72.75 396 CYS B O 1
ATOM 6700 N N . ASN B 1 397 ? 2.906 46.969 11.297 1 78.12 397 ASN B N 1
ATOM 6701 C CA . ASN B 1 397 ? 3.352 48.375 11.242 1 78.12 397 ASN B CA 1
ATOM 6702 C C . ASN B 1 397 ? 2.217 49.312 10.836 1 78.12 397 ASN B C 1
ATOM 6704 O O . ASN B 1 397 ? 2.377 50.125 9.922 1 78.12 397 ASN B O 1
ATOM 6708 N N . VAL B 1 398 ? 1.099 49.125 11.445 1 83.69 398 VAL B N 1
ATOM 6709 C CA . VAL B 1 398 ? -0.088 49.938 11.18 1 83.69 398 VAL B CA 1
ATOM 6710 C C . VAL B 1 398 ? -0.632 50.5 12.492 1 83.69 398 VAL B C 1
ATOM 6712 O O . VAL B 1 398 ? -0.644 49.812 13.516 1 83.69 398 VAL B O 1
ATOM 6715 N N . ALA B 1 399 ? -0.966 51.781 12.461 1 86.88 399 ALA B N 1
ATOM 6716 C CA . ALA B 1 399 ? -1.584 52.406 13.625 1 86.88 399 ALA B CA 1
ATOM 6717 C C . ALA B 1 399 ? -3.059 52.031 13.734 1 86.88 399 ALA B C 1
ATOM 6719 O O . ALA B 1 399 ? -3.797 52.094 12.75 1 86.88 399 ALA B O 1
ATOM 6720 N N . LEU B 1 400 ? -3.426 51.531 14.836 1 87.56 400 LEU B N 1
ATOM 6721 C CA . LEU B 1 400 ? -4.793 51.094 15.047 1 87.56 400 LEU B CA 1
ATOM 6722 C C . LEU B 1 400 ? -5.301 51.531 16.422 1 87.56 400 LEU B C 1
ATOM 6724 O O . LEU B 1 400 ? -4.551 51.531 17.391 1 87.56 400 LEU B O 1
ATOM 6728 N N . CYS B 1 401 ? -6.562 51.906 16.406 1 86.94 401 CYS B N 1
ATOM 6729 C CA . CYS B 1 401 ? -7.207 52.125 17.703 1 86.94 401 CYS B CA 1
ATOM 6730 C C . CYS B 1 401 ? -7.297 50.812 18.484 1 86.94 401 CYS B C 1
ATOM 6732 O O . CYS B 1 401 ? -7.547 49.75 17.906 1 86.94 401 CYS B O 1
ATOM 6734 N N . ILE B 1 402 ? -6.965 50.906 19.766 1 82.81 402 ILE B N 1
ATOM 6735 C CA . ILE B 1 402 ? -6.98 49.719 20.594 1 82.81 402 ILE B CA 1
ATOM 6736 C C . ILE B 1 402 ? -8.406 49.188 20.703 1 82.81 402 ILE B C 1
ATOM 6738 O O . ILE B 1 402 ? -8.617 47.969 20.766 1 82.81 402 ILE B O 1
ATOM 6742 N N . ASP B 1 403 ? -9.289 50.188 20.641 1 77.44 403 ASP B N 1
ATOM 6743 C CA . ASP B 1 403 ? -10.688 49.812 20.797 1 77.44 403 ASP B CA 1
ATOM 6744 C C . ASP B 1 403 ? -11.289 49.375 19.453 1 77.44 403 ASP B C 1
ATOM 6746 O O . ASP B 1 403 ? -11.469 50.219 18.562 1 77.44 403 ASP B O 1
ATOM 6750 N N . ASN B 1 404 ? -11.555 48.062 19.25 1 81 404 ASN B N 1
ATOM 6751 C CA . ASN B 1 404 ? -12.312 47.469 18.156 1 81 404 ASN B CA 1
ATOM 6752 C C . ASN B 1 404 ? -11.492 47.438 16.875 1 81 404 ASN B C 1
ATOM 6754 O O . ASN B 1 404 ? -11.516 46.438 16.156 1 81 404 ASN B O 1
ATOM 6758 N N . CYS B 1 405 ? -10.727 48.562 16.609 1 86 405 CYS B N 1
ATOM 6759 C CA . CYS B 1 405 ? -10.047 48.656 15.32 1 86 405 CYS B CA 1
ATOM 6760 C C . CYS B 1 405 ? -8.945 47.594 15.227 1 86 405 CYS B C 1
ATOM 6762 O O . CYS B 1 405 ? -8.719 47.031 14.164 1 86 405 CYS B O 1
ATOM 6764 N N . PHE B 1 406 ? -8.258 47.375 16.297 1 84 406 PHE B N 1
ATOM 6765 C CA . PHE B 1 406 ? -7.207 46.375 16.312 1 84 406 PHE B CA 1
ATOM 6766 C C . PHE B 1 406 ? -7.766 45 15.969 1 84 406 PHE B C 1
ATOM 6768 O O . PHE B 1 406 ? -7.176 44.281 15.172 1 84 406 PHE B O 1
ATOM 6775 N N . ARG B 1 407 ? -8.852 44.719 16.531 1 80.25 407 ARG B N 1
ATOM 6776 C CA . ARG B 1 407 ? -9.531 43.438 16.25 1 80.25 407 ARG B CA 1
ATOM 6777 C C . ARG B 1 407 ? -10.023 43.406 14.812 1 80.25 407 ARG B C 1
ATOM 6779 O O . ARG B 1 407 ? -9.805 42.406 14.109 1 80.25 407 ARG B O 1
ATOM 6786 N N . ILE B 1 408 ? -10.641 44.406 14.398 1 80.5 408 ILE B N 1
ATOM 6787 C CA . ILE B 1 408 ? -11.234 44.469 13.062 1 80.5 408 ILE B CA 1
ATOM 6788 C C . ILE B 1 408 ? -10.148 44.312 12.008 1 80.5 408 ILE B C 1
ATOM 6790 O O . ILE B 1 408 ? -10.312 43.531 11.055 1 80.5 408 ILE B O 1
ATOM 6794 N N . TYR B 1 409 ? -9.148 45 12.211 1 81.44 409 TYR B N 1
ATOM 6795 C CA . TYR B 1 409 ? -8.062 44.969 11.242 1 81.44 409 TYR B CA 1
ATOM 6796 C C . TYR B 1 409 ? -7.527 43.531 11.078 1 81.44 409 TYR B C 1
ATOM 6798 O O . TYR B 1 409 ? -7.199 43.125 9.961 1 81.44 409 TYR B O 1
ATOM 6806 N N . HIS B 1 410 ? -7.477 42.812 12.148 1 76.5 410 HIS B N 1
ATOM 6807 C CA . HIS B 1 410 ? -6.781 41.531 12.125 1 76.5 410 HIS B CA 1
ATOM 6808 C C . HIS B 1 410 ? -7.758 40.375 11.953 1 76.5 410 HIS B C 1
ATOM 6810 O O . HIS B 1 410 ? -7.348 39.219 11.852 1 76.5 410 HIS B O 1
ATOM 6816 N N . THR B 1 411 ? -9.039 40.625 11.945 1 74 411 THR B N 1
ATOM 6817 C CA . THR B 1 411 ? -10 39.531 11.828 1 74 411 THR B CA 1
ATOM 6818 C C . THR B 1 411 ? -10.883 39.719 10.602 1 74 411 THR B C 1
ATOM 6820 O O . THR B 1 411 ? -11.352 38.75 10.008 1 74 411 THR B O 1
ATOM 6823 N N . ALA B 1 412 ? -11.148 40.938 10.328 1 73.25 412 ALA B N 1
ATOM 6824 C CA . ALA B 1 412 ? -12.117 41.219 9.273 1 73.25 412 ALA B CA 1
ATOM 6825 C C . ALA B 1 412 ? -11.438 41.281 7.906 1 73.25 412 ALA B C 1
ATOM 6827 O O . ALA B 1 412 ? -10.398 41.938 7.762 1 73.25 412 ALA B O 1
ATOM 6828 N N . LYS B 1 413 ? -11.883 40.5 6.887 1 73.19 413 LYS B N 1
ATOM 6829 C CA . LYS B 1 413 ? -11.406 40.594 5.512 1 73.19 413 LYS B CA 1
ATOM 6830 C C . LYS B 1 413 ? -11.664 41.969 4.922 1 73.19 413 LYS B C 1
ATOM 6832 O O . LYS B 1 413 ? -10.773 42.562 4.312 1 73.19 413 LYS B O 1
ATOM 6837 N N . ASP B 1 414 ? -12.906 42.469 5.125 1 74.38 414 ASP B N 1
ATOM 6838 C CA . ASP B 1 414 ? -13.281 43.844 4.711 1 74.38 414 ASP B CA 1
ATOM 6839 C C . ASP B 1 414 ? -13.328 44.781 5.906 1 74.38 414 ASP B C 1
ATOM 6841 O O . ASP B 1 414 ? -14.312 44.812 6.652 1 74.38 414 ASP B O 1
ATOM 6845 N N . ILE B 1 415 ? -12.344 45.562 6.051 1 80.38 415 ILE B N 1
ATOM 6846 C CA . ILE B 1 415 ? -12.133 46.469 7.188 1 80.38 415 ILE B CA 1
ATOM 6847 C C . ILE B 1 415 ? -13.211 47.531 7.199 1 80.38 415 ILE B C 1
ATOM 6849 O O . ILE B 1 415 ? -13.75 47.875 8.25 1 80.38 415 ILE B O 1
ATOM 6853 N N . LYS B 1 416 ? -13.602 48.094 6.086 1 81.25 416 LYS B N 1
ATOM 6854 C CA . LYS B 1 416 ? -14.57 49.156 5.977 1 81.25 416 LYS B CA 1
ATOM 6855 C C . LYS B 1 416 ? -15.953 48.719 6.441 1 81.25 416 LYS B C 1
ATOM 6857 O O . LYS B 1 416 ? -16.609 49.406 7.238 1 81.25 416 LYS B O 1
ATOM 6862 N N . GLU B 1 417 ? -16.281 47.625 5.949 1 77.56 417 GLU B N 1
ATOM 6863 C CA . GLU B 1 417 ? -17.609 47.125 6.289 1 77.56 417 GLU B CA 1
ATOM 6864 C C . GLU B 1 417 ? -17.703 46.781 7.773 1 77.56 417 GLU B C 1
ATOM 6866 O O . GLU B 1 417 ? -18.703 47.062 8.422 1 77.56 417 GLU B O 1
ATOM 6871 N N . ALA B 1 418 ? -16.719 46.188 8.281 1 79.31 418 ALA B N 1
ATOM 6872 C CA . ALA B 1 418 ? -16.703 45.781 9.688 1 79.31 418 ALA B CA 1
ATOM 6873 C C . ALA B 1 418 ? -16.75 47 10.609 1 79.31 418 ALA B C 1
ATOM 6875 O O . ALA B 1 418 ? -17.422 47 11.633 1 79.31 418 ALA B O 1
ATOM 6876 N N . ARG B 1 419 ? -16.031 48.094 10.289 1 83.88 419 ARG B N 1
ATOM 6877 C CA . ARG B 1 419 ? -16 49.312 11.102 1 83.88 419 ARG B CA 1
ATOM 6878 C C . ARG B 1 419 ? -17.328 50.062 11.016 1 83.88 419 ARG B C 1
ATOM 6880 O O . ARG B 1 419 ? -17.797 50.625 12.008 1 83.88 419 ARG B O 1
ATOM 6887 N N . GLN B 1 420 ? -17.953 50 9.906 1 76.88 420 GLN B N 1
ATOM 6888 C CA . GLN B 1 420 ? -19.25 50.656 9.727 1 76.88 420 GLN B CA 1
ATOM 6889 C C . GLN B 1 420 ? -20.328 49.969 10.562 1 76.88 420 GLN B C 1
ATOM 6891 O O . GLN B 1 420 ? -21.203 50.656 11.102 1 76.88 420 GLN B O 1
ATOM 6896 N N . GLN B 1 421 ? -20.25 48.75 10.719 1 74.56 421 GLN B N 1
ATOM 6897 C CA . GLN B 1 421 ? -21.219 47.969 11.5 1 74.56 421 GLN B CA 1
ATOM 6898 C C . GLN B 1 421 ? -21.125 48.312 12.984 1 74.56 421 GLN B C 1
ATOM 6900 O O . GLN B 1 421 ? -22.109 48.219 13.719 1 74.56 421 GLN B O 1
ATOM 6905 N N . LEU B 1 422 ? -19.969 48.625 13.484 1 72.69 422 LEU B N 1
ATOM 6906 C CA . LEU B 1 422 ? -19.766 48.969 14.883 1 72.69 422 LEU B CA 1
ATOM 6907 C C . LEU B 1 422 ? -20.312 50.375 15.172 1 72.69 422 LEU B C 1
ATOM 6909 O O . LEU B 1 422 ? -20.703 50.656 16.312 1 72.69 422 LEU B O 1
ATOM 6913 N N . THR B 1 423 ? -20.344 51.344 14.266 1 61.22 423 THR B N 1
ATOM 6914 C CA . THR B 1 423 ? -20.797 52.719 14.445 1 61.22 423 THR B CA 1
ATOM 6915 C C . THR B 1 423 ? -22.312 52.812 14.273 1 61.22 423 THR B C 1
ATOM 6917 O O . THR B 1 423 ? -22.906 53.844 14.562 1 61.22 423 THR B O 1
ATOM 6920 N N . GLN B 1 424 ? -22.969 51.812 13.836 1 53.25 424 GLN B N 1
ATOM 6921 C CA . GLN B 1 424 ? -24.422 51.781 13.797 1 53.25 424 GLN B CA 1
ATOM 6922 C C . GLN B 1 424 ? -25 51.156 15.055 1 53.25 424 GLN B C 1
ATOM 6924 O O . GLN B 1 424 ? -24.391 50.219 15.625 1 53.25 424 GLN B O 1
#

Sequence (848 aa):
MGFSPKKSLEDYWDSYWLFETKFSDVLSRHRYQMLQAFFHVSDIQTHIPRGQDGYKPLAKIQPLLDLLVPQLSAVYYPHREISIDESMARFKGRCHFRQFMPDKPTKRGFKVFVVCDARNYYALNLMIYTGKEHFVVPQDKSFTEHLVTTLMARYMDKGHVLFMDNFYSSPSLFATLQGALTGAVGTVVESRRDFPAELKRANLILKKGDDPVFYRSNDMVAVSWHDTKRVNLLSTVHTNNTVHKRIRAKDAPGGYRSVDKPVIADTYNSFMGGVDHFDQLMKNYAYPHRNYKWYHALYHYLKDLSLVNGCILMVRDGHSTSAKDFRKSVVDALIRPHMIRRQNDRHQTNNAVDRLNAAAFGHFPAKFADPKHRPVCKVCASVKKRAQCRHYCPTCNVALCIDNCFRIYHTAKDIKEARQQLTQMGFSPKKSLEDYWDSYWLFETKFSDVLSRHRYQMLQAFFHVSDIQTHIPRGQDGYKPLAKIQPLLDLLVPQLSAVYYPHREISIDESMARFKGRCHFRQFMPDKPTKRGFKVFVVCDARNYYALNLMIYTGKEHFVVPQDKSFTEHLVTTLMARYMDKGHVLFMDNFYSSPSLFATLQGALTGAVGTVVESRRDFPAELKRANLILKKGDDPVFYRSNDMVAVSWHDTKRVNLLSTVHTNNTVHKRIRAKDAPGGYRSVDKPVIADTYNSFMGGVDHFDQLMKNYAYPHRNYKWYHALYHYLKDLSLVNGCILMVRDGHSTSAKDFRKSVVDALIRPHMIRRQNDRHQTNNAVDRLNAAAFGHFPAKFADPKHRPVCKVCASVKKRAQCRHYCPTCNVALCIDNCFRIYHTAKDIKEARQQLTQ

pLDDT: mean 88.43, std 11.98, range [37.22, 98.81]

Radius of gyration: 34.82 Å; Cα contacts (8 Å, |Δi|>4): 1422; chains: 2; bounding box: 78×100×82 Å

Nearest PDB structures (foldseek):
  6x68-assembly1_C  TM=7.725E-01  e=1.426E-21  Trichoplusia ni
  6saw-assembly2_B  TM=5.422E-01  e=4.384E+00  Idiomarina sp. A28L
  5lly-assembly2_B  TM=6.050E-01  e=8.160E+00  Idiomarina sp. A28L
  6x68-assembly1_C  TM=7.727E-01  e=1.277E-21  Trichoplusia ni
  6saw-assembly2_B  TM=5.419E-01  e=4.442E+00  Idiomarina sp. A28L